Protein AF-A0A8H5L4R5-F1 (afdb_monomer)

InterPro domains:
  IPR002227 Tyrosinase copper-binding domain [PF00264] (447-808)
  IPR002227 Tyrosinase copper-binding domain [PS00497] (491-508)
  IPR002227 Tyrosinase copper-binding domain [PS00498] (790-801)
  IPR008922 Di-copper centre-containing domain superfamily [G3DSA:1.10.1280.10] (395-904)
  IPR008922 Di-copper centre-containing domain superfamily [SSF48056] (396-872)
  IPR041640 Tyrosinase, C-terminal [PF18132] (935-1067)
  IPR050316 Tyrosinase and Hemocyanin [PTHR11474] (367-877)

Solvent-accessible surface area (backbone atoms only — not comparable to full-atom values): 65436 Å² total; per-residue (Å²): 136,82,87,86,85,88,86,84,85,87,90,83,89,75,81,84,86,80,78,75,87,80,66,62,84,78,51,59,63,57,60,77,46,57,90,43,92,71,25,35,40,38,40,37,42,44,41,102,48,94,89,46,62,46,79,47,78,42,64,50,51,72,92,44,77,87,66,51,78,58,69,65,69,74,71,52,77,79,73,99,66,91,57,75,23,28,23,41,36,41,42,40,56,51,70,83,90,47,95,83,62,71,98,56,54,74,64,58,50,47,58,48,36,56,76,68,73,51,68,78,65,80,80,72,68,76,76,95,49,86,67,72,70,82,49,85,48,90,47,92,88,70,40,42,41,46,58,52,67,68,75,82,95,43,90,89,79,52,62,57,36,38,41,38,38,34,28,78,91,56,32,35,18,41,35,44,37,34,48,29,46,76,68,52,51,54,51,47,54,56,50,48,68,75,44,51,95,51,49,33,45,79,64,47,65,63,49,54,56,46,52,54,60,55,55,59,50,56,57,53,55,49,54,48,51,53,52,51,53,51,50,27,54,61,72,59,68,58,85,80,93,64,96,52,68,70,54,65,78,66,64,64,74,69,69,72,78,56,58,67,71,69,73,83,68,99,76,70,65,72,80,54,44,57,57,54,38,50,51,46,34,50,52,22,51,53,47,30,53,52,26,55,55,50,41,49,50,44,53,50,54,47,56,50,47,53,57,58,51,78,76,55,89,73,59,79,63,53,58,53,50,48,50,54,48,52,52,51,44,53,52,47,44,54,51,31,52,51,48,26,54,51,24,55,51,50,28,55,52,34,52,56,50,43,52,52,52,52,51,55,50,50,52,54,50,48,59,54,45,52,65,51,46,71,68,61,75,80,76,86,86,73,78,72,70,63,66,66,70,65,75,78,70,82,96,67,86,81,76,74,74,87,80,68,91,88,55,36,38,28,34,50,42,70,61,41,70,69,39,84,49,71,61,42,30,41,30,42,31,38,47,51,53,13,48,43,53,38,47,60,34,53,70,84,40,75,87,15,44,58,35,55,26,11,49,47,11,43,40,68,59,58,47,91,84,35,76,54,47,52,66,61,78,65,90,90,72,78,69,95,60,65,37,47,49,34,28,57,59,56,70,69,29,62,47,25,60,50,42,52,44,61,53,51,47,54,54,41,50,52,35,47,53,37,29,54,51,52,55,48,46,33,40,79,74,59,70,44,52,68,83,58,47,52,57,52,55,52,24,49,74,48,50,50,62,41,20,49,66,73,54,35,71,41,96,87,44,96,51,37,48,75,53,64,86,59,62,44,74,54,39,78,47,56,68,59,81,90,48,36,86,82,45,57,90,85,31,55,39,79,37,52,51,61,39,38,54,41,56,55,52,40,89,88,78,68,44,52,29,28,40,42,57,46,61,94,93,44,54,89,57,30,30,73,47,74,78,74,67,75,83,50,81,60,70,60,99,76,65,70,72,66,68,57,19,58,18,19,24,38,23,21,32,20,33,30,64,53,90,85,71,62,88,82,56,81,63,74,65,70,50,43,42,44,41,74,36,24,69,33,50,63,60,23,26,52,47,40,30,57,50,34,63,62,66,80,74,89,65,80,81,86,76,62,92,84,66,58,95,76,58,66,79,60,76,60,28,49,56,12,24,51,56,32,46,55,67,24,75,74,31,42,87,43,30,52,30,35,31,14,23,43,54,82,67,88,86,54,87,80,82,73,78,30,34,51,15,57,42,42,58,48,29,40,51,28,37,40,49,3,23,51,21,34,90,74,9,22,23,32,38,34,29,56,44,47,16,54,52,28,47,54,40,60,23,46,51,42,31,52,45,47,53,49,53,52,46,44,56,72,38,63,78,52,63,78,60,76,70,77,68,91,74,77,92,76,76,70,83,56,82,77,74,54,51,77,44,70,35,60,63,42,71,70,74,94,86,66,98,84,68,62,50,36,21,42,61,74,58,62,55,51,58,84,71,65,38,44,44,47,64,64,50,50,46,47,52,52,43,21,70,74,65,78,45,86,50,70,71,61,38,41,52,52,46,51,42,50,46,26,57,54,21,35,31,63,41,37,48,57,63,39,44,91,43,82,82,71,50,59,75,59,40,46,51,95,78,77,58,84,54,43,30,48,33,36,37,37,43,37,36,36,50,58,52,44,58,44,21,32,27,34,35,42,41,34,32,53,64,73,93,86,90,74,80,78,81,64,86,50,81,89,30,62,62,51,70,48,44,41,69,29,58,24,56,62,49,96,73,37,20,28,71,66,63,31,48,35,55,67,55,62,57,37,30,33,30,55,45,70,36,40,63,57,68,76,35,62,76,57,94,86,60,81,86,82,51,75,67,46,61,57,54,46,39,35,63,18,51,46,72,52,45,28,38,40,49,51,52,69,63,49,77,66,57,41,65,73,40,42,75,71,32,39,34,41,40,32,42,24,40,31,32,47,57,95,66,94,67,92,56,92,83,52,43,50,47,40,72,45,71,52,39,78,43,32,77,41,21,40,96,43,95,39,28,35,41,62,91,77,45,82,84,66,95,64,59,83,65,84,79,75,67,83,85,59,77,77,77,82,80,76,85,80,80,79,135

Sequence (1137 aa):
MTSMKPILSSAGGVKPWIQKFTNNPRDSFFDQFVDSNDARFVEITEGPHESEIKYSEVPLDSNNPKSAPYVSKVFELPQQDGSKGVLRLIILPFNTENDNAPPLSWKGFREHLDLLHLENTFVSTEQMQTPPTWFEVPLQAGLKGFVVKPERWDSNLANFSISVVHSPASRVTHVVAHMLHKTDIKHLLLRLQTLKALAWHPLLVPLILMEQRIAGTAEKLTLMRDSIYSVEKRTGTHKNYRNDKYHEELNHYAYGDRVWERRHEQDVDFDAAPGKITSITSECAMTEAKCEVNESLLDWLQGLNDSLGELNTDGGSWERATSSISMKISAFKTWSGNNRARSIYLAKRAEAQMQACLNLMAQRDSALNLKKTEAALRDSSDMRAIAWVTLAFLPATFVAIPYVKGLPVRKEISSLANSDDPKDRRQWTLFVLALERFKSMPVDDRLSYFQIAGIHGYPEVAWDGAPEPKHAPDKKTKQAGDQPFGGYCNHNSLNFPTWHRPYMLLFEQRIWENMKLIVSHWVDNCGLPASEADKWYKAARHWRMPYWDWARRQRYHEDLVCPPVLTQGAVRIFPPTTIKTRFPPSGLYPNPLLGFENPEKDPETGSALPFGSMPGGKSKWNIKDNPIVHDELPLNKDCDWAPWSKTSSTSRYGIFRSKDISEEETDPANYFTGLHGVRNCWQANVNLATAHENGPDGKPRWSTMEQHSKDYTWNPGSLSDAVNRMFAKGYNSNWGQFASTKWIAEDQGCPKTGYISLEYIHNNIHNLTGGSDYATGMGHMSDVPVAAFDPIFWLHHVQIDRLLAIWQCLNPKLWFDNEQSAGTAAASSVTDDKETDALEPFHRKDNDPEKETWTARACRDWTELNYQYDDLAEVAERTMRKHGRFIPEEFQTELRSHINTIYPGTGHVVGSMKNSHAIPYDLRTCQGQTGCWKDHIINVVYDRYALGGLSYTIQFFIGGPPSEGTTSVKKDNYVGHVYSFGGRQITSEGSCGNCKIQAEAQVLSCAQVPLTIHLLHHNISGHSIKSSDEIGEYLRLNLRWRIVKYGGEVISEEGFRQNFSKLQISVLRGIGRIKPENAQSAGSVCSLYSDYVPLPEITDGKPGGLQRDKAPENGEPLISQNESAVQPLPLKLTKST

Secondary structure (DSSP, 8-state):
----PPPPPP--PPPTTSS---S-HHHHHHGGGTT-TT-EEEEEE--SSTT--EEEEEE--TT-TTTSPPHHHHHPPPPS-----EEEEEEEE--TT-TT--SS-HHHHHHHHHHTT--GGGGTSS--PSSPPPEEEEETTTEEEEEE--SSS-TTT---EEEEEEETTTTEEEEEEEEE-HHHHHHHHHHHHHTGGGTTSTTHHHHHHHHHHHHHHHHHHHHHHHHHHHHHHHTT-PPPSS--THHHHTT----TTHHHHTTTSS---TTTHHHHHHHHHHHHHHHHHHHHHHHHHHHHHHHHHHHHHHT---HHHHHHHHHHHHHHHHHHHHHHHHHHHHHHHHHHHHHHHHHHHHHHHHHHHHHHHHHHHHHHTTS-SSTTSHHHHTTSS----SSPPP--TT--EEPBHHHHHT---HHHHHHHHHHHHHHHHHHTS-TTSTTSHHHHHHTTSSS----TTPPPP-PPPPTTS--TT-----S----SSTTHHHHHHHHHHHHHHHHHHHHHHHHHHHHHHH---HHHHHHHHHHHHH----B--TTSPPSSSSSS---GGGT-SEEE----GGGGGGS-TT-EEE-GGG--B-S-B-TTT-PBPPTT-PPTT-GGGPPPP-TTGGGSSSPPTT-----TTT-SB--BS-BEE-S---TT---GGGGEE-TTT-B-HHHHHHHHHHTT---TT---TTS-TTTTTS------HHHHHHHHHHHSTTSS-SHHHHH-SB---SSSSS--STT--HHHHHHHHHHHHH-EETTTEE-GGGSTTTGGGSHHHHHHHHHHHHHHHHHHHH-TT-SS-----S------SSPPPPTTSEEEEEES-SS-TT--EEETTTTS-SGGGT-EEHHHHHHHHHHHHHHSS--HHHHHHHHHHHHHHHS--HHHHHHH-SSGGGS-GGGB-TT--TTEEEEEEEEEEE-TTTTTT--EEEEEEE---SSS-TTS--GGGEEEEEEE-------SS---HHHHHHHHTT--EEEEEE-HHHHHH---TT----STTHHHHHHHHHEEEEEEETBSPBPPHHHHHHH-TT-EEEEEEEEEEEE----SSTT--EEEEEEEEE-HHHHTTSTTBPPGGGSPSS---S----GGG-PPPPP------

Radius of gyration: 35.24 Å; Cα contacts (8 Å, |Δi|>4): 1758; chains: 1; bounding box: 106×106×93 Å

pLDDT: mean 70.14, std 21.31, range [22.58, 98.62]

Structure (mmCIF, N/CA/C/O backbone):
data_AF-A0A8H5L4R5-F1
#
_entry.id   AF-A0A8H5L4R5-F1
#
loop_
_atom_site.group_PDB
_atom_site.id
_atom_site.type_symbol
_atom_site.label_atom_id
_atom_site.label_alt_id
_atom_site.label_comp_id
_atom_site.label_asym_id
_atom_site.label_entity_id
_atom_site.label_seq_id
_atom_site.pdbx_PDB_ins_code
_atom_site.Cartn_x
_atom_site.Cartn_y
_atom_site.Cartn_z
_atom_site.occupancy
_atom_site.B_iso_or_equiv
_atom_site.auth_seq_id
_atom_site.auth_comp_id
_atom_site.auth_asym_id
_atom_site.auth_atom_id
_atom_site.pdbx_PDB_model_num
ATOM 1 N N . MET A 1 1 ? -21.006 61.301 7.574 1.00 25.05 1 MET A N 1
ATOM 2 C CA . MET A 1 1 ? -20.365 62.042 8.680 1.00 25.05 1 MET A CA 1
ATOM 3 C C . MET A 1 1 ? -20.113 61.075 9.828 1.00 25.05 1 MET A C 1
ATOM 5 O O . MET A 1 1 ? -21.005 60.308 10.151 1.00 25.05 1 MET A O 1
ATOM 9 N N . THR A 1 2 ? -18.895 61.130 10.376 1.00 25.94 2 THR A N 1
ATOM 10 C CA . THR A 1 2 ? -18.503 60.793 11.763 1.00 25.94 2 THR A CA 1
ATOM 11 C C . THR A 1 2 ? -18.784 59.392 12.338 1.00 25.94 2 THR A C 1
ATOM 13 O O . THR A 1 2 ? -19.849 59.126 12.872 1.00 25.94 2 THR A O 1
ATOM 16 N N . SER A 1 3 ? -17.729 58.561 12.321 1.00 35.25 3 SER A N 1
ATOM 17 C CA . SER A 1 3 ? -16.961 58.106 13.504 1.00 35.25 3 SER A CA 1
ATOM 18 C C . SER A 1 3 ? -17.717 57.638 14.757 1.00 35.25 3 SER A C 1
ATOM 20 O O . SER A 1 3 ? -18.279 58.473 15.456 1.00 35.25 3 SER A O 1
ATOM 22 N N . MET A 1 4 ? -17.453 56.394 15.187 1.00 23.33 4 MET A N 1
ATOM 23 C CA . MET A 1 4 ? -16.913 56.119 16.534 1.00 23.33 4 MET A CA 1
ATOM 24 C C . MET A 1 4 ? -16.259 54.723 16.625 1.00 23.33 4 MET A C 1
ATOM 26 O O . MET A 1 4 ? -16.855 53.714 16.266 1.00 23.33 4 MET A O 1
ATOM 30 N N . LYS A 1 5 ? -15.005 54.697 17.101 1.00 34.03 5 LYS A N 1
ATOM 31 C CA . LYS A 1 5 ? -14.232 53.511 17.525 1.00 34.03 5 LYS A CA 1
ATOM 32 C C . LYS A 1 5 ? -14.732 52.984 18.882 1.00 34.03 5 LYS A C 1
ATOM 34 O O . LYS A 1 5 ? -15.152 53.806 19.695 1.00 34.03 5 LYS A O 1
ATOM 39 N N . PRO A 1 6 ? -14.469 51.710 19.229 1.00 23.59 6 PRO A N 1
ATOM 40 C CA . PRO A 1 6 ? -14.254 51.300 20.614 1.00 23.59 6 PRO A CA 1
ATOM 41 C C . PRO A 1 6 ? -12.755 51.135 20.929 1.00 23.59 6 PRO A C 1
ATOM 43 O O . PRO A 1 6 ? -11.989 50.579 20.143 1.00 23.59 6 PRO A O 1
ATOM 46 N N . ILE A 1 7 ? -12.354 51.638 22.098 1.00 29.88 7 ILE A N 1
ATOM 47 C CA . ILE A 1 7 ? -11.041 51.468 22.738 1.00 29.88 7 ILE A CA 1
ATOM 48 C C . ILE A 1 7 ? -11.126 50.245 23.661 1.00 29.88 7 ILE A C 1
ATOM 50 O O . ILE A 1 7 ? -12.074 50.145 24.437 1.00 29.88 7 ILE A O 1
ATOM 54 N N . LEU A 1 8 ? -10.129 49.357 23.623 1.00 25.25 8 LEU A N 1
ATOM 55 C CA . LEU A 1 8 ? -9.917 48.315 24.636 1.00 25.25 8 LEU A CA 1
ATOM 56 C C . LEU A 1 8 ? -8.770 48.727 25.564 1.00 25.25 8 LEU A C 1
ATOM 58 O O . LEU A 1 8 ? -7.691 49.107 25.106 1.00 25.25 8 LEU A O 1
ATOM 62 N N . SER A 1 9 ? -9.047 48.682 26.868 1.00 24.95 9 SER A N 1
ATOM 63 C CA . SER A 1 9 ? -8.120 48.998 27.950 1.00 24.95 9 SER A CA 1
ATOM 64 C C . SER A 1 9 ? -7.186 47.837 28.301 1.00 24.95 9 SER A C 1
ATOM 66 O O . SER A 1 9 ? -7.366 46.690 27.905 1.00 24.95 9 SER A O 1
ATOM 68 N N . SER A 1 10 ? -6.190 48.213 29.092 1.00 32.16 10 SER A N 1
ATOM 69 C CA . SER A 1 10 ? -4.931 47.578 29.456 1.00 32.16 10 SER A CA 1
ATOM 70 C C . SER A 1 10 ? -4.973 46.307 30.316 1.00 32.16 10 SER A C 1
ATOM 72 O O . SER A 1 10 ? -5.702 46.249 31.302 1.00 32.16 10 SER A O 1
ATOM 74 N N . ALA A 1 11 ? -3.979 45.452 30.029 1.00 29.22 11 ALA A N 1
ATOM 75 C CA . ALA A 1 11 ? -3.231 44.544 30.917 1.00 29.22 11 ALA A CA 1
ATOM 76 C C . ALA A 1 11 ? -3.577 43.037 30.878 1.00 29.22 11 ALA A C 1
ATOM 78 O O . ALA A 1 11 ? -4.541 42.575 31.476 1.00 29.22 11 ALA A O 1
ATOM 79 N N . GLY A 1 12 ? -2.675 42.273 30.240 1.00 23.97 12 GLY A N 1
ATOM 80 C CA . GLY A 1 12 ? -2.566 40.808 30.287 1.00 23.97 12 GLY A CA 1
ATOM 81 C C . GLY A 1 12 ? -1.838 40.259 29.051 1.00 23.97 12 GLY A C 1
ATOM 82 O O . GLY A 1 12 ? -2.478 39.872 28.084 1.00 23.97 12 GLY A O 1
ATOM 83 N N . GLY A 1 13 ? -0.503 40.336 29.035 1.00 28.08 13 GLY A N 1
ATOM 84 C CA . GLY A 1 13 ? 0.329 40.352 27.824 1.00 28.08 13 GLY A CA 1
ATOM 85 C C . GLY A 1 13 ? 0.440 39.061 27.000 1.00 28.08 13 GLY A C 1
ATOM 86 O O . GLY A 1 13 ? 0.735 37.986 27.517 1.00 28.08 13 GLY A O 1
ATOM 87 N N . VAL A 1 14 ? 0.333 39.233 25.678 1.00 23.25 14 VAL A N 1
ATOM 88 C CA . VAL A 1 14 ? 0.810 38.310 24.637 1.00 23.25 14 VAL A CA 1
ATOM 89 C C . VAL A 1 14 ? 2.141 38.846 24.094 1.00 23.25 14 VAL A C 1
ATOM 91 O O . VAL A 1 14 ? 2.288 40.047 23.869 1.00 23.25 14 VAL A O 1
ATOM 94 N N . LYS A 1 15 ? 3.128 37.958 23.916 1.00 25.81 15 LYS A N 1
ATOM 95 C CA . LYS A 1 15 ? 4.459 38.278 23.372 1.00 25.81 15 LYS A CA 1
ATOM 96 C C . LYS A 1 15 ? 4.368 38.832 21.924 1.00 25.81 15 LYS A C 1
ATOM 98 O O . LYS A 1 15 ? 3.545 38.355 21.148 1.00 25.81 15 LYS A O 1
ATOM 103 N N . PRO A 1 16 ? 5.230 39.791 21.533 1.00 26.05 16 PRO A N 1
ATOM 104 C CA . PRO A 1 16 ? 4.966 40.780 20.471 1.00 26.05 16 PRO A CA 1
ATOM 105 C C . PRO A 1 16 ? 5.082 40.352 18.989 1.00 26.05 16 PRO A C 1
ATOM 107 O O . PRO A 1 16 ? 5.028 41.223 18.127 1.00 26.05 16 PRO A O 1
ATOM 110 N N . TRP A 1 17 ? 5.202 39.070 18.625 1.00 26.31 17 TRP A N 1
ATOM 111 C CA . TRP A 1 17 ? 5.469 38.708 17.215 1.00 26.31 17 TRP A CA 1
ATOM 112 C C . TRP A 1 17 ? 4.225 38.498 16.325 1.00 26.31 17 TRP A C 1
ATOM 114 O O . TRP A 1 17 ? 4.364 38.356 15.116 1.00 26.31 17 TRP A O 1
ATOM 124 N N . ILE A 1 18 ? 3.004 38.528 16.877 1.00 25.94 18 ILE A N 1
ATOM 125 C CA . ILE A 1 18 ? 1.763 38.229 16.120 1.00 25.94 18 ILE A CA 1
ATOM 126 C C . ILE A 1 18 ? 0.949 39.492 15.745 1.00 25.94 18 ILE A C 1
ATOM 128 O O . ILE A 1 18 ? -0.028 39.410 15.009 1.00 25.94 18 ILE A O 1
ATOM 132 N N . GLN A 1 19 ? 1.360 40.696 16.158 1.00 26.06 19 GLN A N 1
ATOM 133 C CA . GLN A 1 19 ? 0.545 41.914 15.987 1.00 26.06 19 GLN A CA 1
ATOM 134 C C . GLN A 1 19 ? 0.938 42.855 14.831 1.00 26.06 19 GLN A C 1
ATOM 136 O O . GLN A 1 19 ? 0.491 43.998 14.820 1.00 26.06 19 GLN A O 1
ATOM 141 N N . LYS A 1 20 ? 1.731 42.411 13.844 1.00 27.95 20 LYS A N 1
ATOM 142 C CA . LYS A 1 20 ? 2.162 43.279 12.725 1.00 27.95 20 LYS A CA 1
ATOM 143 C C . LYS A 1 20 ? 1.498 43.045 11.361 1.00 27.95 20 LYS A C 1
ATOM 145 O O . LYS A 1 20 ? 1.745 43.831 10.461 1.00 27.95 20 LYS A O 1
ATOM 150 N N . PHE A 1 21 ? 0.596 42.077 11.191 1.00 29.77 21 PHE A N 1
ATOM 151 C CA . PHE A 1 21 ? -0.088 41.866 9.899 1.00 29.77 21 PHE A CA 1
ATOM 152 C C . PHE A 1 21 ? -1.426 42.613 9.787 1.00 29.77 21 PHE A C 1
ATOM 154 O O . PHE A 1 21 ? -2.454 42.040 9.431 1.00 29.77 21 PHE A O 1
ATOM 161 N N . THR A 1 22 ? -1.423 43.910 10.093 1.00 33.75 22 THR A N 1
ATOM 162 C CA . THR A 1 22 ? -2.535 44.811 9.762 1.00 33.75 22 THR A CA 1
ATOM 163 C C . THR A 1 22 ? -1.988 46.060 9.091 1.00 33.75 22 THR A C 1
ATOM 165 O O . THR A 1 22 ? -1.663 47.023 9.779 1.00 33.75 22 THR A O 1
ATOM 168 N N . ASN A 1 23 ? -1.841 46.002 7.766 1.00 30.52 23 ASN A N 1
ATOM 169 C CA . ASN A 1 23 ? -2.059 47.056 6.763 1.00 30.52 23 ASN A CA 1
ATOM 170 C C . ASN A 1 23 ? -1.662 46.486 5.383 1.00 30.52 23 ASN A C 1
ATOM 172 O O . ASN A 1 23 ? -0.886 45.543 5.339 1.00 30.52 23 ASN A O 1
ATOM 176 N N . ASN A 1 24 ? -2.301 46.985 4.314 1.00 37.97 24 ASN A N 1
ATOM 177 C CA . ASN A 1 24 ? -2.193 46.667 2.870 1.00 37.97 24 ASN A CA 1
ATOM 178 C C . ASN A 1 24 ? -1.242 45.520 2.402 1.00 37.97 24 ASN A C 1
ATOM 180 O O . ASN A 1 24 ? -0.091 45.483 2.826 1.00 37.97 24 ASN A O 1
ATOM 184 N N . PRO A 1 25 ? -1.614 44.696 1.386 1.00 37.81 25 PRO A N 1
ATOM 185 C CA . PRO A 1 25 ? -0.774 43.602 0.837 1.00 37.81 25 PRO A CA 1
ATOM 186 C C . PRO A 1 25 ? 0.680 43.997 0.500 1.00 37.81 25 PRO A C 1
ATOM 188 O O . PRO A 1 25 ? 1.585 43.169 0.492 1.00 37.81 25 PRO A O 1
ATOM 191 N N . ARG A 1 26 ? 0.893 45.296 0.258 1.00 40.84 26 ARG A N 1
ATOM 192 C CA . ARG A 1 26 ? 2.160 45.979 -0.019 1.00 40.84 26 ARG A CA 1
ATOM 193 C C . ARG A 1 26 ? 3.183 45.946 1.130 1.00 40.84 26 ARG A C 1
ATOM 195 O O . ARG A 1 26 ? 4.373 45.847 0.845 1.00 40.84 26 ARG A O 1
ATOM 202 N N . ASP A 1 27 ? 2.737 46.028 2.383 1.00 41.75 27 ASP A N 1
ATOM 203 C CA . ASP A 1 27 ? 3.613 46.158 3.562 1.00 41.75 27 ASP A CA 1
ATOM 204 C C . ASP A 1 27 ? 3.988 44.770 4.125 1.00 41.75 27 ASP A C 1
ATOM 206 O O . ASP A 1 27 ? 5.148 44.503 4.436 1.00 41.75 27 ASP A O 1
ATOM 210 N N . SER A 1 28 ? 3.047 43.819 4.059 1.00 47.25 28 SER A N 1
ATOM 211 C CA . SER A 1 28 ? 3.204 42.408 4.459 1.00 47.25 28 SER A CA 1
ATOM 212 C C . SER A 1 28 ? 4.352 41.656 3.760 1.00 47.25 28 SER A C 1
ATOM 214 O O . SER A 1 28 ? 4.871 40.674 4.299 1.00 47.25 28 SER A O 1
ATOM 216 N N . PHE A 1 29 ? 4.729 42.058 2.540 1.00 48.00 29 PHE A N 1
ATOM 217 C CA . PHE A 1 29 ? 5.819 41.420 1.791 1.00 48.00 29 PHE A CA 1
ATOM 218 C C . PHE A 1 29 ? 7.197 41.822 2.333 1.00 48.00 29 PHE A C 1
ATOM 220 O O . PHE A 1 29 ? 8.046 40.959 2.540 1.00 48.00 29 PHE A O 1
ATOM 227 N N . PHE A 1 30 ? 7.414 43.112 2.612 1.00 49.16 30 PHE A N 1
ATOM 228 C CA . PHE A 1 30 ? 8.683 43.608 3.161 1.00 49.16 30 PHE A CA 1
ATOM 229 C C . PHE A 1 30 ? 8.790 43.389 4.674 1.00 49.16 30 PHE A C 1
ATOM 231 O O . PHE A 1 30 ? 9.897 43.228 5.188 1.00 49.16 30 PHE A O 1
ATOM 238 N N . ASP A 1 31 ? 7.654 43.277 5.370 1.00 49.81 31 ASP A N 1
ATOM 239 C CA . ASP A 1 31 ? 7.589 42.981 6.804 1.00 49.81 31 ASP A CA 1
ATOM 240 C C . ASP A 1 31 ? 8.168 41.598 7.177 1.00 49.81 31 ASP A C 1
ATOM 242 O O . ASP A 1 31 ? 8.554 41.374 8.323 1.00 49.81 31 ASP A O 1
ATOM 246 N N . GLN A 1 32 ? 8.287 40.670 6.220 1.00 49.62 32 GLN A N 1
ATOM 247 C CA . GLN A 1 32 ? 8.913 39.351 6.425 1.00 49.62 32 GLN A CA 1
ATOM 248 C C . GLN A 1 32 ? 10.450 39.402 6.464 1.00 49.62 32 GLN A C 1
ATOM 250 O O . GLN A 1 32 ? 11.087 38.433 6.874 1.00 49.62 32 GLN A O 1
ATOM 255 N N . PHE A 1 33 ? 11.045 40.529 6.065 1.00 50.56 33 PHE A N 1
ATOM 256 C CA . PHE A 1 33 ? 12.495 40.740 6.026 1.00 50.56 33 PHE A CA 1
ATOM 257 C C . PHE A 1 33 ? 12.966 41.782 7.052 1.00 50.56 33 PHE A C 1
ATOM 259 O O . PHE A 1 33 ? 14.108 42.240 6.987 1.00 50.56 33 PHE A O 1
ATOM 266 N N . VAL A 1 34 ? 12.090 42.141 8.001 1.00 45.53 34 VAL A N 1
ATOM 267 C CA . VAL A 1 34 ? 12.384 43.029 9.135 1.00 45.53 34 VAL A CA 1
ATOM 268 C C . VAL A 1 34 ? 13.634 42.519 9.859 1.00 45.53 34 VAL A C 1
ATOM 270 O O . VAL A 1 34 ? 13.751 41.330 10.142 1.00 45.53 34 VAL A O 1
ATOM 273 N N . ASP A 1 35 ? 14.583 43.427 10.096 1.00 46.12 35 ASP A N 1
ATOM 274 C CA . ASP A 1 35 ? 15.906 43.194 10.702 1.00 46.12 35 ASP A CA 1
ATOM 275 C C . ASP A 1 35 ? 16.955 42.458 9.831 1.00 46.12 35 ASP A C 1
ATOM 277 O O . ASP A 1 35 ? 18.090 42.240 10.271 1.00 46.12 35 ASP A O 1
ATOM 281 N N . SER A 1 36 ? 16.663 42.145 8.560 1.00 56.81 36 SER A N 1
ATOM 282 C CA . SER A 1 36 ? 17.669 41.591 7.642 1.00 56.81 36 SER A CA 1
ATOM 283 C C . SER A 1 36 ? 18.572 42.680 7.047 1.00 56.81 36 SER A C 1
ATOM 285 O O . SER A 1 36 ? 18.289 43.263 6.001 1.00 56.81 36 SER A O 1
ATOM 287 N N . ASN A 1 37 ? 19.736 42.904 7.662 1.00 58.56 37 ASN A N 1
ATOM 288 C CA . ASN A 1 37 ? 20.760 43.840 7.167 1.00 58.56 37 ASN A CA 1
ATOM 289 C C . ASN A 1 37 ? 21.322 43.507 5.764 1.00 58.56 37 ASN A C 1
ATOM 291 O O . ASN A 1 37 ? 22.138 44.270 5.240 1.00 58.56 37 ASN A O 1
ATOM 295 N N . ASP A 1 38 ? 20.927 42.391 5.142 1.00 65.94 38 ASP A N 1
ATOM 296 C CA . ASP A 1 38 ? 21.509 41.856 3.904 1.00 65.94 38 ASP A CA 1
ATOM 297 C C . ASP A 1 38 ? 20.561 41.919 2.677 1.00 65.94 38 ASP A C 1
ATOM 299 O O . ASP A 1 38 ? 21.004 41.631 1.565 1.00 65.94 38 ASP A O 1
ATOM 303 N N . ALA A 1 39 ? 19.300 42.358 2.820 1.00 73.88 39 ALA A N 1
ATOM 304 C CA . ALA A 1 39 ? 18.383 42.571 1.687 1.00 73.88 39 ALA A CA 1
ATOM 305 C C . ALA A 1 39 ? 18.741 43.833 0.872 1.00 73.88 39 ALA A C 1
ATOM 307 O O . ALA A 1 39 ? 19.047 44.890 1.439 1.00 73.88 39 ALA A O 1
ATOM 308 N N . ARG A 1 40 ? 18.735 43.743 -0.467 1.00 77.69 40 ARG A N 1
ATOM 309 C CA . ARG A 1 40 ? 19.203 44.821 -1.366 1.00 77.69 40 ARG A CA 1
ATOM 310 C C . ARG A 1 40 ? 18.308 44.997 -2.588 1.00 77.69 40 ARG A C 1
ATOM 312 O O . ARG A 1 40 ? 17.816 44.022 -3.151 1.00 77.69 40 ARG A O 1
ATOM 319 N N . PHE A 1 41 ? 18.183 46.238 -3.041 1.00 81.56 41 PHE A N 1
ATOM 320 C CA . PHE A 1 41 ? 17.728 46.587 -4.381 1.00 81.56 41 PHE A CA 1
ATOM 321 C C . PHE A 1 41 ? 18.907 47.137 -5.184 1.00 81.56 41 PHE A C 1
ATOM 323 O O . PHE A 1 41 ? 19.625 48.015 -4.707 1.00 81.56 41 PHE A O 1
ATOM 330 N N . VAL A 1 42 ? 19.106 46.619 -6.392 1.00 84.31 42 VAL A N 1
ATOM 331 C CA . VAL A 1 42 ? 20.182 47.015 -7.303 1.00 84.31 42 VAL A CA 1
ATOM 332 C C . VAL A 1 42 ? 19.573 47.460 -8.623 1.00 84.31 42 VAL A C 1
ATOM 334 O O . VAL A 1 42 ? 18.791 46.728 -9.226 1.00 84.31 42 VAL A O 1
ATOM 337 N N . GLU A 1 43 ? 19.964 48.639 -9.095 1.00 85.75 43 GLU A N 1
ATOM 338 C CA . GLU A 1 43 ? 19.581 49.152 -10.409 1.00 85.75 43 GLU A CA 1
ATOM 339 C C . GLU A 1 43 ? 20.826 49.536 -11.210 1.00 85.75 43 GLU A C 1
ATOM 341 O O . GLU A 1 43 ? 21.694 50.272 -10.734 1.00 85.75 43 GLU A O 1
ATOM 346 N N . ILE A 1 44 ? 20.915 49.035 -12.441 1.00 86.31 44 ILE A N 1
ATOM 347 C CA . ILE A 1 44 ? 21.966 49.388 -13.396 1.00 86.31 44 ILE A CA 1
ATOM 348 C C . ILE A 1 44 ? 21.296 49.955 -14.639 1.00 86.31 44 ILE A C 1
ATOM 350 O O . ILE A 1 44 ? 20.447 49.299 -15.234 1.00 86.31 44 ILE A O 1
ATOM 354 N N . THR A 1 45 ? 21.667 51.176 -15.021 1.00 83.25 45 THR A N 1
ATOM 355 C CA . THR A 1 45 ? 21.120 51.867 -16.198 1.00 83.25 45 THR A CA 1
ATOM 356 C C . THR A 1 45 ? 22.247 52.250 -17.147 1.00 83.25 45 THR A C 1
ATOM 358 O O . THR A 1 45 ? 23.209 52.907 -16.738 1.00 83.25 45 THR A O 1
ATOM 361 N N . GLU A 1 46 ? 22.120 51.854 -18.410 1.00 76.62 46 GLU A N 1
ATOM 362 C CA . GLU A 1 46 ? 23.051 52.197 -19.483 1.00 76.62 46 GLU A CA 1
ATOM 363 C C . GLU A 1 46 ? 22.693 53.552 -20.120 1.00 76.62 46 GLU A C 1
ATOM 365 O O . GLU A 1 46 ? 21.561 53.777 -20.555 1.00 76.62 46 GLU A O 1
ATOM 370 N N . GLY A 1 47 ? 23.660 54.476 -20.143 1.00 64.81 47 GLY A N 1
ATOM 371 C CA . GLY A 1 47 ? 23.529 55.790 -20.775 1.00 64.81 47 GLY A CA 1
ATOM 372 C C . GLY A 1 47 ? 23.812 55.788 -22.290 1.00 64.81 47 GLY A C 1
ATOM 373 O O . GLY A 1 47 ? 24.151 54.759 -22.870 1.00 64.81 47 GLY A O 1
ATOM 374 N N . PRO A 1 48 ? 23.689 56.947 -22.965 1.00 57.22 48 PRO A N 1
ATOM 375 C CA . PRO A 1 48 ? 23.957 57.118 -24.396 1.00 57.22 48 PRO A CA 1
ATOM 376 C C . PRO A 1 48 ? 25.317 56.607 -24.904 1.00 57.22 48 PRO A C 1
ATOM 378 O O . PRO A 1 48 ? 25.394 56.212 -26.071 1.00 57.22 48 PRO A O 1
ATOM 381 N N . HIS A 1 49 ? 26.356 56.600 -24.065 1.00 58.44 49 HIS A N 1
ATOM 382 C CA . HIS A 1 49 ? 27.703 56.101 -24.366 1.00 58.44 49 HIS A CA 1
ATOM 383 C C . HIS A 1 49 ? 28.129 55.016 -23.351 1.00 58.44 49 HIS A C 1
ATOM 385 O O . HIS A 1 49 ? 27.764 55.112 -22.182 1.00 58.44 49 HIS A O 1
ATOM 391 N N . GLU A 1 50 ? 28.952 54.027 -23.749 1.00 54.53 50 GLU A N 1
ATOM 392 C CA . GLU A 1 50 ? 29.423 52.918 -22.871 1.00 54.53 50 GLU A CA 1
ATOM 393 C C . GLU A 1 50 ? 30.106 53.409 -21.568 1.00 54.53 50 GLU A C 1
ATOM 395 O O . GLU A 1 50 ? 30.136 52.702 -20.561 1.00 54.53 50 GLU A O 1
ATOM 400 N N . SER A 1 51 ? 30.622 54.645 -21.546 1.00 56.59 51 SER A N 1
ATOM 401 C CA . SER A 1 51 ? 31.217 55.289 -20.367 1.00 56.59 51 SER A CA 1
ATOM 402 C C . SER A 1 51 ? 30.204 55.815 -19.334 1.00 56.59 51 SER A C 1
ATOM 404 O O . SER A 1 51 ? 30.612 56.241 -18.255 1.00 56.59 51 SER A O 1
ATOM 406 N N . GLU A 1 52 ? 28.899 55.791 -19.626 1.00 69.00 52 GLU A N 1
ATOM 407 C CA . GLU A 1 52 ? 27.827 56.402 -18.819 1.00 69.00 52 GLU A CA 1
ATOM 408 C C . GLU A 1 52 ? 26.907 55.368 -18.135 1.00 69.00 52 GLU A C 1
ATOM 410 O O . GLU A 1 52 ? 25.701 55.577 -18.007 1.00 69.00 52 GLU A O 1
ATOM 415 N N . ILE A 1 53 ? 27.454 54.238 -17.671 1.00 79.81 53 ILE A N 1
ATOM 416 C CA . ILE A 1 53 ? 26.687 53.227 -16.919 1.00 79.81 53 ILE A CA 1
ATOM 417 C C . ILE A 1 53 ? 26.574 53.630 -15.443 1.00 79.81 53 ILE A C 1
ATOM 419 O O . ILE A 1 53 ? 27.580 53.679 -14.721 1.00 79.81 53 ILE A O 1
ATOM 423 N N . LYS A 1 54 ? 25.342 53.855 -14.972 1.00 81.56 54 LYS A N 1
ATOM 424 C CA . LYS A 1 54 ? 25.029 54.154 -13.565 1.00 81.56 54 LYS A CA 1
ATOM 425 C C . LYS A 1 54 ? 24.696 52.868 -12.808 1.00 81.56 54 LYS A C 1
ATOM 427 O O . LYS A 1 54 ? 23.863 52.097 -13.265 1.00 81.56 54 LYS A O 1
ATOM 432 N N . TYR A 1 55 ? 25.327 52.668 -11.650 1.00 85.62 55 TYR A N 1
ATOM 433 C CA . TYR A 1 55 ? 25.038 51.587 -10.699 1.00 85.62 55 TYR A CA 1
ATOM 434 C C . TYR A 1 55 ? 24.488 52.205 -9.412 1.00 85.62 55 TYR A C 1
ATOM 436 O O . TYR A 1 55 ? 25.122 53.093 -8.838 1.00 85.62 55 TYR A O 1
ATOM 444 N N . SER A 1 56 ? 23.326 51.741 -8.966 1.00 82.81 56 SER A N 1
ATOM 445 C CA . SER A 1 56 ? 22.704 52.112 -7.698 1.00 82.81 56 SER A CA 1
ATOM 446 C C . SER A 1 56 ? 22.440 50.855 -6.877 1.00 82.81 56 SER A C 1
ATOM 448 O O . SER A 1 56 ? 21.927 49.868 -7.398 1.00 82.81 56 SER A O 1
ATOM 450 N N . GLU A 1 57 ? 22.790 50.892 -5.596 1.00 82.94 57 GLU A N 1
ATOM 451 C CA . GLU A 1 57 ? 22.518 49.830 -4.631 1.00 82.94 57 GLU A CA 1
ATOM 452 C C . GLU A 1 57 ? 21.920 50.461 -3.379 1.00 82.94 57 GLU A C 1
ATOM 454 O O . GLU A 1 57 ? 22.512 51.365 -2.785 1.00 82.94 57 GLU A O 1
ATOM 459 N N . VAL A 1 58 ? 20.741 49.988 -2.988 1.00 78.12 58 VAL A N 1
ATOM 460 C CA . VAL A 1 58 ? 19.978 50.524 -1.864 1.00 78.12 58 VAL A CA 1
ATOM 461 C C . VAL A 1 58 ? 19.616 49.384 -0.905 1.00 78.12 58 VAL A C 1
ATOM 463 O O . VAL A 1 58 ? 19.052 48.375 -1.341 1.00 78.12 58 VAL A O 1
ATOM 466 N N . PRO A 1 59 ? 19.929 49.500 0.399 1.00 69.06 59 PRO A N 1
ATOM 467 C CA . PRO A 1 59 ? 19.449 48.564 1.411 1.00 69.06 59 PRO A CA 1
ATOM 468 C C . PRO A 1 59 ? 17.925 48.610 1.544 1.00 69.06 59 PRO A C 1
ATOM 470 O O . PRO A 1 59 ? 17.332 49.686 1.560 1.00 69.06 59 PRO A O 1
ATOM 473 N N . LEU A 1 60 ? 17.294 47.445 1.679 1.00 64.94 60 LEU A N 1
ATOM 474 C CA . LEU A 1 60 ? 15.860 47.329 1.948 1.00 64.94 60 LEU A CA 1
ATOM 475 C C . LEU A 1 60 ? 15.645 47.230 3.471 1.00 64.94 60 LEU A C 1
ATOM 477 O O . LEU A 1 60 ? 15.441 46.142 3.994 1.00 64.94 60 LEU A O 1
ATOM 481 N N . ASP A 1 61 ? 15.771 48.353 4.188 1.00 56.12 61 ASP A N 1
ATOM 482 C CA . ASP A 1 61 ? 15.573 48.435 5.649 1.00 56.12 61 ASP A CA 1
ATOM 483 C C . ASP A 1 61 ? 14.136 48.875 5.994 1.00 56.12 61 ASP A C 1
ATOM 485 O O . ASP A 1 61 ? 13.701 49.974 5.631 1.00 56.12 61 ASP A O 1
ATOM 489 N N . SER A 1 62 ? 13.401 48.041 6.738 1.00 49.91 62 SER A N 1
ATOM 490 C CA . SER A 1 62 ? 12.031 48.321 7.197 1.00 49.91 62 SER A CA 1
ATOM 491 C C . SER A 1 62 ? 11.929 49.501 8.175 1.00 49.91 62 SER A C 1
ATOM 493 O O . SER A 1 62 ? 10.844 50.052 8.359 1.00 49.91 62 SER A O 1
ATOM 495 N N . ASN A 1 63 ? 13.035 49.917 8.803 1.00 46.53 63 ASN A N 1
ATOM 496 C CA . ASN A 1 63 ? 13.060 51.035 9.753 1.00 46.53 63 ASN A CA 1
ATOM 497 C C . ASN A 1 63 ? 13.177 52.412 9.077 1.00 46.53 63 ASN A C 1
ATOM 499 O O . ASN A 1 63 ? 13.001 53.437 9.739 1.00 46.53 63 ASN A O 1
ATOM 503 N N . ASN A 1 64 ? 13.416 52.464 7.760 1.00 50.84 64 ASN A N 1
ATOM 504 C CA . ASN A 1 64 ? 13.430 53.708 6.991 1.00 50.84 64 ASN A CA 1
ATOM 505 C C . ASN A 1 64 ? 12.602 53.588 5.694 1.00 50.84 64 ASN A C 1
ATOM 507 O O . ASN A 1 64 ? 13.167 53.519 4.595 1.00 50.84 64 ASN A O 1
ATOM 511 N N . PRO A 1 65 ? 11.257 53.643 5.787 1.00 45.44 65 PRO A N 1
ATOM 512 C CA . PRO A 1 65 ? 10.341 53.480 4.649 1.00 45.44 65 PRO A CA 1
ATOM 513 C C . PRO A 1 65 ? 10.482 54.549 3.550 1.00 45.44 65 PRO A C 1
ATOM 515 O O . PRO A 1 65 ? 9.859 54.440 2.499 1.00 45.44 65 PRO A O 1
ATOM 518 N N . LYS A 1 66 ? 11.308 55.585 3.757 1.00 46.03 66 LYS A N 1
ATOM 519 C CA . LYS A 1 66 ? 11.637 56.600 2.742 1.00 46.03 66 LYS A CA 1
ATOM 520 C C . LYS A 1 66 ? 12.809 56.211 1.831 1.00 46.03 66 LYS A C 1
ATOM 522 O O . LYS A 1 66 ? 13.078 56.941 0.881 1.00 46.03 66 LYS A O 1
ATOM 527 N N . SER A 1 67 ? 13.521 55.122 2.128 1.00 47.47 67 SER A N 1
ATOM 528 C CA . SER A 1 67 ? 14.709 54.685 1.378 1.00 47.47 67 SER A CA 1
ATOM 529 C C . SER A 1 67 ? 14.423 53.614 0.319 1.00 47.47 67 SER A C 1
ATOM 531 O O . SER A 1 67 ? 15.159 53.529 -0.658 1.00 47.47 67 SER A O 1
ATOM 533 N N . ALA A 1 68 ? 13.336 52.847 0.451 1.00 50.34 68 ALA A N 1
ATOM 534 C CA . ALA A 1 68 ? 12.969 51.809 -0.508 1.00 50.34 68 ALA A CA 1
ATOM 535 C C . ALA A 1 68 ? 12.226 52.397 -1.731 1.00 50.34 68 ALA A C 1
ATOM 537 O O . ALA A 1 68 ? 11.331 53.233 -1.560 1.00 50.34 68 ALA A O 1
ATOM 538 N N . PRO A 1 69 ? 12.547 51.980 -2.973 1.00 54.50 69 PRO A N 1
ATOM 539 C CA . PRO A 1 69 ? 11.755 52.358 -4.139 1.00 54.50 69 PRO A CA 1
ATOM 540 C C . PRO A 1 69 ? 10.326 51.821 -3.999 1.00 54.50 69 PRO A C 1
ATOM 542 O O . PRO A 1 69 ? 10.109 50.711 -3.516 1.00 54.50 69 PRO A O 1
ATOM 545 N N . TYR A 1 70 ? 9.332 52.600 -4.440 1.00 52.88 70 TYR A N 1
ATOM 546 C CA . TYR A 1 70 ? 7.948 52.124 -4.484 1.00 52.88 70 TYR A CA 1
ATOM 547 C C . TYR A 1 70 ? 7.886 50.822 -5.293 1.00 52.88 70 TYR A C 1
ATOM 549 O O . TYR A 1 70 ? 8.275 50.803 -6.455 1.00 52.88 70 TYR A O 1
ATOM 557 N N . VAL A 1 71 ? 7.349 49.754 -4.702 1.00 49.31 71 VAL A N 1
ATOM 558 C CA . VAL A 1 71 ? 7.221 48.420 -5.325 1.00 49.31 71 VAL A CA 1
ATOM 559 C C . VAL A 1 71 ? 6.567 48.495 -6.706 1.00 49.31 71 VAL A C 1
ATOM 561 O O . VAL A 1 71 ? 6.992 47.816 -7.631 1.00 49.31 71 VAL A O 1
ATOM 564 N N . SER A 1 72 ? 5.593 49.397 -6.875 1.00 45.28 72 SER A N 1
ATOM 565 C CA . SER A 1 72 ? 4.951 49.636 -8.172 1.00 45.28 72 SER A CA 1
ATOM 566 C C . SER A 1 72 ? 5.932 50.177 -9.212 1.00 45.28 72 SER A C 1
ATOM 568 O O . SER A 1 72 ? 5.928 49.692 -10.327 1.00 45.28 72 SER A O 1
ATOM 570 N N . LYS A 1 73 ? 6.855 51.072 -8.839 1.00 49.84 73 LYS A N 1
ATOM 571 C CA . LYS A 1 73 ? 7.917 51.580 -9.724 1.00 49.84 73 LYS A CA 1
ATOM 572 C C . LYS A 1 73 ? 8.949 50.521 -10.108 1.00 49.84 73 LYS A C 1
ATOM 574 O O . LYS A 1 73 ? 9.543 50.613 -11.178 1.00 49.84 73 LYS A O 1
ATOM 579 N N . VAL A 1 74 ? 9.187 49.532 -9.243 1.00 52.72 74 VAL A N 1
ATOM 580 C CA . VAL A 1 74 ? 10.127 48.438 -9.533 1.00 52.72 74 VAL A CA 1
ATOM 581 C C . VAL A 1 74 ? 9.575 47.539 -10.643 1.00 52.72 74 VAL A C 1
ATOM 583 O O . VAL A 1 74 ? 10.332 47.166 -11.539 1.00 52.72 74 VAL A O 1
ATOM 586 N N . PHE A 1 75 ? 8.265 47.281 -10.629 1.00 51.66 75 PHE A N 1
ATOM 587 C CA . PHE A 1 75 ? 7.564 46.417 -11.588 1.00 51.66 75 PHE A CA 1
ATOM 588 C C . PHE A 1 75 ? 6.777 47.174 -12.675 1.00 51.66 75 PHE A C 1
ATOM 590 O O . PHE A 1 75 ? 6.154 46.548 -13.527 1.00 51.66 75 PHE A O 1
ATOM 597 N N . GLU A 1 76 ? 6.822 48.509 -12.687 1.00 53.06 76 GLU A N 1
ATOM 598 C CA . GLU A 1 76 ? 6.250 49.338 -13.751 1.00 53.06 76 GLU A CA 1
ATOM 599 C C . GLU A 1 76 ? 6.962 49.033 -15.077 1.00 53.06 76 GLU A C 1
ATOM 601 O O . GLU A 1 76 ? 8.187 49.181 -15.201 1.00 53.06 76 GLU A O 1
ATOM 606 N N . LEU A 1 77 ? 6.175 48.601 -16.067 1.00 49.34 77 LEU A N 1
ATOM 607 C CA . LEU A 1 77 ? 6.630 48.435 -17.443 1.00 49.34 77 LEU A CA 1
ATOM 608 C C . LEU A 1 77 ? 7.061 49.806 -17.992 1.00 49.34 77 LEU A C 1
ATOM 610 O O . LEU A 1 77 ? 6.325 50.782 -17.816 1.00 49.34 77 LEU A O 1
ATOM 614 N N . PRO A 1 78 ? 8.239 49.926 -18.632 1.00 48.19 78 PRO A N 1
ATOM 615 C CA . PRO A 1 78 ? 8.706 51.214 -19.127 1.00 48.19 78 PRO A CA 1
ATOM 616 C C . PRO A 1 78 ? 7.746 51.780 -20.178 1.00 48.19 78 PRO A C 1
ATOM 618 O O . PRO A 1 78 ? 7.296 51.057 -21.068 1.00 48.19 78 PRO A O 1
ATOM 621 N N . GLN A 1 79 ? 7.496 53.091 -20.135 1.00 51.88 79 GLN A N 1
ATOM 622 C CA . GLN A 1 79 ? 7.038 53.799 -21.331 1.00 51.88 79 GLN A CA 1
ATOM 623 C C . GLN A 1 79 ? 8.144 53.724 -22.394 1.00 51.88 79 GLN A C 1
ATOM 625 O O . GLN A 1 79 ? 9.325 53.698 -22.042 1.00 51.88 79 GLN A O 1
ATOM 630 N N . GLN A 1 80 ? 7.761 53.640 -23.675 1.00 50.25 80 GLN A N 1
ATOM 631 C CA . GLN A 1 80 ? 8.673 53.614 -24.828 1.00 50.25 80 GLN A CA 1
ATOM 632 C C . GLN A 1 80 ? 9.491 54.911 -24.899 1.00 50.25 80 GLN A C 1
ATOM 634 O O . GLN A 1 80 ? 9.188 55.809 -25.674 1.00 50.25 80 GLN A O 1
ATOM 639 N N . ASP A 1 81 ? 10.522 55.016 -24.074 1.00 50.03 81 ASP A N 1
ATOM 640 C CA . ASP A 1 81 ? 11.363 56.200 -23.990 1.00 50.03 81 ASP A CA 1
ATOM 641 C C . ASP A 1 81 ? 12.819 55.758 -24.130 1.00 50.03 81 ASP A C 1
ATOM 643 O O . ASP A 1 81 ? 13.558 55.649 -23.158 1.00 50.03 81 ASP A O 1
ATOM 647 N N . GLY A 1 82 ? 13.179 55.361 -25.358 1.00 53.94 82 GLY A N 1
ATOM 648 C CA . GLY A 1 82 ? 14.540 55.308 -25.922 1.00 53.94 82 GLY A CA 1
ATOM 649 C C . GLY A 1 82 ? 15.716 54.752 -25.095 1.00 53.94 82 GLY A C 1
ATOM 650 O O . GLY A 1 82 ? 16.861 55.035 -25.447 1.00 53.94 82 GLY A O 1
ATOM 651 N N . SER A 1 83 ? 15.495 54.023 -23.998 1.00 53.41 83 SER A N 1
ATOM 652 C CA . SER A 1 83 ? 16.560 53.649 -23.055 1.00 53.41 83 SER A CA 1
ATOM 653 C C . SER A 1 83 ? 17.394 52.452 -23.535 1.00 53.41 83 SER A C 1
ATOM 655 O O . SER A 1 83 ? 16.866 51.516 -24.131 1.00 53.41 83 SER A O 1
ATOM 657 N N . LYS A 1 84 ? 18.717 52.505 -23.298 1.00 67.25 84 LYS A N 1
ATOM 658 C CA . LYS A 1 84 ? 19.735 51.637 -23.929 1.00 67.25 84 LYS A CA 1
ATOM 659 C C . LYS A 1 84 ? 20.036 50.311 -23.208 1.00 67.25 84 LYS A C 1
ATOM 661 O O . LYS A 1 84 ? 20.698 49.463 -23.792 1.00 67.25 84 LYS A O 1
ATOM 666 N N . GLY A 1 85 ? 19.484 50.079 -22.018 1.00 75.94 85 GLY A N 1
ATOM 667 C CA . GLY A 1 85 ? 19.604 48.817 -21.280 1.00 75.94 85 GLY A CA 1
ATOM 668 C C . GLY A 1 85 ? 19.444 49.035 -19.776 1.00 75.94 85 GLY A C 1
ATOM 669 O O . GLY A 1 85 ? 20.091 49.918 -19.210 1.00 75.94 85 GLY A O 1
ATOM 670 N N . VAL A 1 86 ? 18.574 48.267 -19.112 1.00 82.44 86 VAL A N 1
ATOM 671 C CA . VAL A 1 86 ? 18.294 48.426 -17.669 1.00 82.44 86 VAL A CA 1
ATOM 672 C C . VAL A 1 86 ? 18.245 47.068 -16.970 1.00 82.44 86 VAL A C 1
ATOM 674 O O . VAL A 1 86 ? 17.550 46.167 -17.428 1.00 82.44 86 VAL A O 1
ATOM 677 N N . LEU A 1 87 ? 18.931 46.933 -15.831 1.00 86.19 87 LEU A N 1
ATOM 678 C CA . LEU A 1 87 ? 18.762 45.821 -14.887 1.00 86.19 87 LEU A CA 1
ATOM 679 C C . LEU A 1 87 ? 18.158 46.341 -13.585 1.00 86.19 87 LEU A C 1
ATOM 681 O O . LEU A 1 87 ? 18.735 47.226 -12.956 1.00 86.19 87 LEU A O 1
ATOM 685 N N . ARG A 1 88 ? 17.060 45.732 -13.140 1.00 83.88 88 ARG A N 1
ATOM 686 C CA . ARG A 1 88 ? 16.494 45.907 -11.797 1.00 83.88 88 ARG A CA 1
ATOM 687 C C . ARG A 1 88 ? 16.519 44.573 -11.068 1.00 83.88 88 ARG A C 1
ATOM 689 O O . ARG A 1 88 ? 15.836 43.638 -11.470 1.00 83.88 88 ARG A O 1
ATOM 696 N N . LEU A 1 89 ? 17.306 44.477 -10.005 1.00 84.25 89 LEU A N 1
ATOM 697 C CA . LEU A 1 89 ? 17.510 43.255 -9.234 1.00 84.25 89 LEU A CA 1
ATOM 698 C C . LEU A 1 89 ? 17.092 43.467 -7.776 1.00 84.25 89 LEU A C 1
ATOM 700 O O . LEU A 1 89 ? 17.607 44.351 -7.094 1.00 84.25 89 LEU A O 1
ATOM 704 N N . ILE A 1 90 ? 16.204 42.610 -7.278 1.00 78.12 90 ILE A N 1
ATOM 705 C CA . ILE A 1 90 ? 15.907 42.483 -5.848 1.00 78.12 90 ILE A CA 1
ATOM 706 C C . ILE A 1 90 ? 16.639 41.252 -5.310 1.00 78.12 90 ILE A C 1
ATOM 708 O O . ILE A 1 90 ? 16.495 40.154 -5.849 1.00 78.12 90 ILE A O 1
ATOM 712 N N . ILE A 1 91 ? 17.397 41.432 -4.229 1.00 79.19 91 ILE A N 1
ATOM 713 C CA . ILE A 1 91 ? 18.120 40.374 -3.519 1.00 79.19 91 ILE A CA 1
ATOM 714 C C . ILE A 1 91 ? 17.466 40.148 -2.158 1.00 79.19 91 ILE A C 1
ATOM 716 O O . ILE A 1 91 ? 17.457 41.044 -1.309 1.00 79.19 91 ILE A O 1
ATOM 720 N N . LEU A 1 92 ? 16.980 38.925 -1.945 1.00 73.50 92 LEU A N 1
ATOM 721 C CA . LEU A 1 92 ? 16.360 38.466 -0.705 1.00 73.50 92 LEU A CA 1
ATOM 722 C C . LEU A 1 92 ? 17.238 37.369 -0.061 1.00 73.50 92 LEU A C 1
ATOM 724 O O . LEU A 1 92 ? 17.392 36.288 -0.645 1.00 73.50 92 LEU A O 1
ATOM 728 N N . PRO A 1 93 ? 17.848 37.624 1.113 1.00 65.50 93 PRO A N 1
ATOM 729 C CA . PRO A 1 93 ? 18.760 36.680 1.761 1.00 65.50 93 PRO A CA 1
ATOM 730 C C . PRO A 1 93 ? 18.036 35.469 2.364 1.00 65.50 93 PRO A C 1
ATOM 732 O O . PRO A 1 93 ? 16.859 35.533 2.717 1.00 65.50 93 PRO A O 1
ATOM 735 N N . PHE A 1 94 ? 18.765 34.363 2.523 1.00 58.78 94 PHE A N 1
ATOM 736 C CA . PHE A 1 94 ? 18.315 33.210 3.308 1.00 58.78 94 PHE A CA 1
ATOM 737 C C . PHE A 1 94 ? 18.427 33.513 4.814 1.00 58.78 94 PHE A C 1
ATOM 739 O O . PHE A 1 94 ? 19.510 33.860 5.287 1.00 58.78 94 PHE A O 1
ATOM 746 N N . ASN A 1 95 ? 17.331 33.398 5.575 1.00 50.31 95 ASN A N 1
ATOM 747 C CA . ASN A 1 95 ? 17.352 33.619 7.025 1.00 50.31 95 ASN A CA 1
ATOM 748 C C . ASN A 1 95 ? 17.817 32.341 7.747 1.00 50.31 95 ASN A C 1
ATOM 750 O O . ASN A 1 95 ? 17.043 31.405 7.921 1.00 50.31 95 ASN A O 1
ATOM 754 N N . THR A 1 96 ? 19.088 32.297 8.148 1.00 41.94 96 THR A N 1
ATOM 755 C CA . THR A 1 96 ? 19.725 31.123 8.774 1.00 41.94 96 THR A CA 1
ATOM 756 C C . THR A 1 96 ? 19.318 30.874 10.230 1.00 41.94 96 THR A C 1
ATOM 758 O O . THR A 1 96 ? 19.752 29.884 10.801 1.00 41.94 96 THR A O 1
ATOM 761 N N . GLU A 1 97 ? 18.526 31.743 10.867 1.00 39.25 97 GLU A N 1
ATOM 762 C CA . GLU A 1 97 ? 18.114 31.546 12.270 1.00 39.25 97 GLU A CA 1
ATOM 763 C C . GLU A 1 97 ? 16.830 30.713 12.427 1.00 39.25 97 GLU A C 1
ATOM 765 O O . GLU A 1 97 ? 16.431 30.391 13.544 1.00 39.25 97 GLU A O 1
ATOM 770 N N . ASN A 1 98 ? 16.183 30.334 11.321 1.00 37.47 98 ASN A N 1
ATOM 771 C CA . ASN A 1 98 ? 14.905 29.625 11.330 1.00 37.47 98 ASN A CA 1
ATOM 772 C C . ASN A 1 98 ? 14.945 28.443 10.347 1.00 37.47 98 ASN A C 1
ATOM 774 O O . ASN A 1 98 ? 14.325 28.474 9.286 1.00 37.47 98 ASN A O 1
ATOM 778 N N . ASP A 1 99 ? 15.669 27.385 10.721 1.00 38.06 99 ASP A N 1
ATOM 779 C CA . ASP A 1 99 ? 15.947 26.173 9.922 1.00 38.06 99 ASP A CA 1
ATOM 780 C C . ASP A 1 99 ? 14.711 25.369 9.444 1.00 38.06 99 ASP A C 1
ATOM 782 O O . ASP A 1 99 ? 14.863 24.271 8.923 1.00 38.06 99 ASP A O 1
ATOM 786 N N . ASN A 1 100 ? 13.478 25.875 9.579 1.00 37.22 100 ASN A N 1
ATOM 787 C CA . ASN A 1 100 ? 12.256 25.166 9.175 1.00 37.22 100 ASN A CA 1
ATOM 788 C C . ASN A 1 100 ? 11.127 26.038 8.592 1.00 37.22 100 ASN A C 1
ATOM 790 O O . ASN A 1 100 ? 10.014 25.541 8.417 1.00 37.22 100 ASN A O 1
ATOM 794 N N . ALA A 1 101 ? 11.360 27.311 8.259 1.00 34.66 101 ALA A N 1
ATOM 795 C CA . ALA A 1 101 ? 10.349 28.115 7.566 1.00 34.66 101 ALA A CA 1
ATOM 796 C C . ALA A 1 101 ? 10.766 28.373 6.107 1.00 34.66 101 ALA A C 1
ATOM 798 O O . ALA A 1 101 ? 11.831 28.951 5.882 1.00 34.66 101 ALA A O 1
ATOM 799 N N . PRO A 1 102 ? 9.959 27.999 5.091 1.00 36.19 102 PRO A N 1
ATOM 800 C CA . PRO A 1 102 ? 10.181 28.510 3.747 1.00 36.19 102 PRO A CA 1
ATOM 801 C C . PRO A 1 102 ? 10.102 30.047 3.782 1.00 36.19 102 PRO A C 1
ATOM 803 O O . PRO A 1 102 ? 9.208 30.585 4.437 1.00 36.19 102 PRO A O 1
ATOM 806 N N . PRO A 1 103 ? 11.001 30.773 3.089 1.00 38.81 103 PRO A N 1
ATOM 807 C CA . PRO A 1 103 ? 11.106 32.233 3.196 1.00 38.81 103 PRO A CA 1
ATOM 808 C C . PRO A 1 103 ? 9.868 32.993 2.685 1.00 38.81 103 PRO A C 1
ATOM 810 O O . PRO A 1 103 ? 9.791 34.203 2.848 1.00 38.81 103 PRO A O 1
ATOM 813 N N . LEU A 1 104 ? 8.899 32.293 2.085 1.00 40.50 104 LEU A N 1
ATOM 814 C CA . LEU A 1 104 ? 7.583 32.797 1.702 1.00 40.50 104 LEU A CA 1
ATOM 815 C C . LEU A 1 104 ? 6.526 31.763 2.103 1.00 40.50 104 LEU A C 1
ATOM 817 O O . LEU A 1 104 ? 6.624 30.588 1.740 1.00 40.50 104 LEU A O 1
ATOM 821 N N . SER A 1 105 ? 5.473 32.199 2.799 1.00 41.50 105 SER A N 1
ATOM 822 C CA . SER A 1 105 ? 4.253 31.391 2.895 1.00 41.50 105 SER A CA 1
ATOM 823 C C . SER A 1 105 ? 3.657 31.196 1.493 1.00 41.50 105 SER A C 1
ATOM 825 O O . SER A 1 105 ? 3.778 32.067 0.633 1.00 41.50 105 SER A O 1
ATOM 827 N N . TRP A 1 106 ? 2.967 30.078 1.247 1.00 40.69 106 TRP A N 1
ATOM 828 C CA . TRP A 1 106 ? 2.292 29.826 -0.039 1.00 40.69 106 TRP A CA 1
ATOM 829 C C . TRP A 1 106 ? 1.317 30.952 -0.427 1.00 40.69 106 TRP A C 1
ATOM 831 O O . TRP A 1 106 ? 1.118 31.246 -1.603 1.00 40.69 106 TRP A O 1
ATOM 841 N N . LYS A 1 107 ? 0.761 31.630 0.582 1.00 41.88 107 LYS A N 1
ATOM 842 C CA . LYS A 1 107 ? -0.048 32.838 0.433 1.00 41.88 107 LYS A CA 1
ATOM 843 C C . LYS A 1 107 ? 0.778 34.026 -0.082 1.00 41.88 107 LYS A C 1
ATOM 845 O O . LYS A 1 107 ? 0.393 34.618 -1.079 1.00 41.88 107 LYS A O 1
ATOM 850 N N . GLY A 1 108 ? 1.934 34.309 0.522 1.00 42.94 108 GLY A N 1
ATOM 851 C CA . GLY A 1 108 ? 2.836 35.376 0.068 1.00 42.94 108 GLY A CA 1
ATOM 852 C C . GLY A 1 108 ? 3.434 35.124 -1.322 1.00 42.94 108 GLY A C 1
ATOM 853 O O . GLY A 1 108 ? 3.646 36.063 -2.079 1.00 42.94 108 GLY A O 1
ATOM 854 N N . PHE A 1 109 ? 3.658 33.858 -1.696 1.00 43.62 109 PHE A N 1
ATOM 855 C CA . PHE A 1 109 ? 4.091 33.489 -3.049 1.00 43.62 109 PHE A CA 1
ATOM 856 C C . PHE A 1 109 ? 2.977 33.677 -4.095 1.00 43.62 109 PHE A C 1
ATOM 858 O O . PHE A 1 109 ? 3.254 34.137 -5.197 1.00 43.62 109 PHE A O 1
ATOM 865 N N . ARG A 1 110 ? 1.713 33.393 -3.750 1.00 45.97 110 ARG A N 1
ATOM 866 C CA . ARG A 1 110 ? 0.551 33.677 -4.615 1.00 45.97 110 ARG A CA 1
ATOM 867 C C . ARG A 1 110 ? 0.307 35.172 -4.797 1.00 45.97 110 ARG A C 1
ATOM 869 O O . ARG A 1 110 ? 0.224 35.627 -5.927 1.00 45.97 110 ARG A O 1
ATOM 876 N N . GLU A 1 111 ? 0.311 35.936 -3.705 1.00 49.69 111 GLU A N 1
ATOM 877 C CA . GLU A 1 111 ? 0.188 37.403 -3.743 1.00 49.69 111 GLU A CA 1
ATOM 878 C C . GLU A 1 111 ? 1.299 38.048 -4.598 1.00 49.69 111 GLU A C 1
ATOM 880 O O . GLU A 1 111 ? 1.094 39.087 -5.222 1.00 49.69 111 GLU A O 1
ATOM 885 N N . HIS A 1 112 ? 2.472 37.408 -4.669 1.00 50.50 112 HIS A N 1
ATOM 886 C CA . HIS A 1 112 ? 3.590 37.812 -5.521 1.00 50.50 112 HIS A CA 1
ATOM 887 C C . HIS A 1 112 ? 3.374 37.504 -7.014 1.00 50.50 112 HIS A C 1
ATOM 889 O O . HIS A 1 112 ? 3.697 38.344 -7.851 1.00 50.50 112 HIS A O 1
ATOM 895 N N . LEU A 1 113 ? 2.820 36.337 -7.362 1.00 47.84 113 LEU A N 1
ATOM 896 C CA . LEU A 1 113 ? 2.444 36.010 -8.747 1.00 47.84 113 LEU A CA 1
ATOM 897 C C . LEU A 1 113 ? 1.340 36.948 -9.258 1.00 47.84 113 LEU A C 1
ATOM 899 O O . LEU A 1 113 ? 1.428 37.435 -10.385 1.00 47.84 113 LEU A O 1
ATOM 903 N N . ASP A 1 114 ? 0.380 37.281 -8.392 1.00 49.41 114 ASP A N 1
ATOM 904 C CA . ASP A 1 114 ? -0.685 38.245 -8.681 1.00 49.41 114 ASP A CA 1
ATOM 905 C C . ASP A 1 114 ? -0.126 39.661 -8.927 1.00 49.41 114 ASP A C 1
ATOM 907 O O . ASP A 1 114 ? -0.549 40.346 -9.858 1.00 49.41 114 ASP A O 1
ATOM 911 N N . LEU A 1 115 ? 0.875 40.091 -8.142 1.00 46.38 115 LEU A N 1
ATOM 912 C CA . LEU A 1 115 ? 1.600 41.362 -8.327 1.00 46.38 115 LEU A CA 1
ATOM 913 C C . LEU A 1 115 ? 2.365 41.441 -9.658 1.00 46.38 115 LEU A C 1
ATOM 915 O O . LEU A 1 115 ? 2.578 42.539 -10.171 1.00 46.38 115 LEU A O 1
ATOM 919 N N . LEU A 1 116 ? 2.791 40.297 -10.195 1.00 43.50 116 LEU A N 1
ATOM 920 C CA . LEU A 1 116 ? 3.490 40.177 -11.478 1.00 43.50 116 LEU A CA 1
ATOM 921 C C . LEU A 1 116 ? 2.538 39.902 -12.656 1.00 43.50 116 LEU A C 1
ATOM 923 O O . LEU A 1 116 ? 3.011 39.731 -13.779 1.00 43.50 116 LEU A O 1
ATOM 927 N N . HIS A 1 117 ? 1.220 39.870 -12.414 1.00 45.53 117 HIS A N 1
ATOM 928 C CA . HIS A 1 117 ? 0.183 39.519 -13.392 1.00 45.53 117 HIS A CA 1
ATOM 929 C C . HIS A 1 117 ? 0.393 38.143 -14.061 1.00 45.53 117 HIS A C 1
ATOM 931 O O . HIS A 1 117 ? 0.145 37.982 -15.255 1.00 45.53 117 HIS A O 1
ATOM 937 N N . LEU A 1 118 ? 0.856 37.145 -13.301 1.00 41.78 118 LEU A N 1
ATOM 938 C CA . LEU A 1 118 ? 1.058 35.766 -13.768 1.00 41.78 118 LEU A CA 1
ATOM 939 C C . LEU A 1 118 ? -0.169 34.892 -13.417 1.00 41.78 118 LEU A C 1
ATOM 941 O O . LEU A 1 118 ? -0.641 34.929 -12.286 1.00 41.78 118 LEU A O 1
ATOM 945 N N . GLU A 1 119 ? -0.699 34.103 -14.364 1.00 39.62 119 GLU A N 1
ATOM 946 C CA . GLU A 1 119 ? -1.924 33.289 -14.185 1.00 39.62 119 GLU A CA 1
ATOM 947 C C . GLU A 1 119 ? -1.771 32.055 -13.254 1.00 39.62 119 GLU A C 1
ATOM 949 O O . GLU A 1 119 ? -0.701 31.480 -13.084 1.00 39.62 119 GLU A O 1
ATOM 954 N N . ASN A 1 120 ? -2.877 31.559 -12.681 1.00 34.09 120 ASN A N 1
ATOM 955 C CA . ASN A 1 120 ? -2.888 30.374 -11.797 1.00 34.09 120 ASN A CA 1
ATOM 956 C C . ASN A 1 120 ? -2.552 29.039 -12.499 1.00 34.09 120 ASN A C 1
ATOM 958 O O . ASN A 1 120 ? -2.265 28.041 -11.832 1.00 34.09 120 ASN A O 1
ATOM 962 N N . THR A 1 121 ? -2.575 29.004 -13.831 1.00 32.47 121 THR A N 1
ATOM 963 C CA . THR A 1 121 ? -2.256 27.833 -14.665 1.00 32.47 121 THR A CA 1
ATOM 964 C C . THR A 1 121 ? -0.808 27.358 -14.485 1.00 32.47 121 THR A C 1
ATOM 966 O O . THR A 1 121 ? -0.559 26.153 -14.551 1.00 32.47 121 THR A O 1
ATOM 969 N N . PHE A 1 122 ? 0.108 28.249 -14.079 1.00 37.38 122 PHE A N 1
ATOM 970 C CA . PHE A 1 122 ? 1.512 27.951 -13.741 1.00 37.38 122 PHE A CA 1
ATOM 971 C C . PHE A 1 122 ? 1.707 27.119 -12.454 1.00 37.38 122 PHE A C 1
ATOM 973 O O . PHE A 1 122 ? 2.828 26.735 -12.124 1.00 37.38 122 PHE A O 1
ATOM 980 N N . VAL A 1 123 ? 0.629 26.832 -11.711 1.00 36.78 123 VAL A N 1
ATOM 981 C CA . VAL A 1 123 ? 0.618 25.895 -10.569 1.00 36.78 123 VAL A CA 1
ATOM 982 C C . VAL A 1 123 ? 0.277 24.464 -11.017 1.00 36.78 123 VAL A C 1
ATOM 984 O O . VAL A 1 123 ? 0.517 23.519 -10.267 1.00 36.78 123 VAL A O 1
ATOM 987 N N . SER A 1 124 ? -0.293 24.291 -12.216 1.00 29.22 124 SER A N 1
ATOM 988 C CA . SER A 1 124 ? -1.032 23.073 -12.590 1.00 29.22 124 SER A CA 1
ATOM 989 C C . SER A 1 124 ? -0.445 22.251 -13.738 1.00 29.22 124 SER A C 1
ATOM 991 O O . SER A 1 124 ? -0.849 21.104 -13.911 1.00 29.22 124 SER A O 1
ATOM 993 N N . THR A 1 125 ? 0.522 22.773 -14.490 1.00 26.97 125 THR A N 1
ATOM 994 C CA . THR A 1 125 ? 1.150 22.027 -15.584 1.00 26.97 125 THR A CA 1
ATOM 995 C C . THR A 1 125 ? 2.576 21.641 -15.220 1.00 26.97 125 THR A C 1
ATOM 997 O O . THR A 1 125 ? 3.444 22.494 -15.069 1.00 26.97 125 THR A O 1
ATOM 1000 N N . GLU A 1 126 ? 2.772 20.328 -15.131 1.00 29.39 126 GLU A N 1
ATOM 1001 C CA . GLU A 1 126 ? 4.045 19.619 -15.044 1.00 29.39 126 GLU A CA 1
ATOM 1002 C C . GLU A 1 126 ? 4.772 19.640 -13.693 1.00 29.39 126 GLU A C 1
ATOM 1004 O O . GLU A 1 126 ? 4.843 20.610 -12.941 1.00 29.39 126 GLU A O 1
ATOM 1009 N N . GLN A 1 127 ? 5.309 18.460 -13.388 1.00 34.09 127 GLN A N 1
ATOM 1010 C CA . GLN A 1 127 ? 6.385 18.216 -12.443 1.00 34.09 127 GLN A CA 1
ATOM 1011 C C . GLN A 1 127 ? 7.350 19.419 -12.393 1.00 34.09 127 GLN A C 1
ATOM 1013 O O . GLN A 1 127 ? 7.713 19.967 -13.428 1.00 34.09 127 GLN A O 1
ATOM 1018 N N . MET A 1 128 ? 7.824 19.801 -11.203 1.00 32.03 128 MET A N 1
ATOM 1019 C CA . MET A 1 128 ? 9.060 20.583 -11.094 1.00 32.03 128 MET A CA 1
ATOM 1020 C C . MET A 1 128 ? 10.185 19.723 -11.687 1.00 32.03 128 MET A C 1
ATOM 1022 O O . MET A 1 128 ? 10.770 18.905 -10.979 1.00 32.03 128 MET A O 1
ATOM 1026 N N . GLN A 1 129 ? 10.380 19.822 -13.001 1.00 33.22 129 GLN A N 1
ATOM 1027 C CA . GLN A 1 129 ? 11.338 19.035 -13.757 1.00 33.22 129 GLN A CA 1
ATOM 1028 C C . GLN A 1 129 ? 12.687 19.738 -13.801 1.00 33.22 129 GLN A C 1
ATOM 1030 O O . GLN A 1 129 ? 12.807 20.960 -13.893 1.00 33.22 129 GLN A O 1
ATOM 1035 N N . THR A 1 130 ? 13.705 18.899 -13.774 1.00 29.59 130 THR A N 1
ATOM 1036 C CA . THR A 1 130 ? 15.061 19.161 -14.233 1.00 29.59 130 THR A CA 1
ATOM 1037 C C . THR A 1 130 ? 15.171 18.479 -15.604 1.00 29.59 130 THR A C 1
ATOM 1039 O O . THR A 1 130 ? 14.935 17.270 -15.676 1.00 29.59 130 THR A O 1
ATOM 1042 N N . PRO A 1 131 ? 15.520 19.199 -16.691 1.00 38.75 131 PRO A N 1
ATOM 1043 C CA . PRO A 1 131 ? 15.931 20.607 -16.747 1.00 38.75 131 PRO A CA 1
ATOM 1044 C C . PRO A 1 131 ? 14.744 21.599 -16.697 1.00 38.75 131 PRO A C 1
ATOM 1046 O O . PRO A 1 131 ? 13.613 21.191 -16.947 1.00 38.75 131 PRO A O 1
ATOM 1049 N N . PRO A 1 132 ? 14.983 22.893 -16.378 1.00 43.50 132 PRO A N 1
ATOM 1050 C CA . PRO A 1 132 ? 13.919 23.893 -16.277 1.00 43.50 132 PRO A CA 1
ATOM 1051 C C . PRO A 1 132 ? 13.142 24.015 -17.593 1.00 43.50 132 PRO A C 1
ATOM 1053 O O . PRO A 1 132 ? 13.737 24.087 -18.667 1.00 43.50 132 PRO A O 1
ATOM 1056 N N . THR A 1 133 ? 11.817 24.087 -17.533 1.00 34.91 133 THR A N 1
ATOM 1057 C CA . THR A 1 133 ? 10.989 24.415 -18.695 1.00 34.91 133 THR A CA 1
ATOM 1058 C C . THR A 1 133 ? 10.986 25.924 -18.932 1.00 34.91 133 THR A C 1
ATOM 1060 O O . THR A 1 133 ? 10.868 26.734 -18.010 1.00 34.91 133 THR A O 1
ATOM 1063 N N . TRP A 1 134 ? 11.156 26.314 -20.195 1.00 34.75 134 TRP A N 1
ATOM 1064 C CA . TRP A 1 134 ? 10.830 27.665 -20.637 1.00 34.75 134 TRP A CA 1
ATOM 1065 C C . TRP A 1 134 ? 9.312 27.869 -20.520 1.00 34.75 134 TRP A C 1
ATOM 1067 O O . TRP A 1 134 ? 8.554 26.914 -20.692 1.00 34.75 134 TRP A O 1
ATOM 1077 N N . PHE A 1 135 ? 8.858 29.095 -20.274 1.00 38.00 135 PHE A N 1
ATOM 1078 C CA . PHE A 1 135 ? 7.462 29.446 -20.517 1.00 38.00 135 PHE A CA 1
ATOM 1079 C C . PHE A 1 135 ? 7.386 30.836 -21.143 1.00 38.00 135 PHE A C 1
ATOM 1081 O O . PHE A 1 135 ? 7.922 31.810 -20.613 1.00 38.00 135 PHE A O 1
ATOM 1088 N N . GLU A 1 136 ? 6.733 30.933 -22.300 1.00 33.00 136 GLU A N 1
ATOM 1089 C CA . GLU A 1 136 ? 6.352 32.227 -22.852 1.00 33.00 136 GLU A CA 1
ATOM 1090 C C . GLU A 1 136 ? 5.200 32.763 -22.009 1.00 33.00 136 GLU A C 1
ATOM 1092 O O . GLU A 1 136 ? 4.144 32.140 -21.926 1.00 33.00 136 GLU A O 1
ATOM 1097 N N . VAL A 1 137 ? 5.402 33.902 -21.351 1.00 36.66 137 VAL A N 1
ATOM 1098 C CA . VAL A 1 137 ? 4.285 34.627 -20.749 1.00 36.66 137 VAL A CA 1
ATOM 1099 C C . VAL A 1 137 ? 3.712 35.504 -21.859 1.00 36.66 137 VAL A C 1
ATOM 1101 O O . VAL A 1 137 ? 4.424 36.397 -22.322 1.00 36.66 137 VAL A O 1
ATOM 1104 N N . PRO A 1 138 ? 2.460 35.312 -22.304 1.00 33.19 138 PRO A N 1
ATOM 1105 C CA . PRO A 1 138 ? 1.814 36.253 -23.202 1.00 33.19 138 PRO A CA 1
ATOM 1106 C C . PRO A 1 138 ? 1.397 37.480 -22.382 1.00 33.19 138 PRO A C 1
ATOM 1108 O O . PRO A 1 138 ? 0.218 37.749 -22.179 1.00 33.19 138 PRO A O 1
ATOM 1111 N N . LEU A 1 139 ? 2.369 38.234 -21.864 1.00 41.62 139 LEU A N 1
ATOM 1112 C CA . LEU A 1 139 ? 2.084 39.577 -21.383 1.00 41.62 139 LEU A CA 1
ATOM 1113 C C . LEU A 1 139 ? 1.790 40.428 -22.617 1.00 41.62 139 LEU A C 1
ATOM 1115 O O . LEU A 1 139 ? 2.516 40.372 -23.618 1.00 41.62 139 LEU A O 1
ATOM 1119 N N . GLN A 1 140 ? 0.724 41.224 -22.550 1.00 38.16 140 GLN A N 1
ATOM 1120 C CA . GLN A 1 140 ? 0.455 42.243 -23.558 1.00 38.16 140 GLN A CA 1
ATOM 1121 C C . GLN A 1 140 ? 1.756 43.034 -23.819 1.00 38.16 140 GLN A C 1
ATOM 1123 O O . GLN A 1 140 ? 2.366 43.531 -22.876 1.00 38.16 140 GLN A O 1
ATOM 1128 N N . ALA A 1 141 ? 2.171 43.124 -25.091 1.00 43.78 141 ALA A N 1
ATOM 1129 C CA . ALA A 1 141 ? 3.355 43.845 -25.595 1.00 43.78 141 ALA A CA 1
ATOM 1130 C C . ALA A 1 141 ? 4.729 43.122 -25.685 1.00 43.78 141 ALA A C 1
ATOM 1132 O O . ALA A 1 141 ? 5.749 43.800 -25.788 1.00 43.78 141 ALA A O 1
ATOM 1133 N N . GLY A 1 142 ? 4.799 41.784 -25.761 1.00 49.59 142 GLY A N 1
ATOM 1134 C CA . GLY A 1 142 ? 6.010 41.087 -26.259 1.00 49.59 142 GLY A CA 1
ATOM 1135 C C . GLY A 1 142 ? 7.150 40.880 -25.245 1.00 49.59 142 GLY A C 1
ATOM 1136 O O . GLY A 1 142 ? 8.317 40.778 -25.627 1.00 49.59 142 GLY A O 1
ATOM 1137 N N . LEU A 1 143 ? 6.818 40.818 -23.955 1.00 52.22 143 LEU A N 1
ATOM 1138 C CA . LEU A 1 143 ? 7.740 40.514 -22.849 1.00 52.22 143 LEU A CA 1
ATOM 1139 C C . LEU A 1 143 ? 7.958 38.995 -22.711 1.00 52.22 143 LEU A C 1
ATOM 1141 O O . LEU A 1 143 ? 7.033 38.226 -22.948 1.00 52.22 143 LEU A O 1
ATOM 1145 N N . LYS A 1 144 ? 9.154 38.554 -22.289 1.00 58.62 144 LYS A N 1
ATOM 1146 C CA . LYS A 1 144 ? 9.498 37.131 -22.074 1.00 58.62 144 LYS A CA 1
ATOM 1147 C C . LYS A 1 144 ? 10.089 36.913 -20.677 1.00 58.62 144 LYS A C 1
ATOM 1149 O O . LYS A 1 144 ? 10.827 37.760 -20.187 1.00 58.62 144 LYS A O 1
ATOM 1154 N N . GLY A 1 145 ? 9.806 35.790 -20.019 1.00 60.56 145 GLY A N 1
ATOM 1155 C CA . GLY A 1 145 ? 10.314 35.500 -18.670 1.00 60.56 145 GLY A CA 1
ATOM 1156 C C . GLY A 1 145 ? 10.724 34.041 -18.488 1.00 60.56 145 GLY A C 1
ATOM 1157 O O . GLY A 1 145 ? 10.333 33.183 -19.269 1.00 60.56 145 GLY A O 1
ATOM 1158 N N . PHE A 1 146 ? 11.540 33.761 -17.475 1.00 58.66 146 PHE A N 1
ATOM 1159 C CA . PHE A 1 146 ? 11.885 32.403 -17.057 1.00 58.66 146 PHE A CA 1
ATOM 1160 C C . PHE A 1 146 ? 12.201 32.354 -15.562 1.00 58.66 146 PHE A C 1
ATOM 1162 O O . PHE A 1 146 ? 12.596 33.342 -14.939 1.00 58.66 146 PHE A O 1
ATOM 1169 N N . VAL A 1 147 ? 12.066 31.169 -14.977 1.00 55.78 147 VAL A N 1
ATOM 1170 C CA . VAL A 1 147 ? 12.400 30.910 -13.574 1.00 55.78 147 VAL A CA 1
ATOM 1171 C C . VAL A 1 147 ? 13.471 29.832 -13.525 1.00 55.78 147 VAL A C 1
ATOM 1173 O O . VAL A 1 147 ? 13.330 28.784 -14.149 1.00 55.78 147 VAL A O 1
ATOM 1176 N N . VAL A 1 148 ? 14.538 30.071 -12.761 1.00 58.47 148 VAL A N 1
ATOM 1177 C CA . VAL A 1 148 ? 15.571 29.063 -12.498 1.00 58.47 148 VAL A CA 1
ATOM 1178 C C . VAL A 1 148 ? 15.425 28.584 -11.064 1.00 58.47 148 VAL A C 1
ATOM 1180 O O . VAL A 1 148 ? 15.762 29.297 -10.115 1.00 58.47 148 VAL A O 1
ATOM 1183 N N . LYS A 1 149 ? 14.934 27.350 -10.933 1.00 55.44 149 LYS A N 1
ATOM 1184 C CA . LYS A 1 149 ? 14.823 26.611 -9.675 1.00 55.44 149 LYS A CA 1
ATOM 1185 C C . LYS A 1 149 ? 15.581 25.287 -9.799 1.00 55.44 149 LYS A C 1
ATOM 1187 O O . LYS A 1 149 ? 15.061 24.364 -10.419 1.00 55.44 149 LYS A O 1
ATOM 1192 N N . PRO A 1 150 ? 16.799 25.165 -9.251 1.00 50.59 150 PRO A N 1
ATOM 1193 C CA . PRO A 1 150 ? 17.379 23.844 -9.011 1.00 50.59 150 PRO A CA 1
ATOM 1194 C C . PRO A 1 150 ? 16.549 23.113 -7.924 1.00 50.59 150 PRO A C 1
ATOM 1196 O O . PRO A 1 150 ? 15.983 23.779 -7.065 1.00 50.59 150 PRO A O 1
ATOM 1199 N N . GLU A 1 151 ? 16.425 21.781 -8.004 1.00 44.00 151 GLU A N 1
ATOM 1200 C CA . GLU A 1 151 ? 15.535 20.879 -7.224 1.00 44.00 151 GLU A CA 1
ATOM 1201 C C . GLU A 1 151 ? 15.310 21.156 -5.705 1.00 44.00 151 GLU A C 1
ATOM 1203 O O . GLU A 1 151 ? 16.057 21.872 -5.043 1.00 44.00 151 GLU A O 1
ATOM 1208 N N . ARG A 1 152 ? 14.256 20.519 -5.149 1.00 37.03 152 ARG A N 1
ATOM 1209 C CA . ARG A 1 152 ? 13.755 20.580 -3.751 1.00 37.03 152 ARG A CA 1
ATOM 1210 C C . ARG A 1 152 ? 14.838 20.524 -2.649 1.00 37.03 152 ARG A C 1
ATOM 1212 O O . ARG A 1 152 ? 15.757 19.722 -2.724 1.00 37.03 152 ARG A O 1
ATOM 1219 N N . TRP A 1 153 ? 14.589 21.297 -1.579 1.00 36.38 153 TRP A N 1
ATOM 1220 C CA . TRP A 1 153 ? 15.115 21.249 -0.194 1.00 36.38 153 TRP A CA 1
ATOM 1221 C C . TRP A 1 153 ? 15.964 20.021 0.212 1.00 36.38 153 TRP A C 1
ATOM 1223 O O . TRP A 1 153 ? 15.554 19.178 1.004 1.00 36.38 153 TRP A O 1
ATOM 1233 N N . ASP A 1 154 ? 17.211 20.000 -0.233 1.00 40.62 154 ASP A N 1
ATOM 1234 C CA . ASP A 1 154 ? 18.336 19.642 0.625 1.00 40.62 154 ASP A CA 1
ATOM 1235 C C . ASP A 1 154 ? 19.211 20.895 0.649 1.00 40.62 154 ASP A C 1
ATOM 1237 O O . ASP A 1 154 ? 19.707 21.326 -0.398 1.00 40.62 154 ASP A O 1
ATOM 1241 N N . SER A 1 155 ? 19.373 21.515 1.820 1.00 40.44 155 SER A N 1
ATOM 1242 C CA . SER A 1 155 ? 20.241 22.689 2.013 1.00 40.44 155 SER A CA 1
ATOM 1243 C C . SER A 1 155 ? 21.682 22.437 1.543 1.00 40.44 155 SER A C 1
ATOM 1245 O O . SER A 1 155 ? 22.462 23.372 1.380 1.00 40.44 155 SER A O 1
ATOM 1247 N N . ASN A 1 156 ? 22.035 21.178 1.260 1.00 42.62 156 ASN A N 1
ATOM 1248 C CA . ASN A 1 156 ? 23.318 20.779 0.710 1.00 42.62 156 ASN A CA 1
ATOM 1249 C C . ASN A 1 156 ? 23.395 20.740 -0.831 1.00 42.62 156 ASN A C 1
ATOM 1251 O O . ASN A 1 156 ? 24.513 20.611 -1.349 1.00 42.62 156 ASN A O 1
ATOM 1255 N N . LEU A 1 157 ? 22.283 20.817 -1.580 1.00 46.22 157 LEU A N 1
ATOM 1256 C CA . LEU A 1 157 ? 22.247 20.629 -3.047 1.00 46.22 157 LEU A CA 1
ATOM 1257 C C . LEU A 1 157 ? 21.984 21.916 -3.861 1.00 46.22 157 LEU A C 1
ATOM 1259 O O . LEU A 1 157 ? 22.499 22.016 -4.985 1.00 46.22 157 LEU A O 1
ATOM 1263 N N . ALA A 1 158 ? 21.290 22.921 -3.311 1.00 50.44 158 ALA A N 1
ATOM 1264 C CA . ALA A 1 158 ? 20.973 24.185 -3.992 1.00 50.44 158 ALA A CA 1
ATOM 1265 C C . ALA A 1 158 ? 21.052 25.418 -3.065 1.00 50.44 158 ALA A C 1
ATOM 1267 O O . ALA A 1 158 ? 20.474 25.412 -1.985 1.00 50.44 158 ALA A O 1
ATOM 1268 N N . ASN A 1 159 ? 21.704 26.496 -3.532 1.00 56.53 159 ASN A N 1
ATOM 1269 C CA . ASN A 1 159 ? 21.951 27.727 -2.754 1.00 56.53 159 ASN A CA 1
ATOM 1270 C C . ASN A 1 159 ? 21.280 28.990 -3.341 1.00 56.53 159 ASN A C 1
ATOM 1272 O O . ASN A 1 159 ? 21.568 30.094 -2.890 1.00 56.53 159 ASN A O 1
ATOM 1276 N N . PHE A 1 160 ? 20.461 28.882 -4.398 1.00 67.44 160 PHE A N 1
ATOM 1277 C CA . PHE A 1 160 ? 19.768 30.043 -4.971 1.00 67.44 160 PHE A CA 1
ATOM 1278 C C . PHE A 1 160 ? 18.543 29.657 -5.800 1.00 67.44 160 PHE A C 1
ATOM 1280 O O . PHE A 1 160 ? 18.476 28.570 -6.371 1.00 67.44 160 PHE A O 1
ATOM 1287 N N . SER A 1 161 ? 17.604 30.592 -5.918 1.00 68.19 161 SER A N 1
ATOM 1288 C CA . SER A 1 161 ? 16.524 30.553 -6.901 1.00 68.19 161 SER A CA 1
ATOM 1289 C C . SER A 1 161 ? 16.262 31.959 -7.422 1.00 68.19 161 SER A C 1
ATOM 1291 O O . SER A 1 161 ? 16.327 32.935 -6.670 1.00 68.19 161 SER A O 1
ATOM 1293 N N . ILE A 1 162 ? 16.010 32.064 -8.724 1.00 71.25 162 ILE A N 1
ATOM 1294 C CA . ILE A 1 162 ? 15.832 33.349 -9.400 1.00 71.25 162 ILE A CA 1
ATOM 1295 C C . ILE A 1 162 ? 14.614 33.323 -10.318 1.00 71.25 162 ILE A C 1
ATOM 1297 O O . ILE A 1 162 ? 14.328 32.324 -10.976 1.00 71.25 162 ILE A O 1
ATOM 1301 N N . SER A 1 163 ? 13.922 34.454 -10.385 1.00 66.81 163 SER A N 1
ATOM 1302 C CA . SER A 1 163 ? 12.882 34.728 -11.379 1.00 66.81 163 SER A CA 1
ATOM 1303 C C . SER A 1 163 ? 13.347 35.893 -12.240 1.00 66.81 163 SER A C 1
ATOM 1305 O O . SER A 1 163 ? 13.767 36.914 -11.694 1.00 66.81 163 SER A O 1
ATOM 1307 N N . VAL A 1 164 ? 13.322 35.726 -13.560 1.00 71.56 164 VAL A N 1
ATOM 1308 C CA . VAL A 1 164 ? 13.826 36.703 -14.529 1.00 71.56 164 VAL A CA 1
ATOM 1309 C C . VAL A 1 164 ? 12.715 37.061 -15.507 1.00 71.56 164 VAL A C 1
ATOM 1311 O O . VAL A 1 164 ? 12.084 36.183 -16.089 1.00 71.56 164 VAL A O 1
ATOM 1314 N N . VAL A 1 165 ? 12.500 38.355 -15.718 1.00 70.69 165 VAL A N 1
ATOM 1315 C CA . VAL A 1 165 ? 11.610 38.891 -16.753 1.00 70.69 165 VAL A CA 1
ATOM 1316 C C . VAL A 1 165 ? 12.419 39.848 -17.611 1.00 70.69 165 VAL A C 1
ATOM 1318 O O . VAL A 1 165 ? 13.175 40.663 -17.091 1.00 70.69 165 VAL A O 1
ATOM 1321 N N . HIS A 1 166 ? 12.290 39.734 -18.925 1.00 73.56 166 HIS A N 1
ATOM 1322 C CA . HIS A 1 166 ? 13.059 40.500 -19.888 1.00 73.56 166 HIS A CA 1
ATOM 1323 C C . HIS A 1 166 ? 12.184 41.009 -21.031 1.00 73.56 166 HIS A C 1
ATOM 1325 O O . HIS A 1 166 ? 11.359 40.291 -21.594 1.00 73.56 166 HIS A O 1
ATOM 1331 N N . SER A 1 167 ? 12.419 42.258 -21.410 1.00 72.69 167 SER A N 1
ATOM 1332 C CA . SER A 1 167 ? 11.864 42.874 -22.606 1.00 72.69 167 SER A CA 1
ATOM 1333 C C . SER A 1 167 ? 12.952 42.992 -23.672 1.00 72.69 167 SER A C 1
ATOM 1335 O O . SER A 1 167 ? 13.823 43.857 -23.528 1.00 72.69 167 SER A O 1
ATOM 1337 N N . PRO A 1 168 ? 12.902 42.195 -24.755 1.00 68.38 168 PRO A N 1
ATOM 1338 C CA . PRO A 1 168 ? 13.838 42.346 -25.867 1.00 68.38 168 PRO A CA 1
ATOM 1339 C C . PRO A 1 168 ? 13.733 43.729 -26.523 1.00 68.38 168 PRO A C 1
ATOM 1341 O O . PRO A 1 168 ? 14.749 44.350 -26.820 1.00 68.38 168 PRO A O 1
ATOM 1344 N N . ALA A 1 169 ? 12.507 44.249 -26.665 1.00 65.12 169 ALA A N 1
ATOM 1345 C CA . ALA A 1 169 ? 12.232 45.525 -27.327 1.00 65.12 169 ALA A CA 1
ATOM 1346 C C . ALA A 1 169 ? 12.752 46.749 -26.553 1.00 65.12 169 ALA A C 1
ATOM 1348 O O . ALA A 1 169 ? 13.117 47.747 -27.164 1.00 65.12 169 ALA A O 1
ATOM 1349 N N . SER A 1 170 ? 12.787 46.691 -25.216 1.00 66.31 170 SER A N 1
ATOM 1350 C CA . SER A 1 170 ? 13.252 47.805 -24.373 1.00 66.31 170 SER A CA 1
ATOM 1351 C C . SER A 1 170 ? 14.566 47.525 -23.635 1.00 66.31 170 SER A C 1
ATOM 1353 O O . SER A 1 170 ? 14.993 48.355 -22.838 1.00 66.31 170 SER A O 1
ATOM 1355 N N . ARG A 1 171 ? 15.196 46.360 -23.857 1.00 74.69 171 ARG A N 1
ATOM 1356 C CA . ARG A 1 171 ? 16.417 45.883 -23.171 1.00 74.69 171 ARG A CA 1
ATOM 1357 C C . ARG A 1 171 ? 16.359 46.013 -21.642 1.00 74.69 171 ARG A C 1
ATOM 1359 O O . ARG A 1 171 ? 17.362 46.289 -20.983 1.00 74.69 171 ARG A O 1
ATOM 1366 N N . VAL A 1 172 ? 15.172 45.823 -21.069 1.00 75.75 172 VAL A N 1
ATOM 1367 C CA . VAL A 1 172 ? 14.959 45.891 -19.618 1.00 75.75 172 VAL A CA 1
ATOM 1368 C C . VAL A 1 172 ? 14.868 44.482 -19.059 1.00 75.75 172 VAL A C 1
ATOM 1370 O O . VAL A 1 172 ? 14.116 43.662 -19.581 1.00 75.75 172 VAL A O 1
ATOM 1373 N N . THR A 1 173 ? 15.618 44.223 -17.994 1.00 80.62 173 THR A N 1
ATOM 1374 C CA . THR A 1 173 ? 15.628 42.958 -17.266 1.00 80.62 173 THR A CA 1
ATOM 1375 C C . THR A 1 173 ? 15.306 43.202 -15.802 1.00 80.62 173 THR A C 1
ATOM 1377 O O . THR A 1 173 ? 15.971 43.982 -15.118 1.00 80.62 173 THR A O 1
ATOM 1380 N N . HIS A 1 174 ? 14.319 42.474 -15.300 1.00 75.94 174 HIS A N 1
ATOM 1381 C CA . HIS A 1 174 ? 13.963 42.411 -13.894 1.00 75.94 174 HIS A CA 1
ATOM 1382 C C . HIS A 1 174 ? 14.344 41.049 -13.342 1.00 75.94 174 HIS A C 1
ATOM 1384 O O . HIS A 1 174 ? 14.026 40.020 -13.936 1.00 75.94 174 HIS A O 1
ATOM 1390 N N . VAL A 1 175 ? 15.017 41.038 -12.197 1.00 79.19 175 VAL A N 1
ATOM 1391 C CA . VAL A 1 175 ? 15.428 39.810 -11.522 1.00 79.19 175 VAL A CA 1
ATOM 1392 C C . VAL A 1 175 ? 15.021 39.866 -10.059 1.00 79.19 175 VAL A C 1
ATOM 1394 O O . VAL A 1 175 ? 15.273 40.847 -9.361 1.00 79.19 175 VAL A O 1
ATOM 1397 N N . VAL A 1 176 ? 14.438 38.780 -9.572 1.00 73.69 176 VAL A N 1
ATOM 1398 C CA . VAL A 1 176 ? 14.241 38.550 -8.141 1.00 73.69 176 VAL A CA 1
ATOM 1399 C C . VAL A 1 176 ? 15.061 37.333 -7.758 1.00 73.69 176 VAL A C 1
ATOM 1401 O O . VAL A 1 176 ? 14.797 36.235 -8.245 1.00 73.69 176 VAL A O 1
ATOM 1404 N N . ALA A 1 177 ? 16.061 37.529 -6.902 1.00 75.94 177 ALA A N 1
ATOM 1405 C CA . ALA A 1 177 ? 16.908 36.464 -6.388 1.00 75.94 177 ALA A CA 1
ATOM 1406 C C . ALA A 1 177 ? 16.582 36.182 -4.922 1.00 75.94 177 ALA A C 1
ATOM 1408 O O . ALA A 1 177 ? 16.595 37.091 -4.093 1.00 75.94 177 ALA A O 1
ATOM 1409 N N . HIS A 1 178 ? 16.307 34.918 -4.605 1.00 71.50 178 HIS A N 1
ATOM 1410 C CA . HIS A 1 178 ? 15.968 34.467 -3.260 1.00 71.50 178 HIS A CA 1
ATOM 1411 C C . HIS A 1 178 ? 16.811 33.260 -2.825 1.00 71.50 178 HIS A C 1
ATOM 1413 O O . HIS A 1 178 ? 17.362 32.533 -3.654 1.00 71.50 178 HIS A O 1
ATOM 1419 N N . MET A 1 179 ? 16.884 33.046 -1.505 1.00 61.75 179 MET A N 1
ATOM 1420 C CA . MET A 1 179 ? 17.681 31.997 -0.841 1.00 61.75 179 MET A CA 1
ATOM 1421 C C . MET A 1 179 ? 19.203 32.155 -0.973 1.00 61.75 179 MET A C 1
ATOM 1423 O O . MET A 1 179 ? 19.924 31.177 -0.839 1.00 61.75 179 MET A O 1
ATOM 1427 N N . LEU A 1 180 ? 19.705 33.372 -1.198 1.00 69.44 180 LEU A N 1
ATOM 1428 C CA . LEU A 1 180 ? 21.147 33.607 -1.310 1.00 69.44 180 LEU A CA 1
ATOM 1429 C C . LEU A 1 180 ? 21.820 33.673 0.068 1.00 69.44 180 LEU A C 1
ATOM 1431 O O . LEU A 1 180 ? 21.366 34.412 0.949 1.00 69.44 180 LEU A O 1
ATOM 1435 N N . HIS A 1 181 ? 22.937 32.959 0.245 1.00 70.88 181 HIS A N 1
ATOM 1436 C CA . HIS A 1 181 ? 23.786 33.135 1.426 1.00 70.88 181 HIS A CA 1
ATOM 1437 C C . HIS A 1 181 ? 24.510 34.484 1.386 1.00 70.88 181 HIS A C 1
ATOM 1439 O O . HIS A 1 181 ? 24.767 35.059 0.328 1.00 70.88 181 HIS A O 1
ATOM 1445 N N . LYS A 1 182 ? 24.942 34.971 2.553 1.00 72.81 182 LYS A N 1
ATOM 1446 C CA . LYS A 1 182 ? 25.683 36.237 2.683 1.00 72.81 182 LYS A CA 1
ATOM 1447 C C . LYS A 1 182 ? 26.950 36.296 1.816 1.00 72.81 182 LYS A C 1
ATOM 1449 O O . LYS A 1 182 ? 27.307 37.361 1.314 1.00 72.81 182 LYS A O 1
ATOM 1454 N N . THR A 1 183 ? 27.641 35.170 1.640 1.00 73.25 183 THR A N 1
ATOM 1455 C CA . THR A 1 183 ? 28.794 35.044 0.730 1.00 73.25 183 THR A CA 1
ATOM 1456 C C . THR A 1 183 ? 28.395 35.237 -0.726 1.00 73.25 183 THR A C 1
ATOM 1458 O O . THR A 1 183 ? 29.111 35.901 -1.474 1.00 73.25 183 THR A O 1
ATOM 1461 N N . ASP A 1 184 ? 27.227 34.721 -1.096 1.00 77.06 184 ASP A N 1
ATOM 1462 C CA . ASP A 1 184 ? 26.723 34.697 -2.465 1.00 77.06 184 ASP A CA 1
ATOM 1463 C C . ASP A 1 184 ? 26.243 36.084 -2.881 1.00 77.06 184 ASP A C 1
ATOM 1465 O O . ASP A 1 184 ? 26.554 36.559 -3.970 1.00 77.06 184 ASP A O 1
ATOM 1469 N N . ILE A 1 185 ? 25.595 36.796 -1.957 1.00 82.50 185 ILE A N 1
ATOM 1470 C CA . ILE A 1 185 ? 25.197 38.197 -2.132 1.00 82.50 185 ILE A CA 1
ATOM 1471 C C . ILE A 1 185 ? 26.426 39.079 -2.368 1.00 82.50 185 ILE A C 1
ATOM 1473 O O . ILE A 1 185 ? 26.462 39.849 -3.326 1.00 82.50 185 ILE A O 1
ATOM 1477 N N . LYS A 1 186 ? 27.469 38.944 -1.537 1.00 83.19 186 LYS A N 1
ATOM 1478 C CA . LYS A 1 186 ? 28.714 39.716 -1.697 1.00 83.19 186 LYS A CA 1
ATOM 1479 C C . LYS A 1 186 ? 29.383 39.450 -3.045 1.00 83.19 186 LYS A C 1
ATOM 1481 O O . LYS A 1 186 ? 29.836 40.391 -3.695 1.00 83.19 186 LYS A O 1
ATOM 1486 N N . HIS A 1 187 ? 29.451 38.183 -3.458 1.00 84.31 187 HIS A N 1
ATOM 1487 C CA . HIS A 1 187 ? 30.035 37.809 -4.742 1.00 84.31 187 HIS A CA 1
ATOM 1488 C C . HIS A 1 187 ? 29.215 38.362 -5.913 1.00 84.31 187 HIS A C 1
ATOM 1490 O O . HIS A 1 187 ? 29.781 38.974 -6.820 1.00 84.31 187 HIS A O 1
ATOM 1496 N N . LEU A 1 188 ? 27.888 38.221 -5.860 1.00 87.94 188 LEU A N 1
ATOM 1497 C CA . LEU A 1 188 ? 26.969 38.724 -6.877 1.00 87.94 188 LEU A CA 1
ATOM 1498 C C . LEU A 1 188 ? 27.122 40.236 -7.083 1.00 87.94 188 LEU A C 1
ATOM 1500 O O . LEU A 1 188 ? 27.328 40.674 -8.214 1.00 87.94 188 LEU A O 1
ATOM 1504 N N . LEU A 1 189 ? 27.103 41.023 -6.004 1.00 88.94 189 LEU A N 1
ATOM 1505 C CA . LEU A 1 189 ? 27.248 42.483 -6.065 1.00 88.94 189 LEU A CA 1
ATOM 1506 C C . LEU A 1 189 ? 28.596 42.906 -6.671 1.00 88.94 189 LEU A C 1
ATOM 1508 O O . LEU A 1 189 ? 28.640 43.742 -7.575 1.00 88.94 189 LEU A O 1
ATOM 1512 N N . LEU A 1 190 ? 29.697 42.275 -6.248 1.00 89.38 190 LEU A N 1
ATOM 1513 C CA . LEU A 1 190 ? 31.037 42.559 -6.777 1.00 89.38 190 LEU A CA 1
ATOM 1514 C C . LEU A 1 190 ? 31.141 42.261 -8.284 1.00 89.38 190 LEU A C 1
ATOM 1516 O O . LEU A 1 190 ? 31.718 43.035 -9.057 1.00 89.38 190 LEU A O 1
ATOM 1520 N N . ARG A 1 191 ? 30.580 41.128 -8.719 1.00 89.38 191 ARG A N 1
ATOM 1521 C CA . ARG A 1 191 ? 30.600 40.720 -10.129 1.00 89.38 191 ARG A CA 1
ATOM 1522 C C . ARG A 1 191 ? 29.692 41.599 -10.981 1.00 89.38 191 ARG A C 1
ATOM 1524 O O . ARG A 1 191 ? 30.107 41.961 -12.078 1.00 89.38 191 ARG A O 1
ATOM 1531 N N . LEU A 1 192 ? 28.536 42.028 -10.473 1.00 89.25 192 LEU A N 1
ATOM 1532 C CA . LEU A 1 192 ? 27.658 42.984 -11.158 1.00 89.25 192 LEU A CA 1
ATOM 1533 C C . LEU A 1 192 ? 28.325 44.346 -11.371 1.00 89.25 192 LEU A C 1
ATOM 1535 O O . LEU A 1 192 ? 28.215 44.903 -12.458 1.00 89.25 192 LEU A O 1
ATOM 1539 N N . GLN A 1 193 ? 29.083 44.854 -10.394 1.00 85.44 193 GLN A N 1
ATOM 1540 C CA . GLN A 1 193 ? 29.859 46.090 -10.575 1.00 85.44 193 GLN A CA 1
ATOM 1541 C C . GLN A 1 193 ? 30.924 45.953 -11.672 1.00 85.44 193 GLN A C 1
ATOM 1543 O O . GLN A 1 193 ? 31.129 46.877 -12.461 1.00 85.44 193 GLN A O 1
ATOM 1548 N N . THR A 1 194 ? 31.577 44.790 -11.745 1.00 87.06 194 THR A N 1
ATOM 1549 C CA . THR A 1 194 ? 32.613 44.490 -12.749 1.00 87.06 194 THR A CA 1
ATOM 1550 C C . THR A 1 194 ? 32.018 44.300 -14.148 1.00 87.06 194 THR A C 1
ATOM 1552 O O . THR A 1 194 ? 32.604 44.729 -15.137 1.00 87.06 194 THR A O 1
ATOM 1555 N N . LEU A 1 195 ? 30.848 43.663 -14.236 1.00 85.69 195 LEU A N 1
ATOM 1556 C CA . LEU A 1 195 ? 30.189 43.254 -15.482 1.00 85.69 195 LEU A CA 1
ATOM 1557 C C . LEU A 1 195 ? 29.018 44.170 -15.866 1.00 85.69 195 LEU A C 1
ATOM 1559 O O . LEU A 1 195 ? 28.166 43.787 -16.664 1.00 85.69 195 LEU A O 1
ATOM 1563 N N . LYS A 1 196 ? 28.981 45.392 -15.323 1.00 83.75 196 LYS A N 1
ATOM 1564 C CA . LYS A 1 196 ? 27.861 46.335 -15.468 1.00 83.75 196 LYS A CA 1
ATOM 1565 C C . LYS A 1 196 ? 27.483 46.668 -16.918 1.00 83.75 196 LYS A C 1
ATOM 1567 O O . LYS A 1 196 ? 26.330 46.990 -17.170 1.00 83.75 196 LYS A O 1
ATOM 1572 N N . ALA A 1 197 ? 28.418 46.536 -17.863 1.00 80.25 197 ALA A N 1
ATOM 1573 C CA . ALA A 1 197 ? 28.179 46.732 -19.299 1.00 80.25 197 ALA A CA 1
ATOM 1574 C C . ALA A 1 197 ? 27.297 45.649 -19.946 1.00 80.25 197 ALA A C 1
ATOM 1576 O O . ALA A 1 197 ? 26.743 45.870 -21.014 1.00 80.25 197 ALA A O 1
ATOM 1577 N N . LEU A 1 198 ? 27.152 44.487 -19.302 1.00 81.62 198 LEU A N 1
ATOM 1578 C CA . LEU A 1 198 ? 26.302 43.380 -19.753 1.00 81.62 198 LEU A CA 1
ATOM 1579 C C . LEU A 1 198 ? 25.130 43.128 -18.793 1.00 81.62 198 LEU A C 1
ATOM 1581 O O . LEU A 1 198 ? 24.427 42.129 -18.930 1.00 81.62 198 LEU A O 1
ATOM 1585 N N . ALA A 1 199 ? 24.928 44.005 -17.802 1.00 79.50 199 ALA A N 1
ATOM 1586 C CA . ALA A 1 199 ? 23.957 43.809 -16.726 1.00 79.50 199 ALA A CA 1
ATOM 1587 C C . ALA A 1 199 ? 22.521 43.649 -17.222 1.00 79.50 199 ALA A C 1
ATOM 1589 O O . ALA A 1 199 ? 21.748 42.905 -16.626 1.00 79.50 199 ALA A O 1
ATOM 1590 N N . TRP A 1 200 ? 22.183 44.311 -18.328 1.00 79.94 200 TRP A N 1
ATOM 1591 C CA . TRP A 1 200 ? 20.871 44.215 -18.954 1.00 79.94 200 TRP A CA 1
ATOM 1592 C C . TRP A 1 200 ? 20.598 42.839 -19.579 1.00 79.94 200 TRP A C 1
ATOM 1594 O O . TRP A 1 200 ? 19.441 42.540 -19.859 1.00 79.94 200 TRP A O 1
ATOM 1604 N N . HIS A 1 201 ? 21.603 41.980 -19.793 1.00 85.94 201 HIS A N 1
ATOM 1605 C CA . HIS A 1 201 ? 21.380 40.668 -20.395 1.00 85.94 201 HIS A CA 1
ATOM 1606 C C . HIS A 1 201 ? 20.739 39.694 -19.386 1.00 85.94 201 HIS A C 1
ATOM 1608 O O . HIS A 1 201 ? 21.300 39.474 -18.306 1.00 85.94 201 HIS A O 1
ATOM 1614 N N . PRO A 1 202 ? 19.619 39.027 -19.727 1.00 83.38 202 PRO A N 1
ATOM 1615 C CA . PRO A 1 202 ? 18.842 38.237 -18.767 1.00 83.38 202 PRO A CA 1
ATOM 1616 C C . PRO A 1 202 ? 19.590 37.038 -18.166 1.00 83.38 202 PRO A C 1
ATOM 1618 O O . PRO A 1 202 ? 19.303 36.619 -17.047 1.00 83.38 202 PRO A O 1
ATOM 1621 N N . LEU A 1 203 ? 20.590 36.504 -18.873 1.00 87.00 203 LEU A N 1
ATOM 1622 C CA . LEU A 1 203 ? 21.394 35.373 -18.396 1.00 87.00 203 LEU A CA 1
ATOM 1623 C C . LEU A 1 203 ? 22.565 35.751 -17.467 1.00 87.00 203 LEU A C 1
ATOM 1625 O O . LEU A 1 203 ? 23.190 34.857 -16.898 1.00 87.00 203 LEU A O 1
ATOM 1629 N N . LEU A 1 204 ? 22.878 37.039 -17.268 1.00 87.69 204 LEU A N 1
ATOM 1630 C CA . LEU A 1 204 ? 24.072 37.433 -16.507 1.00 87.69 204 LEU A CA 1
ATOM 1631 C C . LEU A 1 204 ? 23.995 37.022 -15.027 1.00 87.69 204 LEU A C 1
ATOM 1633 O O . LEU A 1 204 ? 24.934 36.422 -14.504 1.00 87.69 204 LEU A O 1
ATOM 1637 N N . VAL A 1 205 ? 22.884 37.331 -14.354 1.00 88.12 205 VAL A N 1
ATOM 1638 C CA . VAL A 1 205 ? 22.684 37.004 -12.931 1.00 88.12 205 VAL A CA 1
ATOM 1639 C C . VAL A 1 205 ? 22.743 35.487 -12.676 1.00 88.12 205 VAL A C 1
ATOM 1641 O O . VAL A 1 205 ? 23.531 35.085 -11.815 1.00 88.12 205 VAL A O 1
ATOM 1644 N N . PRO A 1 206 ? 22.021 34.623 -13.426 1.00 85.06 206 PRO A N 1
ATOM 1645 C CA . PRO A 1 206 ? 22.178 33.173 -13.293 1.00 85.06 206 PRO A CA 1
ATOM 1646 C C . PRO A 1 206 ? 23.628 32.695 -13.462 1.00 85.06 206 PRO A C 1
ATOM 1648 O O . PRO A 1 206 ? 24.079 31.825 -12.718 1.00 85.06 206 PRO A O 1
ATOM 1651 N N . LEU A 1 207 ? 24.389 33.268 -14.402 1.00 87.00 207 LEU A N 1
ATOM 1652 C CA . LEU A 1 207 ? 25.772 32.851 -14.659 1.00 87.00 207 LEU A CA 1
ATOM 1653 C C . LEU A 1 207 ? 26.744 33.261 -13.553 1.00 87.00 207 LEU A C 1
ATOM 1655 O O . LEU A 1 207 ? 27.644 32.488 -13.226 1.00 87.00 207 LEU A O 1
ATOM 1659 N N . ILE A 1 208 ? 26.561 34.435 -12.945 1.00 89.00 208 ILE A N 1
ATOM 1660 C CA . ILE A 1 208 ? 27.355 34.848 -11.778 1.00 89.00 208 ILE A CA 1
ATOM 1661 C C . ILE A 1 208 ? 27.119 33.882 -10.606 1.00 89.00 208 ILE A C 1
ATOM 1663 O O . ILE A 1 208 ? 28.068 33.479 -9.937 1.00 89.00 208 ILE A O 1
ATOM 1667 N N . LEU A 1 209 ? 25.874 33.454 -10.386 1.00 84.94 209 LEU A N 1
ATOM 1668 C CA . LEU A 1 209 ? 25.547 32.488 -9.332 1.00 84.94 209 LEU A CA 1
ATOM 1669 C C . LEU A 1 209 ? 26.114 31.086 -9.632 1.00 84.94 209 LEU A C 1
ATOM 1671 O O . LEU A 1 209 ? 26.607 30.400 -8.733 1.00 84.94 209 LEU A O 1
ATOM 1675 N N . MET A 1 210 ? 26.134 30.679 -10.906 1.00 83.88 210 MET A N 1
ATOM 1676 C CA . MET A 1 210 ? 26.781 29.435 -11.344 1.00 83.88 210 MET A CA 1
ATOM 1677 C C . MET A 1 210 ? 28.305 29.453 -11.169 1.00 83.88 210 MET A C 1
ATOM 1679 O O . MET A 1 210 ? 28.882 28.422 -10.817 1.00 83.88 210 MET A O 1
ATOM 1683 N N . GLU A 1 211 ? 28.957 30.609 -11.348 1.00 86.00 211 GLU A N 1
ATOM 1684 C CA . GLU A 1 211 ? 30.403 30.787 -11.135 1.00 86.00 211 GLU A CA 1
ATOM 1685 C C . GLU A 1 211 ? 30.824 30.301 -9.746 1.00 86.00 211 GLU A C 1
ATOM 1687 O O . GLU A 1 211 ? 31.751 29.501 -9.596 1.00 86.00 211 GLU A O 1
ATOM 1692 N N . GLN A 1 212 ? 30.087 30.738 -8.729 1.00 77.81 212 GLN A N 1
ATOM 1693 C CA . GLN A 1 212 ? 30.383 30.429 -7.340 1.00 77.81 212 GLN A CA 1
ATOM 1694 C C . GLN A 1 212 ? 30.095 28.964 -6.989 1.00 77.81 212 GLN A C 1
ATOM 1696 O O . GLN A 1 212 ? 30.883 28.328 -6.281 1.00 77.81 212 GLN A O 1
ATOM 1701 N N . ARG A 1 213 ? 29.004 28.401 -7.527 1.00 79.19 213 ARG A N 1
ATOM 1702 C CA . ARG A 1 213 ? 28.630 26.991 -7.327 1.00 79.19 213 ARG A CA 1
ATOM 1703 C C . ARG A 1 213 ? 29.698 26.042 -7.874 1.00 79.19 213 ARG A C 1
ATOM 1705 O O . ARG A 1 213 ? 30.074 25.068 -7.218 1.00 79.19 213 ARG A O 1
ATOM 1712 N N . ILE A 1 214 ? 30.225 26.341 -9.059 1.00 83.69 214 ILE A N 1
ATOM 1713 C CA . ILE A 1 214 ? 31.257 25.522 -9.707 1.00 83.69 214 ILE A CA 1
ATOM 1714 C C . ILE A 1 214 ? 32.606 25.687 -8.993 1.00 83.69 214 ILE A C 1
ATOM 1716 O O . ILE A 1 214 ? 33.295 24.690 -8.762 1.00 83.69 214 ILE A O 1
ATOM 1720 N N . ALA A 1 215 ? 32.954 26.905 -8.565 1.00 82.31 215 ALA A N 1
ATOM 1721 C CA . ALA A 1 215 ? 34.200 27.173 -7.847 1.00 82.31 215 ALA A CA 1
ATOM 1722 C C . ALA A 1 215 ? 34.287 26.436 -6.496 1.00 82.31 215 ALA A C 1
ATOM 1724 O O . ALA A 1 215 ? 35.296 25.782 -6.222 1.00 82.31 215 ALA A O 1
ATOM 1725 N N . GLY A 1 216 ? 33.220 26.452 -5.685 1.00 77.50 216 GLY A N 1
ATOM 1726 C CA . GLY A 1 216 ? 33.201 25.799 -4.363 1.00 77.50 216 GLY A CA 1
ATOM 1727 C C . GLY A 1 216 ? 33.344 24.270 -4.405 1.00 77.50 216 GLY A C 1
ATOM 1728 O O . GLY A 1 216 ? 33.746 23.639 -3.428 1.00 77.50 216 GLY A O 1
ATOM 1729 N N . THR A 1 217 ? 33.071 23.652 -5.555 1.00 82.69 217 THR A N 1
ATOM 1730 C CA . THR A 1 217 ? 33.206 22.201 -5.758 1.00 82.69 217 THR A CA 1
ATOM 1731 C C . THR A 1 217 ? 34.676 21.756 -5.721 1.00 82.69 217 THR A C 1
ATOM 1733 O O . THR A 1 217 ? 35.009 20.703 -5.173 1.00 82.69 217 THR A O 1
ATOM 1736 N N . ALA A 1 218 ? 35.586 22.574 -6.256 1.00 81.62 218 ALA A N 1
ATOM 1737 C CA . ALA A 1 218 ? 37.011 22.248 -6.332 1.00 81.62 218 ALA A CA 1
ATOM 1738 C C . ALA A 1 218 ? 37.699 22.217 -4.953 1.00 81.62 218 ALA A C 1
ATOM 1740 O O . ALA A 1 218 ? 38.616 21.417 -4.733 1.00 81.62 218 ALA A O 1
ATOM 1741 N N . GLU A 1 219 ? 37.251 23.061 -4.022 1.00 81.50 219 GLU A N 1
ATOM 1742 C CA . GLU A 1 219 ? 37.748 23.110 -2.644 1.00 81.50 219 GLU A CA 1
ATOM 1743 C C . GLU A 1 219 ? 37.375 21.834 -1.879 1.00 81.50 219 GLU A C 1
ATOM 1745 O O . GLU A 1 219 ? 38.249 21.162 -1.328 1.00 81.50 219 GLU A O 1
ATOM 1750 N N . LYS A 1 220 ? 36.106 21.410 -1.965 1.00 83.19 220 LYS A N 1
ATOM 1751 C CA . LYS A 1 220 ? 35.623 20.161 -1.349 1.00 83.19 220 LYS A CA 1
ATOM 1752 C C . LYS A 1 220 ? 36.390 18.936 -1.844 1.00 83.19 220 LYS A C 1
ATOM 1754 O O . LYS A 1 220 ? 36.810 18.100 -1.049 1.00 83.19 220 LYS A O 1
ATOM 1759 N N . LEU A 1 221 ? 36.658 18.856 -3.149 1.00 87.50 221 LEU A N 1
ATOM 1760 C CA . LEU A 1 221 ? 37.461 17.772 -3.732 1.00 87.50 221 LEU A CA 1
ATOM 1761 C C . LEU A 1 221 ? 38.900 17.739 -3.202 1.00 87.50 221 LEU A C 1
ATOM 1763 O O . LEU A 1 221 ? 39.515 16.675 -3.148 1.00 87.50 221 LEU A O 1
ATOM 1767 N N . THR A 1 222 ? 39.445 18.884 -2.797 1.00 86.62 222 THR A N 1
ATOM 1768 C CA . THR A 1 222 ? 40.777 18.961 -2.186 1.00 86.62 222 THR A CA 1
ATOM 1769 C C . THR A 1 222 ? 40.754 18.410 -0.756 1.00 86.62 222 THR A C 1
ATOM 1771 O O . THR A 1 222 ? 41.615 17.604 -0.410 1.00 86.62 222 THR A O 1
ATOM 1774 N N . LEU A 1 223 ? 39.718 18.727 0.028 1.00 85.38 223 LEU A N 1
ATOM 1775 C CA . LEU A 1 223 ? 39.523 18.185 1.382 1.00 85.38 223 LEU A CA 1
ATOM 1776 C C . LEU A 1 223 ? 39.300 16.665 1.387 1.00 85.38 223 LEU A C 1
ATOM 1778 O O . LEU A 1 223 ? 39.900 15.946 2.191 1.00 85.38 223 LEU A O 1
ATOM 1782 N N . MET A 1 224 ? 38.487 16.157 0.455 1.00 87.06 224 MET A N 1
ATOM 1783 C CA . MET A 1 224 ? 38.266 14.716 0.284 1.00 87.06 224 MET A CA 1
ATOM 1784 C C . MET A 1 224 ? 39.572 13.990 -0.045 1.00 87.06 224 MET A C 1
ATOM 1786 O O . MET A 1 224 ? 39.901 12.974 0.568 1.00 87.06 224 MET A O 1
ATOM 1790 N N . ARG A 1 225 ? 40.363 14.544 -0.971 1.00 90.12 225 ARG A N 1
ATOM 1791 C CA . ARG A 1 225 ? 41.686 14.020 -1.325 1.00 90.12 225 ARG A CA 1
ATOM 1792 C C . ARG A 1 225 ? 42.602 13.940 -0.100 1.00 90.12 225 ARG A C 1
ATOM 1794 O O . ARG A 1 225 ? 43.216 12.899 0.129 1.00 90.12 225 ARG A O 1
ATOM 1801 N N . ASP A 1 226 ? 42.694 15.011 0.682 1.00 84.44 226 ASP A N 1
ATOM 1802 C CA . ASP A 1 226 ? 43.579 15.076 1.852 1.00 84.44 226 ASP A CA 1
ATOM 1803 C C . ASP A 1 226 ? 43.129 14.113 2.965 1.00 84.44 226 ASP A C 1
ATOM 1805 O O . ASP A 1 226 ? 43.959 13.496 3.639 1.00 84.44 226 ASP A O 1
ATOM 1809 N N . SER A 1 227 ? 41.820 13.884 3.084 1.00 81.62 227 SER A N 1
ATOM 1810 C CA . SER A 1 227 ? 41.243 12.893 3.999 1.00 81.62 227 SER A CA 1
ATOM 1811 C C . SER A 1 227 ? 41.590 11.456 3.594 1.00 81.62 227 SER A C 1
ATOM 1813 O O . SER A 1 227 ? 42.006 10.671 4.449 1.00 81.62 227 SER A O 1
ATOM 1815 N N . ILE A 1 228 ? 41.519 11.120 2.297 1.00 82.69 228 ILE A N 1
ATOM 1816 C CA . ILE A 1 228 ? 41.977 9.817 1.774 1.00 82.69 228 ILE A CA 1
ATOM 1817 C C . ILE A 1 228 ? 43.467 9.631 2.068 1.00 82.69 228 ILE A C 1
ATOM 1819 O O . ILE A 1 228 ? 43.863 8.591 2.590 1.00 82.69 228 ILE A O 1
ATOM 1823 N N . TYR A 1 229 ? 44.290 10.652 1.810 1.00 79.69 229 TYR A N 1
ATOM 1824 C CA . TYR A 1 229 ? 45.725 10.610 2.105 1.00 79.69 229 TYR A CA 1
ATOM 1825 C C . TYR A 1 229 ? 46.026 10.362 3.587 1.00 79.69 229 TYR A C 1
ATOM 1827 O O . TYR A 1 229 ? 46.957 9.625 3.912 1.00 79.69 229 TYR A O 1
ATOM 1835 N N . SER A 1 230 ? 45.253 10.964 4.491 1.00 75.88 230 SER A N 1
ATOM 1836 C CA . SER A 1 230 ? 45.395 10.748 5.933 1.00 75.88 230 SER A CA 1
ATOM 1837 C C . SER A 1 230 ? 45.102 9.296 6.320 1.00 75.88 230 SER A C 1
ATOM 1839 O O . SER A 1 230 ? 45.868 8.695 7.075 1.00 75.88 230 SER A O 1
ATOM 1841 N N . VAL A 1 231 ? 44.041 8.704 5.759 1.00 74.75 231 VAL A N 1
ATOM 1842 C CA . VAL A 1 231 ? 43.700 7.292 5.989 1.00 74.75 231 VAL A CA 1
ATOM 1843 C C . VAL A 1 231 ? 44.790 6.375 5.439 1.00 74.75 231 VAL A C 1
ATOM 1845 O O . VAL A 1 231 ? 45.283 5.535 6.182 1.00 74.75 231 VAL A O 1
ATOM 1848 N N . GLU A 1 232 ? 45.238 6.591 4.199 1.00 75.88 232 GLU A N 1
ATOM 1849 C CA . GLU A 1 232 ? 46.316 5.811 3.571 1.00 75.88 232 GLU A CA 1
ATOM 1850 C C . GLU A 1 232 ? 47.612 5.815 4.398 1.00 75.88 232 GLU A C 1
ATOM 1852 O O . GLU A 1 232 ? 48.284 4.787 4.510 1.00 75.88 232 GLU A O 1
ATOM 1857 N N . LYS A 1 233 ? 47.975 6.965 4.988 1.00 70.00 233 LYS A N 1
ATOM 1858 C CA . LYS A 1 233 ? 49.151 7.084 5.864 1.00 70.00 233 LYS A CA 1
ATOM 1859 C C . LYS A 1 233 ? 48.977 6.303 7.164 1.00 70.00 233 LYS A C 1
ATOM 1861 O O . LYS A 1 233 ? 49.899 5.603 7.566 1.00 70.00 233 LYS A O 1
ATOM 1866 N N . ARG A 1 234 ? 47.806 6.391 7.807 1.00 66.69 234 ARG A N 1
ATOM 1867 C CA . ARG A 1 234 ? 47.525 5.685 9.072 1.00 66.69 234 ARG A CA 1
ATOM 1868 C C . ARG A 1 234 ? 47.445 4.172 8.893 1.00 66.69 234 ARG A C 1
ATOM 1870 O O . ARG A 1 234 ? 47.887 3.438 9.765 1.00 66.69 234 ARG A O 1
ATOM 1877 N N . THR A 1 235 ? 46.919 3.701 7.765 1.00 65.69 235 THR A N 1
ATOM 1878 C CA . THR A 1 235 ? 46.818 2.265 7.462 1.00 65.69 235 THR A CA 1
ATOM 1879 C C . THR A 1 235 ? 48.089 1.689 6.834 1.00 65.69 235 THR A C 1
ATOM 1881 O O . THR A 1 235 ? 48.126 0.498 6.543 1.00 65.69 235 THR A O 1
ATOM 1884 N N . GLY A 1 236 ? 49.115 2.512 6.582 1.00 63.47 236 GLY A N 1
ATOM 1885 C CA . GLY A 1 236 ? 50.376 2.082 5.971 1.00 63.47 236 GLY A CA 1
ATOM 1886 C C . GLY A 1 236 ? 50.271 1.683 4.492 1.00 63.47 236 GLY A C 1
ATOM 1887 O O . GLY A 1 236 ? 51.136 0.973 3.992 1.00 63.47 236 GLY A O 1
ATOM 1888 N N . THR A 1 237 ? 49.225 2.118 3.781 1.00 67.06 237 THR A N 1
ATOM 1889 C CA . THR A 1 237 ? 48.941 1.748 2.376 1.00 67.06 237 THR A CA 1
ATOM 1890 C C . THR A 1 237 ? 49.277 2.859 1.372 1.00 67.06 237 THR A C 1
ATOM 1892 O O . THR A 1 237 ? 49.036 2.719 0.171 1.00 67.06 237 THR A O 1
ATOM 1895 N N . HIS A 1 238 ? 49.829 3.979 1.841 1.00 64.19 238 HIS A N 1
ATOM 1896 C CA . HIS A 1 238 ? 50.194 5.121 1.006 1.00 64.19 238 HIS A CA 1
ATOM 1897 C C . HIS A 1 238 ? 51.326 4.790 0.009 1.00 64.19 238 HIS A C 1
ATOM 1899 O O . HIS A 1 238 ? 52.371 4.265 0.389 1.00 64.19 238 HIS A O 1
ATOM 1905 N N . LYS A 1 239 ? 51.143 5.128 -1.280 1.00 54.81 239 LYS A N 1
ATOM 1906 C CA . LYS A 1 239 ? 52.154 4.917 -2.337 1.00 54.81 239 LYS A CA 1
ATOM 1907 C C . LYS A 1 239 ? 53.310 5.914 -2.236 1.00 54.81 239 LYS A C 1
ATOM 1909 O O . LYS A 1 239 ? 53.080 7.120 -2.227 1.00 54.81 239 LYS A O 1
ATOM 1914 N N . ASN A 1 240 ? 54.543 5.410 -2.306 1.00 45.81 240 ASN A N 1
ATOM 1915 C CA . ASN A 1 240 ? 55.755 6.221 -2.369 1.00 45.81 240 ASN A CA 1
ATOM 1916 C C . ASN A 1 240 ? 56.224 6.398 -3.832 1.00 45.81 240 ASN A C 1
ATOM 1918 O O . ASN A 1 240 ? 56.487 5.409 -4.510 1.00 45.81 240 ASN A O 1
ATOM 1922 N N . TYR A 1 241 ? 56.327 7.637 -4.330 1.00 43.03 241 TYR A N 1
ATOM 1923 C CA . TYR A 1 241 ? 56.950 7.940 -5.638 1.00 43.03 241 TYR A CA 1
ATOM 1924 C C . TYR A 1 241 ? 58.400 8.428 -5.512 1.00 43.03 241 TYR A C 1
ATOM 1926 O O . TYR A 1 241 ? 59.065 8.623 -6.529 1.00 43.03 241 TYR A O 1
ATOM 1934 N N . ARG A 1 242 ? 58.919 8.618 -4.292 1.00 43.53 242 ARG A N 1
ATOM 1935 C CA . ARG A 1 242 ? 60.318 8.986 -4.071 1.00 43.53 242 ARG A CA 1
ATOM 1936 C C . ARG A 1 242 ? 60.963 8.038 -3.082 1.00 43.53 242 ARG A C 1
ATOM 1938 O O . ARG A 1 242 ? 60.517 7.879 -1.953 1.00 43.53 242 ARG A O 1
ATOM 1945 N N . ASN A 1 243 ? 62.022 7.400 -3.553 1.00 45.06 243 ASN A N 1
ATOM 1946 C CA . ASN A 1 243 ? 62.850 6.456 -2.821 1.00 45.06 243 ASN A CA 1
ATOM 1947 C C . ASN A 1 243 ? 63.731 7.208 -1.797 1.00 45.06 243 ASN A C 1
ATOM 1949 O O . ASN A 1 243 ? 64.956 7.145 -1.851 1.00 45.06 243 ASN A O 1
ATOM 1953 N N . ASP A 1 244 ? 63.109 8.002 -0.922 1.00 49.66 244 ASP A N 1
ATOM 1954 C CA . ASP A 1 244 ? 63.805 8.848 0.040 1.00 49.66 244 ASP A CA 1
ATOM 1955 C C . ASP A 1 244 ? 64.017 8.076 1.346 1.00 49.66 244 ASP A C 1
ATOM 1957 O O . ASP A 1 244 ? 63.089 7.833 2.121 1.00 49.66 244 ASP A O 1
ATOM 1961 N N . LYS A 1 245 ? 65.287 7.735 1.586 1.00 53.03 245 LYS A N 1
ATOM 1962 C CA . LYS A 1 245 ? 65.854 7.094 2.790 1.00 53.03 245 LYS A CA 1
ATOM 1963 C C . LYS A 1 245 ? 65.368 7.719 4.112 1.00 53.03 245 LYS A C 1
ATOM 1965 O O . LYS A 1 245 ? 65.249 7.042 5.126 1.00 53.03 245 LYS A O 1
ATOM 1970 N N . TYR A 1 246 ? 64.999 9.000 4.063 1.00 48.12 246 TYR A N 1
ATOM 1971 C CA . TYR A 1 246 ? 64.440 9.780 5.168 1.00 48.12 246 TYR A CA 1
ATOM 1972 C C . TYR A 1 246 ? 63.126 9.203 5.735 1.00 48.12 246 TYR A C 1
ATOM 1974 O O . TYR A 1 246 ? 62.852 9.332 6.925 1.00 48.12 246 TYR A O 1
ATOM 1982 N N . HIS A 1 247 ? 62.308 8.532 4.913 1.00 48.59 247 HIS A N 1
ATOM 1983 C CA . HIS A 1 247 ? 61.034 7.956 5.362 1.00 48.59 247 HIS A CA 1
ATOM 1984 C C . HIS A 1 247 ? 61.155 6.545 5.964 1.00 48.59 247 HIS A C 1
ATOM 1986 O O . HIS A 1 247 ? 60.253 6.127 6.692 1.00 48.59 247 HIS A O 1
ATOM 1992 N N . GLU A 1 248 ? 62.253 5.827 5.701 1.00 50.56 248 GLU A N 1
ATOM 1993 C CA . GLU A 1 248 ? 62.583 4.578 6.406 1.00 50.56 248 GLU A CA 1
ATOM 1994 C C . GLU A 1 248 ? 63.092 4.865 7.824 1.00 50.56 248 GLU A C 1
ATOM 1996 O O . GLU A 1 248 ? 62.682 4.195 8.769 1.00 50.56 248 GLU A O 1
ATOM 2001 N N . GLU A 1 249 ? 63.908 5.911 7.990 1.00 49.72 249 GLU A N 1
ATOM 2002 C CA . GLU A 1 249 ? 64.467 6.322 9.288 1.00 49.72 249 GLU A CA 1
ATOM 2003 C C . GLU A 1 249 ? 63.401 6.879 10.256 1.00 49.72 249 GLU A C 1
ATOM 2005 O O . GLU A 1 249 ? 63.557 6.780 11.471 1.00 49.72 249 GLU A O 1
ATOM 2010 N N . LEU A 1 250 ? 62.275 7.385 9.734 1.00 47.72 250 LEU A N 1
ATOM 2011 C CA . LEU A 1 250 ? 61.117 7.860 10.511 1.00 47.72 250 LEU A CA 1
ATOM 2012 C C . LEU A 1 250 ? 60.095 6.756 10.875 1.00 47.72 250 LEU A C 1
ATOM 2014 O O . LEU A 1 250 ? 59.031 7.056 11.412 1.00 47.72 250 LEU A O 1
ATOM 2018 N N . ASN A 1 251 ? 60.397 5.475 10.622 1.00 48.00 251 ASN A N 1
ATOM 2019 C CA . ASN A 1 251 ? 59.589 4.313 11.039 1.00 48.00 251 ASN A CA 1
ATOM 2020 C C . ASN A 1 251 ? 58.155 4.204 10.463 1.00 48.00 251 ASN A C 1
ATOM 2022 O O . ASN A 1 251 ? 57.335 3.456 11.001 1.00 48.00 251 ASN A O 1
ATOM 2026 N N . HIS A 1 252 ? 57.840 4.851 9.338 1.00 42.53 252 HIS A N 1
ATOM 2027 C CA . HIS A 1 252 ? 56.470 4.926 8.800 1.00 42.53 252 HIS A CA 1
ATOM 2028 C C . HIS A 1 252 ? 55.937 3.676 8.053 1.00 42.53 252 HIS A C 1
ATOM 2030 O O . HIS A 1 252 ? 54.813 3.726 7.554 1.00 42.53 252 HIS A O 1
ATOM 2036 N N . TYR A 1 253 ? 56.673 2.553 7.977 1.00 54.50 253 TYR A N 1
ATOM 2037 C CA . TYR A 1 253 ? 56.254 1.367 7.198 1.00 54.50 253 TYR A CA 1
ATOM 2038 C C . TYR A 1 253 ? 56.579 0.016 7.870 1.00 54.50 253 TYR A C 1
ATOM 2040 O O . TYR A 1 253 ? 57.580 -0.116 8.582 1.00 54.50 253 TYR A O 1
ATOM 2048 N N . ALA A 1 254 ? 55.759 -1.011 7.598 1.00 46.50 254 ALA A N 1
ATOM 2049 C CA . ALA A 1 254 ? 55.996 -2.418 7.949 1.00 46.50 254 ALA A CA 1
ATOM 2050 C C . ALA A 1 254 ? 55.592 -3.350 6.783 1.00 46.50 254 ALA A C 1
ATOM 2052 O O . ALA A 1 254 ? 54.575 -3.114 6.138 1.00 46.50 254 ALA A O 1
ATOM 2053 N N . TYR A 1 255 ? 56.372 -4.410 6.529 1.00 44.53 255 TYR A N 1
ATOM 2054 C CA . TYR A 1 255 ? 56.117 -5.430 5.495 1.00 44.53 255 TYR A CA 1
ATOM 2055 C C . TYR A 1 255 ? 56.123 -6.847 6.102 1.00 44.53 255 TYR A C 1
ATOM 2057 O O . TYR A 1 255 ? 56.899 -7.119 7.021 1.00 44.53 255 TYR A O 1
ATOM 2065 N N . GLY A 1 256 ? 55.299 -7.756 5.560 1.00 47.81 256 GLY A N 1
ATOM 2066 C CA . GLY A 1 256 ? 55.233 -9.171 5.966 1.00 47.81 256 GLY A CA 1
ATOM 2067 C C . GLY A 1 256 ? 54.651 -9.394 7.369 1.00 47.81 256 GLY A C 1
ATOM 2068 O O . GLY A 1 256 ? 53.849 -8.593 7.846 1.00 47.81 256 GLY A O 1
ATOM 2069 N N . ASP A 1 257 ? 55.084 -10.454 8.060 1.00 39.62 257 ASP A N 1
ATOM 2070 C CA . ASP A 1 257 ? 54.605 -10.805 9.413 1.00 39.62 257 ASP A CA 1
ATOM 2071 C C . ASP A 1 257 ? 54.858 -9.699 10.459 1.00 39.62 257 ASP A C 1
ATOM 2073 O O . ASP A 1 257 ? 54.137 -9.581 11.450 1.00 39.62 257 ASP A O 1
ATOM 2077 N N . ARG A 1 258 ? 55.808 -8.794 10.182 1.00 44.00 258 ARG A N 1
ATOM 2078 C CA . ARG A 1 258 ? 56.130 -7.624 11.017 1.00 44.00 258 ARG A CA 1
ATOM 2079 C C . ARG A 1 258 ? 55.043 -6.542 11.029 1.00 44.00 258 ARG A C 1
ATOM 2081 O O . ARG A 1 258 ? 55.084 -5.666 11.892 1.00 44.00 258 ARG A O 1
ATOM 2088 N N . VAL A 1 259 ? 54.068 -6.589 10.113 1.00 48.38 259 VAL A N 1
ATOM 2089 C CA . VAL A 1 259 ? 52.844 -5.757 10.172 1.00 48.38 259 VAL A CA 1
ATOM 2090 C C . VAL A 1 259 ? 52.029 -6.092 11.427 1.00 48.38 259 VAL A C 1
ATOM 2092 O O . VAL A 1 259 ? 51.341 -5.238 11.983 1.00 48.38 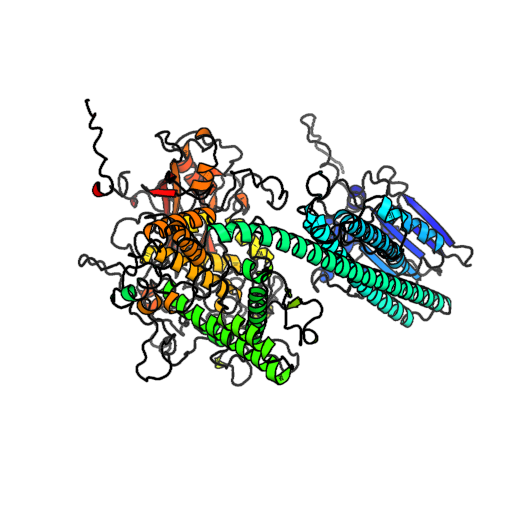259 VAL A O 1
ATOM 2095 N N . TRP A 1 260 ? 52.136 -7.330 11.912 1.00 47.78 260 TRP A N 1
ATOM 2096 C CA . TRP A 1 260 ? 51.351 -7.838 13.031 1.00 47.78 260 TRP A CA 1
ATOM 2097 C C . TRP A 1 260 ? 52.075 -7.791 14.382 1.00 47.78 260 TRP A C 1
ATOM 2099 O O . TRP A 1 260 ? 51.412 -7.853 15.416 1.00 47.78 260 TRP A O 1
ATOM 2109 N N . GLU A 1 261 ? 53.398 -7.626 14.390 1.00 45.12 261 GLU A N 1
ATOM 2110 C CA . GLU A 1 261 ? 54.208 -7.556 15.616 1.00 45.12 261 GLU A CA 1
ATOM 2111 C C . GLU A 1 261 ? 54.175 -6.169 16.287 1.00 45.12 261 GLU A C 1
ATOM 2113 O O . GLU A 1 261 ? 54.263 -6.083 17.510 1.00 45.12 261 GLU A O 1
ATOM 2118 N N . ARG A 1 262 ? 53.944 -5.074 15.543 1.00 49.25 262 ARG A N 1
ATOM 2119 C CA . ARG A 1 262 ? 53.872 -3.701 16.103 1.00 49.25 262 ARG A CA 1
ATOM 2120 C C . ARG A 1 262 ? 52.498 -3.310 16.679 1.00 49.25 262 ARG A C 1
ATOM 2122 O O . ARG A 1 262 ? 52.132 -2.141 16.681 1.00 49.25 262 ARG A O 1
ATOM 2129 N N . ARG A 1 263 ? 51.705 -4.272 17.156 1.00 48.16 263 ARG A N 1
ATOM 2130 C CA . ARG A 1 263 ? 50.300 -4.063 17.576 1.00 48.16 263 ARG A CA 1
ATOM 2131 C C . ARG A 1 263 ? 50.095 -3.518 19.003 1.00 48.16 263 ARG A C 1
ATOM 2133 O O . ARG A 1 263 ? 48.967 -3.551 19.485 1.00 48.16 263 ARG A O 1
ATOM 2140 N N . HIS A 1 264 ? 51.136 -3.044 19.688 1.00 44.62 264 HIS A N 1
ATOM 2141 C CA . HIS A 1 264 ? 51.039 -2.692 21.115 1.00 44.62 264 HIS A CA 1
ATOM 2142 C C . HIS A 1 264 ? 50.995 -1.194 21.457 1.00 44.62 264 HIS A C 1
ATOM 2144 O O . HIS A 1 264 ? 50.946 -0.876 22.639 1.00 44.62 264 HIS A O 1
ATOM 2150 N N . GLU A 1 265 ? 50.898 -0.271 20.493 1.00 39.59 265 GLU A N 1
ATOM 2151 C CA . GLU A 1 265 ? 50.745 1.162 20.808 1.00 39.59 265 GLU A CA 1
ATOM 2152 C C . GLU A 1 265 ? 49.620 1.831 19.989 1.00 39.59 265 GLU A C 1
ATOM 2154 O O . GLU A 1 265 ? 49.757 2.130 18.809 1.00 39.59 265 GLU A O 1
ATOM 2159 N N . GLN A 1 266 ? 48.468 1.963 20.655 1.00 46.28 266 GLN A N 1
ATOM 2160 C CA . GLN A 1 266 ? 47.377 2.960 20.601 1.00 46.28 266 GLN A CA 1
ATOM 2161 C C . GLN A 1 266 ? 46.953 3.768 19.342 1.00 46.28 266 GLN A C 1
ATOM 2163 O O . GLN A 1 266 ? 45.925 4.424 19.461 1.00 46.28 266 GLN A O 1
ATOM 2168 N N . ASP A 1 267 ? 47.567 3.720 18.152 1.00 47.00 267 ASP A N 1
ATOM 2169 C CA . ASP A 1 267 ? 47.320 4.786 17.142 1.00 47.00 267 ASP A CA 1
ATOM 2170 C C . ASP A 1 267 ? 46.744 4.403 15.756 1.00 47.00 267 ASP A C 1
ATOM 2172 O O . ASP A 1 267 ? 46.631 5.269 14.882 1.00 47.00 267 ASP A O 1
ATOM 2176 N N . VAL A 1 268 ? 46.293 3.160 15.515 1.00 52.44 268 VAL A N 1
ATOM 2177 C CA . VAL A 1 268 ? 45.658 2.799 14.220 1.00 52.44 268 VAL A CA 1
ATOM 2178 C C . VAL A 1 268 ? 44.250 2.223 14.386 1.00 52.44 268 VAL A C 1
ATOM 2180 O O . VAL A 1 268 ? 44.057 1.035 14.636 1.00 52.44 268 VAL A O 1
ATOM 2183 N N . ASP A 1 269 ? 43.255 3.087 14.189 1.00 57.50 269 ASP A N 1
ATOM 2184 C CA . ASP A 1 269 ? 41.825 2.777 14.280 1.00 57.50 269 ASP A CA 1
ATOM 2185 C C . ASP A 1 269 ? 41.284 2.180 12.962 1.00 57.50 269 ASP A C 1
ATOM 2187 O O . ASP A 1 269 ? 40.709 2.872 12.112 1.00 57.50 269 ASP A O 1
ATOM 2191 N N . PHE A 1 270 ? 41.522 0.878 12.761 1.00 59.78 270 PHE A N 1
ATOM 2192 C CA . PHE A 1 270 ? 40.972 0.114 11.630 1.00 59.78 270 PHE A CA 1
ATOM 2193 C C . PHE A 1 270 ? 39.448 -0.046 11.698 1.00 59.78 270 PHE A C 1
ATOM 2195 O O . PHE A 1 270 ? 38.840 -0.317 10.665 1.00 59.78 270 PHE A O 1
ATOM 2202 N N . ASP A 1 271 ? 38.832 0.154 12.864 1.00 57.72 271 ASP A N 1
ATOM 2203 C CA . ASP A 1 271 ? 37.383 0.039 13.031 1.00 57.72 271 ASP A CA 1
ATOM 2204 C C . ASP A 1 271 ? 36.673 1.325 12.550 1.00 57.72 271 ASP A C 1
ATOM 2206 O O . ASP A 1 271 ? 35.602 1.253 11.946 1.00 57.72 271 ASP A O 1
ATOM 2210 N N . ALA A 1 272 ? 37.305 2.501 12.685 1.00 63.16 272 ALA A N 1
ATOM 2211 C CA . ALA A 1 272 ? 36.790 3.767 12.141 1.00 63.16 272 ALA A CA 1
ATOM 2212 C C . ALA A 1 272 ? 37.198 4.064 10.683 1.00 63.16 272 ALA A C 1
ATOM 2214 O O . ALA A 1 272 ? 36.589 4.924 10.034 1.00 63.16 272 ALA A O 1
ATOM 2215 N N . ALA A 1 273 ? 38.227 3.398 10.144 1.00 68.06 273 ALA A N 1
ATOM 2216 C CA . ALA A 1 273 ? 38.715 3.652 8.784 1.00 68.06 273 ALA A CA 1
ATOM 2217 C C . ALA A 1 273 ? 37.666 3.346 7.688 1.00 68.06 273 ALA A C 1
ATOM 2219 O O . ALA A 1 273 ? 37.477 4.207 6.823 1.00 68.06 273 ALA A O 1
ATOM 2220 N N . PRO A 1 274 ? 36.911 2.225 7.730 1.00 71.94 274 PRO A N 1
ATOM 2221 C CA . PRO A 1 274 ? 35.790 1.989 6.819 1.00 71.94 274 PRO A CA 1
ATOM 2222 C C . PRO A 1 274 ? 34.709 3.073 6.913 1.00 71.94 274 PRO A C 1
ATOM 2224 O O . PRO A 1 274 ? 34.218 3.542 5.890 1.00 71.94 274 PRO A O 1
ATOM 2227 N N . GLY A 1 275 ? 34.380 3.555 8.115 1.00 68.50 275 GLY A N 1
ATOM 2228 C CA . GLY A 1 275 ? 33.415 4.649 8.287 1.00 68.50 275 GLY A CA 1
ATOM 2229 C C . GLY A 1 275 ? 33.856 5.934 7.575 1.00 68.50 275 GLY A C 1
ATOM 2230 O O . GLY A 1 275 ? 33.102 6.506 6.789 1.00 68.50 275 GLY A O 1
ATOM 2231 N N . LYS A 1 276 ? 35.120 6.341 7.760 1.00 76.69 276 LYS A N 1
ATOM 2232 C CA . LYS A 1 276 ? 35.696 7.533 7.107 1.00 76.69 276 LYS A CA 1
ATOM 2233 C C . LYS A 1 276 ? 35.778 7.392 5.585 1.00 76.69 276 LYS A C 1
ATOM 2235 O O . LYS A 1 276 ? 35.420 8.323 4.871 1.00 76.69 276 LYS A O 1
ATOM 2240 N N . ILE A 1 277 ? 36.209 6.235 5.077 1.00 77.94 277 ILE A N 1
ATOM 2241 C CA . ILE A 1 277 ? 36.293 5.977 3.629 1.00 77.94 277 ILE A CA 1
ATOM 2242 C C . ILE A 1 277 ? 34.891 5.952 2.995 1.00 77.94 277 ILE A C 1
ATOM 2244 O O . ILE A 1 277 ? 34.701 6.496 1.906 1.00 77.94 277 ILE A O 1
ATOM 2248 N N . THR A 1 278 ? 33.896 5.382 3.683 1.00 75.69 278 THR A N 1
ATOM 2249 C CA . THR A 1 278 ? 32.491 5.369 3.231 1.00 75.69 278 THR A CA 1
ATOM 2250 C C . THR A 1 278 ? 31.919 6.784 3.162 1.00 75.69 278 THR A C 1
ATOM 2252 O O . THR A 1 278 ? 31.281 7.138 2.170 1.00 75.69 278 THR A O 1
ATOM 2255 N N . SER A 1 279 ? 32.208 7.620 4.165 1.00 77.75 279 SER A N 1
ATOM 2256 C CA . SER A 1 279 ? 31.824 9.037 4.168 1.00 77.75 279 SER A CA 1
ATOM 2257 C C . SER A 1 279 ? 32.415 9.782 2.970 1.00 77.75 279 SER A C 1
ATOM 2259 O O . SER A 1 279 ? 31.686 10.446 2.242 1.00 77.75 279 SER A O 1
ATOM 2261 N N . ILE A 1 280 ? 33.714 9.610 2.696 1.00 81.56 280 ILE A N 1
ATOM 2262 C CA . ILE A 1 280 ? 34.380 10.261 1.554 1.00 81.56 280 ILE A CA 1
ATOM 2263 C C . ILE A 1 280 ? 33.810 9.770 0.215 1.00 81.56 280 ILE A C 1
ATOM 2265 O O . ILE A 1 280 ? 33.621 10.563 -0.704 1.00 81.56 280 ILE A O 1
ATOM 2269 N N . THR A 1 281 ? 33.513 8.473 0.098 1.00 78.06 281 THR A N 1
ATOM 2270 C CA . THR A 1 281 ? 32.903 7.896 -1.114 1.00 78.06 281 THR A CA 1
ATOM 2271 C C . THR A 1 281 ? 31.510 8.483 -1.353 1.00 78.06 281 THR A C 1
ATOM 2273 O O . THR A 1 281 ? 31.177 8.845 -2.480 1.00 78.06 281 THR A O 1
ATOM 2276 N N . SER A 1 282 ? 30.735 8.667 -0.280 1.00 75.56 282 SER A N 1
ATOM 2277 C CA . SER A 1 282 ? 29.416 9.310 -0.323 1.00 75.56 282 SER A CA 1
ATOM 2278 C C . SER A 1 282 ? 29.514 10.787 -0.728 1.00 75.56 282 SER A C 1
ATOM 2280 O O . SER A 1 282 ? 28.760 11.239 -1.588 1.00 75.56 282 SER A O 1
ATOM 2282 N N . GLU A 1 283 ? 30.485 11.534 -0.192 1.00 79.19 283 GLU A N 1
ATOM 2283 C CA . GLU A 1 283 ? 30.739 12.928 -0.589 1.00 79.19 283 GLU A CA 1
ATOM 2284 C C . GLU A 1 283 ? 31.203 13.058 -2.049 1.00 79.19 283 GLU A C 1
ATOM 2286 O O . GLU A 1 283 ? 30.793 13.994 -2.745 1.00 79.19 283 GLU A O 1
ATOM 2291 N N . CYS A 1 284 ? 32.017 12.118 -2.544 1.00 84.12 284 CYS A N 1
ATOM 2292 C CA . CYS A 1 284 ? 32.430 12.078 -3.949 1.00 84.12 284 CYS A CA 1
ATOM 2293 C C . CYS A 1 284 ? 31.226 11.837 -4.870 1.00 84.12 284 CYS A C 1
ATOM 2295 O O . CYS A 1 284 ? 31.071 12.568 -5.846 1.00 84.12 284 CYS A O 1
ATOM 2297 N N . ALA A 1 285 ? 30.349 10.884 -4.532 1.00 74.06 285 ALA A N 1
ATOM 2298 C CA . ALA A 1 285 ? 29.130 10.599 -5.292 1.00 74.06 285 ALA A CA 1
ATOM 2299 C C . ALA A 1 285 ? 28.155 11.790 -5.290 1.00 74.06 285 ALA A C 1
ATOM 2301 O O . ALA A 1 285 ? 27.596 12.152 -6.325 1.00 74.06 285 ALA A O 1
ATOM 2302 N N . MET A 1 286 ? 28.003 12.467 -4.148 1.00 76.50 286 MET A N 1
ATOM 2303 C CA . MET A 1 286 ? 27.212 13.698 -4.065 1.00 76.50 286 MET A CA 1
ATOM 2304 C C . MET A 1 286 ? 27.807 14.813 -4.937 1.00 76.50 286 MET A C 1
ATOM 2306 O O . MET A 1 286 ? 27.081 15.592 -5.553 1.00 76.50 286 MET A O 1
ATOM 2310 N N . THR A 1 287 ? 29.136 14.910 -4.986 1.00 81.44 287 THR A N 1
ATOM 2311 C CA . THR A 1 287 ? 29.846 15.906 -5.797 1.00 81.44 287 THR A CA 1
ATOM 2312 C C . THR A 1 287 ? 29.703 15.626 -7.293 1.00 81.44 287 THR A C 1
ATOM 2314 O O . THR A 1 287 ? 29.491 16.561 -8.063 1.00 81.44 287 THR A O 1
ATOM 2317 N N . GLU A 1 288 ? 29.746 14.356 -7.696 1.00 82.31 288 GLU A N 1
ATOM 2318 C CA . GLU A 1 288 ? 29.474 13.918 -9.068 1.00 82.31 288 GLU A CA 1
ATOM 2319 C C . GLU A 1 288 ? 28.062 14.323 -9.511 1.00 82.31 288 GLU A C 1
ATOM 2321 O O . GLU A 1 288 ? 27.915 15.012 -10.521 1.00 82.31 288 GLU A O 1
ATOM 2326 N N . ALA A 1 289 ? 27.044 14.007 -8.703 1.00 73.19 289 ALA A N 1
ATOM 2327 C CA . ALA A 1 289 ? 25.657 14.379 -8.982 1.00 73.19 289 ALA A CA 1
ATOM 2328 C C . ALA A 1 289 ? 25.470 15.906 -9.096 1.00 73.19 289 ALA A C 1
ATOM 2330 O O . ALA A 1 289 ? 24.788 16.394 -9.997 1.00 73.19 289 ALA A O 1
ATOM 2331 N N . LYS A 1 290 ? 26.130 16.695 -8.232 1.00 75.06 290 LYS A N 1
ATOM 2332 C CA . LYS A 1 290 ? 26.110 18.169 -8.320 1.00 75.06 290 LYS A CA 1
ATOM 2333 C C . LYS A 1 290 ? 26.682 18.682 -9.641 1.00 75.06 290 LYS A C 1
ATOM 2335 O O . LYS A 1 290 ? 26.147 19.641 -10.196 1.00 75.06 290 LYS A O 1
ATOM 2340 N N . CYS A 1 291 ? 27.758 18.075 -10.138 1.00 81.88 291 CYS A N 1
ATOM 2341 C CA . CYS A 1 291 ? 28.346 18.436 -11.427 1.00 81.88 291 CYS A CA 1
ATOM 2342 C C . CYS A 1 291 ? 27.412 18.116 -12.603 1.00 81.88 291 CYS A C 1
ATOM 2344 O O . CYS A 1 291 ? 27.266 18.956 -13.484 1.00 81.88 291 CYS A O 1
ATOM 2346 N N . GLU A 1 292 ? 26.727 16.971 -12.592 1.00 77.81 292 GLU A N 1
ATOM 2347 C CA . GLU A 1 292 ? 25.773 16.588 -13.650 1.00 77.81 292 GLU A CA 1
ATOM 2348 C C . GLU A 1 292 ? 24.570 17.538 -13.728 1.00 77.81 292 GLU A C 1
ATOM 2350 O O . GLU A 1 292 ? 24.160 17.961 -14.813 1.00 77.81 292 GLU A O 1
ATOM 2355 N N . VAL A 1 293 ? 24.039 17.945 -12.572 1.00 71.75 293 VAL A N 1
ATOM 2356 C CA . VAL A 1 293 ? 22.960 18.942 -12.498 1.00 71.75 293 VAL A CA 1
ATOM 2357 C C . VAL A 1 293 ? 23.443 20.309 -12.991 1.00 71.75 293 VAL A C 1
ATOM 2359 O O . VAL A 1 293 ? 22.719 21.000 -13.708 1.00 71.75 293 VAL A O 1
ATOM 2362 N N . ASN A 1 294 ? 24.671 20.712 -12.640 1.00 80.56 294 ASN A N 1
ATOM 2363 C CA . ASN A 1 294 ? 25.264 21.956 -13.139 1.00 80.56 294 ASN A CA 1
ATOM 2364 C C . ASN A 1 294 ? 25.446 21.936 -14.658 1.00 80.56 294 ASN A C 1
ATOM 2366 O O . ASN A 1 294 ? 25.138 22.929 -15.309 1.00 80.56 294 ASN A O 1
ATOM 2370 N N . GLU A 1 295 ? 25.933 20.828 -15.212 1.00 82.50 295 GLU A N 1
ATOM 2371 C CA . GLU A 1 295 ? 26.107 20.636 -16.656 1.00 82.50 295 GLU A CA 1
ATOM 2372 C C . GLU A 1 295 ? 24.767 20.741 -17.387 1.00 82.50 295 GLU A C 1
ATOM 2374 O O . GLU A 1 295 ? 24.651 21.540 -18.313 1.00 82.50 295 GLU A O 1
ATOM 2379 N N . SER A 1 296 ? 23.731 20.068 -16.881 1.00 76.19 296 SER A N 1
ATOM 2380 C CA . SER A 1 296 ? 22.376 20.117 -17.448 1.00 76.19 296 SER A CA 1
ATOM 2381 C C . SER A 1 296 ? 21.777 21.530 -17.414 1.00 76.19 296 SER A C 1
ATOM 2383 O O . SER A 1 296 ? 21.166 21.984 -18.381 1.00 76.19 296 SER A O 1
ATOM 2385 N N . LEU A 1 297 ? 21.981 22.270 -16.317 1.00 74.44 297 LEU A N 1
ATOM 2386 C CA . LEU A 1 297 ? 21.543 23.664 -16.219 1.00 74.44 297 LEU A CA 1
ATOM 2387 C C . LEU A 1 297 ? 22.324 24.579 -17.177 1.00 74.44 297 LEU A C 1
ATOM 2389 O O . LEU A 1 297 ? 21.747 25.491 -17.760 1.00 74.44 297 LEU A O 1
ATOM 2393 N N . LEU A 1 298 ? 23.624 24.344 -17.370 1.00 83.94 298 LEU A N 1
ATOM 2394 C CA . LEU A 1 298 ? 24.441 25.083 -18.337 1.00 83.94 298 LEU A CA 1
ATOM 2395 C C . LEU A 1 298 ? 24.061 24.758 -19.789 1.00 83.94 298 LEU A C 1
ATOM 2397 O O . LEU A 1 298 ? 24.160 25.637 -20.643 1.00 83.94 298 LEU A O 1
ATOM 2401 N N . ASP A 1 299 ? 23.646 23.525 -20.090 1.00 80.19 299 ASP A N 1
ATOM 2402 C CA . ASP A 1 299 ? 23.078 23.146 -21.392 1.00 80.19 299 ASP A CA 1
ATOM 2403 C C . ASP A 1 299 ? 21.791 23.917 -21.668 1.00 80.19 299 ASP A C 1
ATOM 2405 O O . ASP A 1 299 ? 21.641 24.514 -22.732 1.00 80.19 299 ASP A O 1
ATOM 2409 N N . TRP A 1 300 ? 20.918 24.004 -20.668 1.00 78.50 300 TRP A N 1
ATOM 2410 C CA . TRP A 1 300 ? 19.695 24.787 -20.768 1.00 78.50 300 TRP A CA 1
ATOM 2411 C C . TRP A 1 300 ? 19.956 26.293 -20.930 1.00 78.50 300 TRP A C 1
ATOM 2413 O O . TRP A 1 300 ? 19.386 26.928 -21.816 1.00 78.50 300 TRP A O 1
ATOM 2423 N N . LEU A 1 301 ? 20.870 26.870 -20.136 1.00 80.75 301 LEU A N 1
ATOM 2424 C CA . LEU A 1 301 ? 21.264 28.280 -20.268 1.00 80.75 301 LEU A CA 1
ATOM 2425 C C . LEU A 1 301 ? 21.869 28.579 -21.648 1.00 80.75 301 LEU A C 1
ATOM 2427 O O . LEU A 1 301 ? 21.681 29.682 -22.156 1.00 80.75 301 LEU A O 1
ATOM 2431 N N . GLN A 1 302 ? 22.570 27.616 -22.259 1.00 85.25 302 GLN A N 1
ATOM 2432 C CA . GLN A 1 302 ? 23.071 27.751 -23.628 1.00 85.25 302 GLN A CA 1
ATOM 2433 C C . GLN A 1 302 ? 21.917 27.804 -24.633 1.00 85.25 302 GLN A C 1
ATOM 2435 O O . GLN A 1 302 ? 21.861 28.740 -25.422 1.00 85.25 302 GLN A O 1
ATOM 2440 N N . GLY A 1 303 ? 20.967 26.865 -24.556 1.00 78.19 303 GLY A N 1
ATOM 2441 C CA . GLY A 1 303 ? 19.799 26.856 -25.444 1.00 78.19 303 GLY A CA 1
ATOM 2442 C C . GLY A 1 303 ? 18.957 28.132 -25.334 1.00 78.19 303 GLY A C 1
ATOM 2443 O O . GLY A 1 303 ? 18.479 28.654 -26.342 1.00 78.19 303 GLY A O 1
ATOM 2444 N N . LEU A 1 304 ? 18.838 28.696 -24.126 1.00 76.12 304 LEU A N 1
ATOM 2445 C CA . LEU A 1 304 ? 18.215 30.006 -23.931 1.00 76.12 304 LEU A CA 1
ATOM 2446 C C . LEU A 1 304 ? 19.009 31.145 -24.573 1.00 76.12 304 LEU A C 1
ATOM 2448 O O . LEU A 1 304 ? 18.411 32.039 -25.166 1.00 76.12 304 LEU A O 1
ATOM 2452 N N . ASN A 1 305 ? 20.336 31.140 -24.441 1.00 85.38 305 ASN A N 1
ATOM 2453 C CA . ASN A 1 305 ? 21.188 32.165 -25.038 1.00 85.38 305 ASN A CA 1
ATOM 2454 C C . ASN A 1 305 ? 21.055 32.176 -26.567 1.00 85.38 305 ASN A C 1
ATOM 2456 O O . ASN A 1 305 ? 20.952 33.245 -27.164 1.00 85.38 305 ASN A O 1
ATOM 2460 N N . ASP A 1 306 ? 20.998 30.988 -27.171 1.00 82.00 306 ASP A N 1
ATOM 2461 C CA . ASP A 1 306 ? 20.841 30.810 -28.614 1.00 82.00 306 ASP A CA 1
ATOM 2462 C C . ASP A 1 306 ? 19.452 31.299 -29.072 1.00 82.00 306 ASP A C 1
ATOM 2464 O O . ASP A 1 306 ? 19.351 32.122 -29.981 1.00 82.00 306 ASP A O 1
ATOM 2468 N N . SER A 1 307 ? 18.389 30.913 -28.353 1.00 75.81 307 SER A N 1
ATOM 2469 C CA . SER A 1 307 ? 17.004 31.324 -28.651 1.00 75.81 307 SER A CA 1
ATOM 2470 C C . SER A 1 307 ? 16.789 32.838 -28.537 1.00 75.81 307 SER A C 1
ATOM 2472 O O . SER A 1 307 ? 16.085 33.443 -29.344 1.00 75.81 307 SER A O 1
ATOM 2474 N N . LEU A 1 308 ? 17.394 33.482 -27.532 1.00 74.12 308 LEU A N 1
ATOM 2475 C CA . LEU A 1 308 ? 17.336 34.939 -27.380 1.00 74.12 308 LEU A CA 1
ATOM 2476 C C . LEU A 1 308 ? 18.175 35.663 -28.452 1.00 74.12 308 LEU A C 1
ATOM 2478 O O . LEU A 1 308 ? 17.875 36.808 -28.785 1.00 74.12 308 LEU A O 1
ATOM 2482 N N . GLY A 1 309 ? 19.203 35.002 -28.994 1.00 69.44 309 GLY A N 1
ATOM 2483 C CA . GLY A 1 309 ? 19.991 35.432 -30.152 1.00 69.44 309 GLY A CA 1
ATOM 2484 C C . GLY A 1 309 ? 19.161 35.614 -31.420 1.00 69.44 309 GLY A C 1
ATOM 2485 O O . GLY A 1 309 ? 19.251 36.655 -32.062 1.00 69.44 309 GLY A O 1
ATOM 2486 N N . GLU A 1 310 ? 18.327 34.629 -31.753 1.00 67.88 310 GLU A N 1
ATOM 2487 C CA . GLU A 1 310 ? 17.542 34.601 -33.000 1.00 67.88 310 GLU A CA 1
ATOM 2488 C C . GLU A 1 310 ? 16.422 35.653 -33.053 1.00 67.88 310 GLU A C 1
ATOM 2490 O O . GLU A 1 310 ? 16.008 36.084 -34.128 1.00 67.88 310 GLU A O 1
ATOM 2495 N N . LEU A 1 311 ? 15.932 36.082 -31.889 1.00 61.94 311 LEU A N 1
ATOM 2496 C CA . LEU A 1 311 ? 14.771 36.966 -31.755 1.00 61.94 311 LEU A CA 1
ATOM 2497 C C . LEU A 1 311 ? 15.112 38.463 -31.783 1.00 61.94 311 LEU A C 1
ATOM 2499 O O . LEU A 1 311 ? 14.195 39.286 -31.773 1.00 61.94 311 LEU A O 1
ATOM 2503 N N . ASN A 1 312 ? 16.395 38.832 -31.775 1.00 63.09 312 ASN A N 1
ATOM 2504 C CA . ASN A 1 312 ? 16.821 40.221 -31.625 1.00 63.09 312 ASN A CA 1
ATOM 2505 C C . ASN A 1 312 ? 17.564 40.719 -32.876 1.00 63.09 312 ASN A C 1
ATOM 2507 O O . ASN A 1 312 ? 18.632 40.224 -33.217 1.00 63.09 312 ASN A O 1
ATOM 2511 N N . THR A 1 313 ? 17.011 41.723 -33.564 1.00 55.03 313 THR A N 1
ATOM 2512 C CA . THR A 1 313 ? 17.548 42.263 -34.834 1.00 55.03 313 THR A CA 1
ATOM 2513 C C . THR A 1 313 ? 18.526 43.431 -34.642 1.00 55.03 313 THR A C 1
ATOM 2515 O O . THR A 1 313 ? 18.897 44.112 -35.598 1.00 55.03 313 THR A O 1
ATOM 2518 N N . ASP A 1 314 ? 18.916 43.708 -33.399 1.00 54.47 314 ASP A N 1
ATOM 2519 C CA . ASP A 1 314 ? 19.462 44.995 -32.971 1.00 54.47 314 ASP A CA 1
ATOM 2520 C C . ASP A 1 314 ? 21.010 45.002 -32.908 1.00 54.47 314 ASP A C 1
ATOM 2522 O O . ASP A 1 314 ? 21.616 45.176 -31.849 1.00 54.47 314 ASP A O 1
ATOM 2526 N N . GLY A 1 315 ? 21.663 44.815 -34.065 1.00 55.41 315 GLY A N 1
ATOM 2527 C CA . GLY A 1 315 ? 23.091 45.101 -34.316 1.00 55.41 315 GLY A CA 1
ATOM 2528 C C . GLY A 1 315 ? 24.157 44.384 -33.450 1.00 55.41 315 GLY A C 1
ATOM 2529 O O . GLY A 1 315 ? 23.882 43.592 -32.552 1.00 55.41 315 GLY A O 1
ATOM 2530 N N . GLY A 1 316 ? 25.439 44.712 -33.689 1.00 63.34 316 GLY A N 1
ATOM 2531 C CA . GLY A 1 316 ? 26.622 44.019 -33.129 1.00 63.34 316 GLY A CA 1
ATOM 2532 C C . GLY A 1 316 ? 26.870 44.127 -31.607 1.00 63.34 316 GLY A C 1
ATOM 2533 O O . GLY A 1 316 ? 27.922 43.715 -31.119 1.00 63.34 316 GLY A O 1
ATOM 2534 N N . SER A 1 317 ? 25.956 44.706 -30.822 1.00 68.56 317 SER A N 1
ATOM 2535 C CA . SER A 1 317 ? 26.020 44.721 -29.344 1.00 68.56 317 SER A CA 1
ATOM 2536 C C . SER A 1 317 ? 25.494 43.409 -28.756 1.00 68.56 317 SER A C 1
ATOM 2538 O O . SER A 1 317 ? 26.155 42.820 -27.898 1.00 68.56 317 SER A O 1
ATOM 2540 N N . TRP A 1 318 ? 24.360 42.922 -29.270 1.00 76.38 318 TRP A N 1
ATOM 2541 C CA . TRP A 1 318 ? 23.754 41.664 -28.842 1.00 76.38 318 TRP A CA 1
ATOM 2542 C C . TRP A 1 318 ? 24.636 40.471 -29.225 1.00 76.38 318 TRP A C 1
ATOM 2544 O O . TRP A 1 318 ? 24.991 39.676 -28.363 1.00 76.38 318 TRP A O 1
ATOM 2554 N N . GLU A 1 319 ? 25.138 40.430 -30.463 1.00 76.38 319 GLU A N 1
ATOM 2555 C CA . GLU A 1 319 ? 26.060 39.381 -30.933 1.00 76.38 319 GLU A CA 1
ATOM 2556 C C . GLU A 1 319 ? 27.327 39.259 -30.065 1.00 76.38 319 GLU A C 1
ATOM 2558 O O . GLU A 1 319 ? 27.762 38.151 -29.733 1.00 76.38 319 GLU A O 1
ATOM 2563 N N . ARG A 1 320 ? 27.908 40.393 -29.637 1.00 77.75 320 ARG A N 1
ATOM 2564 C CA . ARG A 1 320 ? 29.064 40.418 -28.722 1.00 77.75 320 ARG A CA 1
ATOM 2565 C C . ARG A 1 320 ? 28.704 39.896 -27.325 1.00 77.75 320 ARG A C 1
ATOM 2567 O O . ARG A 1 320 ? 29.508 39.173 -26.728 1.00 77.75 320 ARG A O 1
ATOM 2574 N N . ALA A 1 321 ? 27.518 40.228 -26.812 1.00 80.19 321 ALA A N 1
ATOM 2575 C CA . ALA A 1 321 ? 27.021 39.747 -25.521 1.00 80.19 321 ALA A CA 1
ATOM 2576 C C . ALA A 1 321 ? 26.723 38.237 -25.548 1.00 80.19 321 ALA A C 1
ATOM 2578 O O . ALA A 1 321 ? 27.262 37.502 -24.719 1.00 80.19 321 ALA A O 1
ATOM 2579 N N . THR A 1 322 ? 25.970 37.760 -26.545 1.00 82.06 322 THR A N 1
ATOM 2580 C CA . THR A 1 322 ? 25.656 36.339 -26.768 1.00 82.06 322 THR A CA 1
ATOM 2581 C C . THR A 1 322 ? 26.933 35.514 -26.904 1.00 82.06 322 THR A C 1
ATOM 2583 O O . THR A 1 322 ? 27.068 34.490 -26.236 1.00 82.06 322 THR A O 1
ATOM 2586 N N . SER A 1 323 ? 27.918 35.992 -27.676 1.00 84.12 323 SER A N 1
ATOM 2587 C CA . SER A 1 323 ? 29.222 35.326 -27.823 1.00 84.12 323 SER A CA 1
ATOM 2588 C C . SER A 1 323 ? 29.981 35.234 -26.495 1.00 84.12 323 SER A C 1
ATOM 2590 O O . SER A 1 323 ? 30.498 34.173 -26.140 1.00 84.12 323 SER A O 1
ATOM 2592 N N . SER A 1 324 ? 30.012 36.325 -25.723 1.00 85.88 324 SER A N 1
ATOM 2593 C CA . SER A 1 324 ? 30.682 36.369 -24.415 1.00 85.88 324 SER A CA 1
ATOM 2594 C C . SER A 1 324 ? 30.030 35.421 -23.401 1.00 85.88 324 SER A C 1
ATOM 2596 O O . SER A 1 324 ? 30.723 34.768 -22.616 1.00 85.88 324 SER A O 1
ATOM 2598 N N . ILE A 1 325 ? 28.701 35.307 -23.438 1.00 88.81 325 ILE A N 1
ATOM 2599 C CA . ILE A 1 325 ? 27.925 34.399 -22.589 1.00 88.81 325 ILE A CA 1
ATOM 2600 C C . ILE A 1 325 ? 28.164 32.939 -22.973 1.00 88.81 325 ILE A C 1
ATOM 2602 O O . ILE A 1 325 ? 28.495 32.143 -22.093 1.00 88.81 325 ILE A O 1
ATOM 2606 N N . SER A 1 326 ? 28.105 32.600 -24.264 1.00 89.62 326 SER A N 1
ATOM 2607 C CA . SER A 1 326 ? 28.407 31.248 -24.757 1.00 89.62 326 SER A CA 1
ATOM 2608 C C . SER A 1 326 ? 29.818 30.804 -24.363 1.00 89.62 326 SER A C 1
ATOM 2610 O O . SER A 1 326 ? 30.017 29.689 -23.876 1.00 89.62 326 SER A O 1
ATOM 2612 N N . MET A 1 327 ? 30.814 31.693 -24.474 1.00 89.88 327 MET A N 1
ATOM 2613 C CA . MET A 1 327 ? 32.181 31.403 -24.023 1.00 89.88 327 MET A CA 1
ATOM 2614 C C . MET A 1 327 ? 32.244 31.098 -22.521 1.00 89.88 327 MET A C 1
ATOM 2616 O O . MET A 1 327 ? 32.924 30.155 -22.105 1.00 89.88 327 MET A O 1
ATOM 2620 N N . LYS A 1 328 ? 31.528 31.869 -21.692 1.00 90.00 328 LYS A N 1
ATOM 2621 C CA . LYS A 1 328 ? 31.499 31.667 -20.237 1.00 90.00 328 LYS A CA 1
ATOM 2622 C C . LYS A 1 328 ? 30.797 30.361 -19.857 1.00 90.00 328 LYS A C 1
ATOM 2624 O O . LYS A 1 328 ? 31.321 29.629 -19.017 1.00 90.00 328 LYS A O 1
ATOM 2629 N N . ILE A 1 329 ? 29.678 30.035 -20.506 1.00 90.75 329 ILE A N 1
ATOM 2630 C CA . ILE A 1 329 ? 28.961 28.763 -20.331 1.00 90.75 329 ILE A CA 1
ATOM 2631 C C . ILE A 1 329 ? 29.868 27.584 -20.698 1.00 90.75 329 ILE A C 1
ATOM 2633 O O . ILE A 1 329 ? 30.005 26.646 -19.912 1.00 90.75 329 ILE A O 1
ATOM 2637 N N . SER A 1 330 ? 30.562 27.653 -21.836 1.00 91.81 330 SER A N 1
ATOM 2638 C CA . SER A 1 330 ? 31.506 26.613 -22.266 1.00 91.81 330 SER A CA 1
ATOM 2639 C C . SER A 1 330 ? 32.658 26.418 -21.271 1.00 91.81 330 SER A C 1
ATOM 2641 O O . SER A 1 330 ? 33.028 25.284 -20.946 1.00 91.81 330 SER A O 1
ATOM 2643 N N . ALA A 1 331 ? 33.213 27.510 -20.734 1.00 90.56 331 ALA A N 1
ATOM 2644 C CA . ALA A 1 331 ? 34.251 27.448 -19.705 1.00 90.56 331 ALA A CA 1
ATOM 2645 C C . ALA A 1 331 ? 33.738 26.781 -18.415 1.00 90.56 331 ALA A C 1
ATOM 2647 O O . ALA A 1 331 ? 34.432 25.952 -17.823 1.00 90.56 331 ALA A O 1
ATOM 2648 N N . PHE A 1 332 ? 32.507 27.089 -18.002 1.00 92.25 332 PHE A N 1
ATOM 2649 C CA . PHE A 1 332 ? 31.860 26.475 -16.844 1.00 92.25 332 PHE A CA 1
ATOM 2650 C C . PHE A 1 332 ? 31.545 24.995 -17.036 1.00 92.25 332 PHE A C 1
ATOM 2652 O O . PHE A 1 332 ? 31.815 24.218 -16.122 1.00 92.25 332 PHE A O 1
ATOM 2659 N N . LYS A 1 333 ? 31.073 24.577 -18.215 1.00 88.62 333 LYS A N 1
ATOM 2660 C CA . LYS A 1 333 ? 30.879 23.151 -18.532 1.00 88.62 333 LYS A CA 1
ATOM 2661 C C . LYS A 1 333 ? 32.195 22.389 -18.446 1.00 88.62 333 LYS A C 1
ATOM 2663 O O . LYS A 1 333 ? 32.266 21.350 -17.800 1.00 88.62 333 LYS A O 1
ATOM 2668 N N . THR A 1 334 ? 33.260 22.956 -19.014 1.00 90.50 334 THR A N 1
ATOM 2669 C CA . THR A 1 334 ? 34.606 22.365 -18.951 1.00 90.50 334 THR A CA 1
ATOM 2670 C C . THR A 1 334 ? 35.092 22.232 -17.504 1.00 90.50 334 THR A C 1
ATOM 2672 O O . THR A 1 334 ? 35.616 21.190 -17.109 1.00 90.50 334 THR A O 1
ATOM 2675 N N . TRP A 1 335 ? 34.899 23.264 -16.678 1.00 90.75 335 TRP A N 1
ATOM 2676 C CA . TRP A 1 335 ? 35.288 23.222 -15.267 1.00 90.75 335 TRP A CA 1
ATOM 2677 C C . TRP A 1 335 ? 34.445 22.219 -14.463 1.00 90.75 335 TRP A C 1
ATOM 2679 O O . TRP A 1 335 ? 35.005 21.429 -13.701 1.00 90.75 335 TRP A O 1
ATOM 2689 N N . SER A 1 336 ? 33.125 22.185 -14.667 1.00 88.94 336 SER A N 1
ATOM 2690 C CA . SER A 1 336 ? 32.240 21.201 -14.032 1.00 88.94 336 SER A CA 1
ATOM 2691 C C . SER A 1 336 ? 32.633 19.772 -14.406 1.00 88.94 336 SER A C 1
ATOM 2693 O O . SER A 1 336 ? 32.858 18.961 -13.508 1.00 88.94 336 SER A O 1
ATOM 2695 N N . GLY A 1 337 ? 32.873 19.501 -15.693 1.00 89.75 337 GLY A N 1
ATOM 2696 C CA . GLY A 1 337 ? 33.315 18.189 -16.169 1.00 89.75 337 GLY A CA 1
ATOM 2697 C C . GLY A 1 337 ? 34.663 17.766 -15.577 1.00 89.75 337 GLY A C 1
ATOM 2698 O O . GLY A 1 337 ? 34.839 16.614 -15.176 1.00 89.75 337 GLY A O 1
ATOM 2699 N N . ASN A 1 338 ? 35.602 18.704 -15.416 1.00 90.88 338 ASN A N 1
ATOM 2700 C CA . ASN A 1 338 ? 36.874 18.446 -14.733 1.00 90.88 338 ASN A CA 1
ATOM 2701 C C . ASN A 1 338 ? 36.680 18.105 -13.245 1.00 90.88 338 ASN A C 1
ATOM 2703 O O . ASN A 1 338 ? 37.336 17.199 -12.726 1.00 90.88 338 ASN A O 1
ATOM 2707 N N . ASN A 1 339 ? 35.786 18.809 -12.546 1.00 91.50 339 ASN A N 1
ATOM 2708 C CA . ASN A 1 339 ? 35.454 18.508 -11.151 1.00 91.50 339 ASN A CA 1
ATOM 2709 C C . ASN A 1 339 ? 34.766 17.140 -11.027 1.00 91.50 339 ASN A C 1
ATOM 2711 O O . ASN A 1 339 ? 35.141 16.350 -10.157 1.00 91.50 339 ASN A O 1
ATOM 2715 N N . ARG A 1 340 ? 33.848 16.814 -11.944 1.00 90.69 340 ARG A N 1
ATOM 2716 C CA . ARG A 1 340 ? 33.192 15.505 -12.036 1.00 90.69 340 ARG A CA 1
ATOM 2717 C C . ARG A 1 340 ? 34.215 14.387 -12.211 1.00 90.69 340 ARG A C 1
ATOM 2719 O O . ARG A 1 340 ? 34.265 13.467 -11.397 1.00 90.69 340 ARG A O 1
ATOM 2726 N N . ALA A 1 341 ? 35.119 14.510 -13.181 1.00 90.06 341 ALA A N 1
ATOM 2727 C CA . ALA A 1 341 ? 36.186 13.534 -13.408 1.00 90.06 341 ALA A CA 1
ATOM 2728 C C . ALA A 1 341 ? 37.091 13.347 -12.174 1.00 90.06 341 ALA A C 1
ATOM 2730 O O . ALA A 1 341 ? 37.450 12.218 -11.826 1.00 90.06 341 ALA A O 1
ATOM 2731 N N . ARG A 1 342 ? 37.427 14.438 -11.469 1.00 91.31 342 ARG A N 1
ATOM 2732 C CA . ARG A 1 342 ? 38.190 14.389 -10.209 1.00 91.31 342 ARG A CA 1
ATOM 2733 C C . ARG A 1 342 ? 37.426 13.672 -9.093 1.00 91.31 342 ARG A C 1
ATOM 2735 O O . ARG A 1 342 ? 38.049 12.902 -8.367 1.00 91.31 342 ARG A O 1
ATOM 2742 N N . SER A 1 343 ? 36.117 13.890 -8.965 1.00 92.06 343 SER A N 1
ATOM 2743 C CA . SER A 1 343 ? 35.275 13.211 -7.967 1.00 92.06 343 SER A CA 1
ATOM 2744 C C . SER A 1 343 ? 35.224 11.696 -8.192 1.00 92.06 343 SER A C 1
ATOM 2746 O O . SER A 1 343 ? 35.505 10.934 -7.270 1.00 92.06 343 SER A O 1
ATOM 2748 N N . ILE A 1 344 ? 35.033 11.260 -9.443 1.00 87.06 344 ILE A N 1
ATOM 2749 C CA . ILE A 1 344 ? 35.040 9.844 -9.842 1.00 87.06 344 ILE A CA 1
ATOM 2750 C C . ILE A 1 344 ? 36.404 9.205 -9.553 1.00 87.06 344 ILE A C 1
ATOM 2752 O O . ILE A 1 344 ? 36.488 8.076 -9.068 1.00 87.06 344 ILE A O 1
ATOM 2756 N N . TYR A 1 345 ? 37.496 9.918 -9.844 1.00 90.56 345 TYR A N 1
ATOM 2757 C CA . TYR A 1 345 ? 38.845 9.448 -9.530 1.00 90.56 345 TYR A CA 1
ATOM 2758 C C . TYR A 1 345 ? 39.051 9.247 -8.019 1.00 90.56 345 TYR A C 1
ATOM 2760 O O . TYR A 1 345 ? 39.585 8.213 -7.611 1.00 90.56 345 TYR A O 1
ATOM 2768 N N . LEU A 1 346 ? 38.619 10.202 -7.188 1.00 90.19 346 LEU A N 1
ATOM 2769 C CA . LEU A 1 346 ? 38.734 10.099 -5.730 1.00 90.19 346 LEU A CA 1
ATOM 2770 C C . LEU A 1 346 ? 37.843 8.989 -5.157 1.00 90.19 346 LEU A C 1
ATOM 2772 O O . LEU A 1 346 ? 38.317 8.251 -4.297 1.00 90.19 346 LEU A O 1
ATOM 2776 N N . ALA A 1 347 ? 36.627 8.801 -5.680 1.00 83.31 347 ALA A N 1
ATOM 2777 C CA . ALA A 1 347 ? 35.742 7.696 -5.305 1.00 83.31 347 ALA A CA 1
ATOM 2778 C C . ALA A 1 347 ? 36.395 6.335 -5.583 1.00 83.31 347 ALA A C 1
ATOM 2780 O O . ALA A 1 347 ? 36.536 5.518 -4.678 1.00 83.31 347 ALA A O 1
ATOM 2781 N N . LYS A 1 348 ? 36.916 6.125 -6.800 1.00 82.75 348 LYS A N 1
ATOM 2782 C CA . LYS A 1 348 ? 37.639 4.890 -7.160 1.00 82.75 348 LYS A CA 1
ATOM 2783 C C . LYS A 1 348 ? 38.853 4.643 -6.267 1.00 82.75 348 LYS A C 1
ATOM 2785 O O . LYS A 1 348 ? 39.164 3.501 -5.930 1.00 82.75 348 LYS A O 1
ATOM 2790 N N . ARG A 1 349 ? 39.561 5.708 -5.884 1.00 86.38 349 ARG A N 1
ATOM 2791 C CA . ARG A 1 349 ? 40.698 5.623 -4.963 1.00 86.38 349 ARG A CA 1
ATOM 2792 C C . ARG A 1 349 ? 40.258 5.247 -3.543 1.00 86.38 349 ARG A C 1
ATOM 2794 O O . ARG A 1 349 ? 40.903 4.402 -2.928 1.00 86.38 349 ARG A O 1
ATOM 2801 N N . ALA A 1 350 ? 39.164 5.826 -3.049 1.00 84.19 350 ALA A N 1
ATOM 2802 C CA . ALA A 1 350 ? 38.561 5.487 -1.762 1.00 84.19 350 ALA A CA 1
ATOM 2803 C C . ALA A 1 350 ? 38.062 4.031 -1.737 1.00 84.19 350 ALA A C 1
ATOM 2805 O O . ALA A 1 350 ? 38.363 3.302 -0.797 1.00 84.19 350 ALA A O 1
ATOM 2806 N N . GLU A 1 351 ? 37.400 3.563 -2.796 1.00 77.50 351 GLU A N 1
ATOM 2807 C CA . GLU A 1 351 ? 36.964 2.167 -2.946 1.00 77.50 351 GLU A CA 1
ATOM 2808 C C . GLU A 1 351 ? 38.140 1.185 -2.934 1.00 77.50 351 GLU A C 1
ATOM 2810 O O . GLU A 1 351 ? 38.104 0.180 -2.224 1.00 77.50 351 GLU A O 1
ATOM 2815 N N . ALA A 1 352 ? 39.215 1.481 -3.673 1.00 78.94 352 ALA A N 1
ATOM 2816 C CA . ALA A 1 352 ? 40.424 0.657 -3.656 1.00 78.94 352 ALA A CA 1
ATOM 2817 C C . ALA A 1 352 ? 41.030 0.572 -2.244 1.00 78.94 352 ALA A C 1
ATOM 2819 O O . ALA A 1 352 ? 41.448 -0.502 -1.806 1.00 78.94 352 ALA A O 1
ATOM 2820 N N . GLN A 1 353 ? 41.021 1.686 -1.509 1.00 80.62 353 GLN A N 1
ATOM 2821 C CA . GLN A 1 353 ? 41.484 1.742 -0.128 1.00 80.62 353 GLN A CA 1
ATOM 2822 C C . GLN A 1 353 ? 40.545 0.993 0.837 1.00 80.62 353 GLN A C 1
ATOM 2824 O O . GLN A 1 353 ? 41.026 0.314 1.741 1.00 80.62 353 GLN A O 1
ATOM 2829 N N . MET A 1 354 ? 39.224 1.036 0.621 1.00 79.19 354 MET A N 1
ATOM 2830 C CA . MET A 1 354 ? 38.245 0.237 1.369 1.00 79.19 354 MET A CA 1
ATOM 2831 C C . MET A 1 354 ? 38.529 -1.257 1.216 1.00 79.19 354 MET A C 1
ATOM 2833 O O . MET A 1 354 ? 38.592 -1.982 2.204 1.00 79.19 354 MET A O 1
ATOM 2837 N N . GLN A 1 355 ? 38.739 -1.714 -0.021 1.00 71.50 355 GLN A N 1
ATOM 2838 C CA . GLN A 1 355 ? 39.052 -3.114 -0.307 1.00 71.50 355 GLN A CA 1
ATOM 2839 C C . GLN A 1 355 ? 40.371 -3.542 0.348 1.00 71.50 355 GLN A C 1
ATOM 2841 O O . GLN A 1 355 ? 40.454 -4.639 0.897 1.00 71.50 355 GLN A O 1
ATOM 2846 N N . ALA A 1 356 ? 41.387 -2.673 0.357 1.00 71.12 356 ALA A N 1
ATOM 2847 C CA . ALA A 1 356 ? 42.631 -2.930 1.080 1.00 71.12 356 ALA A CA 1
ATOM 2848 C C . ALA A 1 356 ? 42.393 -3.088 2.595 1.00 71.12 356 ALA A C 1
ATOM 2850 O O . ALA A 1 356 ? 42.855 -4.067 3.180 1.00 71.12 356 ALA A O 1
ATOM 2851 N N . CYS A 1 357 ? 41.618 -2.191 3.217 1.00 68.00 357 CYS A N 1
ATOM 2852 C CA . CYS A 1 357 ? 41.250 -2.286 4.633 1.00 68.00 357 CYS A CA 1
ATOM 2853 C C . CYS A 1 357 ? 40.460 -3.568 4.949 1.00 68.00 357 CYS A C 1
ATOM 2855 O O . CYS A 1 357 ? 40.813 -4.284 5.884 1.00 68.00 357 CYS A O 1
ATOM 2857 N N . LEU A 1 358 ? 39.441 -3.902 4.149 1.00 65.38 358 LEU A N 1
ATOM 2858 C CA . LEU A 1 358 ? 38.617 -5.104 4.334 1.00 65.38 358 LEU A CA 1
ATOM 2859 C C . LEU A 1 358 ? 39.429 -6.394 4.186 1.00 65.38 358 LEU A C 1
ATOM 2861 O O . LEU A 1 358 ? 39.247 -7.322 4.969 1.00 65.38 358 LEU A O 1
ATOM 2865 N N . ASN A 1 359 ? 40.361 -6.450 3.233 1.00 65.62 359 ASN A N 1
ATOM 2866 C CA . ASN A 1 359 ? 41.253 -7.598 3.072 1.00 65.62 359 ASN A CA 1
ATOM 2867 C C . ASN A 1 359 ? 42.185 -7.770 4.279 1.00 65.62 359 ASN A C 1
ATOM 2869 O O . ASN A 1 359 ? 42.369 -8.891 4.753 1.00 65.62 359 ASN A O 1
ATOM 2873 N N . LEU A 1 360 ? 42.733 -6.675 4.814 1.00 65.56 360 LEU A N 1
ATOM 2874 C CA . LEU A 1 360 ? 43.554 -6.708 6.029 1.00 65.56 360 LEU A CA 1
ATOM 2875 C C . LEU A 1 360 ? 42.736 -7.161 7.254 1.00 65.56 360 LEU A C 1
ATOM 2877 O O . LEU A 1 360 ? 43.220 -7.964 8.055 1.00 65.56 360 LEU A O 1
ATOM 2881 N N . MET A 1 361 ? 41.477 -6.724 7.374 1.00 62.28 361 MET A N 1
ATOM 2882 C CA . MET A 1 361 ? 40.547 -7.191 8.414 1.00 62.28 361 MET A CA 1
ATOM 2883 C C . MET A 1 361 ? 40.205 -8.680 8.252 1.00 62.28 361 MET A C 1
ATOM 2885 O O . MET A 1 361 ? 40.290 -9.439 9.214 1.00 62.28 361 MET A O 1
ATOM 2889 N N . ALA A 1 362 ? 39.907 -9.135 7.033 1.00 58.38 362 ALA A N 1
ATOM 2890 C CA . ALA A 1 362 ? 39.592 -10.534 6.745 1.00 58.38 362 ALA A CA 1
ATOM 2891 C C . ALA A 1 362 ? 40.777 -11.476 7.020 1.00 58.38 362 ALA A C 1
ATOM 2893 O O . ALA A 1 362 ? 40.580 -12.593 7.504 1.00 58.38 362 ALA A O 1
ATOM 2894 N N . GLN A 1 363 ? 42.013 -11.034 6.762 1.00 61.28 363 GLN A N 1
ATOM 2895 C CA . GLN A 1 363 ? 43.226 -11.776 7.122 1.00 61.28 363 GLN A CA 1
ATOM 2896 C C . GLN A 1 363 ? 43.390 -11.892 8.645 1.00 61.28 363 GLN A C 1
ATOM 2898 O O . GLN A 1 363 ? 43.692 -12.978 9.147 1.00 61.28 363 GLN A O 1
ATOM 2903 N N . ARG A 1 364 ? 43.125 -10.811 9.396 1.00 62.50 364 ARG A N 1
ATOM 2904 C CA . ARG A 1 364 ? 43.106 -10.822 10.871 1.00 62.50 364 ARG A CA 1
ATOM 2905 C C . ARG A 1 364 ? 42.066 -11.806 11.412 1.00 62.50 364 ARG A C 1
ATOM 2907 O O . ARG A 1 364 ? 42.383 -12.604 12.294 1.00 62.50 364 ARG A O 1
ATOM 2914 N N . ASP A 1 365 ? 40.852 -11.765 10.877 1.00 56.81 365 ASP A N 1
ATOM 2915 C CA . ASP A 1 365 ? 39.731 -12.580 11.350 1.00 56.81 365 ASP A CA 1
ATOM 2916 C C . ASP A 1 365 ? 39.892 -14.053 10.951 1.00 56.81 365 ASP A C 1
ATOM 2918 O O . ASP A 1 365 ? 39.575 -14.946 11.735 1.00 56.81 365 ASP A O 1
ATOM 2922 N N . SER A 1 366 ? 40.479 -14.328 9.783 1.00 52.09 366 SER A N 1
ATOM 2923 C CA . SER A 1 366 ? 40.843 -15.688 9.364 1.00 52.09 366 SER A CA 1
ATOM 2924 C C . SER A 1 366 ? 41.917 -16.292 10.267 1.00 52.09 366 SER A C 1
ATOM 2926 O O . SER A 1 366 ? 41.794 -17.449 10.662 1.00 52.09 366 SER A O 1
ATOM 2928 N N . ALA A 1 367 ? 42.923 -15.511 10.677 1.00 52.94 367 ALA A N 1
ATOM 2929 C CA . ALA A 1 367 ? 43.934 -15.959 11.637 1.00 52.94 367 ALA A CA 1
ATOM 2930 C C . ALA A 1 367 ? 43.339 -16.244 13.034 1.00 52.94 367 ALA A C 1
ATOM 2932 O O . ALA A 1 367 ? 43.757 -17.185 13.711 1.00 52.94 367 ALA A O 1
ATOM 2933 N N . LEU A 1 368 ? 42.332 -15.470 13.460 1.00 53.56 368 LEU A N 1
ATOM 2934 C CA . LEU A 1 368 ? 41.577 -15.709 14.700 1.00 53.56 368 LEU A CA 1
ATOM 2935 C C . LEU A 1 368 ? 40.661 -16.939 14.600 1.00 53.56 368 LEU A C 1
ATOM 2937 O O . LEU A 1 368 ? 40.559 -17.713 15.553 1.00 53.56 368 LEU A O 1
ATOM 2941 N N . ASN A 1 369 ? 40.014 -17.137 13.452 1.00 47.31 369 ASN A N 1
ATOM 2942 C CA . ASN A 1 369 ? 39.122 -18.266 13.207 1.00 47.31 369 ASN A CA 1
ATOM 2943 C C . ASN A 1 369 ? 39.882 -19.583 13.045 1.00 47.31 369 ASN A C 1
ATOM 2945 O O . ASN A 1 369 ? 39.392 -20.597 13.534 1.00 47.31 369 ASN A O 1
ATOM 2949 N N . LEU A 1 370 ? 41.087 -19.594 12.461 1.00 48.41 370 LEU A N 1
ATOM 2950 C CA . LEU A 1 370 ? 41.920 -20.802 12.400 1.00 48.41 370 LEU A CA 1
ATOM 2951 C C . LEU A 1 370 ? 42.247 -21.322 13.811 1.00 48.41 370 LEU A C 1
ATOM 2953 O O . LEU A 1 370 ? 42.038 -22.499 14.092 1.00 48.41 370 LEU A O 1
ATOM 2957 N N . LYS A 1 371 ? 42.615 -20.418 14.734 1.00 50.19 371 LYS A N 1
ATOM 2958 C CA . LYS A 1 371 ? 42.859 -20.751 16.151 1.00 50.19 371 LYS A CA 1
ATOM 2959 C C . LYS A 1 371 ? 41.619 -21.287 16.877 1.00 50.19 371 LYS A C 1
ATOM 2961 O O . LYS A 1 371 ? 41.748 -22.105 17.781 1.00 50.19 371 LYS A O 1
ATOM 2966 N N . LYS A 1 372 ? 40.415 -20.841 16.500 1.00 43.50 372 LYS A N 1
ATOM 2967 C CA . LYS A 1 372 ? 39.144 -21.365 17.043 1.00 43.50 372 LYS A CA 1
ATOM 2968 C C . LYS A 1 372 ? 38.730 -22.694 16.401 1.00 43.50 372 LYS A C 1
ATOM 2970 O O . LYS A 1 372 ? 38.121 -23.528 17.063 1.00 43.50 372 LYS A O 1
ATOM 2975 N N . THR A 1 373 ? 39.071 -22.902 15.131 1.00 41.66 373 THR A N 1
ATOM 2976 C CA . THR A 1 373 ? 38.709 -24.099 14.355 1.00 41.66 373 THR A CA 1
ATOM 2977 C C . THR A 1 373 ? 39.552 -25.308 14.768 1.00 41.66 373 THR A C 1
ATOM 2979 O O . THR A 1 373 ? 39.019 -26.411 14.872 1.00 41.66 373 THR A O 1
ATOM 2982 N N . GLU A 1 374 ? 40.824 -25.107 15.126 1.00 40.84 374 GLU A N 1
ATOM 2983 C CA . GLU A 1 374 ? 41.669 -26.157 15.723 1.00 40.84 374 GLU A CA 1
ATOM 2984 C C . GLU A 1 374 ? 41.123 -26.681 17.065 1.00 40.84 374 GLU A C 1
ATOM 2986 O O . GLU A 1 374 ? 41.346 -27.841 17.405 1.00 40.84 374 GLU A O 1
ATOM 2991 N N . ALA A 1 375 ? 40.344 -25.876 17.797 1.00 40.44 375 ALA A N 1
ATOM 2992 C CA . ALA A 1 375 ? 39.680 -26.300 19.030 1.00 40.44 375 ALA A CA 1
ATOM 2993 C C . ALA A 1 375 ? 38.357 -27.060 18.788 1.00 40.44 375 ALA A C 1
ATOM 2995 O O . ALA A 1 375 ? 37.969 -27.882 19.615 1.00 40.44 375 ALA A O 1
ATOM 2996 N N . ALA A 1 376 ? 37.676 -26.817 17.662 1.00 39.31 376 ALA A N 1
ATOM 2997 C CA . ALA A 1 376 ? 36.366 -27.400 17.344 1.00 39.31 376 ALA A CA 1
ATOM 2998 C C . ALA A 1 376 ? 36.440 -28.725 16.555 1.00 39.31 376 ALA A C 1
ATOM 3000 O O . ALA A 1 376 ? 35.487 -29.499 16.552 1.00 39.31 376 ALA A O 1
ATOM 3001 N N . LEU A 1 377 ? 37.572 -29.024 15.908 1.00 41.28 377 LEU A N 1
ATOM 3002 C CA . LEU A 1 377 ? 37.761 -30.206 15.049 1.00 41.28 377 LEU A CA 1
ATOM 3003 C C . LEU A 1 377 ? 37.942 -31.546 15.796 1.00 41.28 377 LEU A C 1
ATOM 3005 O O . LEU A 1 377 ? 38.274 -32.550 15.170 1.00 41.28 377 LEU A O 1
ATOM 3009 N N . ARG A 1 378 ? 37.718 -31.597 17.115 1.00 42.84 378 ARG A N 1
ATOM 3010 C CA . ARG A 1 378 ? 37.904 -32.815 17.922 1.00 42.84 378 ARG A CA 1
ATOM 3011 C C . ARG A 1 378 ? 36.657 -33.677 18.154 1.00 42.84 378 ARG A C 1
ATOM 3013 O O . ARG A 1 378 ? 36.835 -34.726 18.758 1.00 42.84 378 ARG A O 1
ATOM 3020 N N . ASP A 1 379 ? 35.450 -33.317 17.694 1.00 47.03 379 ASP A N 1
ATOM 3021 C CA . ASP A 1 379 ? 34.256 -34.036 18.191 1.00 47.03 379 ASP A CA 1
ATOM 3022 C C . ASP A 1 379 ? 33.013 -34.088 17.267 1.00 47.03 379 ASP A C 1
ATOM 3024 O O . ASP A 1 379 ? 31.987 -33.481 17.560 1.00 47.03 379 ASP A O 1
ATOM 3028 N N . SER A 1 380 ? 33.059 -34.791 16.121 1.00 48.97 380 SER A N 1
ATOM 3029 C CA . SER A 1 380 ? 31.837 -35.011 15.309 1.00 48.97 380 SER A CA 1
ATOM 3030 C C . SER A 1 380 ? 31.991 -36.089 14.213 1.00 48.97 380 SER A C 1
ATOM 3032 O O . SER A 1 380 ? 32.229 -35.763 13.047 1.00 48.97 380 SER A O 1
ATOM 3034 N N . SER A 1 381 ? 31.783 -37.372 14.539 1.00 44.44 381 SER A N 1
ATOM 3035 C CA . SER A 1 381 ? 31.619 -38.457 13.542 1.00 44.44 381 SER A CA 1
ATOM 3036 C C . SER A 1 381 ? 30.208 -39.061 13.461 1.00 44.44 381 SER A C 1
ATOM 3038 O O . SER A 1 381 ? 29.895 -39.710 12.465 1.00 44.44 381 SER A O 1
ATOM 3040 N N . ASP A 1 382 ? 29.310 -38.797 14.417 1.00 44.19 382 ASP A N 1
ATOM 3041 C CA . ASP A 1 382 ? 28.129 -39.669 14.603 1.00 44.19 382 ASP A CA 1
ATOM 3042 C C . ASP A 1 382 ? 26.799 -39.113 14.053 1.00 44.19 382 ASP A C 1
ATOM 3044 O O . ASP A 1 382 ? 25.759 -39.768 14.086 1.00 44.19 382 ASP A O 1
ATOM 3048 N N . MET A 1 383 ? 26.809 -37.925 13.446 1.00 43.53 383 MET A N 1
ATOM 3049 C CA . MET A 1 383 ? 25.584 -37.225 13.018 1.00 43.53 383 MET A CA 1
ATOM 3050 C C . MET A 1 383 ? 25.018 -37.647 11.648 1.00 43.53 383 MET A C 1
ATOM 3052 O O . MET A 1 383 ? 23.977 -37.141 11.228 1.00 43.53 383 MET A O 1
ATOM 3056 N N . ARG A 1 384 ? 25.661 -38.571 10.920 1.00 39.88 384 ARG A N 1
ATOM 3057 C CA . ARG A 1 384 ? 25.223 -38.970 9.563 1.00 39.88 384 ARG A CA 1
ATOM 3058 C C . ARG A 1 384 ? 24.330 -40.213 9.507 1.00 39.88 384 ARG A C 1
ATOM 3060 O O . ARG A 1 384 ? 23.639 -40.393 8.508 1.00 39.88 384 ARG A O 1
ATOM 3067 N N . ALA A 1 385 ? 24.286 -41.022 10.565 1.00 35.50 385 ALA A N 1
ATOM 3068 C CA . ALA A 1 385 ? 23.520 -42.273 10.582 1.00 35.50 385 ALA A CA 1
ATOM 3069 C C . ALA A 1 385 ? 22.062 -42.106 11.063 1.00 35.50 385 ALA A C 1
ATOM 3071 O O . ALA A 1 385 ? 21.188 -42.862 10.651 1.00 35.50 385 ALA A O 1
ATOM 3072 N N . ILE A 1 386 ? 21.764 -41.085 11.874 1.00 42.53 386 ILE A N 1
ATOM 3073 C CA . ILE A 1 386 ? 20.429 -40.891 12.478 1.00 42.53 386 ILE A CA 1
ATOM 3074 C C . ILE A 1 386 ? 19.473 -40.114 11.545 1.00 42.53 386 ILE A C 1
ATOM 3076 O O . ILE A 1 386 ? 18.254 -40.287 11.594 1.00 42.53 386 ILE A O 1
ATOM 3080 N N . ALA A 1 387 ? 20.013 -39.326 10.609 1.00 35.69 387 ALA A N 1
ATOM 3081 C CA . ALA A 1 387 ? 19.220 -38.541 9.659 1.00 35.69 387 ALA A CA 1
ATOM 3082 C C . ALA A 1 387 ? 18.477 -39.396 8.609 1.00 35.69 387 ALA A C 1
ATOM 3084 O O . ALA A 1 387 ? 17.434 -38.978 8.115 1.00 35.69 387 ALA A O 1
ATOM 3085 N N . TRP A 1 388 ? 18.971 -40.598 8.295 1.00 35.22 388 TRP A N 1
ATOM 3086 C CA . TRP A 1 388 ? 18.375 -41.467 7.270 1.00 35.22 388 TRP A CA 1
ATOM 3087 C C . TRP A 1 388 ? 17.242 -42.362 7.786 1.00 35.22 388 TRP A C 1
ATOM 3089 O O . TRP A 1 388 ? 16.361 -42.729 7.016 1.00 35.22 388 TRP A O 1
ATOM 3099 N N . VAL A 1 389 ? 17.215 -42.676 9.083 1.00 36.66 389 VAL A N 1
ATOM 3100 C CA . VAL A 1 389 ? 16.223 -43.604 9.665 1.00 36.66 389 VAL A CA 1
ATOM 3101 C C . VAL A 1 389 ? 14.941 -42.886 10.117 1.00 36.66 389 VAL A C 1
ATOM 3103 O O . VAL A 1 389 ? 13.897 -43.511 10.265 1.00 36.66 389 VAL A O 1
ATOM 3106 N N . THR A 1 390 ? 14.968 -41.556 10.236 1.00 36.56 390 THR A N 1
ATOM 3107 C CA . THR A 1 390 ? 13.805 -40.758 10.680 1.00 36.56 390 THR A CA 1
ATOM 3108 C C . THR A 1 390 ? 12.877 -40.342 9.521 1.00 36.56 390 THR A C 1
ATOM 3110 O O . THR A 1 390 ? 11.767 -39.880 9.752 1.00 36.56 390 THR A O 1
ATOM 3113 N N . LEU A 1 391 ? 13.300 -40.532 8.263 1.00 36.84 391 LEU A N 1
ATOM 3114 C CA . LEU A 1 391 ? 12.580 -40.080 7.060 1.00 36.84 391 LEU A CA 1
ATOM 3115 C C . LEU A 1 391 ? 11.655 -41.141 6.429 1.00 36.84 391 LEU A C 1
ATOM 3117 O O . LEU A 1 391 ? 10.964 -40.838 5.462 1.00 36.84 391 LEU A O 1
ATOM 3121 N N . ALA A 1 392 ? 11.627 -42.370 6.957 1.00 31.83 392 ALA A N 1
ATOM 3122 C CA . ALA A 1 392 ? 10.915 -43.498 6.341 1.00 31.83 392 ALA A CA 1
ATOM 3123 C C . ALA A 1 392 ? 9.602 -43.909 7.036 1.00 31.83 392 ALA A C 1
ATOM 3125 O O . ALA A 1 392 ? 8.907 -44.791 6.541 1.00 31.83 392 ALA A O 1
ATOM 3126 N N . PHE A 1 393 ? 9.222 -43.278 8.148 1.00 33.91 393 PHE A N 1
ATOM 3127 C CA . PHE A 1 393 ? 7.957 -43.563 8.827 1.00 33.91 393 PHE A CA 1
ATOM 3128 C C . PHE A 1 393 ? 7.390 -42.277 9.411 1.00 33.91 393 PHE A C 1
ATOM 3130 O O . PHE A 1 393 ? 7.912 -41.827 10.421 1.00 33.91 393 PHE A O 1
ATOM 3137 N N . LEU A 1 394 ? 6.368 -41.700 8.762 1.00 28.20 394 LEU A N 1
ATOM 3138 C CA . LEU A 1 394 ? 5.225 -40.986 9.362 1.00 28.20 394 LEU A CA 1
ATOM 3139 C C . LEU A 1 394 ? 4.357 -40.347 8.248 1.00 28.20 394 LEU A C 1
ATOM 3141 O O . LEU A 1 394 ? 4.680 -39.265 7.764 1.00 28.20 394 LEU A O 1
ATOM 3145 N N . PRO A 1 395 ? 3.221 -40.950 7.857 1.00 35.19 395 PRO A N 1
ATOM 3146 C CA . PRO A 1 395 ? 2.083 -40.197 7.357 1.00 35.19 395 PRO A CA 1
ATOM 3147 C C . PRO A 1 395 ? 1.269 -39.714 8.565 1.00 35.19 395 PRO A C 1
ATOM 3149 O O . PRO A 1 395 ? 0.529 -40.478 9.180 1.00 35.19 395 PRO A O 1
ATOM 3152 N N . ALA A 1 396 ? 1.439 -38.443 8.922 1.00 28.94 396 ALA A N 1
ATOM 3153 C CA . ALA A 1 396 ? 0.576 -37.726 9.858 1.00 28.94 396 ALA A CA 1
ATOM 3154 C C . ALA A 1 396 ? 0.391 -36.287 9.355 1.00 28.94 396 ALA A C 1
ATOM 3156 O O . ALA A 1 396 ? 0.828 -35.317 9.966 1.00 28.94 396 ALA A O 1
ATOM 3157 N N . THR A 1 397 ? -0.219 -36.152 8.178 1.00 38.00 397 THR A N 1
ATOM 3158 C CA . THR A 1 397 ? -0.911 -34.915 7.806 1.00 38.00 397 THR A CA 1
ATOM 3159 C C . THR A 1 397 ? -2.052 -34.692 8.794 1.00 38.00 397 THR A C 1
ATOM 3161 O O . THR A 1 397 ? -2.713 -35.656 9.169 1.00 38.00 397 THR A O 1
ATOM 3164 N N . PHE A 1 398 ? -2.293 -33.427 9.138 1.00 41.56 398 PHE A N 1
ATOM 3165 C CA . PHE A 1 398 ? -3.197 -32.894 10.166 1.00 41.56 398 PHE A CA 1
ATOM 3166 C C . PHE A 1 398 ? -2.520 -32.641 11.530 1.00 41.56 398 PHE A C 1
ATOM 3168 O O . PHE A 1 398 ? -2.157 -33.556 12.259 1.00 41.56 398 PHE A O 1
ATOM 3175 N N . VAL A 1 399 ? -2.445 -31.346 11.887 1.00 46.47 399 VAL A N 1
ATOM 3176 C CA . VAL A 1 399 ? -2.106 -30.734 13.199 1.00 46.47 399 VAL A CA 1
ATOM 3177 C C . VAL A 1 399 ? -0.661 -30.204 13.398 1.00 46.47 399 VAL A C 1
ATOM 3179 O O . VAL A 1 399 ? -0.425 -29.475 14.360 1.00 46.47 399 VAL A O 1
ATOM 3182 N N . ALA A 1 400 ? 0.298 -30.424 12.490 1.00 59.75 400 ALA A N 1
ATOM 3183 C CA . ALA A 1 400 ? 1.642 -29.824 12.610 1.00 59.75 400 ALA A CA 1
ATOM 3184 C C . ALA A 1 400 ? 1.718 -28.377 12.063 1.00 59.75 400 ALA A C 1
ATOM 3186 O O . ALA A 1 400 ? 1.059 -28.056 11.076 1.00 59.75 400 ALA A O 1
ATOM 3187 N N . ILE A 1 401 ? 2.527 -27.508 12.689 1.00 72.56 401 ILE A N 1
ATOM 3188 C CA . ILE A 1 401 ? 2.829 -26.156 12.176 1.00 72.56 401 ILE A CA 1
ATOM 3189 C C . ILE A 1 401 ? 3.682 -26.297 10.902 1.00 72.56 401 ILE A C 1
ATOM 3191 O O . ILE A 1 401 ? 4.777 -26.861 11.003 1.00 72.56 401 ILE A O 1
ATOM 3195 N N . PRO A 1 402 ? 3.235 -25.793 9.734 1.00 75.12 402 PRO A N 1
ATOM 3196 C CA . PRO A 1 402 ? 3.980 -25.937 8.487 1.00 75.12 402 PRO A CA 1
ATOM 3197 C C . PRO A 1 402 ? 5.332 -25.216 8.515 1.00 75.12 402 PRO A C 1
ATOM 3199 O O . PRO A 1 402 ? 5.406 -24.001 8.712 1.00 75.12 402 PRO A O 1
ATOM 3202 N N . TYR A 1 403 ? 6.419 -25.956 8.289 1.00 78.25 403 TYR A N 1
ATOM 3203 C CA . TYR A 1 403 ? 7.753 -25.389 8.100 1.00 78.25 403 TYR A CA 1
ATOM 3204 C C . TYR A 1 403 ? 8.627 -26.315 7.253 1.00 78.25 403 TYR A C 1
ATOM 3206 O O . TYR A 1 403 ? 8.855 -27.473 7.600 1.00 78.25 403 TYR A O 1
ATOM 3214 N N . VAL A 1 404 ? 9.193 -25.764 6.179 1.00 79.06 404 VAL A N 1
ATOM 3215 C CA . VAL A 1 404 ? 10.155 -26.449 5.312 1.00 79.06 404 VAL A CA 1
ATOM 3216 C C . VAL A 1 404 ? 11.415 -25.595 5.205 1.00 79.06 404 VAL A C 1
ATOM 3218 O O . VAL A 1 404 ? 11.377 -24.425 4.816 1.00 79.06 404 VAL A O 1
ATOM 3221 N N . LYS A 1 405 ? 12.559 -26.182 5.567 1.00 77.69 405 LYS A N 1
ATOM 3222 C CA . LYS A 1 405 ? 13.849 -25.486 5.589 1.00 77.69 405 LYS A CA 1
ATOM 3223 C C . LYS A 1 405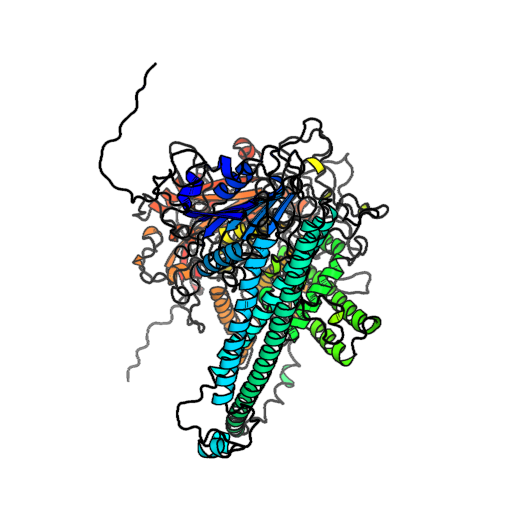 ? 14.304 -25.121 4.173 1.00 77.69 405 LYS A C 1
ATOM 3225 O O . LYS A 1 405 ? 14.398 -25.987 3.309 1.00 77.69 405 LYS A O 1
ATOM 3230 N N . GLY A 1 406 ? 14.694 -23.862 3.977 1.00 80.31 406 GLY A N 1
ATOM 3231 C CA . GLY A 1 406 ? 15.295 -23.390 2.726 1.00 80.31 406 GLY A CA 1
ATOM 3232 C C . GLY A 1 406 ? 14.303 -23.083 1.601 1.00 80.31 406 GLY A C 1
ATOM 3233 O O . GLY A 1 406 ? 14.746 -22.881 0.469 1.00 80.31 406 GLY A O 1
ATOM 3234 N N . LEU A 1 407 ? 12.996 -23.024 1.889 1.00 87.12 407 LEU A N 1
ATOM 3235 C CA . LEU A 1 407 ? 12.021 -22.505 0.931 1.00 87.12 407 LEU A CA 1
ATOM 3236 C C . LEU A 1 407 ? 12.286 -21.023 0.616 1.00 87.12 407 LEU A C 1
ATOM 3238 O O . LEU A 1 407 ? 12.656 -20.258 1.511 1.00 87.12 407 LEU A O 1
ATOM 3242 N N . PRO A 1 408 ? 12.074 -20.588 -0.639 1.00 93.38 408 PRO A N 1
ATOM 3243 C CA . PRO A 1 408 ? 12.085 -19.174 -0.988 1.00 93.38 408 PRO A CA 1
ATOM 3244 C C . PRO A 1 408 ? 11.048 -18.376 -0.193 1.00 93.38 408 PRO A C 1
ATOM 3246 O O . PRO A 1 408 ? 9.909 -18.815 -0.025 1.00 93.38 408 PRO A O 1
ATOM 3249 N N . VAL A 1 409 ? 11.444 -17.187 0.265 1.00 94.81 409 VAL A N 1
ATOM 3250 C CA . VAL A 1 409 ? 10.606 -16.335 1.113 1.00 94.81 409 VAL A CA 1
ATOM 3251 C C . VAL A 1 409 ? 10.028 -15.150 0.344 1.00 94.81 409 VAL A C 1
ATOM 3253 O O . VAL A 1 409 ? 10.738 -14.485 -0.412 1.00 94.81 409 VAL A O 1
ATOM 3256 N N . ARG A 1 410 ? 8.749 -14.856 0.577 1.00 97.75 410 ARG A N 1
ATOM 3257 C CA . ARG A 1 410 ? 8.122 -13.567 0.287 1.00 97.75 410 ARG A CA 1
ATOM 3258 C C . ARG A 1 410 ? 8.682 -12.555 1.277 1.00 97.75 410 ARG A C 1
ATOM 3260 O O . ARG A 1 410 ? 8.550 -12.740 2.485 1.00 97.75 410 ARG A O 1
ATOM 3267 N N . LYS A 1 411 ? 9.359 -11.533 0.757 1.00 94.44 411 LYS A N 1
ATOM 3268 C CA . LYS A 1 411 ? 10.034 -10.501 1.553 1.00 94.44 411 LYS A CA 1
ATOM 3269 C C . LYS A 1 411 ? 9.168 -9.261 1.691 1.00 94.44 411 LYS A C 1
ATOM 3271 O O . LYS A 1 411 ? 8.398 -8.945 0.784 1.00 94.44 411 LYS A O 1
ATOM 3276 N N . GLU A 1 412 ? 9.353 -8.516 2.771 1.00 92.12 412 GLU A N 1
ATOM 3277 C CA . GLU A 1 412 ? 8.795 -7.167 2.852 1.00 92.12 412 GLU A CA 1
ATOM 3278 C C . GLU A 1 412 ? 9.379 -6.300 1.714 1.00 92.12 412 GLU A C 1
ATOM 3280 O O . GLU A 1 412 ? 10.583 -6.343 1.425 1.00 92.12 412 GLU A O 1
ATOM 3285 N N . ILE A 1 413 ? 8.523 -5.550 1.012 1.00 92.56 413 ILE A N 1
ATOM 3286 C CA . ILE A 1 413 ? 8.903 -4.879 -0.238 1.00 92.56 413 ILE A CA 1
ATOM 3287 C C . ILE A 1 413 ? 10.011 -3.840 -0.057 1.00 92.56 413 ILE A C 1
ATOM 3289 O O . ILE A 1 413 ? 10.912 -3.754 -0.893 1.00 92.56 413 ILE A O 1
ATOM 3293 N N . SER A 1 414 ? 9.984 -3.073 1.029 1.00 85.12 414 SER A N 1
ATOM 3294 C CA . SER A 1 414 ? 11.007 -2.067 1.326 1.00 85.12 414 SER A CA 1
ATOM 3295 C C . SER A 1 414 ? 12.358 -2.727 1.583 1.00 85.12 414 SER A C 1
ATOM 3297 O O . SER A 1 414 ? 13.392 -2.208 1.167 1.00 85.12 414 SER A O 1
ATOM 3299 N N . SER A 1 415 ? 12.350 -3.896 2.219 1.00 88.12 415 SER A N 1
ATOM 3300 C CA . SER A 1 415 ? 13.540 -4.705 2.474 1.00 88.12 415 SER A CA 1
ATOM 3301 C C . SER A 1 415 ? 14.126 -5.267 1.177 1.00 88.12 415 SER A C 1
ATOM 3303 O O . SER A 1 415 ? 15.340 -5.227 0.991 1.00 88.12 415 SER A O 1
ATOM 3305 N N . LEU A 1 416 ? 13.286 -5.731 0.244 1.00 90.81 416 LEU A N 1
ATOM 3306 C CA . LEU A 1 416 ? 13.735 -6.211 -1.067 1.00 90.81 416 LEU A CA 1
ATOM 3307 C C . LEU A 1 416 ? 14.273 -5.072 -1.950 1.00 90.81 416 LEU A C 1
ATOM 3309 O O . LEU A 1 416 ? 15.348 -5.204 -2.535 1.00 90.81 416 LEU A O 1
ATOM 3313 N N . ALA A 1 417 ? 13.542 -3.959 -2.040 1.00 88.50 417 ALA A N 1
ATOM 3314 C CA . ALA A 1 417 ? 13.871 -2.837 -2.920 1.00 88.50 417 ALA A CA 1
ATOM 3315 C C . ALA A 1 417 ? 15.143 -2.087 -2.500 1.00 88.50 417 ALA A C 1
ATOM 3317 O O . ALA A 1 417 ? 15.882 -1.603 -3.357 1.00 88.50 417 ALA A O 1
ATOM 3318 N N . ASN A 1 418 ? 15.414 -2.018 -1.193 1.00 83.94 418 ASN A N 1
ATOM 3319 C CA . ASN A 1 418 ? 16.582 -1.336 -0.633 1.00 83.94 418 ASN A CA 1
ATOM 3320 C C . ASN A 1 418 ? 17.742 -2.291 -0.295 1.00 83.94 418 ASN A C 1
ATOM 3322 O O . ASN A 1 418 ? 18.679 -1.888 0.390 1.00 83.94 418 ASN A O 1
ATOM 3326 N N . SER A 1 419 ? 17.687 -3.557 -0.725 1.00 85.44 419 SER A N 1
ATOM 3327 C CA . SER A 1 419 ? 18.712 -4.546 -0.375 1.00 85.44 419 SER A CA 1
ATOM 3328 C C . SER A 1 419 ? 20.050 -4.275 -1.072 1.00 85.44 419 SER A C 1
ATOM 3330 O O . SER A 1 419 ? 20.126 -4.019 -2.280 1.00 85.44 419 SER A O 1
ATOM 3332 N N . ASP A 1 420 ? 21.137 -4.421 -0.315 1.00 87.88 420 ASP A N 1
ATOM 3333 C CA . ASP A 1 420 ? 22.502 -4.412 -0.840 1.00 87.88 420 ASP A CA 1
ATOM 3334 C C . ASP A 1 420 ? 22.991 -5.805 -1.267 1.00 87.88 420 ASP A C 1
ATOM 3336 O O . ASP A 1 420 ? 24.024 -5.907 -1.935 1.00 87.88 420 ASP A O 1
ATOM 3340 N N . ASP A 1 421 ? 22.249 -6.880 -0.954 1.00 92.50 421 ASP A N 1
ATOM 3341 C CA . ASP A 1 421 ? 22.592 -8.235 -1.402 1.00 92.50 421 ASP A CA 1
ATOM 3342 C C . ASP A 1 421 ? 22.468 -8.318 -2.937 1.00 92.50 421 ASP A C 1
ATOM 3344 O O . ASP A 1 421 ? 21.379 -8.133 -3.494 1.00 92.50 421 ASP A O 1
ATOM 3348 N N . PRO A 1 422 ? 23.546 -8.665 -3.669 1.00 92.69 422 PRO A N 1
ATOM 3349 C CA . PRO A 1 422 ? 23.491 -8.850 -5.115 1.00 92.69 422 PRO A CA 1
ATOM 3350 C C . PRO A 1 422 ? 22.431 -9.855 -5.592 1.00 92.69 422 PRO A C 1
ATOM 3352 O O . PRO A 1 422 ? 21.995 -9.786 -6.742 1.00 92.69 422 PRO A O 1
ATOM 3355 N N . LYS A 1 423 ? 22.042 -10.841 -4.772 1.00 92.44 423 LYS A N 1
ATOM 3356 C CA . LYS A 1 423 ? 20.947 -11.771 -5.095 1.00 92.44 423 LYS A CA 1
ATOM 3357 C C . LYS A 1 423 ? 19.598 -11.064 -5.065 1.00 92.44 423 LYS A C 1
ATOM 3359 O O . LYS A 1 423 ? 18.840 -11.215 -6.020 1.00 92.44 423 LYS A O 1
ATOM 3364 N N . ASP A 1 424 ? 19.346 -10.269 -4.036 1.00 94.12 424 ASP A N 1
ATOM 3365 C CA . ASP A 1 424 ? 18.107 -9.510 -3.881 1.00 94.12 424 ASP A CA 1
ATOM 3366 C C . ASP A 1 424 ? 17.999 -8.402 -4.922 1.00 94.12 424 ASP A C 1
ATOM 3368 O O . ASP A 1 424 ? 16.953 -8.250 -5.536 1.00 94.12 424 ASP A O 1
ATOM 3372 N N . ARG A 1 425 ? 19.098 -7.712 -5.242 1.00 96.00 425 ARG A N 1
ATOM 3373 C CA . ARG A 1 425 ? 19.127 -6.721 -6.331 1.00 96.00 425 ARG A CA 1
ATOM 3374 C C . ARG A 1 425 ? 18.765 -7.322 -7.688 1.00 96.00 425 ARG A C 1
ATOM 3376 O O . ARG A 1 425 ? 18.073 -6.679 -8.480 1.00 96.00 425 ARG A O 1
ATOM 3383 N N . ARG A 1 426 ? 19.194 -8.562 -7.961 1.00 97.25 426 ARG A N 1
ATOM 3384 C CA . ARG A 1 426 ? 18.776 -9.303 -9.165 1.00 97.25 426 ARG A CA 1
ATOM 3385 C C . ARG A 1 426 ? 17.288 -9.637 -9.123 1.00 97.25 426 ARG A C 1
ATOM 3387 O O . ARG A 1 426 ? 16.601 -9.418 -10.112 1.00 97.25 426 ARG A O 1
ATOM 3394 N N . GLN A 1 427 ? 16.800 -10.140 -7.991 1.00 97.94 427 GLN A N 1
ATOM 3395 C CA . GLN A 1 427 ? 15.381 -10.436 -7.785 1.00 97.94 427 GLN A CA 1
ATOM 3396 C C . GLN A 1 427 ? 14.500 -9.189 -7.960 1.00 97.94 427 GLN A C 1
ATOM 3398 O O . GLN A 1 427 ? 13.540 -9.223 -8.722 1.00 97.94 427 GLN A O 1
ATOM 3403 N N . TRP A 1 428 ? 14.876 -8.074 -7.336 1.00 97.75 428 TRP A N 1
ATOM 3404 C CA . TRP A 1 428 ? 14.227 -6.771 -7.459 1.00 97.75 428 TRP A CA 1
ATOM 3405 C C . TRP A 1 428 ? 14.207 -6.268 -8.905 1.00 97.75 428 TRP A C 1
ATOM 3407 O O . TRP A 1 428 ? 13.158 -5.904 -9.427 1.00 97.75 428 TRP A O 1
ATOM 3417 N N . THR A 1 429 ? 15.353 -6.315 -9.589 1.00 97.75 429 THR A N 1
ATOM 3418 C CA . THR A 1 429 ? 15.456 -5.894 -10.996 1.00 97.75 429 THR A CA 1
ATOM 3419 C C . THR A 1 429 ? 14.553 -6.732 -11.897 1.00 97.75 429 THR A C 1
ATOM 3421 O O . THR A 1 429 ? 13.842 -6.183 -12.733 1.00 97.75 429 THR A O 1
ATOM 3424 N N . LEU A 1 430 ? 14.546 -8.057 -11.717 1.00 98.44 430 LEU A N 1
ATOM 3425 C CA . LEU A 1 430 ? 13.654 -8.939 -12.467 1.00 98.44 430 LEU A CA 1
ATOM 3426 C C . LEU A 1 430 ? 12.185 -8.663 -12.152 1.00 98.44 430 LEU A C 1
ATOM 3428 O O . LEU A 1 430 ? 11.382 -8.675 -13.074 1.00 98.44 430 LEU A O 1
ATOM 3432 N N . PHE A 1 431 ? 11.834 -8.388 -10.894 1.00 98.62 431 PHE A N 1
ATOM 3433 C CA . PHE A 1 431 ? 10.468 -8.058 -10.487 1.00 98.62 431 PHE A CA 1
ATOM 3434 C C . PHE A 1 431 ? 9.953 -6.789 -11.157 1.00 98.62 431 PHE A C 1
ATOM 3436 O O . PHE A 1 431 ? 8.898 -6.831 -11.784 1.00 98.62 431 PHE A O 1
ATOM 3443 N N . VAL A 1 432 ? 10.720 -5.697 -11.098 1.00 98.12 432 VAL A N 1
ATOM 3444 C CA . VAL A 1 432 ? 10.358 -4.422 -11.734 1.00 98.12 432 VAL A CA 1
ATOM 3445 C C . VAL A 1 432 ? 10.123 -4.614 -13.235 1.00 98.12 432 VAL A C 1
ATOM 3447 O O . VAL A 1 432 ? 9.078 -4.236 -13.757 1.00 98.12 432 VAL A O 1
ATOM 3450 N N . LEU A 1 433 ? 11.059 -5.263 -13.928 1.00 97.94 433 LEU A N 1
ATOM 3451 C CA . LEU A 1 433 ? 10.958 -5.455 -15.376 1.00 97.94 433 LEU A CA 1
ATOM 3452 C C . LEU A 1 433 ? 9.851 -6.448 -15.763 1.00 97.94 433 LEU A C 1
ATOM 3454 O O . LEU A 1 433 ? 9.166 -6.245 -16.764 1.00 97.94 433 LEU A O 1
ATOM 3458 N N . ALA A 1 434 ? 9.658 -7.515 -14.984 1.00 98.50 434 ALA A N 1
ATOM 3459 C CA . ALA A 1 434 ? 8.620 -8.512 -15.236 1.00 98.50 434 ALA A CA 1
ATOM 3460 C C . ALA A 1 434 ? 7.221 -7.951 -15.001 1.00 98.50 434 ALA A C 1
ATOM 3462 O O . ALA A 1 434 ? 6.329 -8.250 -15.789 1.00 98.50 434 ALA A O 1
ATOM 3463 N N . LEU A 1 435 ? 7.031 -7.122 -13.971 1.00 98.38 435 LEU A N 1
ATOM 3464 C CA . LEU A 1 435 ? 5.755 -6.462 -13.719 1.00 98.38 435 LEU A CA 1
ATOM 3465 C C . LEU A 1 435 ? 5.420 -5.455 -14.826 1.00 98.38 435 LEU A C 1
ATOM 3467 O O . LEU A 1 435 ? 4.292 -5.447 -15.309 1.00 98.38 435 LEU A O 1
ATOM 3471 N N . GLU A 1 436 ? 6.391 -4.657 -15.275 1.00 97.06 436 GLU A N 1
ATOM 3472 C CA . GLU A 1 436 ? 6.186 -3.735 -16.401 1.00 97.06 436 GLU A CA 1
ATOM 3473 C C . GLU A 1 436 ? 5.808 -4.494 -17.678 1.00 97.06 436 GLU A C 1
ATOM 3475 O O . GLU A 1 436 ? 4.812 -4.185 -18.335 1.00 97.06 436 GLU A O 1
ATOM 3480 N N . ARG A 1 437 ? 6.536 -5.578 -17.977 1.00 96.75 437 ARG A N 1
ATOM 3481 C CA . ARG A 1 437 ? 6.200 -6.462 -19.093 1.00 96.75 437 ARG A CA 1
ATOM 3482 C C . ARG A 1 437 ? 4.787 -7.032 -18.961 1.00 96.75 437 ARG A C 1
ATOM 3484 O O . ARG A 1 437 ? 4.055 -7.059 -19.947 1.00 96.75 437 ARG A O 1
ATOM 3491 N N . PHE A 1 438 ? 4.420 -7.514 -17.780 1.00 98.31 438 PHE A N 1
ATOM 3492 C CA . PHE A 1 438 ? 3.131 -8.151 -17.529 1.00 98.31 438 PHE A CA 1
ATOM 3493 C C . PHE A 1 438 ? 1.963 -7.180 -17.753 1.00 98.31 438 PHE A C 1
ATOM 3495 O O . PHE A 1 438 ? 0.971 -7.547 -18.379 1.00 98.31 438 PHE A O 1
ATOM 3502 N N . LYS A 1 439 ? 2.122 -5.921 -17.329 1.00 97.31 439 LYS A N 1
ATOM 3503 C CA . LYS A 1 439 ? 1.149 -4.841 -17.548 1.00 97.31 439 LYS A CA 1
ATOM 3504 C C . LYS A 1 439 ? 1.013 -4.436 -19.017 1.00 97.31 439 LYS A C 1
ATOM 3506 O O . LYS A 1 439 ? -0.064 -4.039 -19.432 1.00 97.31 439 LYS A O 1
ATOM 3511 N N . SER A 1 440 ? 2.075 -4.567 -19.811 1.00 95.81 440 SER A N 1
ATOM 3512 C CA . SER A 1 440 ? 2.039 -4.257 -21.250 1.00 95.81 440 SER A CA 1
ATOM 3513 C C . SER A 1 440 ? 1.352 -5.321 -22.118 1.00 95.81 440 SER A C 1
ATOM 3515 O O . SER A 1 440 ? 1.240 -5.142 -23.329 1.00 95.81 440 SER A O 1
ATOM 3517 N N . MET A 1 441 ? 0.949 -6.461 -21.542 1.00 96.12 441 MET A N 1
ATOM 3518 C CA . MET A 1 441 ? 0.324 -7.544 -22.306 1.00 96.12 441 MET A CA 1
ATOM 3519 C C . MET A 1 441 ? -1.074 -7.140 -22.813 1.00 96.12 441 MET A C 1
ATOM 3521 O O . MET A 1 441 ? -1.795 -6.475 -22.072 1.00 96.12 441 MET A O 1
ATOM 3525 N N . PRO A 1 442 ? -1.484 -7.566 -24.026 1.00 93.38 442 PRO A N 1
ATOM 3526 C CA . PRO A 1 442 ? -2.799 -7.243 -24.587 1.00 93.38 442 PRO A CA 1
ATOM 3527 C C . PRO A 1 442 ? -3.958 -7.684 -23.689 1.00 93.38 442 PRO A C 1
ATOM 3529 O O . PRO A 1 442 ? -3.884 -8.744 -23.064 1.00 93.38 442 PRO A O 1
ATOM 3532 N N . VAL A 1 443 ? -5.051 -6.914 -23.665 1.00 93.19 443 VAL A N 1
ATOM 3533 C CA . VAL A 1 443 ? -6.188 -7.192 -22.760 1.00 93.19 443 VAL A CA 1
ATOM 3534 C C . VAL A 1 443 ? -6.932 -8.485 -23.084 1.00 93.19 443 VAL A C 1
ATOM 3536 O O . VAL A 1 443 ? -7.669 -8.985 -22.246 1.00 93.19 443 VAL A O 1
ATOM 3539 N N . ASP A 1 444 ? -6.772 -9.028 -24.287 1.00 91.69 444 ASP A N 1
ATOM 3540 C CA . ASP A 1 444 ? -7.388 -10.271 -24.751 1.00 91.69 444 ASP A CA 1
ATOM 3541 C C . ASP A 1 444 ? -6.504 -11.512 -24.551 1.00 91.69 444 ASP A C 1
ATOM 3543 O O . ASP A 1 444 ? -6.970 -12.633 -24.766 1.00 91.69 444 ASP A O 1
ATOM 3547 N N . ASP A 1 445 ? -5.264 -11.342 -24.081 1.00 93.69 445 ASP A N 1
ATOM 3548 C CA . ASP A 1 445 ? -4.451 -12.456 -23.597 1.00 93.69 445 ASP A CA 1
ATOM 3549 C C . ASP A 1 445 ? -4.941 -12.868 -22.203 1.00 93.69 445 ASP A C 1
ATOM 3551 O O . ASP A 1 445 ? -4.821 -12.110 -21.240 1.00 93.69 445 ASP A O 1
ATOM 3555 N N . ARG A 1 446 ? -5.463 -14.097 -22.090 1.00 91.62 446 ARG A N 1
ATOM 3556 C CA . ARG A 1 446 ? -5.987 -14.705 -20.851 1.00 91.62 446 ARG A CA 1
ATOM 3557 C C . ARG A 1 446 ? -5.039 -14.585 -19.652 1.00 91.62 446 ARG A C 1
ATOM 3559 O O . ARG A 1 446 ? -5.494 -14.534 -18.513 1.00 91.62 446 ARG A O 1
ATOM 3566 N N . LEU A 1 447 ? -3.729 -14.591 -19.900 1.00 94.44 447 LEU A N 1
ATOM 3567 C CA . LEU A 1 447 ? -2.682 -14.527 -18.882 1.00 94.44 447 LEU A CA 1
ATOM 3568 C C . LEU A 1 447 ? -2.010 -13.145 -18.815 1.00 94.44 447 LEU A C 1
ATOM 3570 O O . LEU A 1 447 ? -0.874 -13.050 -18.331 1.00 94.44 447 LEU A O 1
ATOM 3574 N N . SER A 1 448 ? -2.676 -12.104 -19.327 1.00 96.62 448 SER A N 1
ATOM 3575 C CA . SER A 1 448 ? -2.311 -10.693 -19.158 1.00 96.62 448 SER A CA 1
ATOM 3576 C C . SER A 1 448 ? -2.652 -10.182 -17.762 1.00 96.62 448 SER A C 1
ATOM 3578 O O . SER A 1 448 ? -3.470 -10.761 -17.044 1.00 96.62 448 SER A O 1
ATOM 3580 N N . TYR A 1 449 ? -2.025 -9.065 -17.383 1.00 98.25 449 TYR A N 1
ATOM 3581 C CA . TYR A 1 449 ? -2.327 -8.387 -16.125 1.00 98.25 449 TYR A CA 1
ATOM 3582 C C . TYR A 1 449 ? -3.809 -8.008 -16.051 1.00 98.25 449 TYR A C 1
ATOM 3584 O O . TYR A 1 449 ? -4.445 -8.240 -15.029 1.00 98.25 449 TYR A O 1
ATOM 3592 N N . PHE A 1 450 ? -4.360 -7.489 -17.154 1.00 96.88 450 PHE A N 1
ATOM 3593 C CA . PHE A 1 450 ? -5.760 -7.087 -17.252 1.00 96.88 450 PHE A CA 1
ATOM 3594 C C . PHE A 1 450 ? -6.715 -8.255 -16.974 1.00 96.88 450 PHE A C 1
ATOM 3596 O O . PHE A 1 450 ? -7.594 -8.137 -16.127 1.00 96.88 450 PHE A O 1
ATOM 3603 N N . GLN A 1 451 ? -6.518 -9.398 -17.640 1.00 94.56 451 GLN A N 1
ATOM 3604 C CA . GLN A 1 451 ? -7.390 -10.568 -17.473 1.00 94.56 451 GLN A CA 1
ATOM 3605 C C . GLN A 1 451 ? -7.297 -11.164 -16.071 1.00 94.56 451 GLN A C 1
ATOM 3607 O O . GLN A 1 451 ? -8.311 -11.535 -15.490 1.00 94.56 451 GLN A O 1
ATOM 3612 N N . ILE A 1 452 ? -6.088 -11.234 -15.509 1.00 96.25 452 ILE A N 1
ATOM 3613 C CA . ILE A 1 452 ? -5.887 -11.778 -14.165 1.00 96.25 452 ILE A CA 1
ATOM 3614 C C . ILE A 1 452 ? -6.457 -10.839 -13.103 1.00 96.25 452 ILE A C 1
ATOM 3616 O O . ILE A 1 452 ? -7.134 -11.326 -12.209 1.00 96.25 452 ILE A O 1
ATOM 3620 N N . ALA A 1 453 ? -6.273 -9.520 -13.225 1.00 95.81 453 ALA A N 1
ATOM 3621 C CA . ALA A 1 453 ? -6.952 -8.545 -12.369 1.00 95.81 453 ALA A CA 1
ATOM 3622 C C . ALA A 1 453 ? -8.484 -8.662 -12.475 1.00 95.81 453 ALA A C 1
ATOM 3624 O O . ALA A 1 453 ? -9.182 -8.579 -11.463 1.00 95.81 453 ALA A O 1
ATOM 3625 N N . GLY A 1 454 ? -8.998 -8.931 -13.679 1.00 90.31 454 GLY A N 1
ATOM 3626 C CA . GLY A 1 454 ? -10.427 -9.077 -13.937 1.00 90.31 454 GLY A CA 1
ATOM 3627 C C . GLY A 1 454 ? -11.095 -10.279 -13.272 1.00 90.31 454 GLY A C 1
ATOM 3628 O O . GLY A 1 454 ? -12.298 -10.228 -13.035 1.00 90.31 454 GLY A O 1
ATOM 3629 N N . ILE A 1 455 ? -10.337 -11.303 -12.852 1.00 89.81 455 ILE A N 1
ATOM 3630 C CA . ILE A 1 455 ? -10.868 -12.428 -12.053 1.00 89.81 455 ILE A CA 1
ATOM 3631 C C . ILE A 1 455 ? -11.565 -11.914 -10.783 1.00 89.81 455 ILE A C 1
ATOM 3633 O O . ILE A 1 455 ? -12.574 -12.471 -10.346 1.00 89.81 455 ILE A O 1
ATOM 3637 N N . HIS A 1 456 ? -11.045 -10.837 -10.190 1.00 87.81 456 HIS A N 1
ATOM 3638 C CA . HIS A 1 456 ? -11.588 -10.265 -8.963 1.00 87.81 456 HIS A CA 1
ATOM 3639 C C . HIS A 1 456 ? -12.984 -9.651 -9.148 1.00 87.81 456 HIS A C 1
ATOM 3641 O O . HIS A 1 456 ? -13.807 -9.723 -8.238 1.00 87.81 456 HIS A O 1
ATOM 3647 N N . GLY A 1 457 ? -13.265 -9.051 -10.305 1.00 80.12 457 GLY A N 1
ATOM 3648 C CA . GLY A 1 457 ? -14.407 -8.158 -10.484 1.00 80.12 457 GLY A CA 1
ATOM 3649 C C . GLY A 1 457 ? -14.760 -7.939 -11.948 1.00 80.12 457 GLY A C 1
ATOM 3650 O O . GLY A 1 457 ? -15.416 -8.775 -12.560 1.00 80.12 457 GLY A O 1
ATOM 3651 N N . TYR A 1 458 ? -14.366 -6.787 -12.490 1.00 80.62 458 TYR A N 1
ATOM 3652 C CA . TYR A 1 458 ? -14.590 -6.430 -13.887 1.00 80.62 458 TYR A CA 1
ATOM 3653 C C . TYR A 1 458 ? -13.379 -6.737 -14.770 1.00 80.62 458 TYR A C 1
ATOM 3655 O O . TYR A 1 458 ? -12.256 -6.525 -14.327 1.00 80.62 458 TYR A O 1
ATOM 3663 N N . PRO A 1 459 ? -13.585 -7.109 -16.047 1.00 76.94 459 PRO A N 1
ATOM 3664 C CA . PRO A 1 459 ? -14.878 -7.409 -16.668 1.00 76.94 459 PRO A CA 1
ATOM 3665 C C . PRO A 1 459 ? -15.429 -8.779 -16.225 1.00 76.94 459 PRO A C 1
ATOM 3667 O O . PRO A 1 459 ? -14.672 -9.713 -15.989 1.00 76.94 459 PRO A O 1
ATOM 3670 N N . GLU A 1 460 ? -16.756 -8.898 -16.136 1.00 73.06 460 GLU A N 1
ATOM 3671 C CA . GLU A 1 460 ? -17.454 -10.105 -15.659 1.00 73.06 460 GLU A CA 1
ATOM 3672 C C . GLU A 1 460 ? -17.461 -11.202 -16.736 1.00 73.06 460 GLU A C 1
ATOM 3674 O O . GLU A 1 460 ? -18.368 -11.284 -17.564 1.00 73.06 460 GLU A O 1
ATOM 3679 N N . VAL A 1 461 ? -16.411 -12.017 -16.773 1.00 75.44 461 VAL A N 1
ATOM 3680 C CA . VAL A 1 461 ? -16.145 -12.976 -17.856 1.00 75.44 461 VAL A CA 1
ATOM 3681 C C . VAL A 1 461 ? -15.682 -14.327 -17.316 1.00 75.44 461 VAL A C 1
ATOM 3683 O O . VAL A 1 461 ? -15.043 -14.407 -16.267 1.00 75.44 461 VAL A O 1
ATOM 3686 N N . ALA A 1 462 ? -15.974 -15.412 -18.040 1.00 78.00 462 ALA A N 1
ATOM 3687 C CA . ALA A 1 462 ? -15.422 -16.726 -17.709 1.00 78.00 462 ALA A CA 1
ATOM 3688 C C . ALA A 1 462 ? -13.888 -16.722 -17.758 1.00 78.00 462 ALA A C 1
ATOM 3690 O O . ALA A 1 462 ? -13.282 -16.124 -18.653 1.00 78.00 462 ALA A O 1
ATOM 3691 N N . TRP A 1 463 ? -13.264 -17.460 -16.839 1.00 82.75 463 TRP A N 1
ATOM 3692 C CA . TRP A 1 463 ? -11.815 -17.621 -16.796 1.00 82.75 463 TRP A CA 1
ATOM 3693 C C . TRP A 1 463 ? -11.448 -19.102 -16.664 1.00 82.75 463 TRP A C 1
ATOM 3695 O O . TRP A 1 463 ? -12.022 -19.827 -15.863 1.00 82.75 463 TRP A O 1
ATOM 3705 N N . ASP A 1 464 ? -10.515 -19.559 -17.503 1.00 83.69 464 ASP A N 1
ATOM 3706 C CA . ASP A 1 464 ? -9.961 -20.928 -17.511 1.00 83.69 464 ASP A CA 1
ATOM 3707 C C . ASP A 1 464 ? -10.985 -22.083 -17.511 1.00 83.69 464 ASP A C 1
ATOM 3709 O O . ASP A 1 464 ? -10.750 -23.142 -16.945 1.00 83.69 464 ASP A O 1
ATOM 3713 N N . GLY A 1 465 ? -12.122 -21.902 -18.189 1.00 71.62 465 GLY A N 1
ATOM 3714 C CA . GLY A 1 465 ? -13.153 -22.942 -18.299 1.00 71.62 465 GLY A CA 1
ATOM 3715 C C . GLY A 1 465 ? -14.044 -23.080 -17.064 1.00 71.62 465 GLY A C 1
ATOM 3716 O O . GLY A 1 465 ? -14.982 -23.876 -17.102 1.00 71.62 465 GLY A O 1
ATOM 3717 N N . ALA A 1 466 ? -13.809 -22.275 -16.020 1.00 71.38 466 ALA A N 1
ATOM 3718 C CA . ALA A 1 466 ? -14.793 -22.075 -14.970 1.00 71.38 466 ALA A CA 1
ATOM 3719 C C . ALA A 1 466 ? -16.067 -21.455 -15.582 1.00 71.38 466 ALA A C 1
ATOM 3721 O O . ALA A 1 466 ? -15.969 -20.657 -16.527 1.00 71.38 466 ALA A O 1
ATOM 3722 N N . PRO A 1 467 ? -17.263 -21.826 -15.092 1.00 61.31 467 PRO A N 1
ATOM 3723 C CA . PRO A 1 467 ? -18.513 -21.245 -15.567 1.00 61.31 467 PRO A CA 1
ATOM 3724 C C . PRO A 1 467 ? -18.471 -19.719 -15.487 1.00 61.31 467 PRO A C 1
ATOM 3726 O O . PRO A 1 467 ? -17.950 -19.181 -14.512 1.00 61.31 467 PRO A O 1
ATOM 3729 N N . GLU A 1 468 ? -19.061 -19.026 -16.469 1.00 53.56 468 GLU A N 1
ATOM 3730 C CA . GLU A 1 468 ? -19.273 -17.579 -16.351 1.00 53.56 468 GLU A CA 1
ATOM 3731 C C . GLU A 1 468 ? -19.930 -17.266 -14.994 1.00 53.56 468 GLU A C 1
ATOM 3733 O O . GLU A 1 468 ? -20.832 -18.006 -14.566 1.00 53.56 468 GLU A O 1
ATOM 3738 N N . PRO A 1 469 ? -19.501 -16.196 -14.300 1.00 52.62 469 PRO A N 1
ATOM 3739 C CA . PRO A 1 469 ? -20.187 -15.729 -13.100 1.00 52.62 469 PRO A CA 1
ATOM 3740 C C . PRO A 1 469 ? -21.698 -15.621 -13.393 1.00 52.62 469 PRO A C 1
ATOM 3742 O O . PRO A 1 469 ? -22.094 -14.978 -14.360 1.00 52.62 469 PRO A O 1
ATOM 3745 N N . LYS A 1 470 ? -22.551 -16.331 -12.636 1.00 43.75 470 LYS A N 1
ATOM 3746 C CA . LYS A 1 470 ? -23.957 -16.619 -13.009 1.00 43.75 470 LYS A CA 1
ATOM 3747 C C . LYS A 1 470 ? -24.783 -15.371 -13.406 1.00 43.75 470 LYS A C 1
ATOM 3749 O O . LYS A 1 470 ? -25.372 -14.697 -12.562 1.00 43.75 470 LYS A O 1
ATOM 3754 N N . HIS A 1 471 ? -24.956 -15.119 -14.703 1.00 40.22 471 HIS A N 1
ATOM 3755 C CA . HIS A 1 471 ? -25.848 -14.067 -15.210 1.00 40.22 471 HIS A CA 1
ATOM 3756 C C . HIS A 1 471 ? -27.326 -14.288 -14.803 1.00 40.22 471 HIS A C 1
ATOM 3758 O O . HIS A 1 471 ? -27.802 -15.423 -14.723 1.00 40.22 471 HIS A O 1
ATOM 3764 N N . ALA A 1 472 ? -28.066 -13.203 -14.535 1.00 33.91 472 ALA A N 1
ATO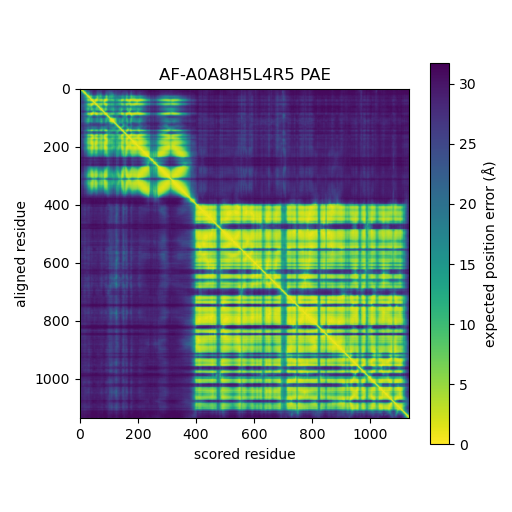M 3765 C CA . ALA A 1 472 ? -29.499 -13.261 -14.224 1.00 33.91 472 ALA A CA 1
ATOM 3766 C C . ALA A 1 472 ? -30.352 -13.579 -15.478 1.00 33.91 472 ALA A C 1
ATOM 3768 O O . ALA A 1 472 ? -29.976 -13.179 -16.581 1.00 33.91 472 ALA A O 1
ATOM 3769 N N . PRO A 1 473 ? -31.506 -14.264 -15.332 1.00 31.27 473 PRO A N 1
ATOM 3770 C CA . PRO A 1 473 ? -32.480 -14.443 -16.411 1.00 31.27 473 PRO A CA 1
ATOM 3771 C C . PRO A 1 473 ? -33.263 -13.150 -16.740 1.00 31.27 473 PRO A C 1
ATOM 3773 O O . PRO A 1 473 ? -33.331 -12.225 -15.936 1.00 31.27 473 PRO A O 1
ATOM 3776 N N . ASP A 1 474 ? -33.861 -13.131 -17.937 1.00 35.34 474 ASP A N 1
ATOM 3777 C CA . ASP A 1 474 ? -34.518 -12.020 -18.658 1.00 35.34 474 ASP A CA 1
ATOM 3778 C C . ASP A 1 474 ? -35.501 -11.129 -17.841 1.00 35.34 474 ASP A C 1
ATOM 3780 O O . ASP A 1 474 ? -36.148 -11.564 -16.885 1.00 35.34 474 ASP A O 1
ATOM 3784 N N . LYS A 1 475 ? -35.696 -9.873 -18.288 1.00 36.59 475 LYS A N 1
ATOM 3785 C CA . LYS A 1 475 ? -36.439 -8.758 -17.638 1.00 36.59 475 LYS A CA 1
ATOM 3786 C C . LYS A 1 475 ? -37.872 -9.073 -17.175 1.00 36.59 475 LYS A C 1
ATOM 3788 O O . LYS A 1 475 ? -38.453 -8.296 -16.419 1.00 36.59 475 LYS A O 1
ATOM 3793 N N . LYS A 1 476 ? -38.469 -10.182 -17.618 1.00 37.53 476 LYS A N 1
ATOM 3794 C CA . LYS A 1 476 ? -39.856 -10.578 -17.313 1.00 37.53 476 LYS A CA 1
ATOM 3795 C C . LYS A 1 476 ? -40.019 -11.377 -16.011 1.00 37.53 476 LYS A C 1
ATOM 3797 O O . LYS A 1 476 ? -41.156 -11.620 -15.619 1.00 37.53 476 LYS A O 1
ATOM 3802 N N . THR A 1 477 ? -38.932 -11.761 -15.335 1.00 43.09 477 THR A N 1
ATOM 3803 C CA . THR A 1 477 ? -38.971 -12.613 -14.122 1.00 43.09 477 THR A CA 1
ATOM 3804 C C . THR A 1 477 ? -38.397 -11.963 -12.852 1.00 43.09 477 THR A C 1
ATOM 3806 O O . THR A 1 477 ? -38.080 -12.663 -11.896 1.00 43.09 477 THR A O 1
ATOM 3809 N N . LYS A 1 478 ? -38.271 -10.630 -12.825 1.00 33.56 478 LYS A N 1
ATOM 3810 C CA . LYS A 1 478 ? -37.682 -9.840 -11.724 1.00 33.56 478 LYS A CA 1
ATOM 3811 C C . LYS A 1 478 ? -38.402 -10.037 -10.372 1.00 33.56 478 LYS A C 1
ATOM 3813 O O . LYS A 1 478 ? -39.631 -9.982 -10.323 1.00 33.56 478 LYS A O 1
ATOM 3818 N N . GLN A 1 479 ? -37.647 -10.172 -9.274 1.00 33.41 479 GLN A N 1
ATOM 3819 C CA . GLN A 1 479 ? -38.133 -10.062 -7.883 1.00 33.41 479 GLN A CA 1
ATOM 3820 C C . GLN A 1 479 ? -37.259 -9.076 -7.078 1.00 33.41 479 GLN A C 1
ATOM 3822 O O . GLN A 1 479 ? -36.171 -8.705 -7.506 1.00 33.41 479 GLN A O 1
ATOM 3827 N N . ALA A 1 480 ? -37.749 -8.586 -5.935 1.00 28.69 480 ALA A N 1
ATOM 3828 C CA . ALA A 1 480 ? -37.001 -7.667 -5.072 1.00 28.69 480 ALA A CA 1
ATOM 3829 C C . ALA A 1 480 ? -35.873 -8.412 -4.324 1.00 28.69 480 ALA A C 1
ATOM 3831 O O . ALA A 1 480 ? -36.171 -9.361 -3.606 1.00 28.69 480 ALA A O 1
ATOM 3832 N N . GLY A 1 481 ? -34.609 -7.983 -4.476 1.00 35.34 481 GLY A N 1
ATOM 3833 C CA . GLY A 1 481 ? -33.437 -8.619 -3.836 1.00 35.34 481 GLY A CA 1
ATOM 3834 C C . GLY A 1 481 ? -32.235 -8.924 -4.749 1.00 35.34 481 GLY A C 1
ATOM 3835 O O . GLY A 1 481 ? -31.229 -9.441 -4.266 1.00 35.34 481 GLY A O 1
ATOM 3836 N N . ASP A 1 482 ? -32.306 -8.597 -6.045 1.00 35.78 482 ASP A N 1
ATOM 3837 C CA . ASP A 1 482 ? -31.218 -8.827 -7.015 1.00 35.78 482 ASP A CA 1
ATOM 3838 C C . ASP A 1 482 ? -29.884 -8.126 -6.625 1.00 35.78 482 ASP A C 1
ATOM 3840 O O . ASP A 1 482 ? -29.893 -7.064 -6.006 1.00 35.78 482 ASP A O 1
ATOM 3844 N N . GLN A 1 483 ? -28.728 -8.725 -6.961 1.00 43.59 483 GLN A N 1
ATOM 3845 C CA . GLN A 1 483 ? -27.385 -8.372 -6.443 1.00 43.59 483 GLN A CA 1
ATOM 3846 C C . GLN A 1 483 ? -26.437 -7.617 -7.395 1.00 43.59 483 GLN A C 1
ATOM 3848 O O . GLN A 1 483 ? -26.684 -7.617 -8.594 1.00 43.59 483 GLN A O 1
ATOM 3853 N N . PRO A 1 484 ? -25.313 -7.047 -6.884 1.00 39.56 484 PRO A N 1
ATOM 3854 C CA . PRO A 1 484 ? -24.545 -6.001 -7.566 1.00 39.56 484 PRO A CA 1
ATOM 3855 C C . PRO A 1 484 ? -23.173 -6.376 -8.196 1.00 39.56 484 PRO A C 1
ATOM 3857 O O . PRO A 1 484 ? -22.575 -5.504 -8.819 1.00 39.56 484 PRO A O 1
ATOM 3860 N N . PHE A 1 485 ? -22.630 -7.599 -8.059 1.00 48.66 485 PHE A N 1
ATOM 3861 C CA . PHE A 1 485 ? -21.252 -7.935 -8.509 1.00 48.66 485 PHE A CA 1
ATOM 3862 C C . PHE A 1 485 ? -21.164 -9.260 -9.270 1.00 48.66 485 PHE A C 1
ATOM 3864 O O . PHE A 1 485 ? -21.634 -10.271 -8.750 1.00 48.66 485 PHE A O 1
ATOM 3871 N N . GLY A 1 486 ? -20.501 -9.291 -10.429 1.00 48.88 486 GLY A N 1
ATOM 3872 C CA . GLY A 1 486 ? -20.250 -10.496 -11.234 1.00 48.88 486 GLY A CA 1
ATOM 3873 C C . GLY A 1 486 ? -18.775 -10.901 -11.384 1.00 48.88 486 GLY A C 1
ATOM 3874 O O . GLY A 1 486 ? -18.399 -11.387 -12.444 1.00 48.88 486 GLY A O 1
ATOM 3875 N N . GLY A 1 487 ? -17.945 -10.734 -10.344 1.00 60.72 487 GLY A N 1
ATOM 3876 C CA . GLY A 1 487 ? -16.585 -11.310 -10.265 1.00 60.72 487 GLY A CA 1
ATOM 3877 C C . GLY A 1 487 ? -16.515 -12.617 -9.452 1.00 60.72 487 GLY A C 1
ATOM 3878 O O . GLY A 1 487 ? -17.493 -12.992 -8.803 1.00 60.72 487 GLY A O 1
ATOM 3879 N N . TYR A 1 488 ? -15.359 -13.299 -9.442 1.00 72.44 488 TYR A N 1
ATOM 3880 C CA . TYR A 1 488 ? -15.156 -14.563 -8.700 1.00 72.44 488 TYR A CA 1
ATOM 3881 C C . TYR A 1 488 ? -14.786 -14.381 -7.219 1.00 72.44 488 TYR A C 1
ATOM 3883 O O . TYR A 1 488 ? -14.750 -15.365 -6.484 1.00 72.44 488 TYR A O 1
ATOM 3891 N N . CYS A 1 489 ? -14.464 -13.163 -6.770 1.00 70.31 489 CYS A N 1
ATOM 3892 C CA . CYS A 1 489 ? -13.889 -12.957 -5.440 1.00 70.31 489 CYS A CA 1
ATOM 3893 C C . CYS A 1 489 ? -14.845 -13.314 -4.288 1.00 70.31 489 CYS A C 1
ATOM 3895 O O . CYS A 1 489 ? -16.023 -12.946 -4.273 1.00 70.31 489 CYS A O 1
ATOM 3897 N N . ASN A 1 490 ? -14.301 -13.964 -3.257 1.00 72.19 490 ASN A N 1
ATOM 3898 C CA . ASN A 1 490 ? -15.039 -14.273 -2.035 1.00 72.19 490 ASN A CA 1
ATOM 3899 C C . ASN A 1 490 ? -14.886 -13.134 -1.021 1.00 72.19 490 ASN A C 1
ATOM 3901 O O . ASN A 1 490 ? -13.802 -12.950 -0.478 1.00 72.19 490 ASN A O 1
ATOM 3905 N N . HIS A 1 491 ? -15.979 -12.423 -0.736 1.00 73.81 491 HIS A N 1
ATOM 3906 C CA . HIS A 1 491 ? -16.099 -11.428 0.338 1.00 73.81 491 HIS A CA 1
ATOM 3907 C C . HIS A 1 491 ? -17.313 -11.754 1.216 1.00 73.81 491 HIS A C 1
ATOM 3909 O O . HIS A 1 491 ? -18.297 -12.314 0.730 1.00 73.81 491 HIS A O 1
ATOM 3915 N N . ASN A 1 492 ? -17.253 -11.396 2.497 1.00 76.50 492 ASN A N 1
ATOM 3916 C CA . ASN A 1 492 ? -18.211 -11.759 3.538 1.00 76.50 492 ASN A CA 1
ATOM 3917 C C . ASN A 1 492 ? -18.441 -13.287 3.575 1.00 76.50 492 ASN A C 1
ATOM 3919 O O . ASN A 1 492 ? -19.568 -13.774 3.648 1.00 76.50 492 ASN A O 1
ATOM 3923 N N . SER A 1 493 ? -17.353 -14.050 3.433 1.00 80.31 493 SER A N 1
ATOM 3924 C CA . SER A 1 493 ? -17.321 -15.504 3.242 1.00 80.31 493 SER A CA 1
ATOM 3925 C C . SER A 1 493 ? -16.206 -16.129 4.078 1.00 80.31 493 SER A C 1
ATOM 3927 O O . SER A 1 493 ? -15.118 -15.564 4.194 1.00 80.31 493 SER A O 1
ATOM 3929 N N . LEU A 1 494 ? -16.431 -17.339 4.600 1.00 83.81 494 LEU A N 1
ATOM 3930 C CA . LEU A 1 494 ? -15.405 -18.085 5.344 1.00 83.81 494 LEU A CA 1
ATOM 3931 C C . LEU A 1 494 ? -14.210 -18.464 4.462 1.00 83.81 494 LEU A C 1
ATOM 3933 O O . LEU A 1 494 ? -13.113 -18.684 4.974 1.00 83.81 494 LEU A O 1
ATOM 3937 N N . ASN A 1 495 ? -14.416 -18.506 3.145 1.00 85.25 495 ASN A N 1
ATOM 3938 C CA . ASN A 1 495 ? -13.375 -18.732 2.154 1.00 85.25 495 ASN A CA 1
ATOM 3939 C C . ASN A 1 495 ? -12.636 -17.444 1.735 1.00 85.25 495 ASN A C 1
ATOM 3941 O O . ASN A 1 495 ? -11.768 -17.532 0.870 1.00 85.25 495 ASN A O 1
ATOM 3945 N N . PHE A 1 496 ? -12.920 -16.263 2.311 1.00 88.44 496 PHE A N 1
ATOM 3946 C CA . PHE A 1 496 ? -12.222 -15.009 1.966 1.00 88.44 496 PHE A CA 1
ATOM 3947 C C . PHE A 1 496 ? -10.686 -15.155 2.013 1.00 88.44 496 PHE A C 1
ATOM 3949 O O . PHE A 1 496 ? -10.042 -14.922 0.985 1.00 88.44 496 PHE A O 1
ATOM 3956 N N . PRO A 1 497 ? -10.057 -15.604 3.122 1.00 93.25 497 PRO A N 1
ATOM 3957 C CA . PRO A 1 497 ? -8.598 -15.681 3.179 1.00 93.25 497 PRO A CA 1
ATOM 3958 C C . PRO A 1 497 ? -8.032 -16.737 2.218 1.00 93.25 497 PRO A C 1
ATOM 3960 O O . PRO A 1 497 ? -6.951 -16.574 1.656 1.00 93.25 497 PRO A O 1
ATOM 3963 N N . THR A 1 498 ? -8.765 -17.835 2.027 1.00 93.38 498 THR A N 1
ATOM 3964 C CA . THR A 1 498 ? -8.307 -19.002 1.271 1.00 93.38 498 THR A CA 1
ATOM 3965 C C . THR A 1 498 ? -8.513 -18.869 -0.223 1.00 93.38 498 THR A C 1
ATOM 3967 O O . THR A 1 498 ? -7.717 -19.435 -0.954 1.00 93.38 498 THR A O 1
ATOM 3970 N N . TRP A 1 499 ? -9.500 -18.101 -0.685 1.00 91.94 499 TRP A N 1
ATOM 3971 C CA . TRP A 1 499 ? -9.692 -17.773 -2.100 1.00 91.94 499 TRP A CA 1
ATOM 3972 C C . TRP A 1 499 ? -8.581 -16.855 -2.625 1.00 91.94 499 TRP A C 1
ATOM 3974 O O . TRP A 1 499 ? -8.038 -17.071 -3.707 1.00 91.94 499 TRP A O 1
ATOM 3984 N N . HIS A 1 500 ? -8.167 -15.870 -1.822 1.00 95.56 500 HIS A N 1
ATOM 3985 C CA . HIS A 1 500 ? -7.113 -14.931 -2.212 1.00 95.56 500 HIS A CA 1
ATOM 3986 C C . HIS A 1 500 ? -5.714 -15.574 -2.268 1.00 95.56 500 HIS A C 1
ATOM 3988 O O . HIS A 1 500 ? -4.845 -15.085 -2.987 1.00 95.56 500 HIS A O 1
ATOM 3994 N N . ARG A 1 501 ? -5.472 -16.692 -1.571 1.00 96.06 501 ARG A N 1
ATOM 3995 C CA . ARG A 1 501 ? -4.182 -17.408 -1.588 1.00 96.06 501 ARG A CA 1
ATOM 3996 C C . ARG A 1 501 ? -3.794 -17.972 -2.974 1.00 96.06 501 ARG A C 1
ATOM 3998 O O . ARG A 1 501 ? -2.731 -17.592 -3.472 1.00 96.06 501 ARG A O 1
ATOM 4005 N N . PRO A 1 502 ? -4.597 -18.830 -3.638 1.00 94.69 502 PRO A N 1
ATOM 4006 C CA . PRO A 1 502 ? -4.326 -19.269 -5.006 1.00 94.69 502 PRO A CA 1
ATOM 4007 C C . PRO A 1 502 ? -4.383 -18.114 -6.014 1.00 94.69 502 PRO A C 1
ATOM 4009 O O . PRO A 1 502 ? -3.646 -18.143 -6.998 1.00 94.69 502 PRO A O 1
ATOM 4012 N N . TYR A 1 503 ? -5.147 -17.051 -5.737 1.00 96.56 503 TYR A N 1
ATOM 4013 C CA . TYR A 1 503 ? -5.127 -15.845 -6.566 1.00 96.56 503 TYR A CA 1
ATOM 4014 C C . TYR A 1 503 ? -3.751 -15.155 -6.565 1.00 96.56 503 TYR A C 1
ATOM 4016 O O . TYR A 1 503 ? -3.210 -14.827 -7.625 1.00 96.56 503 TYR A O 1
ATOM 4024 N N . MET A 1 504 ? -3.129 -15.005 -5.388 1.00 97.75 504 MET A N 1
ATOM 4025 C CA . MET A 1 504 ? -1.762 -14.478 -5.278 1.00 97.75 504 MET A CA 1
ATOM 4026 C C . MET A 1 504 ? -0.732 -15.400 -5.937 1.00 97.75 504 MET A C 1
ATOM 4028 O O . MET A 1 504 ? 0.236 -14.911 -6.518 1.00 97.75 504 MET A O 1
ATOM 4032 N N . LEU A 1 505 ? -0.934 -16.720 -5.884 1.00 95.25 505 LEU A N 1
ATOM 4033 C CA . LEU A 1 505 ? -0.059 -17.686 -6.556 1.00 95.25 505 LEU A CA 1
ATOM 4034 C C . LEU A 1 505 ? -0.111 -17.574 -8.075 1.00 95.25 505 LEU A C 1
ATOM 4036 O O . LEU A 1 505 ? 0.943 -17.573 -8.706 1.00 95.25 505 LEU A O 1
ATOM 4040 N N . LEU A 1 506 ? -1.304 -17.436 -8.658 1.00 96.25 506 LEU A N 1
ATOM 4041 C CA . LEU A 1 506 ? -1.461 -17.218 -10.096 1.00 96.25 506 LEU A CA 1
ATOM 4042 C C . LEU A 1 506 ? -0.680 -15.975 -10.544 1.00 96.25 506 LEU A C 1
ATOM 4044 O O . LEU A 1 506 ? 0.089 -16.023 -11.507 1.00 96.25 506 LEU A O 1
ATOM 4048 N N . PHE A 1 507 ? -0.827 -14.870 -9.814 1.00 98.25 507 PHE A N 1
ATOM 4049 C CA . PHE A 1 507 ? -0.126 -13.626 -10.122 1.00 98.25 507 PHE A CA 1
ATOM 4050 C C . PHE A 1 507 ? 1.397 -13.751 -9.955 1.00 98.25 507 PHE A C 1
ATOM 4052 O O . PHE A 1 507 ? 2.161 -13.354 -10.839 1.00 98.25 507 PHE A O 1
ATOM 4059 N N . GLU A 1 508 ? 1.854 -14.363 -8.859 1.00 98.44 508 GLU A N 1
ATOM 4060 C CA . GLU A 1 508 ? 3.270 -14.643 -8.593 1.00 98.44 508 GLU A CA 1
ATOM 4061 C C . GLU A 1 508 ? 3.890 -15.525 -9.688 1.00 98.44 508 GLU A C 1
ATOM 4063 O O . GLU A 1 508 ? 4.958 -15.200 -10.218 1.00 98.44 508 GLU A O 1
ATOM 4068 N N . GLN A 1 509 ? 3.202 -16.597 -10.091 1.00 95.88 509 GLN A N 1
ATOM 4069 C CA . GLN A 1 509 ? 3.632 -17.483 -11.170 1.00 95.88 509 GLN A CA 1
ATOM 4070 C C . GLN A 1 509 ? 3.802 -16.712 -12.481 1.00 95.88 509 GLN A C 1
ATOM 4072 O O . GLN A 1 509 ? 4.815 -16.873 -13.168 1.00 95.88 509 GLN A O 1
ATOM 4077 N N . ARG A 1 510 ? 2.856 -15.831 -12.818 1.00 97.31 510 ARG A N 1
ATOM 4078 C CA . ARG A 1 510 ? 2.917 -15.042 -14.054 1.00 97.31 510 ARG A CA 1
ATOM 4079 C C . ARG A 1 510 ? 4.048 -14.035 -14.071 1.00 97.31 510 ARG A C 1
ATOM 4081 O O . ARG A 1 510 ? 4.697 -13.873 -15.108 1.00 97.31 510 ARG A O 1
ATOM 4088 N N . ILE A 1 511 ? 4.355 -13.404 -12.944 1.00 98.31 511 ILE A N 1
ATOM 4089 C CA . ILE A 1 511 ? 5.553 -12.568 -12.847 1.00 98.31 511 ILE A CA 1
ATOM 4090 C C . ILE A 1 511 ? 6.807 -13.422 -13.031 1.00 98.31 511 ILE A C 1
ATOM 4092 O O . ILE A 1 511 ? 7.661 -13.074 -13.847 1.00 98.31 511 ILE A O 1
ATOM 4096 N N . TRP A 1 512 ? 6.909 -14.557 -12.340 1.00 97.25 512 TRP A N 1
ATOM 4097 C CA . TRP A 1 512 ? 8.055 -15.460 -12.456 1.00 97.25 512 TRP A CA 1
ATOM 4098 C C . TRP A 1 512 ? 8.281 -15.955 -13.896 1.00 97.25 512 TRP A C 1
ATOM 4100 O O . TRP A 1 512 ? 9.413 -15.991 -14.386 1.00 97.25 512 TRP A O 1
ATOM 4110 N N . GLU A 1 513 ? 7.213 -16.288 -14.619 1.00 97.62 513 GLU A N 1
ATOM 4111 C CA . GLU A 1 513 ? 7.277 -16.661 -16.035 1.00 97.62 513 GLU A CA 1
ATOM 4112 C C . GLU A 1 513 ? 7.779 -15.507 -16.907 1.00 97.62 513 GLU A C 1
ATOM 4114 O O . GLU A 1 513 ? 8.667 -15.712 -17.739 1.00 97.62 513 GLU A O 1
ATOM 4119 N N . ASN A 1 514 ? 7.309 -14.281 -16.660 1.00 98.06 514 ASN A N 1
ATOM 4120 C CA . ASN A 1 514 ? 7.814 -13.086 -17.336 1.00 98.06 514 ASN A CA 1
ATOM 4121 C C . ASN A 1 514 ? 9.293 -12.803 -17.018 1.00 98.06 514 ASN A C 1
ATOM 4123 O O . ASN A 1 514 ? 10.034 -12.412 -17.921 1.00 98.06 514 ASN A O 1
ATOM 4127 N N . MET A 1 515 ? 9.771 -13.077 -15.796 1.00 98.50 515 MET A N 1
ATOM 4128 C CA . MET A 1 515 ? 11.203 -12.986 -15.469 1.00 98.50 515 MET A CA 1
ATOM 4129 C C . MET A 1 515 ? 12.041 -13.910 -16.355 1.00 98.50 515 MET A C 1
ATOM 4131 O O . MET A 1 515 ? 13.072 -13.490 -16.881 1.00 98.50 515 MET A O 1
ATOM 4135 N N . LYS A 1 516 ? 11.604 -15.162 -16.555 1.00 97.69 516 LYS A N 1
ATOM 4136 C CA . LYS A 1 516 ? 12.311 -16.113 -17.433 1.00 97.69 516 LYS A CA 1
ATOM 4137 C C . LYS A 1 516 ? 12.373 -15.609 -18.873 1.00 97.69 516 LYS A C 1
ATOM 4139 O O . LYS A 1 516 ? 13.424 -15.727 -19.502 1.00 97.69 516 LYS A O 1
ATOM 4144 N N . LEU A 1 517 ? 11.280 -15.032 -19.376 1.00 97.19 517 LEU A N 1
ATOM 4145 C CA . LEU A 1 517 ? 11.230 -14.456 -20.723 1.00 97.19 517 LEU A CA 1
ATOM 4146 C C . LEU A 1 517 ? 12.180 -13.262 -20.870 1.00 97.19 517 LEU A C 1
ATOM 4148 O O . LEU A 1 517 ? 12.853 -13.154 -21.889 1.00 97.19 517 LEU A O 1
ATOM 4152 N N . ILE A 1 518 ? 12.296 -12.410 -19.848 1.00 97.25 518 ILE A N 1
ATOM 4153 C CA . ILE A 1 518 ? 13.253 -11.292 -19.838 1.00 97.25 518 ILE A CA 1
ATOM 4154 C C . ILE A 1 518 ? 14.691 -11.805 -19.920 1.00 97.25 518 ILE A C 1
ATOM 4156 O O . ILE A 1 518 ? 15.462 -11.332 -20.753 1.00 97.25 518 ILE A O 1
ATOM 4160 N N . VAL A 1 519 ? 15.049 -12.799 -19.101 1.00 97.38 519 VAL A N 1
ATOM 4161 C CA . VAL A 1 519 ? 16.402 -13.379 -19.129 1.00 97.38 519 VAL A CA 1
ATOM 4162 C C . VAL A 1 519 ? 16.674 -14.074 -20.467 1.00 97.38 519 VAL A C 1
ATOM 4164 O O . VAL A 1 519 ? 17.765 -13.915 -21.009 1.00 97.38 519 VAL A O 1
ATOM 4167 N N . SER A 1 520 ? 15.689 -14.778 -21.036 1.00 96.88 520 SER A N 1
ATOM 4168 C CA . SER A 1 520 ? 15.808 -15.406 -22.365 1.00 96.88 520 SER A CA 1
ATOM 4169 C C . SER A 1 520 ? 16.044 -14.354 -23.447 1.00 96.88 520 SER A C 1
ATOM 4171 O O . SER A 1 520 ? 17.005 -14.442 -24.202 1.00 96.88 520 SER A O 1
ATOM 4173 N N . HIS A 1 521 ? 15.253 -13.277 -23.444 1.00 95.38 521 HIS A N 1
ATOM 4174 C CA . HIS A 1 521 ? 15.433 -12.163 -24.369 1.00 95.38 521 HIS A CA 1
ATOM 4175 C C . HIS A 1 521 ? 16.825 -11.528 -24.246 1.00 95.38 521 HIS A C 1
ATOM 4177 O O . HIS A 1 521 ? 17.448 -11.220 -25.262 1.00 95.38 521 HIS A O 1
ATOM 4183 N N . TRP A 1 522 ? 17.348 -11.369 -23.025 1.00 96.75 522 TRP A N 1
ATOM 4184 C CA . TRP A 1 522 ? 18.703 -10.860 -22.819 1.00 96.75 522 TRP A CA 1
ATOM 4185 C C . TRP A 1 522 ? 19.783 -11.757 -23.427 1.00 96.75 522 TRP A C 1
ATOM 4187 O O . TRP A 1 522 ? 20.757 -11.236 -23.973 1.00 96.75 522 TRP A O 1
ATOM 4197 N N . VAL A 1 523 ? 19.619 -13.078 -23.349 1.00 96.38 523 VAL A N 1
ATOM 4198 C CA . VAL A 1 523 ? 20.534 -14.044 -23.973 1.00 96.38 523 VAL A CA 1
ATOM 4199 C C . VAL A 1 523 ? 20.430 -13.957 -25.493 1.00 96.38 523 VAL A C 1
ATOM 4201 O O . VAL A 1 523 ? 21.432 -13.697 -26.156 1.00 96.38 523 VAL A O 1
ATOM 4204 N N . ASP A 1 524 ? 19.218 -14.081 -26.027 1.00 95.62 524 ASP A N 1
ATOM 4205 C CA . ASP A 1 524 ? 18.993 -14.271 -27.461 1.00 95.62 524 ASP A CA 1
ATOM 4206 C C . ASP A 1 524 ? 19.181 -12.981 -28.275 1.00 95.62 524 ASP A C 1
ATOM 4208 O O . ASP A 1 524 ? 19.617 -13.028 -29.422 1.00 95.62 524 ASP A O 1
ATOM 4212 N N . ASN A 1 525 ? 18.875 -11.814 -27.691 1.00 95.06 525 ASN A N 1
ATOM 4213 C CA . ASN A 1 525 ? 18.794 -10.538 -28.421 1.00 95.06 525 ASN A CA 1
ATOM 4214 C C . ASN A 1 525 ? 19.740 -9.452 -27.891 1.00 95.06 525 ASN A C 1
ATOM 4216 O O . ASN A 1 525 ? 20.060 -8.498 -28.609 1.00 95.06 525 ASN A O 1
ATOM 4220 N N . CYS A 1 526 ? 20.190 -9.560 -26.638 1.00 92.75 526 CYS A N 1
ATOM 4221 C CA . CYS A 1 526 ? 21.048 -8.545 -26.021 1.00 92.75 526 CYS A CA 1
ATOM 4222 C C . CYS A 1 526 ? 22.504 -8.988 -25.843 1.00 92.75 526 CYS A C 1
ATOM 4224 O O . CYS A 1 526 ? 23.327 -8.146 -25.485 1.00 92.75 526 CYS A O 1
ATOM 4226 N N . GLY A 1 527 ? 22.830 -10.256 -26.117 1.00 93.00 527 GLY A N 1
ATOM 4227 C CA . GLY A 1 527 ? 24.188 -10.791 -26.007 1.00 93.00 527 GLY A CA 1
ATOM 4228 C C . GLY A 1 527 ? 24.628 -11.088 -24.570 1.00 93.00 527 GLY A C 1
ATOM 4229 O O . GLY A 1 527 ? 25.815 -10.980 -24.266 1.00 93.00 527 GLY A O 1
ATOM 4230 N N . LEU A 1 528 ? 23.698 -11.433 -23.669 1.00 95.38 528 LEU A N 1
ATOM 4231 C CA . LEU A 1 528 ? 24.028 -11.828 -22.296 1.00 95.38 528 LEU A CA 1
ATOM 4232 C C . LEU A 1 528 ? 24.695 -13.222 -22.274 1.00 95.38 528 LEU A C 1
ATOM 4234 O O . LEU A 1 528 ? 24.071 -14.196 -22.698 1.00 95.38 528 LEU A O 1
ATOM 4238 N N . PRO A 1 529 ? 25.922 -13.372 -21.738 1.00 95.38 529 PRO A N 1
ATOM 4239 C CA . PRO A 1 529 ? 26.602 -14.663 -21.691 1.00 95.38 529 PRO A CA 1
ATOM 4240 C C . PRO A 1 529 ? 25.855 -15.683 -20.825 1.00 95.38 529 PRO A C 1
ATOM 4242 O O . PRO A 1 529 ? 25.367 -15.350 -19.743 1.00 95.38 529 PRO A O 1
ATOM 4245 N N . ALA A 1 530 ? 25.855 -16.956 -21.236 1.00 90.62 530 ALA A N 1
ATOM 4246 C CA . ALA A 1 530 ? 25.168 -18.037 -20.517 1.00 90.62 530 ALA A CA 1
ATOM 4247 C C . ALA A 1 530 ? 25.594 -18.163 -19.036 1.00 90.62 530 ALA A C 1
ATOM 4249 O O . ALA A 1 530 ? 24.768 -18.428 -18.164 1.00 90.62 530 ALA A O 1
ATOM 4250 N N . SER A 1 531 ? 26.872 -17.909 -18.733 1.00 90.19 531 SER A N 1
ATOM 4251 C CA . SER A 1 531 ? 27.415 -17.931 -17.366 1.00 90.19 531 SER A CA 1
ATOM 4252 C C . SER A 1 531 ? 26.883 -16.802 -16.472 1.00 90.19 531 SER A C 1
ATOM 4254 O O . SER A 1 531 ? 26.800 -16.957 -15.251 1.00 90.19 531 SER A O 1
ATOM 4256 N N . GLU A 1 532 ? 26.515 -15.659 -17.056 1.00 93.44 532 GLU A N 1
ATOM 4257 C CA . GLU A 1 532 ? 25.837 -14.576 -16.348 1.00 93.44 532 GLU A CA 1
ATOM 4258 C C . GLU A 1 532 ? 24.336 -14.864 -16.247 1.00 93.44 532 GLU A C 1
ATOM 4260 O O . GLU A 1 532 ? 23.766 -14.724 -15.164 1.00 93.44 532 GLU A O 1
ATOM 4265 N N . ALA A 1 533 ? 23.716 -15.348 -17.329 1.00 93.88 533 ALA A N 1
ATOM 4266 C CA . ALA A 1 533 ? 22.300 -15.703 -17.381 1.00 93.88 533 ALA A CA 1
ATOM 4267 C C . ALA A 1 533 ? 21.895 -16.741 -16.318 1.00 93.88 533 ALA A C 1
ATOM 4269 O O . ALA A 1 533 ? 20.844 -16.583 -15.696 1.00 93.88 533 ALA A O 1
ATOM 4270 N N . ASP A 1 534 ? 22.732 -17.745 -16.015 1.00 95.56 534 ASP A N 1
ATOM 4271 C CA . ASP A 1 534 ? 22.433 -18.730 -14.957 1.00 95.56 534 ASP A CA 1
ATOM 4272 C C . ASP A 1 534 ? 22.214 -18.073 -13.581 1.00 95.56 534 ASP A C 1
ATOM 4274 O O . ASP A 1 534 ? 21.301 -18.448 -12.840 1.00 95.56 534 ASP A O 1
ATOM 4278 N N . LYS A 1 535 ? 22.962 -17.007 -13.258 1.00 95.56 535 LYS A N 1
ATOM 4279 C CA . LYS A 1 535 ? 22.776 -16.252 -12.004 1.00 95.56 535 LYS A CA 1
ATOM 4280 C C . LYS A 1 535 ? 21.410 -15.570 -11.954 1.00 95.56 535 LYS A C 1
ATOM 4282 O O . LYS A 1 535 ? 20.803 -15.504 -10.884 1.00 95.56 535 LYS A O 1
ATOM 4287 N N . TRP A 1 536 ? 20.928 -15.079 -13.092 1.00 96.69 536 TRP A N 1
ATOM 4288 C CA . TRP A 1 536 ? 19.618 -14.444 -13.224 1.00 96.69 536 TRP A CA 1
ATOM 4289 C C . TRP A 1 536 ? 18.482 -15.467 -13.188 1.00 96.69 536 TRP A C 1
ATOM 4291 O O . TRP A 1 536 ? 17.534 -15.283 -12.430 1.00 96.69 536 TRP A O 1
ATOM 4301 N N . TYR A 1 537 ? 18.618 -16.607 -13.870 1.00 97.06 537 TYR A N 1
ATOM 4302 C CA . TYR A 1 537 ? 17.670 -17.719 -13.738 1.00 97.06 537 TYR A CA 1
ATOM 4303 C C . TYR A 1 537 ? 17.616 -18.276 -12.315 1.00 97.06 537 TYR A C 1
ATOM 4305 O O . TYR A 1 537 ? 16.553 -18.679 -11.841 1.00 97.06 537 TYR A O 1
ATOM 4313 N N . LYS A 1 538 ? 18.750 -18.320 -11.608 1.00 95.94 538 LYS A N 1
ATOM 4314 C CA . LYS A 1 538 ? 18.790 -18.711 -10.197 1.00 95.94 538 LYS A CA 1
ATOM 4315 C C . LYS A 1 538 ? 18.092 -17.681 -9.312 1.00 95.94 538 LYS A C 1
ATOM 4317 O O . LYS A 1 538 ? 17.373 -18.089 -8.404 1.00 95.94 538 LYS A O 1
ATOM 4322 N N . ALA A 1 539 ? 18.269 -16.385 -9.575 1.00 96.06 539 ALA A N 1
ATOM 4323 C CA . ALA A 1 539 ? 17.544 -15.329 -8.870 1.00 96.06 539 ALA A CA 1
ATOM 4324 C C . ALA A 1 539 ? 16.029 -15.451 -9.093 1.00 96.06 539 ALA A C 1
ATOM 4326 O O . ALA A 1 539 ? 15.299 -15.502 -8.111 1.00 96.06 539 ALA A O 1
ATOM 4327 N N . ALA A 1 540 ? 15.577 -15.623 -10.342 1.00 95.94 540 ALA A N 1
ATOM 4328 C CA . ALA A 1 540 ? 14.166 -15.846 -10.669 1.00 95.94 540 ALA A CA 1
ATOM 4329 C C . ALA A 1 540 ? 13.585 -17.057 -9.917 1.00 95.94 540 ALA A C 1
ATOM 4331 O O . ALA A 1 540 ? 12.539 -16.951 -9.294 1.00 95.94 540 ALA A O 1
ATOM 4332 N N . ARG A 1 541 ? 14.284 -18.203 -9.893 1.00 93.88 541 ARG A N 1
ATOM 4333 C CA . ARG A 1 541 ? 13.849 -19.418 -9.164 1.00 93.88 541 ARG A CA 1
ATOM 4334 C C . ARG A 1 541 ? 13.591 -19.190 -7.664 1.00 93.88 541 ARG A C 1
ATOM 4336 O O . ARG A 1 541 ? 12.704 -19.832 -7.104 1.00 93.88 541 ARG A O 1
ATOM 4343 N N . HIS A 1 542 ? 14.354 -18.299 -7.029 1.00 93.06 542 HIS A N 1
ATOM 4344 C CA . HIS A 1 542 ? 14.235 -17.987 -5.598 1.00 93.06 542 HIS A CA 1
ATOM 4345 C C . HIS A 1 542 ? 13.406 -16.729 -5.312 1.00 93.06 542 HIS A C 1
ATOM 4347 O O . HIS A 1 542 ? 13.224 -16.393 -4.147 1.00 93.06 542 HIS A O 1
ATOM 4353 N N . TRP A 1 543 ? 12.940 -16.016 -6.337 1.00 97.81 543 TRP A N 1
ATOM 4354 C CA . TRP A 1 543 ? 12.082 -14.856 -6.142 1.00 97.81 543 TRP A CA 1
ATOM 4355 C C . TRP A 1 543 ? 10.677 -15.296 -5.733 1.00 97.81 543 TRP A C 1
ATOM 4357 O O . TRP A 1 543 ? 10.154 -16.282 -6.256 1.00 97.81 543 TRP A O 1
ATOM 4367 N N . ARG A 1 544 ? 10.066 -14.548 -4.817 1.00 97.81 544 ARG A N 1
ATOM 4368 C CA . ARG A 1 544 ? 8.649 -14.637 -4.458 1.00 97.81 544 ARG A CA 1
ATOM 4369 C C . ARG A 1 544 ? 8.071 -13.228 -4.348 1.00 97.81 544 ARG A C 1
ATOM 4371 O O . ARG A 1 544 ? 8.815 -12.279 -4.090 1.00 97.81 544 ARG A O 1
ATOM 4378 N N . MET A 1 545 ? 6.765 -13.102 -4.553 1.00 97.31 545 MET A N 1
ATOM 4379 C CA . MET A 1 545 ? 6.037 -11.838 -4.543 1.00 97.31 545 MET A CA 1
ATOM 4380 C C . MET A 1 545 ? 6.215 -11.138 -3.188 1.00 97.31 545 MET A C 1
ATOM 4382 O O . MET A 1 545 ? 5.949 -11.749 -2.150 1.00 97.31 545 MET A O 1
ATOM 4386 N N . PRO A 1 546 ? 6.691 -9.882 -3.156 1.00 97.62 546 PRO A N 1
ATOM 4387 C CA . PRO A 1 546 ? 6.866 -9.181 -1.895 1.00 97.62 546 PRO A CA 1
ATOM 4388 C C . PRO A 1 546 ? 5.520 -8.794 -1.268 1.00 97.62 546 PRO A C 1
ATOM 4390 O O . PRO A 1 546 ? 4.507 -8.694 -1.960 1.00 97.62 546 PRO A O 1
ATOM 4393 N N . TYR A 1 547 ? 5.520 -8.537 0.040 1.00 96.81 547 TYR A N 1
ATOM 4394 C CA . TYR A 1 547 ? 4.356 -8.027 0.774 1.00 96.81 547 TYR A CA 1
ATOM 4395 C C . TYR A 1 547 ? 4.555 -6.577 1.222 1.00 96.81 547 TYR A C 1
ATOM 4397 O O . TYR A 1 547 ? 5.685 -6.130 1.438 1.00 96.81 547 TYR A O 1
ATOM 4405 N N . TRP A 1 548 ? 3.450 -5.845 1.379 1.00 93.81 548 TRP A N 1
ATOM 4406 C CA . TRP A 1 548 ? 3.437 -4.502 1.962 1.00 93.81 548 TRP A CA 1
ATOM 4407 C C . TRP A 1 548 ? 2.862 -4.541 3.381 1.00 93.81 548 TRP A C 1
ATOM 4409 O O . TRP A 1 548 ? 1.658 -4.694 3.579 1.00 93.81 548 TRP A O 1
ATOM 4419 N N . ASP A 1 549 ? 3.735 -4.390 4.377 1.00 91.00 549 ASP A N 1
ATOM 4420 C CA . ASP A 1 549 ? 3.356 -4.427 5.792 1.00 91.00 549 ASP A CA 1
ATOM 4421 C C . ASP A 1 549 ? 2.839 -3.069 6.289 1.00 91.00 549 ASP A C 1
ATOM 4423 O O . ASP A 1 549 ? 3.544 -2.308 6.953 1.00 91.00 549 ASP A O 1
ATOM 4427 N N . TRP A 1 550 ? 1.590 -2.753 5.955 1.00 88.38 550 TRP A N 1
ATOM 4428 C CA . TRP A 1 550 ? 0.927 -1.497 6.326 1.00 88.38 550 TRP A CA 1
ATOM 4429 C C . TRP A 1 550 ? 0.661 -1.337 7.833 1.00 88.38 550 TRP A C 1
ATOM 4431 O O . TRP A 1 550 ? 0.289 -0.249 8.258 1.00 88.38 550 TRP A O 1
ATOM 4441 N N . ALA A 1 551 ? 0.847 -2.383 8.648 1.00 84.44 551 ALA A N 1
ATOM 4442 C CA . ALA A 1 551 ? 0.659 -2.336 10.104 1.00 84.44 551 ALA A CA 1
ATOM 4443 C C . ALA A 1 551 ? 1.967 -2.138 10.882 1.00 84.44 551 ALA A C 1
ATOM 4445 O O . ALA A 1 551 ? 1.932 -1.888 12.088 1.00 84.44 551 ALA A O 1
ATOM 4446 N N . ARG A 1 552 ? 3.121 -2.247 10.211 1.00 76.75 552 ARG A N 1
ATOM 4447 C CA . ARG A 1 552 ? 4.448 -2.115 10.820 1.00 76.75 552 ARG A CA 1
ATOM 4448 C C . ARG A 1 552 ? 5.040 -0.733 10.569 1.00 76.75 552 ARG A C 1
ATOM 4450 O O . ARG A 1 552 ? 5.027 -0.236 9.443 1.00 76.75 552 ARG A O 1
ATOM 4457 N N . ARG A 1 553 ? 5.638 -0.139 11.610 1.00 66.38 553 ARG A N 1
ATOM 4458 C CA . ARG A 1 553 ? 6.401 1.113 11.482 1.00 66.38 553 ARG A CA 1
ATOM 4459 C C . ARG A 1 553 ? 7.505 0.939 10.441 1.00 66.38 553 ARG A C 1
ATOM 4461 O O . ARG A 1 553 ? 8.365 0.063 10.572 1.00 66.38 553 ARG A O 1
ATOM 4468 N N . GLN A 1 554 ? 7.479 1.779 9.417 1.00 57.56 554 GLN A N 1
ATOM 4469 C CA . GLN A 1 554 ? 8.454 1.723 8.339 1.00 57.56 554 GLN A CA 1
ATOM 4470 C C . GLN A 1 554 ? 9.776 2.339 8.823 1.00 57.56 554 GLN A C 1
ATOM 4472 O O . GLN A 1 554 ? 9.793 3.316 9.560 1.00 57.56 554 GLN A O 1
ATOM 4477 N N . ARG A 1 555 ? 10.926 1.761 8.454 1.00 46.03 555 ARG A N 1
ATOM 4478 C CA . ARG A 1 555 ? 12.243 2.233 8.945 1.00 46.03 555 ARG A CA 1
ATOM 4479 C C . ARG A 1 555 ? 12.667 3.601 8.390 1.00 46.03 555 ARG A C 1
ATOM 4481 O O . ARG A 1 555 ? 13.601 4.194 8.913 1.00 46.03 555 ARG A O 1
ATOM 4488 N N . TYR A 1 556 ? 12.013 4.061 7.325 1.00 44.47 556 TYR A N 1
ATOM 4489 C CA . TYR A 1 556 ? 12.431 5.217 6.521 1.00 44.47 556 TYR A CA 1
ATOM 4490 C C . TYR A 1 556 ? 11.584 6.471 6.762 1.00 44.47 556 TYR A C 1
ATOM 4492 O O . TYR A 1 556 ? 12.016 7.575 6.458 1.00 44.47 556 TYR A O 1
ATOM 4500 N N . HIS A 1 557 ? 10.388 6.293 7.316 1.00 40.06 557 HIS A N 1
ATOM 4501 C CA . HIS A 1 557 ? 9.517 7.345 7.811 1.00 40.06 557 HIS A CA 1
ATOM 4502 C C . HIS A 1 557 ? 8.969 6.825 9.121 1.00 40.06 557 HIS A C 1
ATOM 4504 O O . HIS A 1 557 ? 8.418 5.733 9.160 1.00 40.06 557 HIS A O 1
ATOM 4510 N N . GLU A 1 558 ? 9.129 7.583 10.191 1.00 44.41 558 GLU A N 1
ATOM 4511 C CA . GLU A 1 558 ? 8.740 7.192 11.542 1.00 44.41 558 GLU A CA 1
ATOM 4512 C C . GLU A 1 558 ? 7.228 6.911 11.737 1.00 44.41 558 GLU A C 1
ATOM 4514 O O . GLU A 1 558 ? 6.829 6.575 12.855 1.00 44.41 558 GLU A O 1
ATOM 4519 N N . ASP A 1 559 ? 6.441 6.949 10.654 1.00 45.53 559 ASP A N 1
ATOM 4520 C CA . ASP A 1 559 ? 4.992 6.792 10.546 1.00 45.53 559 ASP A CA 1
ATOM 4521 C C . ASP A 1 559 ? 4.589 5.588 9.660 1.00 45.53 559 ASP A C 1
ATOM 4523 O O . ASP A 1 559 ? 5.370 5.038 8.879 1.00 45.53 559 ASP A O 1
ATOM 4527 N N . LEU A 1 560 ? 3.329 5.167 9.779 1.00 52.03 560 LEU A N 1
ATOM 4528 C CA . LEU A 1 560 ? 2.719 4.083 9.004 1.00 52.03 560 LEU A CA 1
ATOM 4529 C C . LEU A 1 560 ? 2.140 4.637 7.697 1.00 52.03 560 LEU A C 1
ATOM 4531 O O . LEU A 1 560 ? 1.016 5.126 7.636 1.00 52.03 560 LEU A O 1
ATOM 4535 N N . VAL A 1 561 ? 2.971 4.599 6.659 1.00 63.94 561 VAL A N 1
ATOM 4536 C CA . VAL A 1 561 ? 2.718 5.160 5.327 1.00 63.94 561 VAL A CA 1
ATOM 4537 C C . VAL A 1 561 ? 3.099 4.152 4.242 1.00 63.94 561 VAL A C 1
ATOM 4539 O O . VAL A 1 561 ? 3.844 3.201 4.498 1.00 63.94 561 VAL A O 1
ATOM 4542 N N . CYS A 1 562 ? 2.638 4.358 3.006 1.00 70.19 562 CYS A N 1
ATOM 4543 C CA . CYS A 1 562 ? 3.201 3.653 1.858 1.00 70.19 562 CYS A CA 1
ATOM 4544 C C . CYS A 1 562 ? 4.714 3.936 1.802 1.00 70.19 562 CYS A C 1
ATOM 4546 O O . CYS A 1 562 ? 5.102 5.113 1.775 1.00 70.19 562 CYS A O 1
ATOM 4548 N N . PRO A 1 563 ? 5.576 2.902 1.770 1.00 72.38 563 PRO A N 1
ATOM 4549 C CA . PRO A 1 563 ? 7.015 3.103 1.684 1.00 72.38 563 PRO A CA 1
ATOM 4550 C C . PRO A 1 563 ? 7.393 3.843 0.391 1.00 72.38 563 PRO A C 1
ATOM 4552 O O . PRO A 1 563 ? 6.650 3.763 -0.591 1.00 72.38 563 PRO A O 1
ATOM 4555 N N . PRO A 1 564 ? 8.559 4.523 0.336 1.00 74.00 564 PRO A N 1
ATOM 4556 C CA . PRO A 1 564 ? 8.972 5.317 -0.827 1.00 74.00 564 PRO A CA 1
ATOM 4557 C C . PRO A 1 564 ? 8.883 4.563 -2.156 1.00 74.00 564 PRO A C 1
ATOM 4559 O O . PRO A 1 564 ? 8.446 5.114 -3.159 1.00 74.00 564 PRO A O 1
ATOM 4562 N N . VAL A 1 565 ? 9.196 3.265 -2.152 1.00 80.50 565 VAL A N 1
ATOM 4563 C CA . VAL A 1 565 ? 9.091 2.386 -3.327 1.00 80.50 565 VAL A CA 1
ATOM 4564 C C . VAL A 1 565 ? 7.671 2.291 -3.914 1.00 80.50 565 VAL A C 1
ATOM 4566 O O . VAL A 1 565 ? 7.524 1.987 -5.092 1.00 80.50 565 VAL A O 1
ATOM 4569 N N . LEU A 1 566 ? 6.627 2.589 -3.138 1.00 82.62 566 LEU A N 1
ATOM 4570 C CA . LEU A 1 566 ? 5.222 2.606 -3.571 1.00 82.62 566 LEU A CA 1
ATOM 4571 C C . LEU A 1 566 ? 4.696 4.006 -3.905 1.00 82.62 566 LEU A C 1
ATOM 4573 O O . LEU A 1 566 ? 3.529 4.142 -4.277 1.00 82.62 566 LEU A O 1
ATOM 4577 N N . THR A 1 567 ? 5.529 5.041 -3.775 1.00 75.44 567 THR A N 1
ATOM 4578 C CA . THR A 1 567 ? 5.131 6.444 -3.975 1.00 75.44 567 THR A CA 1
ATOM 4579 C C . THR A 1 567 ? 6.023 7.200 -4.961 1.00 75.44 567 THR A C 1
ATOM 4581 O O . THR A 1 567 ? 5.563 8.150 -5.591 1.00 75.44 567 THR A O 1
ATOM 4584 N N . GLN A 1 568 ? 7.268 6.765 -5.162 1.00 72.62 568 GLN A N 1
ATOM 4585 C CA . GLN A 1 568 ? 8.224 7.400 -6.069 1.00 72.62 568 GLN A CA 1
ATOM 4586 C C . GLN A 1 568 ? 7.986 7.040 -7.543 1.00 72.62 568 GLN A C 1
ATOM 4588 O O . GLN A 1 568 ? 7.748 5.878 -7.880 1.00 72.62 568 GLN A O 1
ATOM 4593 N N . GLY A 1 569 ? 8.115 8.036 -8.429 1.00 72.19 569 GLY A N 1
ATOM 4594 C CA . GLY A 1 569 ? 7.919 7.906 -9.882 1.00 72.19 569 GLY A CA 1
ATOM 4595 C C . GLY A 1 569 ? 8.864 6.919 -10.572 1.00 72.19 569 GLY A C 1
ATOM 4596 O O . GLY A 1 569 ? 8.479 6.266 -11.542 1.00 72.19 569 GLY A O 1
ATOM 4597 N N . ALA A 1 570 ? 10.083 6.776 -10.051 1.00 80.56 570 ALA A N 1
ATOM 4598 C CA . ALA A 1 570 ? 11.099 5.879 -10.580 1.00 80.56 570 ALA A CA 1
ATOM 4599 C C . ALA A 1 570 ? 11.780 5.096 -9.456 1.00 80.56 570 ALA A C 1
ATOM 4601 O O . ALA A 1 570 ? 12.005 5.612 -8.364 1.00 80.56 570 ALA A O 1
ATOM 4602 N N . VAL A 1 571 ? 12.133 3.848 -9.739 1.00 81.50 571 VAL A N 1
ATOM 4603 C CA . VAL A 1 571 ? 12.843 2.938 -8.836 1.00 81.50 571 VAL A CA 1
ATOM 4604 C C . VAL A 1 571 ? 14.223 2.622 -9.390 1.00 81.50 571 VAL A C 1
ATOM 4606 O O . VAL A 1 571 ? 14.422 2.556 -10.601 1.00 81.50 571 VAL A O 1
ATOM 4609 N N . ARG A 1 572 ? 15.196 2.395 -8.507 1.00 88.06 572 ARG A N 1
ATOM 4610 C CA . ARG A 1 572 ? 16.529 1.961 -8.928 1.00 88.06 572 ARG A CA 1
ATOM 4611 C C . ARG A 1 572 ? 16.516 0.478 -9.297 1.00 88.06 572 ARG A C 1
ATOM 4613 O O . ARG A 1 572 ? 16.027 -0.339 -8.522 1.00 88.06 572 ARG A O 1
ATOM 4620 N N . ILE A 1 573 ? 17.097 0.133 -10.441 1.00 90.75 573 ILE A N 1
ATOM 4621 C CA . ILE A 1 573 ? 17.341 -1.244 -10.888 1.00 90.75 573 ILE A CA 1
ATOM 4622 C C . ILE A 1 573 ? 18.840 -1.494 -11.095 1.00 90.75 573 ILE A C 1
ATOM 4624 O O . ILE A 1 573 ? 19.639 -0.565 -11.215 1.00 90.75 573 ILE A O 1
ATOM 4628 N N . PHE A 1 574 ? 19.223 -2.768 -11.151 1.00 93.94 574 PHE A N 1
ATOM 4629 C CA . PHE A 1 574 ? 20.613 -3.222 -11.216 1.00 93.94 574 PHE A CA 1
ATOM 4630 C C . PHE A 1 574 ? 20.798 -4.239 -12.358 1.00 93.94 574 PHE A C 1
ATOM 4632 O O . PHE A 1 574 ? 20.973 -5.428 -12.088 1.00 93.94 574 PHE A O 1
ATOM 4639 N N . PRO A 1 575 ? 20.719 -3.808 -13.633 1.00 91.50 575 PRO A N 1
ATOM 4640 C CA . PRO A 1 575 ? 20.773 -4.702 -14.791 1.00 91.50 575 PRO A CA 1
ATOM 4641 C C . PRO A 1 575 ? 22.133 -5.417 -14.932 1.00 91.50 575 PRO A C 1
ATOM 4643 O O . PRO A 1 575 ? 23.122 -4.990 -14.329 1.00 91.50 575 PRO A O 1
ATOM 4646 N N . PRO A 1 576 ? 22.217 -6.495 -15.741 1.00 93.00 576 PRO A N 1
ATOM 4647 C CA . PRO A 1 576 ? 23.466 -7.227 -15.937 1.00 93.00 576 PRO A CA 1
ATOM 4648 C C . PRO A 1 576 ? 24.563 -6.330 -16.519 1.00 93.00 576 PRO A C 1
ATOM 4650 O O . PRO A 1 576 ? 24.311 -5.547 -17.437 1.00 93.00 576 PRO A O 1
ATOM 4653 N N . THR A 1 577 ? 25.797 -6.470 -16.030 1.00 88.19 577 THR A N 1
ATOM 4654 C CA . THR A 1 577 ? 26.911 -5.576 -16.395 1.00 88.19 577 THR A CA 1
ATOM 4655 C C . THR A 1 577 ? 27.175 -5.585 -17.898 1.00 88.19 577 THR A C 1
ATOM 4657 O O . THR A 1 577 ? 27.471 -4.536 -18.468 1.00 88.19 577 THR A O 1
ATOM 4660 N N . THR A 1 578 ? 27.025 -6.748 -18.539 1.00 91.12 578 THR A N 1
ATOM 4661 C CA . THR A 1 578 ? 27.269 -6.934 -19.977 1.00 91.12 578 THR A CA 1
ATOM 4662 C C . THR A 1 578 ? 26.286 -6.157 -20.853 1.00 91.12 578 THR A C 1
ATOM 4664 O O . THR A 1 578 ? 26.647 -5.719 -21.940 1.00 91.12 578 THR A O 1
ATOM 4667 N N . ILE A 1 579 ? 25.061 -5.930 -20.370 1.00 90.94 579 ILE A N 1
ATOM 4668 C CA . ILE A 1 579 ? 23.999 -5.253 -21.129 1.00 90.94 579 ILE A CA 1
ATOM 4669 C C . ILE A 1 579 ? 23.537 -3.947 -20.475 1.00 90.94 579 ILE A C 1
ATOM 4671 O O . ILE A 1 579 ? 22.532 -3.376 -20.889 1.00 90.94 579 ILE A O 1
ATOM 4675 N N . LYS A 1 580 ? 24.263 -3.447 -19.467 1.00 90.06 580 LYS A N 1
ATOM 4676 C CA . LYS A 1 580 ? 23.881 -2.254 -18.693 1.00 90.06 580 LYS A CA 1
ATOM 4677 C C . LYS A 1 580 ? 23.670 -1.008 -19.557 1.00 90.06 580 LYS A C 1
ATOM 4679 O O . LYS A 1 580 ? 22.879 -0.152 -19.196 1.00 90.06 580 LYS A O 1
ATOM 4684 N N . THR A 1 581 ? 24.351 -0.922 -20.701 1.00 89.06 581 THR A N 1
ATOM 4685 C CA . THR A 1 581 ? 24.237 0.185 -21.666 1.00 89.06 581 THR A CA 1
ATOM 4686 C C . THR A 1 581 ? 22.890 0.228 -22.386 1.00 89.06 581 THR A C 1
ATOM 4688 O O . THR A 1 581 ? 22.565 1.244 -22.987 1.00 89.06 581 THR A O 1
ATOM 4691 N N . ARG A 1 582 ? 22.096 -0.850 -22.320 1.00 87.31 582 ARG A N 1
ATOM 4692 C CA . ARG A 1 582 ? 20.720 -0.903 -22.839 1.00 87.31 582 ARG A CA 1
ATOM 4693 C C . ARG A 1 582 ? 19.680 -0.358 -21.854 1.00 87.31 582 ARG A C 1
ATOM 4695 O O . ARG A 1 582 ? 18.500 -0.328 -22.181 1.00 87.31 582 ARG A O 1
ATOM 4702 N N . PHE A 1 583 ? 20.105 0.041 -20.659 1.00 86.94 583 PHE A N 1
ATOM 4703 C CA . PHE A 1 583 ? 19.257 0.608 -19.614 1.00 86.94 583 PHE A CA 1
ATOM 4704 C C . PHE A 1 583 ? 19.671 2.058 -19.326 1.00 86.94 583 PHE A C 1
ATOM 4706 O O . PHE A 1 583 ? 20.793 2.446 -19.666 1.00 86.94 583 PHE A O 1
ATOM 4713 N N . PRO A 1 584 ? 18.802 2.865 -18.687 1.00 81.31 584 PRO A N 1
ATOM 4714 C CA . PRO A 1 584 ? 19.138 4.232 -18.310 1.00 81.31 584 PRO A CA 1
ATOM 4715 C C . PRO A 1 584 ? 20.453 4.296 -17.510 1.00 81.31 584 PRO A C 1
ATOM 4717 O O . PRO A 1 584 ? 20.582 3.572 -16.516 1.00 81.31 584 PRO A O 1
ATOM 4720 N N . PRO A 1 585 ? 21.418 5.164 -17.880 1.00 71.31 585 PRO A N 1
ATOM 4721 C CA . PRO A 1 585 ? 22.708 5.261 -17.189 1.00 71.31 585 PRO A CA 1
ATOM 4722 C C . PRO A 1 585 ? 22.590 5.582 -15.693 1.00 71.31 585 PRO A C 1
ATOM 4724 O O . PRO A 1 585 ? 23.421 5.143 -14.903 1.00 71.31 585 PRO A O 1
ATOM 4727 N N . SER A 1 586 ? 21.529 6.294 -15.297 1.00 77.31 586 SER A N 1
ATOM 4728 C CA . SER A 1 586 ? 21.213 6.614 -13.900 1.00 77.31 586 SER A CA 1
ATOM 4729 C C . SER A 1 586 ? 20.842 5.386 -13.059 1.00 77.31 586 SER A C 1
ATOM 4731 O O . SER A 1 586 ? 20.852 5.451 -11.826 1.00 77.31 586 SER A O 1
ATOM 4733 N N . GLY A 1 587 ? 20.476 4.271 -13.703 1.00 77.38 587 GLY A N 1
ATOM 4734 C CA . GLY A 1 587 ? 19.883 3.094 -13.071 1.00 77.38 587 GLY A CA 1
ATOM 4735 C C . GLY A 1 587 ? 18.454 3.315 -12.567 1.00 77.38 587 GLY A C 1
ATOM 4736 O O . GLY A 1 587 ? 17.916 2.423 -11.916 1.00 77.38 587 GLY A O 1
ATOM 4737 N N . LEU A 1 588 ? 17.843 4.475 -12.830 1.00 82.12 588 LEU A N 1
ATOM 4738 C CA . LEU A 1 588 ? 16.450 4.761 -12.489 1.00 82.12 588 LEU A CA 1
ATOM 4739 C C . LEU A 1 588 ? 15.533 4.282 -13.616 1.00 82.12 588 LEU A C 1
ATOM 4741 O O . LEU A 1 588 ? 15.753 4.597 -14.783 1.00 82.12 588 LEU A O 1
ATOM 4745 N N . TYR A 1 589 ? 14.506 3.524 -13.251 1.00 84.00 589 TYR A N 1
ATOM 4746 C CA . TYR A 1 589 ? 13.518 2.949 -14.156 1.00 84.00 589 TYR A CA 1
ATOM 4747 C C . TYR A 1 589 ? 12.111 3.387 -13.727 1.00 84.00 589 TYR A C 1
ATOM 4749 O O . TYR A 1 589 ? 11.873 3.468 -12.517 1.00 84.00 589 TYR A O 1
ATOM 4757 N N . PRO A 1 590 ? 11.180 3.677 -14.659 1.00 84.38 590 PRO A N 1
ATOM 4758 C CA . PRO A 1 590 ? 9.797 4.003 -14.313 1.00 84.38 590 PRO A CA 1
ATOM 4759 C C . PRO A 1 590 ? 9.205 2.968 -13.359 1.00 84.38 590 PRO A C 1
ATOM 4761 O O . PRO A 1 590 ? 9.405 1.770 -13.538 1.00 84.38 590 PRO A O 1
ATOM 4764 N N . ASN A 1 591 ? 8.521 3.420 -12.310 1.00 87.75 591 ASN A N 1
ATOM 4765 C CA . ASN A 1 591 ? 8.041 2.525 -11.268 1.00 87.75 591 ASN A CA 1
ATOM 4766 C C . ASN A 1 591 ? 6.715 1.848 -11.671 1.00 87.75 591 ASN A C 1
ATOM 4768 O O . ASN A 1 591 ? 5.670 2.513 -11.670 1.00 87.75 591 ASN A O 1
ATOM 4772 N N . PRO A 1 592 ? 6.705 0.528 -11.945 1.00 92.81 592 PRO A N 1
ATOM 4773 C CA . PRO A 1 592 ? 5.503 -0.168 -12.389 1.00 92.81 592 PRO A CA 1
ATOM 4774 C C . PRO A 1 592 ? 4.465 -0.355 -11.272 1.00 92.81 592 PRO A C 1
ATOM 4776 O O . PRO A 1 592 ? 3.325 -0.694 -11.584 1.00 92.81 592 PRO A O 1
ATOM 4779 N N . LEU A 1 593 ? 4.827 -0.124 -10.001 1.00 92.62 593 LEU A N 1
ATOM 4780 C CA . LEU A 1 593 ? 3.973 -0.322 -8.817 1.00 92.62 593 LEU A CA 1
ATOM 4781 C C . LEU A 1 593 ? 3.004 0.836 -8.542 1.00 92.62 593 LEU A C 1
ATOM 4783 O O . LEU A 1 593 ? 2.170 0.765 -7.639 1.00 92.62 593 LEU A O 1
ATOM 4787 N N . LEU A 1 594 ? 3.140 1.935 -9.278 1.00 86.88 594 LEU A N 1
ATOM 4788 C CA . LEU A 1 594 ? 2.377 3.150 -9.025 1.00 86.88 594 LEU A CA 1
ATOM 4789 C C . LEU A 1 594 ? 0.978 3.166 -9.651 1.00 86.88 594 LEU A C 1
ATOM 4791 O O . LEU A 1 594 ? 0.147 3.972 -9.247 1.00 86.88 594 LEU A O 1
ATOM 4795 N N . GLY A 1 595 ? 0.739 2.339 -10.662 1.00 91.50 595 GLY A N 1
ATOM 4796 C CA . GLY A 1 595 ? -0.545 2.280 -11.347 1.00 91.50 595 GLY A CA 1
ATOM 4797 C C . GLY A 1 595 ? -0.479 1.439 -12.612 1.00 91.50 595 GLY A C 1
ATOM 4798 O O . GLY A 1 595 ? 0.607 1.171 -13.134 1.00 91.50 595 GLY A O 1
ATOM 4799 N N . PHE A 1 596 ? -1.641 1.038 -13.099 1.00 96.56 596 PHE A N 1
ATOM 4800 C CA . PHE A 1 596 ? -1.842 0.282 -14.322 1.00 96.56 596 PHE A CA 1
ATOM 4801 C C . PHE A 1 596 ? -2.599 1.139 -15.333 1.00 96.56 596 PHE A C 1
ATOM 4803 O O . PHE A 1 596 ? -3.663 1.669 -15.033 1.00 96.56 596 PHE A O 1
ATOM 4810 N N . GLU A 1 597 ? -2.011 1.287 -16.511 1.00 95.88 597 GLU A N 1
ATOM 4811 C CA . GLU A 1 597 ? -2.574 2.010 -17.646 1.00 95.88 597 GLU A CA 1
ATOM 4812 C C . GLU A 1 597 ? -3.073 0.982 -18.661 1.00 95.88 597 GLU A C 1
ATOM 4814 O O . GLU A 1 597 ? -2.441 -0.066 -18.822 1.00 95.88 597 GLU A O 1
ATOM 4819 N N . ASN A 1 598 ? -4.200 1.259 -19.318 1.00 95.56 598 ASN A N 1
ATOM 4820 C CA . ASN A 1 598 ? -4.751 0.367 -20.329 1.00 95.56 598 ASN A CA 1
ATOM 4821 C C . ASN A 1 598 ? -3.709 0.124 -21.443 1.00 95.56 598 ASN A C 1
ATOM 4823 O O . ASN A 1 598 ? -3.246 1.086 -22.060 1.00 95.56 598 ASN A O 1
ATOM 4827 N N . PRO A 1 599 ? -3.315 -1.135 -21.715 1.00 94.81 599 PRO A N 1
ATOM 4828 C CA . PRO A 1 599 ? -2.324 -1.422 -22.747 1.00 94.81 599 PRO A CA 1
ATOM 4829 C C . PRO A 1 599 ? -2.861 -1.191 -24.168 1.00 94.81 599 PRO A C 1
ATOM 4831 O O . PRO A 1 599 ? -2.063 -1.056 -25.096 1.00 94.81 599 PRO A O 1
ATOM 4834 N N . GLU A 1 600 ? -4.184 -1.119 -24.357 1.00 94.19 600 GLU A N 1
ATOM 4835 C CA . GLU A 1 600 ? -4.776 -0.716 -25.633 1.00 94.19 600 GLU A CA 1
ATOM 4836 C C . GLU A 1 600 ? -4.651 0.801 -25.816 1.00 94.19 600 GLU A C 1
ATOM 4838 O O . GLU A 1 600 ? -5.094 1.589 -24.978 1.00 94.19 600 GLU A O 1
ATOM 4843 N N . LYS A 1 601 ? -4.046 1.208 -26.933 1.00 92.50 601 LYS A N 1
ATOM 4844 C CA . LYS A 1 601 ? -3.713 2.603 -27.225 1.00 92.50 601 LYS A CA 1
ATOM 4845 C C . LYS A 1 601 ? -4.454 3.109 -28.446 1.00 92.50 601 LYS A C 1
ATOM 4847 O O . LYS A 1 601 ? -4.708 2.357 -29.386 1.00 92.50 601 LYS A O 1
ATOM 4852 N N . ASP A 1 602 ? -4.750 4.398 -28.433 1.00 88.62 602 ASP A N 1
ATOM 4853 C CA . ASP A 1 602 ? -5.250 5.111 -29.592 1.00 88.62 602 ASP A CA 1
ATOM 4854 C C . ASP A 1 602 ? -4.172 5.117 -30.700 1.00 88.62 602 ASP A C 1
ATOM 4856 O O . ASP A 1 602 ? -3.027 5.505 -30.431 1.00 88.62 602 ASP A O 1
ATOM 4860 N N . PRO A 1 603 ? -4.485 4.661 -31.929 1.00 86.81 603 PRO A N 1
ATOM 4861 C CA . PRO A 1 603 ? -3.496 4.552 -33.002 1.00 86.81 603 PRO A CA 1
ATOM 4862 C C . PRO A 1 603 ? -2.902 5.887 -33.466 1.00 86.81 603 PRO A C 1
ATOM 4864 O O . PRO A 1 603 ? -1.794 5.889 -34.001 1.00 86.81 603 PRO A O 1
ATOM 4867 N N . GLU A 1 604 ? -3.623 6.999 -33.299 1.00 88.19 604 GLU A N 1
ATOM 4868 C CA . GLU A 1 604 ? -3.202 8.319 -33.780 1.00 88.19 604 GLU A CA 1
ATOM 4869 C C . GLU A 1 604 ? -2.350 9.050 -32.739 1.00 88.19 604 GLU A C 1
ATOM 4871 O O . GLU A 1 604 ? -1.323 9.642 -33.070 1.00 88.19 604 GLU A O 1
ATOM 4876 N N . THR A 1 605 ? -2.750 8.985 -31.469 1.00 87.44 605 THR A N 1
ATOM 4877 C CA . THR A 1 605 ? -2.120 9.737 -30.373 1.00 87.44 605 THR A CA 1
ATOM 4878 C C . THR A 1 605 ? -1.147 8.909 -29.533 1.00 87.44 605 THR A C 1
ATOM 4880 O O . THR A 1 605 ? -0.331 9.473 -28.806 1.00 87.44 605 THR A O 1
ATOM 4883 N N . GLY A 1 606 ? -1.226 7.574 -29.583 1.00 87.62 606 GLY A N 1
ATOM 4884 C CA . GLY A 1 606 ? -0.427 6.665 -28.752 1.00 87.62 606 GLY A CA 1
ATOM 4885 C C . GLY A 1 606 ? -0.794 6.666 -27.260 1.00 87.62 606 GLY A C 1
ATOM 4886 O O . GLY A 1 606 ? -0.105 6.018 -26.459 1.00 87.62 606 GLY A O 1
ATOM 4887 N N . SER A 1 607 ? -1.862 7.375 -26.886 1.00 88.94 607 SER A N 1
ATOM 4888 C CA . SER A 1 607 ? -2.383 7.458 -25.518 1.00 88.94 607 SER A CA 1
ATOM 4889 C C . SER A 1 607 ? -3.226 6.231 -25.183 1.00 88.94 607 SER A C 1
ATOM 4891 O O . SER A 1 607 ? -3.879 5.672 -26.063 1.00 88.94 607 SER A O 1
ATOM 4893 N N . ALA A 1 608 ? -3.236 5.802 -23.922 1.00 93.12 608 ALA A N 1
ATOM 4894 C CA . ALA A 1 608 ? -4.099 4.707 -23.491 1.00 93.12 608 ALA A CA 1
ATOM 4895 C C . ALA A 1 608 ? -5.584 5.040 -23.647 1.00 93.12 608 ALA A C 1
ATOM 4897 O O . ALA A 1 608 ? -6.039 6.129 -23.283 1.00 93.12 608 ALA A O 1
ATOM 4898 N N . LEU A 1 609 ? -6.338 4.069 -24.156 1.00 94.06 609 LEU A N 1
ATOM 4899 C CA . LEU A 1 609 ? -7.781 4.173 -24.319 1.00 94.06 609 LEU A CA 1
ATOM 4900 C C . LEU A 1 609 ? -8.491 4.034 -22.964 1.00 94.06 609 LEU A C 1
ATOM 4902 O O . LEU A 1 609 ? -8.023 3.289 -22.094 1.00 94.06 609 LEU A O 1
ATOM 4906 N N . PRO A 1 610 ? -9.650 4.685 -22.773 1.00 93.75 610 PRO A N 1
ATOM 4907 C CA . PRO A 1 610 ? -10.509 4.416 -21.627 1.00 93.75 610 PRO A CA 1
ATOM 4908 C C . PRO A 1 610 ? -10.884 2.931 -21.534 1.00 93.75 610 PRO A C 1
ATOM 4910 O O . PRO A 1 610 ? -11.133 2.284 -22.556 1.00 93.75 610 PRO A O 1
ATOM 4913 N N . PHE A 1 611 ? -10.975 2.381 -20.323 1.00 92.31 611 PHE A N 1
ATOM 4914 C CA . PHE A 1 611 ? -11.280 0.962 -20.111 1.00 92.31 611 PHE A CA 1
ATOM 4915 C C . PHE A 1 611 ? -12.662 0.540 -20.633 1.00 92.31 611 PHE A C 1
ATOM 4917 O O . PHE A 1 611 ? -12.888 -0.642 -20.882 1.00 92.31 611 PHE A O 1
ATOM 4924 N N . GLY A 1 612 ? -13.584 1.482 -20.829 1.00 90.12 612 GLY A N 1
ATOM 4925 C CA . GLY A 1 612 ? -14.894 1.267 -21.445 1.00 90.12 612 GLY A CA 1
ATOM 4926 C C . GLY A 1 612 ? -14.929 1.432 -22.965 1.00 90.12 612 GLY A C 1
ATOM 4927 O O . GLY A 1 612 ? -15.993 1.281 -23.560 1.00 90.12 612 GLY A O 1
ATOM 4928 N N . SER A 1 613 ? -13.804 1.772 -23.598 1.00 89.81 613 SER A N 1
ATOM 4929 C CA . SER A 1 613 ? -13.704 2.107 -25.028 1.00 89.81 613 SER A CA 1
ATOM 4930 C C . SER A 1 613 ? -12.628 1.277 -25.740 1.00 89.81 613 SER A C 1
ATOM 4932 O O . SER A 1 613 ? -11.841 1.805 -26.524 1.00 89.81 613 SER A O 1
ATOM 4934 N N . MET A 1 614 ? -12.571 -0.030 -25.465 1.00 89.62 614 MET A N 1
ATOM 4935 C CA . MET A 1 614 ? -11.620 -0.940 -26.113 1.00 89.62 614 MET A CA 1
ATOM 4936 C C . MET A 1 614 ? -11.824 -0.981 -27.642 1.00 89.62 614 MET A C 1
ATOM 4938 O O . MET A 1 614 ? -12.961 -0.874 -28.117 1.00 89.62 614 MET A O 1
ATOM 4942 N N . PRO A 1 615 ? -10.752 -1.185 -28.434 1.00 88.81 615 PRO A N 1
ATOM 4943 C CA . PRO A 1 615 ? -10.818 -1.162 -29.895 1.00 88.81 615 PRO A CA 1
ATOM 4944 C C . PRO A 1 615 ? -11.654 -2.318 -30.479 1.00 88.81 615 PRO A C 1
ATOM 4946 O O . PRO A 1 615 ? -11.934 -3.326 -29.820 1.00 88.81 615 PRO A O 1
ATOM 4949 N N . GLY A 1 616 ? -12.054 -2.178 -31.750 1.00 77.38 616 GLY A N 1
ATOM 4950 C CA . GLY A 1 616 ? -12.926 -3.127 -32.454 1.00 77.38 616 GLY A CA 1
ATOM 4951 C C . GLY A 1 616 ? -12.439 -4.581 -32.365 1.00 77.38 616 GLY A C 1
ATOM 4952 O O . GLY A 1 616 ? -11.308 -4.886 -32.729 1.00 77.38 616 GLY A O 1
ATOM 4953 N N . GLY A 1 617 ? -13.299 -5.476 -31.865 1.00 82.00 617 GLY A N 1
ATOM 4954 C CA . GLY A 1 617 ? -12.984 -6.889 -31.590 1.00 82.00 617 GLY A CA 1
ATOM 4955 C C . GLY A 1 617 ? -12.678 -7.206 -30.117 1.00 82.00 617 GLY A C 1
ATOM 4956 O O . GLY A 1 617 ? -12.778 -8.365 -29.716 1.00 82.00 617 GLY A O 1
ATOM 4957 N N . LYS A 1 618 ? -12.387 -6.191 -29.290 1.00 89.56 618 LYS A N 1
ATOM 4958 C CA . LYS A 1 618 ? -12.090 -6.328 -27.849 1.00 89.56 618 LYS A CA 1
ATOM 4959 C C . LYS A 1 618 ? -13.156 -5.720 -26.928 1.00 89.56 618 LYS A C 1
ATOM 4961 O O . LYS A 1 618 ? -13.007 -5.779 -25.714 1.00 89.56 618 LYS A O 1
ATOM 4966 N N . SER A 1 619 ? -14.262 -5.211 -27.474 1.00 85.50 619 SER A N 1
ATOM 4967 C CA . SER A 1 619 ? -15.350 -4.564 -26.716 1.00 85.50 619 SER A CA 1
ATOM 4968 C C . SER A 1 619 ? -16.002 -5.446 -25.644 1.00 85.50 619 SER A C 1
ATOM 4970 O O . SER A 1 619 ? -16.562 -4.925 -24.683 1.00 85.50 619 SER A O 1
ATOM 4972 N N . LYS A 1 620 ? -15.899 -6.778 -25.759 1.00 82.50 620 LYS A N 1
ATOM 4973 C CA . LYS A 1 620 ? -16.333 -7.717 -24.708 1.00 82.50 620 LYS A CA 1
ATOM 4974 C C . LYS A 1 620 ? -15.580 -7.542 -23.381 1.00 82.50 620 LYS A C 1
ATOM 4976 O O . LYS A 1 620 ? -16.064 -7.993 -22.353 1.00 82.50 620 LYS A O 1
ATOM 4981 N N . TRP A 1 621 ? -14.413 -6.898 -23.409 1.00 86.94 621 TRP A N 1
ATOM 4982 C CA . TRP A 1 621 ? -13.582 -6.614 -22.240 1.00 86.94 621 TRP A CA 1
ATOM 4983 C C . TRP A 1 621 ? -13.783 -5.201 -21.685 1.00 86.94 621 TRP A C 1
ATOM 4985 O O . TRP A 1 621 ? -13.055 -4.804 -20.779 1.00 86.94 621 TRP A O 1
ATOM 4995 N N . ASN A 1 622 ? -14.736 -4.432 -22.222 1.00 86.44 622 ASN A N 1
ATOM 4996 C CA . ASN A 1 622 ? -15.021 -3.094 -21.721 1.00 86.44 622 ASN A CA 1
ATOM 4997 C C . ASN A 1 622 ? -15.427 -3.145 -20.245 1.00 86.44 622 ASN A C 1
ATOM 4999 O O . ASN A 1 622 ? -16.363 -3.859 -19.873 1.00 86.44 622 ASN A O 1
ATOM 5003 N N . ILE A 1 623 ? -14.773 -2.323 -19.427 1.00 85.75 623 ILE A N 1
ATOM 5004 C CA . ILE A 1 623 ? -15.249 -2.025 -18.078 1.00 85.75 623 ILE A CA 1
ATOM 5005 C C . ILE A 1 623 ? -16.459 -1.106 -18.218 1.00 85.75 623 ILE A C 1
ATOM 5007 O O . ILE A 1 623 ? -16.398 -0.080 -18.896 1.00 85.75 623 ILE A O 1
ATOM 5011 N N . LYS A 1 624 ? -17.575 -1.493 -17.603 1.00 73.50 624 LYS A N 1
ATOM 5012 C CA . LYS A 1 624 ? -18.807 -0.705 -17.608 1.00 73.50 624 LYS A CA 1
ATOM 5013 C C . LYS A 1 624 ? -18.898 0.125 -16.334 1.00 73.50 624 LYS A C 1
ATOM 5015 O O . LYS A 1 624 ? -18.554 -0.352 -15.253 1.00 73.50 624 LYS A O 1
ATOM 5020 N N . ASP A 1 625 ? -19.416 1.337 -16.478 1.00 70.44 625 ASP A N 1
ATOM 5021 C CA . ASP A 1 625 ? -19.889 2.125 -15.345 1.00 70.44 625 ASP A CA 1
ATOM 5022 C C . ASP A 1 625 ? -21.210 1.550 -14.825 1.00 70.44 625 ASP A C 1
ATOM 5024 O O . ASP A 1 625 ? -21.875 0.762 -15.502 1.00 70.44 625 ASP A O 1
ATOM 5028 N N . ASN A 1 626 ? -21.590 1.911 -13.600 1.00 57.06 626 ASN A N 1
ATOM 5029 C CA . ASN A 1 626 ? -22.808 1.406 -12.975 1.00 57.06 626 ASN A CA 1
ATOM 5030 C C . ASN A 1 626 ? -24.062 1.787 -13.813 1.00 57.06 626 ASN A C 1
ATOM 5032 O O . ASN A 1 626 ? -24.405 2.967 -13.883 1.00 57.06 626 ASN A O 1
ATOM 5036 N N . PRO A 1 627 ? -24.789 0.827 -14.422 1.00 41.38 627 PRO A N 1
ATOM 5037 C CA . PRO A 1 627 ? -25.751 1.096 -15.489 1.00 41.38 627 PRO A CA 1
ATOM 5038 C C . PRO A 1 627 ? -27.090 1.703 -15.055 1.00 41.38 627 PRO A C 1
ATOM 5040 O O . PRO A 1 627 ? -27.920 1.957 -15.918 1.00 41.38 627 PRO A O 1
ATOM 5043 N N . ILE A 1 628 ? -27.334 1.965 -13.765 1.00 39.31 628 ILE A N 1
ATOM 5044 C CA . ILE A 1 628 ? -28.608 2.579 -13.325 1.00 39.31 628 ILE A CA 1
ATOM 5045 C C . ILE A 1 628 ? -28.672 4.069 -13.670 1.00 39.31 628 ILE A C 1
ATOM 5047 O O . ILE A 1 628 ? -29.750 4.613 -13.865 1.00 39.31 628 ILE A O 1
ATOM 5051 N N . VAL A 1 629 ? -27.526 4.750 -13.715 1.00 43.62 629 VAL A N 1
ATOM 5052 C CA . VAL A 1 629 ? -27.494 6.222 -13.730 1.00 43.62 629 VAL A CA 1
ATOM 5053 C C . VAL A 1 629 ? -27.504 6.793 -15.157 1.00 43.62 629 VAL A C 1
ATOM 5055 O O . VAL A 1 629 ? -27.520 8.003 -15.340 1.00 43.62 629 VAL A O 1
ATOM 5058 N N . HIS A 1 630 ? -27.510 5.941 -16.187 1.00 41.34 630 HIS A N 1
ATOM 5059 C CA . HIS A 1 630 ? -27.368 6.376 -17.582 1.00 41.34 630 HIS A CA 1
ATOM 5060 C C . HIS A 1 630 ? -28.678 6.760 -18.290 1.00 41.34 630 HIS A C 1
ATOM 5062 O O . HIS A 1 630 ? -28.603 7.289 -19.397 1.00 41.34 630 HIS A O 1
ATOM 5068 N N . ASP A 1 631 ? -29.846 6.553 -17.673 1.00 39.44 631 ASP A N 1
ATOM 5069 C CA . ASP A 1 631 ? -31.136 6.823 -18.330 1.00 39.44 631 ASP A CA 1
ATOM 5070 C C . ASP A 1 631 ? -31.706 8.235 -18.054 1.00 39.44 631 ASP A C 1
ATOM 5072 O O . ASP A 1 631 ? -32.662 8.640 -18.715 1.00 39.44 631 ASP A O 1
ATOM 5076 N N . GLU A 1 632 ? -31.115 9.022 -17.145 1.00 42.97 632 GLU A N 1
ATOM 5077 C CA . GLU A 1 632 ? -31.551 10.397 -16.843 1.00 42.97 632 GLU A CA 1
ATOM 5078 C C . GLU A 1 632 ? -30.403 11.398 -17.061 1.00 42.97 632 GLU A C 1
ATOM 5080 O O . GLU A 1 632 ? -29.560 11.618 -16.191 1.00 42.97 632 GLU A O 1
ATOM 5085 N N . LEU A 1 633 ? -30.362 12.002 -18.254 1.00 45.00 633 LEU A N 1
ATOM 5086 C CA . LEU A 1 633 ? -29.563 13.199 -18.529 1.00 45.00 633 LEU A CA 1
ATOM 5087 C C . LEU A 1 633 ? -30.442 14.458 -18.393 1.00 45.00 633 LEU A C 1
ATOM 5089 O O . LEU A 1 633 ? -31.564 14.455 -18.909 1.00 45.00 633 LEU A O 1
ATOM 5093 N N . PRO A 1 634 ? -29.947 15.543 -17.760 1.00 48.78 634 PRO A N 1
ATOM 5094 C CA . PRO A 1 634 ? -28.598 15.709 -17.208 1.00 48.78 634 PRO A CA 1
ATOM 5095 C C . PRO A 1 634 ? -28.380 14.891 -15.925 1.00 48.78 634 PRO A C 1
ATOM 5097 O O . PRO A 1 634 ? -29.287 14.762 -15.104 1.00 48.78 634 PRO A O 1
ATOM 5100 N N . LEU A 1 635 ? -27.162 14.358 -15.753 1.00 49.22 635 LEU A N 1
ATOM 5101 C CA . LEU A 1 635 ? -26.778 13.590 -14.563 1.00 49.22 635 LEU A CA 1
ATOM 5102 C C . LEU A 1 635 ? -27.090 14.412 -13.305 1.00 49.22 635 LEU A C 1
ATOM 5104 O O . LEU A 1 635 ? -26.586 15.528 -13.151 1.00 49.22 635 LEU A O 1
ATOM 5108 N N . ASN A 1 636 ? -27.910 13.867 -12.402 1.00 50.06 636 ASN A N 1
ATOM 5109 C CA . ASN A 1 636 ? -28.238 14.546 -11.153 1.00 50.06 636 ASN A CA 1
ATOM 5110 C C . ASN A 1 636 ? -26.944 14.884 -10.376 1.00 50.06 636 ASN A C 1
ATOM 5112 O O . ASN A 1 636 ? -25.998 14.089 -10.311 1.00 50.06 636 ASN A O 1
ATOM 5116 N N . LYS A 1 637 ? -26.908 16.061 -9.738 1.00 45.69 637 LYS A N 1
ATOM 5117 C CA . LYS A 1 637 ? -25.805 16.506 -8.866 1.00 45.69 637 LYS A CA 1
ATOM 5118 C C . LYS A 1 637 ? -25.541 1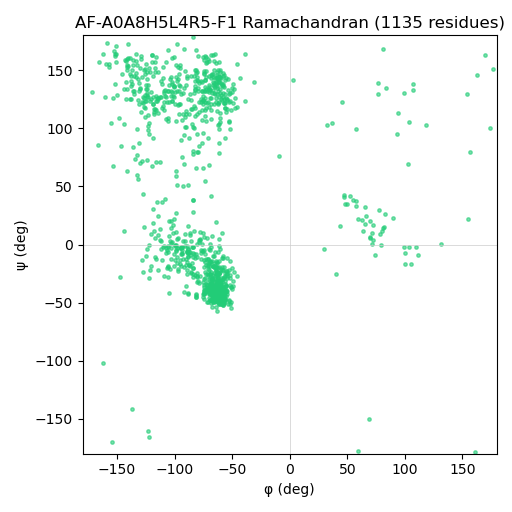5.540 -7.700 1.00 45.69 637 LYS A C 1
ATOM 5120 O O . LYS A 1 637 ? -24.478 15.621 -7.096 1.00 45.69 637 LYS A O 1
ATOM 5125 N N . ASP A 1 638 ? -26.407 14.558 -7.471 1.00 50.75 638 ASP A N 1
ATOM 5126 C CA . ASP A 1 638 ? -26.287 13.529 -6.431 1.00 50.75 638 ASP A CA 1
ATOM 5127 C C . ASP A 1 638 ? -25.760 12.162 -6.943 1.00 50.75 638 ASP A C 1
ATOM 5129 O O . ASP A 1 638 ? -26.004 11.135 -6.321 1.00 50.75 638 ASP A O 1
ATOM 5133 N N . CYS A 1 639 ? -25.058 12.091 -8.091 1.00 51.50 639 CYS A N 1
ATOM 5134 C CA . CYS A 1 639 ? -24.478 10.819 -8.574 1.00 51.50 639 CYS A CA 1
ATOM 5135 C C . CYS A 1 639 ? -23.538 10.107 -7.572 1.00 51.50 639 CYS A C 1
ATOM 5137 O O . CYS A 1 639 ? -22.403 10.540 -7.371 1.00 51.50 639 CYS A O 1
ATOM 5139 N N . ASP A 1 640 ? -23.972 8.932 -7.105 1.00 58.62 640 ASP A N 1
ATOM 5140 C CA . ASP A 1 640 ? -23.246 7.993 -6.229 1.00 58.62 640 ASP A CA 1
ATOM 5141 C C . ASP A 1 640 ? -22.359 6.965 -7.003 1.00 58.62 640 ASP A C 1
ATOM 5143 O O . ASP A 1 640 ? -21.964 5.934 -6.452 1.00 58.62 640 ASP A O 1
ATOM 5147 N N . TRP A 1 641 ? -22.059 7.180 -8.297 1.00 67.56 641 TRP A N 1
ATOM 5148 C CA . TRP A 1 641 ? -21.276 6.244 -9.138 1.00 67.56 641 TRP A CA 1
ATOM 5149 C C . TRP A 1 641 ? -19.867 6.760 -9.445 1.00 67.56 641 TRP A C 1
ATOM 5151 O O . TRP A 1 641 ? -19.637 7.967 -9.407 1.00 67.56 641 TRP A O 1
ATOM 5161 N N . ALA A 1 642 ? -18.940 5.849 -9.769 1.00 77.44 642 ALA A N 1
ATOM 5162 C CA . ALA A 1 642 ? -17.559 6.157 -10.145 1.00 77.44 642 ALA A CA 1
ATOM 5163 C C . ALA A 1 642 ? -17.260 5.842 -11.627 1.00 77.44 642 ALA A C 1
ATOM 5165 O O . ALA A 1 642 ? -17.723 4.813 -12.122 1.00 77.44 642 ALA A O 1
ATOM 5166 N N . PRO A 1 643 ? -16.485 6.694 -12.333 1.00 83.94 643 PRO A N 1
ATOM 5167 C CA . PRO A 1 643 ? -16.375 6.677 -13.794 1.00 83.94 643 PRO A CA 1
ATOM 5168 C C . PRO A 1 643 ? -15.299 5.744 -14.360 1.00 83.94 643 PRO A C 1
ATOM 5170 O O . PRO A 1 643 ? -14.466 6.155 -15.168 1.00 83.94 643 PRO A O 1
ATOM 5173 N N . TRP A 1 644 ? -15.295 4.480 -13.943 1.00 87.50 644 TRP A N 1
ATOM 5174 C CA . TRP A 1 644 ? -14.275 3.493 -14.319 1.00 87.50 644 TRP A CA 1
ATOM 5175 C C . TRP A 1 644 ? -14.193 3.188 -15.819 1.00 87.50 644 TRP A C 1
ATOM 5177 O O . TRP A 1 644 ? -13.111 2.922 -16.329 1.00 87.50 644 TRP A O 1
ATOM 5187 N N . SER A 1 645 ? -15.296 3.258 -16.561 1.00 87.44 645 SER A N 1
ATOM 5188 C CA . SER A 1 645 ? -15.301 3.088 -18.020 1.00 87.44 645 SER A CA 1
ATOM 5189 C C . SER A 1 645 ? -14.561 4.227 -18.728 1.00 87.44 645 SER A C 1
ATOM 5191 O O . SER A 1 645 ? -14.035 4.054 -19.830 1.00 87.44 645 SER A O 1
ATOM 5193 N N . LYS A 1 646 ? -14.504 5.398 -18.086 1.00 89.38 646 LYS A N 1
ATOM 5194 C CA . LYS A 1 646 ? -13.875 6.608 -18.615 1.00 89.38 646 LYS A CA 1
ATOM 5195 C C . LYS A 1 646 ? -12.417 6.744 -18.191 1.00 89.38 646 LYS A C 1
ATOM 5197 O O . LYS A 1 646 ? -11.708 7.567 -18.765 1.00 89.38 646 LYS A O 1
ATOM 5202 N N . THR A 1 647 ? -11.947 5.957 -17.223 1.00 92.38 647 THR A N 1
ATOM 5203 C CA . THR A 1 647 ? -10.539 5.991 -16.829 1.00 92.38 647 THR A CA 1
ATOM 5204 C C . THR A 1 647 ? -9.678 5.257 -17.851 1.00 92.38 647 THR A C 1
ATOM 5206 O O . THR A 1 647 ? -10.059 4.205 -18.356 1.00 92.38 647 THR A O 1
ATOM 5209 N N . SER A 1 648 ? -8.502 5.798 -18.168 1.00 94.25 648 SER A N 1
ATOM 5210 C CA . SER A 1 648 ? -7.488 5.102 -18.982 1.00 94.25 648 SER A CA 1
ATOM 5211 C C . SER A 1 648 ? -6.364 4.502 -18.131 1.00 94.25 648 SER A C 1
ATOM 5213 O O . SER A 1 648 ? -5.514 3.767 -18.634 1.00 94.25 648 SER A O 1
ATOM 5215 N N . SER A 1 649 ? -6.347 4.807 -16.830 1.00 94.50 649 SER A N 1
ATOM 5216 C CA . SER A 1 649 ? -5.350 4.324 -15.877 1.00 94.50 649 SER A CA 1
ATOM 5217 C C . SER A 1 649 ? -5.879 4.365 -14.444 1.00 94.50 649 SER A C 1
ATOM 5219 O O . SER A 1 649 ? -6.737 5.180 -14.087 1.00 94.50 649 SER A O 1
ATOM 5221 N N . THR A 1 650 ? -5.351 3.485 -13.598 1.00 95.25 650 THR A N 1
ATOM 5222 C CA . THR A 1 650 ? -5.724 3.406 -12.184 1.00 95.25 650 THR A CA 1
ATOM 5223 C C . THR A 1 650 ? -5.326 4.665 -11.421 1.00 95.25 650 THR A C 1
ATOM 5225 O O . THR A 1 650 ? -4.233 5.202 -11.616 1.00 95.25 650 THR A O 1
ATOM 5228 N N . SER A 1 651 ? -6.173 5.071 -10.480 1.00 91.75 651 SER A N 1
ATOM 5229 C CA . SER A 1 651 ? -5.964 6.243 -9.624 1.00 91.75 651 SER A CA 1
ATOM 5230 C C . SER A 1 651 ? -5.986 5.887 -8.140 1.00 91.75 651 SER A C 1
ATOM 5232 O O . SER A 1 651 ? -6.710 4.976 -7.733 1.00 91.75 651 SER A O 1
ATOM 5234 N N . ARG A 1 652 ? -5.261 6.672 -7.336 1.00 90.44 652 ARG A N 1
ATOM 5235 C CA . ARG A 1 652 ? -5.340 6.714 -5.864 1.00 90.44 652 ARG A CA 1
ATOM 5236 C C . ARG A 1 652 ? -5.600 8.158 -5.456 1.00 90.44 652 ARG A C 1
ATOM 5238 O O . ARG A 1 652 ? -4.758 9.007 -5.754 1.00 90.44 652 ARG A O 1
ATOM 5245 N N . TYR A 1 653 ? -6.738 8.439 -4.821 1.00 87.88 653 TYR A N 1
ATOM 5246 C CA . TYR A 1 653 ? -7.174 9.805 -4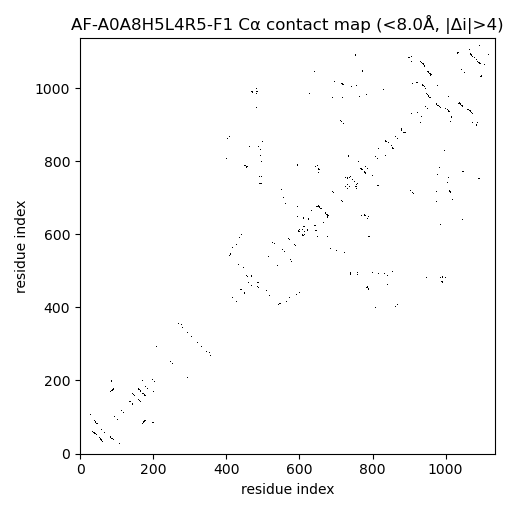.486 1.00 87.88 653 TYR A CA 1
ATOM 5247 C C . TYR A 1 653 ? -7.038 10.781 -5.667 1.00 87.88 653 TYR A C 1
ATOM 5249 O O . TYR A 1 653 ? -6.512 11.888 -5.533 1.00 87.88 653 TYR A O 1
ATOM 5257 N N . GLY A 1 654 ? -7.419 10.310 -6.853 1.00 86.56 654 GLY A N 1
ATOM 5258 C CA . GLY A 1 654 ? -7.051 10.929 -8.120 1.00 86.56 654 GLY A CA 1
ATOM 5259 C C . GLY A 1 654 ? -8.220 11.381 -8.982 1.00 86.56 654 GLY A C 1
ATOM 5260 O O . GLY A 1 654 ? -8.018 12.205 -9.865 1.00 86.56 654 GLY A O 1
ATOM 5261 N N . ILE A 1 655 ? -9.423 10.870 -8.720 1.00 87.69 655 ILE A N 1
ATOM 5262 C CA . ILE A 1 655 ? -10.626 11.230 -9.470 1.00 87.69 655 ILE A CA 1
ATOM 5263 C C . ILE A 1 655 ? -11.448 12.216 -8.648 1.00 87.69 655 ILE A C 1
ATOM 5265 O O . ILE A 1 655 ? -11.826 11.916 -7.514 1.00 87.69 655 ILE A O 1
ATOM 5269 N N . PHE A 1 656 ? -11.735 13.377 -9.229 1.00 86.88 656 PHE A N 1
ATOM 5270 C CA . PHE A 1 656 ? -12.507 14.444 -8.591 1.00 86.88 656 PHE A CA 1
ATOM 5271 C C . PHE A 1 656 ? -13.695 14.826 -9.458 1.00 86.88 656 PHE A C 1
ATOM 5273 O O . PHE A 1 656 ? -13.653 14.686 -10.679 1.00 86.88 656 PHE A O 1
ATOM 5280 N N . ARG A 1 657 ? -14.728 15.380 -8.828 1.00 80.50 657 ARG A N 1
ATOM 5281 C CA . ARG A 1 657 ? -15.878 15.940 -9.534 1.00 80.50 657 ARG A CA 1
ATOM 5282 C C . ARG A 1 657 ? -15.587 17.365 -10.007 1.00 80.50 657 ARG A C 1
ATOM 5284 O O . ARG A 1 657 ? -15.089 18.181 -9.227 1.00 80.50 657 ARG A O 1
ATOM 5291 N N . SER A 1 658 ? -15.912 17.668 -11.258 1.00 77.12 658 SER A N 1
ATOM 5292 C CA . SER A 1 658 ? -15.797 19.014 -11.828 1.00 77.12 658 SER A CA 1
ATOM 5293 C C . SER A 1 658 ? -16.772 19.973 -11.128 1.00 77.12 658 SER A C 1
ATOM 5295 O O . SER A 1 658 ? -17.915 19.612 -10.851 1.00 77.12 658 SER A O 1
ATOM 5297 N N . LYS A 1 659 ? -16.317 21.191 -10.798 1.00 68.44 659 LYS A N 1
ATOM 5298 C CA . LYS A 1 659 ? -17.126 22.197 -10.076 1.00 68.44 659 LYS A CA 1
ATOM 5299 C C . LYS A 1 659 ? -17.942 23.110 -11.000 1.00 68.44 659 LYS A C 1
ATOM 5301 O O . LYS A 1 659 ? -18.964 23.627 -10.563 1.00 68.44 659 LYS A O 1
ATOM 5306 N N . ASP A 1 660 ? -17.524 23.235 -12.260 1.00 66.12 660 ASP A N 1
ATOM 5307 C CA . ASP A 1 660 ? -18.073 24.165 -13.253 1.00 66.12 660 ASP A CA 1
ATOM 5308 C C . ASP A 1 660 ? -18.634 23.393 -14.460 1.00 66.12 660 ASP A C 1
ATOM 5310 O O . ASP A 1 660 ? -18.067 23.412 -15.550 1.00 66.12 660 ASP A O 1
ATOM 5314 N N . ILE A 1 661 ? -19.719 22.642 -14.252 1.00 65.25 661 ILE A N 1
ATOM 5315 C CA . ILE A 1 661 ? -20.373 21.854 -15.309 1.00 65.25 661 ILE A CA 1
ATOM 5316 C C . ILE A 1 661 ? -21.601 22.625 -15.799 1.00 65.25 661 ILE A C 1
ATOM 5318 O O . ILE A 1 661 ? -22.444 23.019 -14.990 1.00 65.25 661 ILE A O 1
ATOM 5322 N N . SER A 1 662 ? -21.692 22.846 -17.112 1.00 65.75 662 SER A N 1
ATOM 5323 C CA . SER A 1 662 ? -22.867 23.457 -17.746 1.00 65.75 662 SER A CA 1
ATOM 5324 C C . SER A 1 662 ? -24.107 22.578 -17.557 1.00 65.75 662 SER A C 1
ATOM 5326 O O . SER A 1 662 ? -24.012 21.355 -17.631 1.00 65.75 662 SER A O 1
ATOM 5328 N N . GLU A 1 663 ? -25.286 23.181 -17.380 1.00 64.69 663 GLU A N 1
ATOM 5329 C CA . GLU A 1 663 ? -26.565 22.446 -17.354 1.00 64.69 663 GLU A CA 1
ATOM 5330 C C . GLU A 1 663 ? -26.875 21.748 -18.695 1.00 64.69 663 GLU A C 1
ATOM 5332 O O . GLU A 1 663 ? -27.702 20.841 -18.738 1.00 64.69 663 GLU A O 1
ATOM 5337 N N . GLU A 1 664 ? -26.182 22.135 -19.772 1.00 67.88 664 GLU A N 1
ATOM 5338 C CA . GLU A 1 664 ? -26.286 21.546 -21.114 1.00 67.88 664 GLU A CA 1
ATOM 5339 C C . GLU A 1 664 ? -25.255 20.428 -21.384 1.00 67.88 664 GLU A C 1
ATOM 5341 O O . GLU A 1 664 ? -25.249 19.857 -22.474 1.00 67.88 664 GLU A O 1
ATOM 5346 N N . GLU A 1 665 ? -24.358 20.118 -20.437 1.00 70.38 665 GLU A N 1
ATOM 5347 C CA . GLU A 1 665 ? -23.356 19.057 -20.614 1.00 70.38 665 GLU A CA 1
ATOM 5348 C C . GLU A 1 665 ? -24.022 17.672 -20.684 1.00 70.38 665 GLU A C 1
ATOM 5350 O O . GLU A 1 665 ? -24.930 17.356 -19.916 1.00 70.38 665 GLU A O 1
ATOM 5355 N N . THR A 1 666 ? -23.563 16.837 -21.617 1.00 66.25 666 THR A N 1
ATOM 5356 C CA . THR A 1 666 ? -24.145 15.512 -21.886 1.00 66.25 666 THR A CA 1
ATOM 5357 C C . THR A 1 666 ? -23.120 14.383 -21.886 1.00 66.25 666 THR A C 1
ATOM 5359 O O . THR A 1 666 ? -23.534 13.227 -21.801 1.00 66.25 666 THR A O 1
ATOM 5362 N N . ASP A 1 667 ? -21.810 14.667 -21.930 1.00 71.12 667 ASP A N 1
ATOM 5363 C CA . ASP A 1 667 ? -20.771 13.642 -21.797 1.00 71.12 667 ASP A CA 1
ATOM 5364 C C . ASP A 1 667 ? -20.383 13.447 -20.321 1.00 71.12 667 ASP A C 1
ATOM 5366 O O . ASP A 1 667 ? -19.771 14.336 -19.719 1.00 71.12 667 ASP A O 1
ATOM 5370 N N . PRO A 1 668 ? -20.648 12.263 -19.728 1.00 67.12 668 PRO A N 1
ATOM 5371 C CA . PRO A 1 668 ? -20.246 11.943 -18.361 1.00 67.12 668 PRO A CA 1
ATOM 5372 C C . PRO A 1 668 ? -18.749 12.130 -18.081 1.00 67.12 668 PRO A C 1
ATOM 5374 O O . PRO A 1 668 ? -18.378 12.360 -16.934 1.00 67.12 668 PRO A O 1
ATOM 5377 N N . ALA A 1 669 ? -17.877 12.046 -19.093 1.00 71.88 669 ALA A N 1
ATOM 5378 C CA . ALA A 1 669 ? -16.441 12.250 -18.908 1.00 71.88 669 ALA A CA 1
ATOM 5379 C C . ALA A 1 669 ? -16.105 13.670 -18.418 1.00 71.88 669 ALA A C 1
ATOM 5381 O O . ALA A 1 669 ? -15.210 13.828 -17.590 1.00 71.88 669 ALA A O 1
ATOM 5382 N N . ASN A 1 670 ? -16.864 14.684 -18.845 1.00 78.81 670 ASN A N 1
ATOM 5383 C CA . ASN A 1 670 ? -16.625 16.086 -18.485 1.00 78.81 670 ASN A CA 1
ATOM 5384 C C . ASN A 1 670 ? -17.020 16.405 -17.029 1.00 78.81 670 ASN A C 1
ATOM 5386 O O . ASN A 1 670 ? -16.584 17.407 -16.452 1.00 78.81 670 ASN A O 1
ATOM 5390 N N . TYR A 1 671 ? -17.785 15.514 -16.387 1.00 77.00 671 TYR A N 1
ATOM 5391 C CA . TYR A 1 671 ? -18.173 15.637 -14.980 1.00 77.00 671 TYR A CA 1
ATOM 5392 C C . TYR A 1 671 ? -17.031 15.311 -14.015 1.00 77.00 671 TYR A C 1
ATOM 5394 O O . TYR A 1 671 ? -17.135 15.609 -12.819 1.00 77.00 671 TYR A O 1
ATOM 5402 N N . PHE A 1 672 ? -15.945 14.714 -14.512 1.00 83.12 672 PHE A N 1
ATOM 5403 C CA . PHE A 1 672 ? -14.840 14.240 -13.695 1.00 83.12 672 PHE A CA 1
ATOM 5404 C C . PHE A 1 672 ? -13.492 14.728 -14.219 1.00 83.12 672 PHE A C 1
ATOM 5406 O O . PHE A 1 672 ? -13.277 14.925 -15.409 1.00 83.12 672 PHE A O 1
ATOM 5413 N N . THR A 1 673 ? -12.538 14.869 -13.306 1.00 86.44 673 THR A N 1
ATOM 5414 C CA . THR A 1 673 ? -11.132 15.142 -13.621 1.00 86.44 673 THR A CA 1
ATOM 5415 C C . THR A 1 673 ? -10.255 14.009 -13.096 1.00 86.44 673 THR A C 1
ATOM 5417 O O . THR A 1 673 ? -10.651 13.272 -12.194 1.00 86.44 673 THR A O 1
ATOM 5420 N N . GLY A 1 674 ? -9.060 13.849 -13.675 1.00 85.75 674 GLY A N 1
ATOM 5421 C CA . GLY A 1 674 ? -8.106 12.807 -13.271 1.00 85.75 674 GLY A CA 1
ATOM 5422 C C . GLY A 1 674 ? -8.354 11.417 -13.870 1.00 85.75 674 GLY A C 1
ATOM 5423 O O . GLY A 1 674 ? -7.750 10.441 -13.427 1.00 85.75 674 GLY A O 1
ATOM 5424 N N . LEU A 1 675 ? -9.189 11.318 -14.911 1.00 88.31 675 LEU A N 1
ATOM 5425 C CA . LEU A 1 675 ? -9.513 10.062 -15.605 1.00 88.31 675 LEU A CA 1
ATOM 5426 C C . LEU A 1 675 ? -8.287 9.370 -16.238 1.00 88.31 675 LEU A C 1
ATOM 5428 O O . LEU A 1 675 ? -8.268 8.151 -16.390 1.00 88.31 675 LEU A O 1
ATOM 5432 N N . HIS A 1 676 ? -7.223 10.119 -16.531 1.00 86.12 676 HIS A N 1
ATOM 5433 C CA . HIS A 1 676 ? -5.971 9.579 -17.073 1.00 86.12 676 HIS A CA 1
ATOM 5434 C C . HIS A 1 676 ? -5.062 8.889 -16.039 1.00 86.12 676 HIS A C 1
ATOM 5436 O O . HIS A 1 676 ? -3.952 8.485 -16.378 1.00 86.12 676 HIS A O 1
ATOM 5442 N N . GLY A 1 677 ? -5.503 8.746 -14.783 1.00 82.62 677 GLY A N 1
ATOM 5443 C CA . GLY A 1 677 ? -4.734 8.099 -13.719 1.00 82.62 677 GLY A CA 1
ATOM 5444 C C . GLY A 1 677 ? -3.916 9.088 -12.894 1.00 82.62 677 GLY A C 1
ATOM 5445 O O . GLY A 1 677 ? -2.776 9.405 -13.230 1.00 82.62 677 GLY A O 1
ATOM 5446 N N . VAL A 1 678 ? -4.465 9.541 -11.765 1.00 83.44 678 VAL A N 1
ATOM 5447 C CA . VAL A 1 678 ? -3.762 10.416 -10.813 1.00 83.44 678 VAL A CA 1
ATOM 5448 C C . VAL A 1 678 ? -3.361 9.627 -9.566 1.00 83.44 678 VAL A C 1
ATOM 5450 O O . VAL A 1 678 ? -4.146 8.883 -8.976 1.00 83.44 678 VAL A O 1
ATOM 5453 N N . ARG A 1 679 ? -2.098 9.790 -9.161 1.00 78.12 679 ARG A N 1
ATOM 5454 C CA . ARG A 1 679 ? -1.439 9.003 -8.108 1.00 78.12 679 ARG A CA 1
ATOM 5455 C C . ARG A 1 679 ? -1.144 9.877 -6.895 1.00 78.12 679 ARG A C 1
ATOM 5457 O O . ARG A 1 679 ? 0.008 10.224 -6.630 1.00 78.12 679 ARG A O 1
ATOM 5464 N N . ASN A 1 680 ? -2.178 10.265 -6.159 1.00 77.19 680 ASN A N 1
ATOM 5465 C CA . ASN A 1 680 ? -2.031 11.112 -4.979 1.00 77.19 680 ASN A CA 1
ATOM 5466 C C . ASN A 1 680 ? -1.628 10.276 -3.749 1.00 77.19 680 ASN A C 1
ATOM 5468 O O . ASN A 1 680 ? -2.357 10.128 -2.767 1.00 77.19 680 ASN A O 1
ATOM 5472 N N . CYS A 1 681 ? -0.418 9.714 -3.811 1.00 72.06 681 CYS A N 1
ATOM 5473 C CA . CYS A 1 681 ? 0.143 8.874 -2.754 1.00 72.06 681 CYS A CA 1
ATOM 5474 C C . CYS A 1 681 ? 0.362 9.638 -1.441 1.00 72.06 681 CYS A C 1
ATOM 5476 O O . CYS A 1 681 ? 0.403 9.026 -0.377 1.00 72.06 681 CYS A O 1
ATOM 5478 N N . TRP A 1 682 ? 0.488 10.968 -1.499 1.00 70.38 682 TRP A N 1
ATOM 5479 C CA . TRP A 1 682 ? 0.546 11.795 -0.297 1.00 70.38 682 TRP A CA 1
ATOM 5480 C C . TRP A 1 682 ? -0.771 11.730 0.477 1.00 70.38 682 TRP A C 1
ATOM 5482 O O . TRP A 1 682 ? -0.745 11.471 1.675 1.00 70.38 682 TRP A O 1
ATOM 5492 N N . GLN A 1 683 ? -1.915 11.881 -0.197 1.00 74.56 683 GLN A N 1
ATOM 5493 C CA . GLN A 1 683 ? -3.219 11.802 0.462 1.00 74.56 683 GLN A CA 1
ATOM 5494 C C . GLN A 1 683 ? -3.492 10.403 1.033 1.00 74.56 683 GLN A C 1
ATOM 5496 O O . GLN A 1 683 ? -3.976 10.293 2.159 1.00 74.56 683 GLN A O 1
ATOM 5501 N N . ALA A 1 684 ? -3.108 9.342 0.313 1.00 73.81 684 ALA A N 1
ATOM 5502 C CA . ALA A 1 684 ? -3.150 7.975 0.840 1.00 73.81 684 ALA A CA 1
ATOM 5503 C C . ALA A 1 684 ? -2.297 7.835 2.115 1.00 73.81 684 ALA A C 1
ATOM 5505 O O . ALA A 1 684 ? -2.763 7.313 3.124 1.00 73.81 684 ALA A O 1
ATOM 5506 N N . ASN A 1 685 ? -1.078 8.385 2.118 1.00 73.69 685 ASN A N 1
ATOM 5507 C CA . ASN A 1 685 ? -0.207 8.384 3.295 1.00 73.69 685 ASN A CA 1
ATOM 5508 C C . ASN A 1 685 ? -0.768 9.203 4.458 1.00 73.69 685 ASN A C 1
ATOM 5510 O O . ASN A 1 685 ? -0.650 8.768 5.596 1.00 73.69 685 ASN A O 1
ATOM 5514 N N . VAL A 1 686 ? -1.397 10.352 4.201 1.00 70.31 686 VAL A N 1
ATOM 5515 C CA . VAL A 1 686 ? -2.063 11.152 5.240 1.00 70.31 686 VAL A CA 1
ATOM 5516 C C . VAL A 1 686 ? -3.200 10.362 5.880 1.00 70.31 686 VAL A C 1
ATOM 5518 O O . VAL A 1 686 ? -3.334 10.377 7.102 1.00 70.31 686 VAL A O 1
ATOM 5521 N N . ASN A 1 687 ? -4.000 9.652 5.085 1.00 73.94 687 ASN A N 1
ATOM 5522 C CA . ASN A 1 687 ? -5.110 8.851 5.596 1.00 73.94 687 ASN A CA 1
ATOM 5523 C C . ASN A 1 687 ? -4.624 7.617 6.365 1.00 73.94 687 ASN A C 1
ATOM 5525 O O . ASN A 1 687 ? -5.118 7.367 7.465 1.00 73.94 687 ASN A O 1
ATOM 5529 N N . LEU A 1 688 ? -3.611 6.910 5.851 1.00 73.25 688 LEU A N 1
ATOM 5530 C CA . LEU A 1 688 ? -2.935 5.831 6.575 1.00 73.25 688 LEU A CA 1
ATOM 5531 C C . LEU A 1 688 ? -2.361 6.349 7.900 1.00 73.25 688 LEU A C 1
ATOM 5533 O O . LEU A 1 688 ? -2.730 5.836 8.948 1.00 73.25 688 LEU A O 1
ATOM 5537 N N . ALA A 1 689 ? -1.581 7.436 7.890 1.00 65.06 689 ALA A N 1
ATOM 5538 C CA . ALA A 1 689 ? -0.985 8.028 9.091 1.00 65.06 689 ALA A CA 1
ATOM 5539 C C . ALA A 1 689 ? -2.027 8.542 10.099 1.00 65.06 689 ALA A C 1
ATOM 5541 O O . ALA A 1 689 ? -1.822 8.424 11.304 1.00 65.06 689 ALA A O 1
ATOM 5542 N N . THR A 1 690 ? -3.173 9.061 9.645 1.00 62.16 690 THR A N 1
ATOM 5543 C CA . THR A 1 690 ? -4.261 9.518 10.534 1.00 62.16 690 THR A CA 1
ATOM 5544 C C . THR A 1 690 ? -4.892 8.361 11.317 1.00 62.16 690 THR A C 1
ATOM 5546 O O . THR A 1 690 ? -5.362 8.571 12.430 1.00 62.16 690 THR A O 1
ATOM 5549 N N . ALA A 1 691 ? -4.826 7.117 10.828 1.00 55.16 691 ALA A N 1
ATOM 5550 C CA . ALA A 1 691 ? -5.185 5.946 11.637 1.00 55.16 691 ALA A CA 1
ATOM 5551 C C . ALA A 1 691 ? -4.228 5.717 12.838 1.00 55.16 691 ALA A C 1
ATOM 5553 O O . ALA A 1 691 ? -4.527 4.898 13.719 1.00 55.16 691 ALA A O 1
ATOM 5554 N N . HIS A 1 692 ? -3.099 6.442 12.893 1.00 53.78 692 HIS A N 1
ATOM 5555 C CA . HIS A 1 692 ? -2.023 6.293 13.877 1.00 53.78 692 HIS A CA 1
ATOM 5556 C C . HIS A 1 692 ? -1.689 7.550 14.697 1.00 53.78 692 HIS A C 1
ATOM 5558 O O . HIS A 1 692 ? -1.239 7.425 15.838 1.00 53.78 692 HIS A O 1
ATOM 5564 N N . GLU A 1 693 ? -1.903 8.751 14.160 1.00 48.12 693 GLU A N 1
ATOM 5565 C CA . GLU A 1 693 ? -1.611 10.018 14.837 1.00 48.12 693 GLU A CA 1
ATOM 5566 C C . GLU A 1 693 ? -2.696 10.389 15.859 1.00 48.12 693 GLU A C 1
ATOM 5568 O O . GLU A 1 693 ? -3.582 11.177 15.565 1.00 48.12 693 GLU A O 1
ATOM 5573 N N . ASN A 1 694 ? -2.601 9.871 17.086 1.00 46.03 694 ASN A N 1
ATOM 5574 C CA . ASN A 1 694 ? -3.284 10.463 18.245 1.00 46.03 694 ASN A CA 1
ATOM 5575 C C . ASN A 1 694 ? -2.328 10.585 19.444 1.00 46.03 694 ASN A C 1
ATOM 5577 O O . ASN A 1 694 ? -2.512 9.984 20.502 1.00 46.03 694 ASN A O 1
ATOM 5581 N N . GLY A 1 695 ? -1.243 11.342 19.249 1.00 37.19 695 GLY A N 1
ATOM 5582 C CA . GLY A 1 695 ? -0.468 11.941 20.338 1.00 37.19 695 GLY A CA 1
ATOM 5583 C C . GLY A 1 695 ? -1.031 13.333 20.684 1.00 37.19 695 GLY A C 1
ATOM 5584 O O . GLY A 1 695 ? -1.460 14.039 19.776 1.00 37.19 695 GLY A O 1
ATOM 5585 N N . PRO A 1 696 ? -1.052 13.747 21.963 1.00 31.69 696 PRO A N 1
ATOM 5586 C CA . PRO A 1 696 ? -1.732 14.966 22.424 1.00 31.69 696 PRO A CA 1
ATOM 5587 C C . PRO A 1 696 ? -1.075 16.302 22.022 1.00 31.69 696 PRO A C 1
ATOM 5589 O O . PRO A 1 696 ? -1.497 17.349 22.508 1.00 31.69 696 PRO A O 1
ATOM 5592 N N . ASP A 1 697 ? -0.024 16.308 21.202 1.00 35.78 697 ASP A N 1
ATOM 5593 C CA . ASP A 1 697 ? 0.828 17.478 20.976 1.00 35.78 697 ASP A CA 1
ATOM 5594 C C . ASP A 1 697 ? 0.711 18.128 19.589 1.00 35.78 697 ASP A C 1
ATOM 5596 O O . ASP A 1 697 ? 1.333 19.167 19.371 1.00 35.78 697 ASP A O 1
ATOM 5600 N N . GLY A 1 698 ? -0.106 17.591 18.673 1.00 36.72 698 GLY A N 1
ATOM 5601 C CA . GLY A 1 698 ? -0.429 18.259 17.401 1.00 36.72 698 GLY A CA 1
ATOM 5602 C C . GLY A 1 698 ? 0.787 18.570 16.513 1.00 36.72 698 GLY A C 1
ATOM 5603 O O . GLY A 1 698 ? 0.727 19.472 15.675 1.00 36.72 698 GLY A O 1
ATOM 5604 N N . LYS A 1 699 ? 1.905 17.855 16.701 1.00 32.25 699 LYS A N 1
ATOM 5605 C CA . LYS A 1 699 ? 3.140 18.004 15.922 1.00 32.25 699 LYS A CA 1
ATOM 5606 C C . LYS A 1 699 ? 3.347 16.799 14.993 1.00 32.25 699 LYS A C 1
ATOM 5608 O O . LYS A 1 699 ? 3.273 15.666 15.465 1.00 32.25 699 LYS A O 1
ATOM 5613 N N . PRO A 1 700 ? 3.675 17.011 13.705 1.00 33.47 700 PRO A N 1
ATOM 5614 C CA . PRO A 1 700 ? 4.177 15.951 12.834 1.00 33.47 700 PRO A CA 1
ATOM 5615 C C . PRO A 1 700 ? 5.488 15.376 13.391 1.00 33.47 700 PRO A C 1
ATOM 5617 O O . PRO A 1 700 ? 6.414 16.128 13.699 1.00 33.47 700 PRO A O 1
ATOM 5620 N N . ARG A 1 701 ? 5.597 14.049 13.498 1.00 42.78 701 ARG A N 1
ATOM 5621 C CA . ARG A 1 701 ? 6.732 13.357 14.144 1.00 42.78 701 ARG A CA 1
ATOM 5622 C C . ARG A 1 701 ? 8.038 13.332 13.337 1.00 42.78 701 ARG A C 1
ATOM 5624 O O . ARG A 1 701 ? 9.004 12.720 13.773 1.00 42.78 701 ARG A O 1
ATOM 5631 N N . TRP A 1 702 ? 8.127 14.026 12.200 1.00 34.28 702 TRP A N 1
ATOM 5632 C CA . TRP A 1 702 ? 9.350 14.051 11.385 1.00 34.28 702 TRP A CA 1
ATOM 5633 C C . TRP A 1 702 ? 10.482 14.929 11.954 1.00 34.28 702 TRP A C 1
ATOM 5635 O O . TRP A 1 702 ? 11.589 14.905 11.420 1.00 34.28 702 TRP A O 1
ATOM 5645 N N . SER A 1 703 ? 10.265 15.674 13.045 1.00 28.72 703 SER A N 1
ATOM 5646 C CA . SER A 1 703 ? 11.341 16.402 13.727 1.00 28.72 703 SER A CA 1
ATOM 5647 C C . SER A 1 703 ? 11.895 15.599 14.911 1.00 28.72 703 SER A C 1
ATOM 5649 O O . SER A 1 703 ? 11.223 15.500 15.934 1.00 28.72 703 SER A O 1
ATOM 5651 N N . THR A 1 704 ? 13.152 15.147 14.792 1.00 29.75 704 THR A N 1
ATOM 5652 C CA . THR A 1 704 ? 14.061 14.575 15.823 1.00 29.75 704 THR A CA 1
ATOM 5653 C C . THR A 1 704 ? 14.256 13.044 15.863 1.00 29.75 704 THR A C 1
ATOM 5655 O O . THR A 1 704 ? 13.971 12.371 16.850 1.00 29.75 704 THR A O 1
ATOM 5658 N N . MET A 1 705 ? 14.929 12.512 14.832 1.00 30.45 705 MET A N 1
ATOM 5659 C CA . MET A 1 705 ? 15.490 11.143 14.785 1.00 30.45 705 MET A CA 1
ATOM 5660 C C . MET A 1 705 ? 16.526 10.816 15.890 1.00 30.45 705 MET A C 1
ATOM 5662 O O . MET A 1 705 ? 16.880 9.652 16.068 1.00 30.45 705 MET A O 1
ATOM 5666 N N . GLU A 1 706 ? 17.034 11.792 16.654 1.00 28.55 706 GLU A N 1
ATOM 5667 C CA . GLU A 1 706 ? 18.095 11.548 17.651 1.00 28.55 706 GLU A CA 1
ATOM 5668 C C . GLU A 1 706 ? 17.605 11.303 19.091 1.00 28.55 706 GLU A C 1
ATOM 5670 O O . GLU A 1 706 ? 18.381 10.808 19.911 1.00 28.55 706 GLU A O 1
ATOM 5675 N N . GLN A 1 707 ? 16.336 11.569 19.433 1.00 31.97 707 GLN A N 1
ATOM 5676 C CA . GLN A 1 707 ? 15.876 11.480 20.834 1.00 31.97 707 GLN A CA 1
ATOM 5677 C C . GLN A 1 707 ? 15.046 10.235 21.188 1.00 31.97 707 GLN A C 1
ATOM 5679 O O . GLN A 1 707 ? 15.028 9.832 22.351 1.00 31.97 707 GLN A O 1
ATOM 5684 N N . HIS A 1 708 ? 14.433 9.544 20.224 1.00 37.81 708 HIS A N 1
ATOM 5685 C CA . HIS A 1 708 ? 13.395 8.550 20.542 1.00 37.81 708 HIS A CA 1
ATOM 5686 C C . HIS A 1 708 ? 13.833 7.079 20.591 1.00 37.81 708 HIS A C 1
ATOM 5688 O O . HIS A 1 708 ? 13.010 6.215 20.880 1.00 37.81 708 HIS A O 1
ATOM 5694 N N . SER A 1 709 ? 15.125 6.755 20.442 1.00 34.66 709 SER A N 1
ATOM 5695 C CA . SER A 1 709 ? 15.607 5.386 20.735 1.00 34.66 709 SER A CA 1
ATOM 5696 C C . SER A 1 709 ? 15.591 5.034 22.236 1.00 34.66 709 SER A C 1
ATOM 5698 O O . SER A 1 709 ? 15.899 3.902 22.606 1.00 34.66 709 SER A O 1
ATOM 5700 N N . LYS A 1 710 ? 15.229 5.990 23.110 1.00 32.81 710 LYS A N 1
ATOM 5701 C CA . LYS A 1 710 ? 15.215 5.828 24.575 1.00 32.81 710 LYS A CA 1
ATOM 5702 C C . LYS A 1 710 ? 13.875 6.132 25.259 1.00 32.81 710 LYS A C 1
ATOM 5704 O O . LYS A 1 710 ? 13.740 5.791 26.435 1.00 32.81 710 LYS A O 1
ATOM 5709 N N . ASP A 1 711 ? 12.892 6.702 24.560 1.00 35.81 711 ASP A N 1
ATOM 5710 C CA . ASP A 1 711 ? 11.571 6.990 25.130 1.00 35.81 711 ASP A CA 1
ATOM 5711 C C . ASP A 1 711 ? 10.561 5.905 24.751 1.00 35.81 711 ASP A C 1
ATOM 5713 O O . ASP A 1 711 ? 10.078 5.821 23.627 1.00 35.81 711 ASP A O 1
ATOM 5717 N N . TYR A 1 712 ? 10.229 5.070 25.734 1.00 36.59 712 TYR A N 1
ATOM 5718 C CA . TYR A 1 712 ? 9.284 3.957 25.616 1.00 36.59 712 TYR A CA 1
ATOM 5719 C C . TYR A 1 712 ? 7.812 4.404 25.441 1.00 36.59 712 TYR A C 1
ATOM 5721 O O . TYR A 1 712 ? 6.939 3.555 25.336 1.00 36.59 712 TYR A O 1
ATOM 5729 N N . THR A 1 713 ? 7.504 5.706 25.408 1.00 48.81 713 THR A N 1
ATOM 5730 C CA . THR A 1 713 ? 6.143 6.276 25.497 1.00 48.81 713 THR A CA 1
ATOM 5731 C C . THR A 1 713 ? 5.530 6.641 24.133 1.00 48.81 713 THR A C 1
ATOM 5733 O O . THR A 1 713 ? 5.077 7.770 23.936 1.00 48.81 713 THR A O 1
ATOM 5736 N N . TRP A 1 714 ? 5.535 5.726 23.160 1.00 56.50 714 TRP A N 1
ATOM 5737 C CA . TRP A 1 714 ? 5.008 5.981 21.808 1.00 56.50 714 TRP A CA 1
ATOM 5738 C C . TRP A 1 714 ? 3.609 5.368 21.598 1.00 56.50 714 TRP A C 1
ATOM 5740 O O . TRP A 1 714 ? 3.346 4.248 22.026 1.00 56.50 714 TRP A O 1
ATOM 5750 N N . ASN A 1 715 ? 2.710 6.111 20.936 1.00 65.25 715 ASN A N 1
ATOM 5751 C CA . ASN A 1 715 ? 1.365 5.644 20.563 1.00 65.25 715 ASN A CA 1
ATOM 5752 C C . ASN A 1 715 ? 1.433 4.825 19.251 1.00 65.25 715 ASN A C 1
ATOM 5754 O O . ASN A 1 715 ? 1.806 5.418 18.233 1.00 65.25 715 ASN A O 1
ATOM 5758 N N . PRO A 1 716 ? 1.050 3.529 19.252 1.00 66.38 716 PRO A N 1
ATOM 5759 C CA . PRO A 1 716 ? 1.122 2.657 18.081 1.00 66.38 716 PRO A CA 1
ATOM 5760 C C . PRO A 1 716 ? -0.026 2.804 17.071 1.00 66.38 716 PRO A C 1
ATOM 5762 O O . PRO A 1 716 ? 0.055 2.288 15.952 1.00 66.38 716 PRO A O 1
ATOM 5765 N N . GLY A 1 717 ? -1.087 3.529 17.424 1.00 72.75 717 GLY A N 1
ATOM 5766 C CA . GLY A 1 717 ? -2.242 3.733 16.557 1.00 72.75 717 GLY A CA 1
ATOM 5767 C C . GLY A 1 717 ? -3.241 2.575 16.546 1.00 72.75 717 GLY A C 1
ATOM 5768 O O . GLY A 1 717 ? -2.981 1.477 17.038 1.00 72.75 717 GLY A O 1
ATOM 5769 N N . SER A 1 718 ? -4.408 2.836 15.956 1.00 78.25 718 SER A N 1
ATOM 5770 C CA . SER A 1 718 ? -5.559 1.919 15.966 1.00 78.25 718 SER A CA 1
ATOM 5771 C C . SER A 1 718 ? -5.351 0.657 15.125 1.00 78.25 718 SER A C 1
ATOM 5773 O O . SER A 1 718 ? -5.795 -0.423 15.506 1.00 78.25 718 SER A O 1
ATOM 5775 N N . LEU A 1 719 ? -4.643 0.774 14.001 1.00 83.75 719 LEU A N 1
ATOM 5776 C CA . LEU A 1 719 ? -4.429 -0.321 13.057 1.00 83.75 719 LEU A CA 1
ATOM 5777 C C . LEU A 1 719 ? -3.406 -1.349 13.568 1.00 83.75 719 LEU A C 1
ATOM 5779 O O . LEU A 1 719 ? -3.662 -2.548 13.488 1.00 83.75 719 LEU A O 1
ATOM 5783 N N . SER A 1 720 ? -2.294 -0.895 14.162 1.00 85.44 720 SER A N 1
ATOM 5784 C CA . SER A 1 720 ? -1.332 -1.789 14.834 1.00 85.44 720 SER A CA 1
ATOM 5785 C C . SER A 1 720 ? -1.988 -2.504 16.018 1.00 85.44 720 SER A C 1
ATOM 5787 O O . SER A 1 720 ? -1.827 -3.712 16.181 1.00 85.44 720 SER A O 1
ATOM 5789 N N . ASP A 1 721 ? -2.797 -1.785 16.809 1.00 86.88 721 ASP A N 1
ATOM 5790 C CA . ASP A 1 721 ? -3.551 -2.370 17.923 1.00 86.88 721 ASP A CA 1
ATOM 5791 C C . ASP A 1 721 ? -4.581 -3.404 17.441 1.00 86.88 721 ASP A C 1
ATOM 5793 O O . ASP A 1 721 ? -4.688 -4.474 18.034 1.00 86.88 721 ASP A O 1
ATOM 5797 N N . ALA A 1 722 ? -5.289 -3.146 16.335 1.00 90.31 722 ALA A N 1
ATOM 5798 C CA . ALA A 1 722 ? -6.225 -4.104 15.747 1.00 90.31 722 ALA A CA 1
ATOM 5799 C C . ALA A 1 722 ? -5.524 -5.391 15.274 1.00 90.31 722 ALA A C 1
ATOM 5801 O O . ALA A 1 722 ? -5.987 -6.487 15.593 1.00 90.31 722 ALA A O 1
ATOM 5802 N N . VAL A 1 723 ? -4.381 -5.278 14.582 1.00 92.25 723 VAL A N 1
ATOM 5803 C CA . VAL A 1 723 ? -3.580 -6.447 14.167 1.00 92.25 723 VAL A CA 1
ATOM 5804 C C . VAL A 1 723 ? -3.032 -7.200 15.383 1.00 92.25 723 VAL A C 1
ATOM 5806 O O . VAL A 1 723 ? -3.092 -8.428 15.416 1.00 92.25 723 VAL A O 1
ATOM 5809 N N . ASN A 1 724 ? -2.555 -6.496 16.417 1.00 91.50 724 ASN A N 1
ATOM 5810 C CA . ASN A 1 724 ? -2.092 -7.128 17.656 1.00 91.50 724 ASN A CA 1
ATOM 5811 C C . ASN A 1 724 ? -3.217 -7.915 18.351 1.00 91.50 724 ASN A C 1
ATOM 5813 O O . ASN A 1 724 ? -3.030 -9.082 18.701 1.00 91.50 724 ASN A O 1
ATOM 5817 N N . ARG A 1 725 ? -4.398 -7.300 18.497 1.00 90.94 725 ARG A N 1
ATOM 5818 C CA . ARG A 1 725 ? -5.593 -7.911 19.101 1.00 90.94 725 ARG A CA 1
ATOM 5819 C C . ARG A 1 725 ? -6.033 -9.166 18.358 1.00 90.94 725 ARG A C 1
ATOM 5821 O O . ARG A 1 725 ? -6.263 -10.181 19.004 1.00 90.94 725 ARG A O 1
ATOM 5828 N N . MET A 1 726 ? -6.060 -9.135 17.026 1.00 92.19 726 MET A N 1
ATOM 5829 C CA . MET A 1 726 ? -6.403 -10.295 16.189 1.00 92.19 726 MET A CA 1
ATOM 5830 C C . MET A 1 726 ? -5.507 -11.521 16.470 1.00 92.19 726 MET A C 1
ATOM 5832 O O . MET A 1 726 ? -5.955 -12.662 16.377 1.00 92.19 726 MET A O 1
ATOM 5836 N N . PHE A 1 727 ? -4.242 -11.315 16.858 1.00 91.94 727 PHE A N 1
ATOM 5837 C CA . PHE A 1 727 ? -3.320 -12.399 17.229 1.00 91.94 727 PHE A CA 1
ATOM 5838 C C . PHE A 1 727 ? -3.274 -12.712 18.734 1.00 91.94 727 PHE A C 1
ATOM 5840 O O . PHE A 1 727 ? -2.634 -13.695 19.149 1.00 91.94 727 PHE A O 1
ATOM 5847 N N . ALA A 1 728 ? -3.940 -11.910 19.569 1.00 87.69 728 ALA A N 1
ATOM 5848 C CA . ALA A 1 728 ? -3.981 -12.125 21.007 1.00 87.69 728 ALA A CA 1
ATOM 5849 C C . ALA A 1 728 ? -4.680 -13.454 21.331 1.00 87.69 728 ALA A C 1
ATOM 5851 O O . ALA A 1 728 ? -5.659 -13.867 20.704 1.00 87.69 728 ALA A O 1
ATOM 5852 N N . LYS A 1 729 ? -4.136 -14.175 22.315 1.00 84.06 729 LYS A N 1
ATOM 5853 C CA . LYS A 1 729 ? -4.620 -15.516 22.657 1.00 84.06 729 LYS A CA 1
ATOM 5854 C C . LYS A 1 729 ? -6.079 -15.445 23.119 1.00 84.06 729 LYS A C 1
ATOM 5856 O O . LYS A 1 729 ? -6.367 -14.796 24.118 1.00 84.06 729 LYS A O 1
ATOM 5861 N N . GLY A 1 730 ? -6.957 -16.174 22.431 1.00 77.56 730 GLY A N 1
ATOM 5862 C CA . GLY A 1 730 ? -8.382 -16.258 22.762 1.00 77.56 730 GLY A CA 1
ATOM 5863 C C . GLY A 1 730 ? -9.221 -15.061 22.306 1.00 77.56 730 GLY A C 1
ATOM 5864 O O . GLY A 1 730 ? -10.381 -14.989 22.697 1.00 77.56 730 GLY A O 1
ATOM 5865 N N . TYR A 1 731 ? -8.667 -14.140 21.504 1.00 83.25 731 TYR A N 1
ATOM 5866 C CA . TYR A 1 731 ? -9.414 -12.980 21.005 1.00 83.25 731 TYR A CA 1
ATOM 5867 C C . TYR A 1 731 ? -10.466 -13.375 19.960 1.00 83.25 731 TYR A C 1
ATOM 5869 O O . TYR A 1 731 ? -11.638 -13.025 20.103 1.00 83.25 731 TYR A O 1
ATOM 5877 N N . ASN A 1 732 ? -10.050 -14.161 18.959 1.00 83.81 732 ASN A N 1
ATOM 5878 C CA . ASN A 1 732 ? -10.930 -14.915 18.069 1.00 83.81 732 ASN A CA 1
ATOM 5879 C C . ASN A 1 732 ? -10.980 -16.371 18.558 1.00 83.81 732 ASN A C 1
ATOM 5881 O O . ASN A 1 732 ? -9.944 -16.980 18.834 1.00 83.81 732 ASN A O 1
ATOM 5885 N N . SER A 1 733 ? -12.187 -16.914 18.685 1.00 79.94 733 SER A N 1
ATOM 5886 C CA . SER A 1 733 ? -12.445 -18.244 19.255 1.00 79.94 733 SER A CA 1
ATOM 5887 C C . SER A 1 733 ? -12.673 -19.340 18.214 1.00 79.94 733 SER A C 1
ATOM 5889 O O . SER A 1 733 ? -12.609 -20.511 18.570 1.00 79.94 733 SER A O 1
ATOM 5891 N N . ASN A 1 734 ? -12.896 -18.964 16.951 1.00 85.00 734 ASN A N 1
ATOM 5892 C CA . ASN A 1 734 ? -13.083 -19.875 15.823 1.00 85.00 734 ASN A CA 1
ATOM 5893 C C . ASN A 1 734 ? -12.608 -19.240 14.504 1.00 85.00 734 ASN A C 1
ATOM 5895 O O . ASN A 1 734 ? -12.318 -18.038 14.449 1.00 85.00 734 ASN A O 1
ATOM 5899 N N . TRP A 1 735 ? -12.547 -20.048 13.442 1.00 86.56 735 TRP A N 1
ATOM 5900 C CA . TRP A 1 735 ? -12.183 -19.624 12.087 1.00 86.56 735 TRP A CA 1
ATOM 5901 C C . TRP A 1 735 ? -13.061 -18.490 11.561 1.00 86.56 735 TRP A C 1
ATOM 5903 O O . TRP A 1 735 ? -12.527 -17.525 11.027 1.00 86.56 735 TRP A O 1
ATOM 5913 N N . GLY A 1 736 ? -14.383 -18.559 11.739 1.00 85.06 736 GLY A N 1
ATOM 5914 C CA . GLY A 1 736 ? -15.300 -17.566 11.172 1.00 85.06 736 GLY A CA 1
ATOM 5915 C C . GLY A 1 736 ? -15.075 -16.152 11.695 1.00 85.06 736 GLY A C 1
ATOM 5916 O O . GLY A 1 736 ? -15.005 -15.214 10.905 1.00 85.06 736 GLY A O 1
ATOM 5917 N N . GLN A 1 737 ? -14.843 -16.014 13.002 1.00 86.50 737 GLN A N 1
ATOM 5918 C CA . GLN A 1 737 ? -14.514 -14.731 13.636 1.00 86.50 737 GLN A CA 1
ATOM 5919 C C . GLN A 1 737 ? -13.197 -14.132 13.133 1.00 86.50 737 GLN A C 1
ATOM 5921 O O . GLN A 1 737 ? -13.036 -12.915 13.130 1.00 86.50 737 GLN A O 1
ATOM 5926 N N . PHE A 1 738 ? -12.226 -14.972 12.769 1.00 91.06 738 PHE A N 1
ATOM 5927 C CA . PHE A 1 738 ? -10.955 -14.512 12.215 1.00 91.06 738 PHE A CA 1
ATOM 5928 C C . PHE A 1 738 ? -11.068 -14.206 10.718 1.00 91.06 738 PHE A C 1
ATOM 5930 O O . PHE A 1 738 ? -10.565 -13.184 10.261 1.00 91.06 738 PHE A O 1
ATOM 5937 N N . ALA A 1 739 ? -11.702 -15.088 9.952 1.00 90.88 739 ALA A N 1
ATOM 5938 C CA . ALA A 1 739 ? -11.624 -15.097 8.500 1.00 90.88 739 ALA A CA 1
ATOM 5939 C C . ALA A 1 739 ? -12.431 -13.974 7.849 1.00 90.88 739 ALA A C 1
ATOM 5941 O O . ALA A 1 739 ? -11.943 -13.372 6.897 1.00 90.88 739 ALA A O 1
ATOM 5942 N N . SER A 1 740 ? -13.640 -13.693 8.344 1.00 88.31 740 SER A N 1
ATOM 5943 C CA . SER A 1 740 ? -14.614 -12.893 7.602 1.00 88.31 740 SER A CA 1
ATOM 5944 C C . SER A 1 740 ? -15.321 -11.846 8.451 1.00 88.31 740 SER A C 1
ATOM 5946 O O . SER A 1 740 ? -15.401 -11.947 9.672 1.00 88.31 740 SER A O 1
ATOM 5948 N N . THR A 1 741 ? -15.866 -10.824 7.795 1.00 89.19 741 THR A N 1
ATOM 5949 C CA . THR A 1 741 ? -16.859 -9.933 8.398 1.00 89.19 741 THR A CA 1
ATOM 5950 C C . THR A 1 741 ? -18.217 -10.596 8.597 1.00 89.19 741 THR A C 1
ATOM 5952 O O . THR A 1 741 ? -19.032 -10.005 9.291 1.00 89.19 741 THR A O 1
ATOM 5955 N N . LYS A 1 742 ? -18.495 -11.778 8.026 1.00 83.12 742 LYS A N 1
ATOM 5956 C CA . LYS A 1 742 ? -19.810 -12.432 8.130 1.00 83.12 742 LYS A CA 1
ATOM 5957 C C . LYS A 1 742 ? -20.233 -12.596 9.593 1.00 83.12 742 LYS A C 1
ATOM 5959 O O . LYS A 1 742 ? -19.511 -13.183 10.398 1.00 83.12 742 LYS A O 1
ATOM 5964 N N . TRP A 1 743 ? -21.416 -12.096 9.938 1.00 78.69 743 TRP A N 1
ATOM 5965 C CA . TRP A 1 743 ? -21.973 -12.244 11.277 1.00 78.69 743 TRP A CA 1
ATOM 5966 C C . TRP A 1 743 ? -22.703 -13.588 11.401 1.00 78.69 743 TRP A C 1
ATOM 5968 O O . TRP A 1 743 ? -23.671 -13.835 10.693 1.00 78.69 743 TRP A O 1
ATOM 5978 N N . ILE A 1 744 ? -22.204 -14.468 12.277 1.00 63.94 744 ILE A N 1
ATOM 5979 C CA . ILE A 1 744 ? -22.636 -15.881 12.396 1.00 63.94 744 ILE A CA 1
ATOM 5980 C C . ILE A 1 744 ? -23.431 -16.130 13.703 1.00 63.94 744 ILE A C 1
ATOM 5982 O O . ILE A 1 744 ? -23.886 -17.234 13.978 1.00 63.94 744 ILE A O 1
ATOM 5986 N N . ALA A 1 745 ? -23.613 -15.110 14.547 1.00 54.31 745 ALA A N 1
ATOM 5987 C CA . ALA A 1 745 ? -24.177 -15.260 15.890 1.00 54.31 745 ALA A CA 1
ATOM 5988 C C . ALA A 1 745 ? -25.672 -14.903 15.965 1.00 54.31 745 ALA A C 1
ATOM 5990 O O . ALA A 1 745 ? -26.053 -14.020 16.731 1.00 54.31 745 ALA A O 1
ATOM 5991 N N . GLU A 1 746 ? -26.511 -15.592 15.189 1.00 45.28 746 GLU A N 1
ATOM 5992 C CA . GLU A 1 746 ? -27.971 -15.410 15.263 1.00 45.28 746 GLU A CA 1
ATOM 5993 C C . GLU A 1 746 ? -28.579 -16.049 16.535 1.00 45.28 746 GLU A C 1
ATOM 5995 O O . GLU A 1 746 ? -29.570 -15.537 17.052 1.00 45.28 746 GLU A O 1
ATOM 6000 N N . ASP A 1 747 ? -27.914 -17.049 17.143 1.00 37.06 747 ASP A N 1
ATOM 6001 C CA . ASP A 1 747 ? -28.536 -17.907 18.176 1.00 37.06 747 ASP A CA 1
ATOM 6002 C C . ASP A 1 747 ? -27.841 -17.932 19.555 1.00 37.06 747 ASP A C 1
ATOM 6004 O O . ASP A 1 747 ? -28.295 -18.614 20.477 1.00 37.06 747 ASP A O 1
ATOM 6008 N N . GLN A 1 748 ? -26.738 -17.203 19.749 1.00 42.84 748 GLN A N 1
ATOM 6009 C CA . GLN A 1 748 ? -26.042 -17.139 21.042 1.00 42.84 748 GLN A CA 1
ATOM 6010 C C . GLN A 1 748 ? -25.813 -15.685 21.435 1.00 42.84 748 GLN A C 1
ATOM 6012 O O . GLN A 1 748 ? -25.077 -14.967 20.761 1.00 42.84 748 GLN A O 1
ATOM 6017 N N . GLY A 1 749 ? -26.462 -15.255 22.522 1.00 42.25 749 GLY A N 1
ATOM 6018 C CA . GLY A 1 749 ? -26.442 -13.879 23.015 1.00 42.25 749 GLY A CA 1
ATOM 6019 C C . GLY A 1 749 ? -25.075 -13.195 22.890 1.00 42.25 749 GLY A C 1
ATOM 6020 O O . GLY A 1 749 ? -24.077 -13.699 23.394 1.00 42.25 749 GLY A O 1
ATOM 6021 N N . CYS A 1 750 ? -25.079 -12.053 22.196 1.00 39.66 750 CYS A N 1
ATOM 6022 C CA . CYS A 1 750 ? -24.038 -11.025 22.062 1.00 39.66 750 CYS A CA 1
ATOM 6023 C C . CYS A 1 750 ? -22.564 -11.514 22.120 1.00 39.66 750 CYS A C 1
ATOM 6025 O O . CYS A 1 750 ? -22.019 -11.734 23.207 1.00 39.66 750 CYS A O 1
ATOM 6027 N N . PRO A 1 751 ? -21.856 -11.625 20.979 1.00 49.91 751 PRO A N 1
ATOM 6028 C CA . PRO A 1 751 ? -20.496 -12.155 20.960 1.00 49.91 751 PRO A CA 1
ATOM 6029 C C . PRO A 1 751 ? -19.456 -11.303 21.702 1.00 49.91 751 PRO A C 1
ATOM 6031 O O . PRO A 1 751 ? -19.334 -10.087 21.539 1.00 49.91 751 PRO A O 1
ATOM 6034 N N . LYS A 1 752 ? -18.640 -12.030 22.466 1.00 65.12 752 LYS A N 1
ATOM 6035 C CA . LYS A 1 752 ? -17.404 -11.633 23.156 1.00 65.12 752 LYS A CA 1
ATOM 6036 C C . LYS A 1 752 ? -16.301 -11.359 22.122 1.00 65.12 752 LYS A C 1
ATOM 6038 O O . LYS A 1 752 ? -16.151 -12.200 21.250 1.00 65.12 752 LYS A O 1
ATOM 6043 N N . THR A 1 753 ? -15.567 -10.238 22.225 1.00 63.53 753 THR A N 1
ATOM 6044 C CA . THR A 1 753 ? -14.298 -9.813 21.544 1.00 63.53 753 THR A CA 1
ATOM 6045 C C . THR A 1 753 ? -14.024 -10.091 20.050 1.00 63.53 753 THR A C 1
ATOM 6047 O O . THR A 1 753 ? -13.284 -9.318 19.449 1.00 63.53 753 THR A O 1
ATOM 6050 N N . GLY A 1 754 ? -14.600 -11.106 19.409 1.00 72.25 754 GLY A N 1
ATOM 6051 C CA . GLY A 1 754 ? -14.246 -11.637 18.090 1.00 72.25 754 GLY A CA 1
ATOM 6052 C C . GLY A 1 754 ? -14.861 -10.909 16.897 1.00 72.25 754 GLY A C 1
ATOM 6053 O O . GLY A 1 754 ? -15.272 -11.564 15.947 1.00 72.25 754 GLY A O 1
ATOM 6054 N N . TYR A 1 755 ? -14.963 -9.579 16.954 1.00 87.00 755 TYR A N 1
ATOM 6055 C CA . TYR A 1 755 ? -15.456 -8.738 15.848 1.00 87.00 755 TYR A CA 1
ATOM 6056 C C . TYR A 1 755 ? -14.312 -8.087 15.045 1.00 87.00 755 TYR A C 1
ATOM 6058 O O . TYR A 1 755 ? -14.562 -7.369 14.081 1.00 87.00 755 TYR A O 1
ATOM 6066 N N . ILE A 1 756 ? -13.051 -8.325 15.431 1.00 90.88 756 ILE A N 1
ATOM 6067 C CA . ILE A 1 756 ? -11.880 -7.998 14.606 1.00 90.88 756 ILE A CA 1
ATOM 6068 C C . ILE A 1 756 ? -11.557 -9.221 13.749 1.00 90.88 756 ILE A C 1
ATOM 6070 O O . ILE A 1 756 ? -10.948 -10.174 14.239 1.00 90.88 756 ILE A O 1
ATOM 6074 N N . SER A 1 757 ? -11.962 -9.177 12.482 1.00 93.00 757 SER A N 1
ATOM 6075 C CA . SER A 1 757 ? -11.588 -10.161 11.466 1.00 93.00 757 SER A CA 1
ATOM 6076 C C . SER A 1 757 ? -10.490 -9.627 10.544 1.00 93.00 757 SER A C 1
ATOM 6078 O O . SER A 1 757 ? -10.280 -8.415 10.420 1.00 93.00 757 SER A O 1
ATOM 6080 N N . LEU A 1 758 ? -9.804 -10.543 9.863 1.00 96.25 758 LEU A N 1
ATOM 6081 C CA . LEU A 1 758 ? -8.834 -10.241 8.817 1.00 96.25 758 LEU A CA 1
ATOM 6082 C C . LEU A 1 758 ? -9.481 -9.423 7.690 1.00 96.25 758 LEU A C 1
ATOM 6084 O O . LEU A 1 758 ? -8.903 -8.434 7.242 1.00 96.25 758 LEU A O 1
ATOM 6088 N N . GLU A 1 759 ? -10.699 -9.798 7.287 1.00 94.75 759 GLU A N 1
ATOM 6089 C CA . GLU A 1 759 ? -11.475 -9.102 6.256 1.00 94.75 759 GLU A CA 1
ATOM 6090 C C . GLU A 1 759 ? -11.855 -7.668 6.668 1.00 94.75 759 GLU A C 1
ATOM 6092 O O . GLU A 1 759 ? -11.756 -6.750 5.858 1.00 94.75 759 GLU A O 1
ATOM 6097 N N . TYR A 1 760 ? -12.214 -7.426 7.935 1.00 94.31 760 TYR A N 1
ATOM 6098 C CA . TYR A 1 760 ? -12.486 -6.067 8.421 1.00 94.31 760 TYR A CA 1
ATOM 6099 C C . TYR A 1 760 ? -11.269 -5.148 8.252 1.00 94.31 760 TYR A C 1
ATOM 6101 O O . TYR A 1 760 ? -11.392 -4.030 7.743 1.00 94.31 760 TYR A O 1
ATOM 6109 N N . ILE A 1 761 ? -10.087 -5.616 8.662 1.00 95.00 761 ILE A N 1
ATOM 6110 C CA . ILE A 1 761 ? -8.871 -4.807 8.562 1.00 95.00 761 ILE A CA 1
ATOM 6111 C C . ILE A 1 761 ? -8.505 -4.583 7.086 1.00 95.00 761 ILE A C 1
ATOM 6113 O O . ILE A 1 761 ? -8.202 -3.456 6.698 1.00 95.00 761 ILE A O 1
ATOM 6117 N N . HIS A 1 762 ? -8.603 -5.627 6.259 1.00 96.69 762 HIS A N 1
ATOM 6118 C CA . HIS A 1 762 ? -8.447 -5.561 4.803 1.00 96.69 762 HIS A CA 1
ATOM 6119 C C . HIS A 1 762 ? -9.331 -4.475 4.166 1.00 96.69 762 HIS A C 1
ATOM 6121 O O . HIS A 1 762 ? -8.821 -3.593 3.472 1.00 96.69 762 HIS A O 1
ATOM 6127 N N . ASN A 1 763 ? -10.631 -4.468 4.474 1.00 94.69 763 ASN A N 1
ATOM 6128 C CA . ASN A 1 763 ? -11.592 -3.519 3.907 1.00 94.69 763 ASN A CA 1
ATOM 6129 C C . ASN A 1 763 ? -11.190 -2.063 4.187 1.00 94.69 763 ASN A C 1
ATOM 6131 O O . ASN A 1 763 ? -11.249 -1.209 3.302 1.00 94.69 763 ASN A O 1
ATOM 6135 N N . ASN A 1 764 ? -10.721 -1.769 5.401 1.00 93.50 764 ASN A N 1
ATOM 6136 C CA . ASN A 1 764 ? -10.262 -0.425 5.740 1.00 93.50 764 ASN A CA 1
ATOM 6137 C C . ASN A 1 764 ? -9.010 -0.017 4.939 1.00 93.50 764 ASN A C 1
ATOM 6139 O O . ASN A 1 764 ? -8.914 1.133 4.513 1.00 93.50 764 ASN A O 1
ATOM 6143 N N . ILE A 1 765 ? -8.071 -0.933 4.675 1.00 94.31 765 ILE A N 1
ATOM 6144 C CA . ILE A 1 765 ? -6.861 -0.628 3.888 1.00 94.31 765 ILE A CA 1
ATOM 6145 C C . ILE A 1 765 ? -7.186 -0.324 2.427 1.00 94.31 765 ILE A C 1
ATOM 6147 O O . ILE A 1 765 ? -6.588 0.593 1.856 1.00 94.31 765 ILE A O 1
ATOM 6151 N N . HIS A 1 766 ? -8.167 -1.012 1.842 1.00 95.25 766 HIS A N 1
ATOM 6152 C CA . HIS A 1 766 ? -8.703 -0.676 0.522 1.00 95.25 766 HIS A CA 1
ATOM 6153 C C . HIS A 1 766 ? -9.146 0.791 0.445 1.00 95.25 766 HIS A C 1
ATOM 6155 O O . HIS A 1 766 ? -8.686 1.550 -0.415 1.00 95.25 766 HIS A O 1
ATOM 6161 N N . ASN A 1 767 ? -9.956 1.230 1.412 1.00 92.50 767 ASN A N 1
ATOM 6162 C CA . ASN A 1 767 ? -10.432 2.610 1.474 1.00 92.50 767 ASN A CA 1
ATOM 6163 C C . ASN A 1 767 ? -9.305 3.623 1.717 1.00 92.50 767 ASN A C 1
ATOM 6165 O O . ASN A 1 767 ? -9.196 4.606 0.986 1.00 92.50 767 ASN A O 1
ATOM 6169 N N . LEU A 1 768 ? -8.450 3.370 2.716 1.00 89.44 768 LEU A N 1
ATOM 6170 C CA . LEU A 1 768 ? -7.347 4.258 3.107 1.00 89.44 768 LEU A CA 1
ATOM 6171 C C . LEU A 1 768 ? -6.294 4.435 2.005 1.00 89.44 768 LEU A C 1
ATOM 6173 O O . LEU A 1 768 ? -5.571 5.430 1.996 1.00 89.44 768 LEU A O 1
ATOM 6177 N N . THR A 1 769 ? -6.202 3.478 1.081 1.00 90.88 769 THR A N 1
ATOM 6178 C CA . THR A 1 769 ? -5.267 3.523 -0.049 1.00 90.88 769 THR A CA 1
ATOM 6179 C C . THR A 1 769 ? -5.897 4.154 -1.292 1.00 90.88 769 THR A C 1
ATOM 6181 O O . THR A 1 769 ? -5.233 4.918 -1.994 1.00 90.88 769 THR A O 1
ATOM 6184 N N . GLY A 1 770 ? -7.161 3.829 -1.585 1.00 90.69 770 GLY A N 1
ATOM 6185 C CA . GLY A 1 770 ? -7.835 4.243 -2.818 1.00 90.69 770 GLY A CA 1
ATOM 6186 C C . GLY A 1 770 ? -8.538 5.595 -2.745 1.00 90.69 770 GLY A C 1
ATOM 6187 O O . GLY A 1 770 ? -8.432 6.375 -3.690 1.00 90.69 770 GLY A O 1
ATOM 6188 N N . GLY A 1 771 ? -9.229 5.874 -1.639 1.00 90.38 771 GLY A N 1
ATOM 6189 C CA . GLY A 1 771 ? -10.125 7.021 -1.498 1.00 90.38 771 GLY A CA 1
ATOM 6190 C C . GLY A 1 771 ? -11.522 6.768 -2.065 1.00 90.38 771 GLY A C 1
ATOM 6191 O O . GLY A 1 771 ? -11.677 6.229 -3.161 1.00 90.38 771 GLY A O 1
ATOM 6192 N N . SER A 1 772 ? -12.545 7.155 -1.304 1.00 88.38 772 SER A N 1
ATOM 6193 C CA . SER A 1 772 ? -13.970 6.944 -1.609 1.00 88.38 772 SER A CA 1
ATOM 6194 C C . SER A 1 772 ? -14.796 8.237 -1.564 1.00 88.38 772 SER A C 1
ATOM 6196 O O . SER A 1 772 ? -16.020 8.180 -1.520 1.00 88.38 772 SER A O 1
ATOM 6198 N N . ASP A 1 773 ? -14.149 9.406 -1.574 1.00 86.88 773 ASP A N 1
ATOM 6199 C CA . ASP A 1 773 ? -14.790 10.720 -1.440 1.00 86.88 773 ASP A CA 1
ATOM 6200 C C . ASP A 1 773 ? -14.289 11.659 -2.546 1.00 86.88 773 ASP A C 1
ATOM 6202 O O . ASP A 1 773 ? -13.093 11.940 -2.617 1.00 86.88 773 ASP A O 1
ATOM 6206 N N . TYR A 1 774 ? -15.186 12.182 -3.388 1.00 83.94 774 TYR A N 1
ATOM 6207 C CA . TYR A 1 774 ? -14.826 13.089 -4.485 1.00 83.94 774 TYR A CA 1
ATOM 6208 C C . TYR A 1 774 ? -14.164 14.392 -4.024 1.00 83.94 774 TYR A C 1
ATOM 6210 O O . TYR A 1 774 ? -13.424 14.998 -4.799 1.00 83.94 774 TYR A O 1
ATOM 6218 N N . ALA A 1 775 ? -14.406 14.838 -2.789 1.00 81.31 775 ALA A N 1
ATOM 6219 C CA . ALA A 1 775 ? -13.789 16.041 -2.237 1.00 81.31 775 ALA A CA 1
ATOM 6220 C C . ALA A 1 775 ? -12.299 15.840 -1.928 1.00 81.31 775 ALA A C 1
ATOM 6222 O O . ALA A 1 775 ? -11.517 16.784 -2.044 1.00 81.31 775 ALA A O 1
ATOM 6223 N N . THR A 1 776 ? -11.904 14.621 -1.549 1.00 79.69 776 THR A N 1
ATOM 6224 C CA . THR A 1 776 ? -10.499 14.264 -1.263 1.00 79.69 776 THR A CA 1
ATOM 6225 C C . THR A 1 776 ? -9.838 13.460 -2.383 1.00 79.69 776 THR A C 1
ATOM 6227 O O . THR A 1 776 ? -8.613 13.347 -2.417 1.00 79.69 776 THR A O 1
ATOM 6230 N N . GLY A 1 777 ? -10.639 12.967 -3.326 1.00 86.50 777 GLY A N 1
ATOM 6231 C CA . GLY A 1 777 ? -10.247 12.155 -4.465 1.00 86.50 777 GLY A CA 1
ATOM 6232 C C . GLY A 1 777 ? -10.677 10.695 -4.303 1.00 86.50 777 GLY A C 1
ATOM 6233 O O . GLY A 1 777 ? -10.509 10.086 -3.246 1.00 86.50 777 GLY A O 1
ATOM 6234 N N . MET A 1 778 ? -11.172 10.110 -5.391 1.00 87.94 778 MET A N 1
ATOM 6235 C CA . MET A 1 778 ? -11.514 8.688 -5.483 1.00 87.94 778 MET A CA 1
ATOM 6236 C C . MET A 1 778 ? -10.430 7.884 -6.205 1.00 87.94 778 MET A C 1
ATOM 6238 O O . MET A 1 778 ? -9.596 8.438 -6.933 1.00 87.94 778 MET A O 1
ATOM 6242 N N . GLY A 1 779 ? -10.430 6.566 -6.014 1.00 92.06 779 GLY A N 1
ATOM 6243 C CA . GLY A 1 779 ? -9.445 5.677 -6.621 1.00 92.06 779 GLY A CA 1
ATOM 6244 C C . GLY A 1 779 ? -9.865 4.213 -6.635 1.00 92.06 779 GLY A C 1
ATOM 6245 O O . GLY A 1 779 ? -10.779 3.807 -5.928 1.00 92.06 779 GLY A O 1
ATOM 6246 N N . HIS A 1 780 ? -9.176 3.413 -7.449 1.00 93.31 780 HIS A N 1
ATOM 6247 C CA . HIS A 1 780 ? -9.614 2.054 -7.792 1.00 93.31 780 HIS A CA 1
ATOM 6248 C C . HIS A 1 780 ? -9.536 1.111 -6.585 1.00 93.31 780 HIS A C 1
ATOM 6250 O O . HIS A 1 780 ? -10.419 0.285 -6.394 1.00 93.31 780 HIS A O 1
ATOM 6256 N N . MET A 1 781 ? -8.524 1.278 -5.720 1.00 94.38 781 MET A N 1
ATOM 6257 C CA . MET A 1 781 ? -8.353 0.458 -4.512 1.00 94.38 781 MET A CA 1
ATOM 6258 C C . MET A 1 781 ? -9.544 0.511 -3.545 1.00 94.38 781 MET A C 1
ATOM 6260 O O . MET A 1 781 ? -9.651 -0.389 -2.720 1.00 94.38 781 MET A O 1
ATOM 6264 N N . SER A 1 782 ? -10.430 1.512 -3.618 1.00 92.06 782 SER A N 1
ATOM 6265 C CA . SER A 1 782 ? -11.594 1.608 -2.729 1.00 92.06 782 SER A CA 1
ATOM 6266 C C . SER A 1 782 ? -12.841 0.896 -3.261 1.00 92.06 782 SER A C 1
ATOM 6268 O O . SER A 1 782 ? -13.821 0.808 -2.521 1.00 92.06 782 SER A O 1
ATOM 6270 N N . ASP A 1 783 ? -12.816 0.358 -4.485 1.00 86.56 783 ASP A N 1
ATOM 6271 C CA . ASP A 1 783 ? -13.981 -0.266 -5.116 1.00 86.56 783 ASP A CA 1
ATOM 6272 C C . ASP A 1 783 ? -13.707 -1.706 -5.572 1.00 86.56 783 ASP A C 1
ATOM 6274 O O . ASP A 1 783 ? -12.784 -1.962 -6.349 1.00 86.56 783 ASP A O 1
ATOM 6278 N N . VAL A 1 784 ? -14.510 -2.663 -5.093 1.00 83.81 784 VAL A N 1
ATOM 6279 C CA . VAL A 1 784 ? -14.291 -4.108 -5.309 1.00 83.81 784 VAL A CA 1
ATOM 6280 C C . VAL A 1 784 ? -14.116 -4.469 -6.793 1.00 83.81 784 VAL A C 1
ATOM 6282 O O . VAL A 1 784 ? -13.152 -5.176 -7.105 1.00 83.81 784 VAL A O 1
ATOM 6285 N N . PRO A 1 785 ? -14.963 -4.002 -7.736 1.00 80.88 785 PRO A N 1
ATOM 6286 C CA . PRO A 1 785 ? -14.894 -4.440 -9.128 1.00 80.88 785 PRO A CA 1
ATOM 6287 C C . PRO A 1 785 ? -13.586 -4.082 -9.837 1.00 80.88 785 PRO A C 1
ATOM 6289 O O . PRO A 1 785 ? -13.220 -4.753 -10.800 1.00 80.88 785 PRO A O 1
ATOM 6292 N N . VAL A 1 786 ? -12.881 -3.044 -9.375 1.00 89.62 786 VAL A N 1
ATOM 6293 C CA . VAL A 1 786 ? -11.699 -2.497 -10.058 1.00 89.62 786 VAL A CA 1
ATOM 6294 C C . VAL A 1 786 ? -10.434 -2.442 -9.194 1.00 89.62 786 VAL A C 1
ATOM 6296 O O . VAL A 1 786 ? -9.364 -2.116 -9.709 1.00 89.62 786 VAL A O 1
ATOM 6299 N N . ALA A 1 787 ? -10.501 -2.795 -7.906 1.00 93.62 787 ALA A N 1
ATOM 6300 C CA . ALA A 1 787 ? -9.358 -2.715 -6.994 1.00 93.62 787 ALA A CA 1
ATOM 6301 C C . ALA A 1 787 ? -8.132 -3.504 -7.481 1.00 93.62 787 ALA A C 1
ATOM 6303 O O . ALA A 1 787 ? -7.011 -3.004 -7.388 1.00 93.62 787 ALA A O 1
ATOM 6304 N N . ALA A 1 788 ? -8.339 -4.692 -8.061 1.00 96.00 788 ALA A N 1
ATOM 6305 C CA . ALA A 1 788 ? -7.262 -5.573 -8.519 1.00 96.00 788 ALA A CA 1
ATOM 6306 C C . ALA A 1 788 ? -6.417 -5.012 -9.676 1.00 96.00 788 ALA A C 1
ATOM 6308 O O . ALA A 1 788 ? -5.307 -5.497 -9.916 1.00 96.00 788 ALA A O 1
ATOM 6309 N N . PHE A 1 789 ? -6.906 -3.978 -10.370 1.00 97.19 789 PHE A N 1
ATOM 6310 C CA . PHE A 1 789 ? -6.133 -3.301 -11.407 1.00 97.19 789 PHE A CA 1
ATOM 6311 C C . PHE A 1 789 ? -5.004 -2.439 -10.834 1.00 97.19 789 PHE A C 1
ATOM 6313 O O . PHE A 1 789 ? -4.030 -2.192 -11.538 1.00 97.19 789 PHE A O 1
ATOM 6320 N N . ASP A 1 790 ? -5.093 -1.953 -9.590 1.00 97.56 790 ASP A N 1
ATOM 6321 C CA . ASP A 1 790 ? -3.995 -1.190 -8.989 1.00 97.56 790 ASP A CA 1
ATOM 6322 C C . ASP A 1 790 ? -2.873 -2.152 -8.542 1.00 97.56 790 ASP A C 1
ATOM 6324 O O . ASP A 1 790 ? -3.124 -3.051 -7.738 1.00 97.56 790 ASP A O 1
ATOM 6328 N N . PRO A 1 791 ? -1.606 -1.979 -8.975 1.00 97.25 791 PRO A N 1
ATOM 6329 C CA . PRO A 1 791 ? -0.506 -2.857 -8.576 1.00 97.25 791 PRO A CA 1
ATOM 6330 C C . PRO A 1 791 ? -0.304 -3.024 -7.062 1.00 97.25 791 PRO A C 1
ATOM 6332 O O . PRO A 1 791 ? 0.241 -4.046 -6.638 1.00 97.25 791 PRO A O 1
ATOM 6335 N N . ILE A 1 792 ? -0.736 -2.063 -6.235 1.00 96.44 792 ILE A N 1
ATOM 6336 C CA . ILE A 1 792 ? -0.632 -2.177 -4.771 1.00 96.44 792 ILE A CA 1
ATOM 6337 C C . ILE A 1 792 ? -1.593 -3.214 -4.178 1.00 96.44 792 ILE A C 1
ATOM 6339 O O . ILE A 1 792 ? -1.302 -3.742 -3.104 1.00 96.44 792 ILE A O 1
ATOM 6343 N N . PHE A 1 793 ? -2.672 -3.566 -4.889 1.00 98.31 793 PHE A N 1
ATOM 6344 C CA . PHE A 1 793 ? -3.608 -4.631 -4.520 1.00 98.31 793 PHE A CA 1
ATOM 6345 C C . PHE A 1 793 ? -2.870 -5.932 -4.204 1.00 98.31 793 PHE A C 1
ATOM 6347 O O . PHE A 1 793 ? -3.037 -6.528 -3.145 1.00 98.31 793 PHE A O 1
ATOM 6354 N N . TRP A 1 794 ? -1.973 -6.339 -5.096 1.00 98.50 794 TRP A N 1
ATOM 6355 C CA . TRP A 1 794 ? -1.258 -7.604 -4.978 1.00 98.50 794 TRP A CA 1
ATOM 6356 C C . TRP A 1 794 ? -0.340 -7.617 -3.755 1.00 98.50 794 TRP A C 1
ATOM 6358 O O . TRP A 1 794 ? -0.295 -8.592 -3.016 1.00 98.50 794 TRP A O 1
ATOM 6368 N N . LEU A 1 795 ? 0.337 -6.504 -3.468 1.00 98.12 795 LEU A N 1
ATOM 6369 C CA . LEU A 1 795 ? 1.175 -6.371 -2.272 1.00 98.12 795 LEU A CA 1
ATOM 6370 C C . LEU A 1 795 ? 0.352 -6.396 -0.980 1.00 98.12 795 LEU A C 1
ATOM 6372 O O . LEU A 1 795 ? 0.792 -6.970 0.021 1.00 98.12 795 LEU A O 1
ATOM 6376 N N . HIS A 1 796 ? -0.830 -5.773 -1.011 1.00 97.69 796 HIS A N 1
ATOM 6377 C CA . HIS A 1 796 ? -1.792 -5.794 0.081 1.00 97.69 796 HIS A CA 1
ATOM 6378 C C . HIS A 1 796 ? -2.276 -7.224 0.358 1.00 97.69 796 HIS A C 1
ATOM 6380 O O . HIS A 1 796 ? -2.175 -7.691 1.491 1.00 97.69 796 HIS A O 1
ATOM 6386 N N . HIS A 1 797 ? -2.701 -7.966 -0.666 1.00 98.56 797 HIS A N 1
ATOM 6387 C CA . HIS A 1 797 ? -3.205 -9.332 -0.499 1.00 98.56 797 HIS A CA 1
ATOM 6388 C C . HIS A 1 797 ? -2.122 -10.358 -0.150 1.00 98.56 797 HIS A C 1
ATOM 6390 O O . HIS A 1 797 ? -2.413 -11.324 0.554 1.00 98.56 797 HIS A O 1
ATOM 6396 N N . VAL A 1 798 ? -0.858 -10.140 -0.529 1.00 98.56 798 VAL A N 1
ATOM 6397 C CA . VAL A 1 798 ? 0.248 -10.969 -0.020 1.00 98.56 798 VAL A CA 1
ATOM 6398 C C . VAL A 1 798 ? 0.482 -10.725 1.477 1.00 98.56 798 VAL A C 1
ATOM 6400 O O . VAL A 1 798 ? 0.800 -11.670 2.203 1.00 98.56 798 VAL A O 1
ATOM 6403 N N . GLN A 1 799 ? 0.276 -9.496 1.968 1.00 97.50 799 GLN A N 1
ATOM 6404 C CA . GLN A 1 799 ? 0.271 -9.212 3.408 1.00 97.50 799 GLN A CA 1
ATOM 6405 C C . GLN A 1 799 ? -0.934 -9.860 4.107 1.00 97.50 799 GLN A C 1
ATOM 6407 O O . GLN A 1 799 ? -0.765 -10.417 5.188 1.00 97.50 799 GLN A O 1
ATOM 6412 N N . ILE A 1 800 ? -2.126 -9.863 3.503 1.00 98.38 800 ILE A N 1
ATOM 6413 C CA . ILE A 1 800 ? -3.286 -10.605 4.036 1.00 98.38 800 ILE A CA 1
ATOM 6414 C C . ILE A 1 800 ? -2.979 -12.104 4.141 1.00 98.38 800 ILE A C 1
ATOM 6416 O O . ILE A 1 800 ? -3.210 -12.710 5.187 1.00 98.38 800 ILE A O 1
ATOM 6420 N N . ASP A 1 801 ? -2.370 -12.687 3.108 1.00 98.50 801 ASP A N 1
ATOM 6421 C CA . ASP A 1 801 ? -1.935 -14.085 3.115 1.00 98.50 801 ASP A CA 1
ATOM 6422 C C . ASP A 1 801 ? -0.852 -14.361 4.183 1.00 98.50 801 ASP A C 1
ATOM 6424 O O . ASP A 1 801 ? -0.866 -15.406 4.839 1.00 98.50 801 ASP A O 1
ATOM 6428 N N . ARG A 1 802 ? 0.046 -13.393 4.440 1.00 97.69 802 ARG A N 1
ATOM 6429 C CA . ARG A 1 802 ? 1.036 -13.471 5.530 1.00 97.69 802 ARG A CA 1
ATOM 6430 C C . ARG A 1 802 ? 0.361 -13.498 6.895 1.00 97.69 802 ARG A C 1
ATOM 6432 O O . ARG A 1 802 ? 0.709 -14.327 7.733 1.00 97.69 802 ARG A O 1
ATOM 6439 N N . LEU A 1 803 ? -0.613 -12.617 7.124 1.00 97.81 803 LEU A N 1
ATOM 6440 C CA . LEU A 1 803 ? -1.370 -12.574 8.377 1.00 97.81 803 LEU A CA 1
ATOM 6441 C C . LEU A 1 803 ? -2.163 -13.873 8.593 1.00 97.81 803 LEU A C 1
ATOM 6443 O O . LEU A 1 803 ? -2.206 -14.374 9.718 1.00 97.81 803 LEU A O 1
ATOM 6447 N N . LEU A 1 804 ? -2.706 -14.466 7.523 1.00 97.38 804 LEU A N 1
ATOM 6448 C CA . LEU A 1 804 ? -3.310 -15.799 7.550 1.00 97.38 804 LEU A CA 1
ATOM 6449 C C . LEU A 1 804 ? -2.296 -16.874 7.975 1.00 97.38 804 LEU A C 1
ATOM 6451 O O . LEU A 1 804 ? -2.568 -17.622 8.912 1.00 97.38 804 LEU A O 1
ATOM 6455 N N . ALA A 1 805 ? -1.117 -16.930 7.352 1.00 96.31 805 ALA A N 1
ATOM 6456 C CA . ALA A 1 805 ? -0.065 -17.890 7.702 1.00 96.31 805 ALA A CA 1
ATOM 6457 C C . ALA A 1 805 ? 0.396 -17.756 9.168 1.00 96.31 805 ALA A C 1
ATOM 6459 O O . ALA A 1 805 ? 0.528 -18.751 9.887 1.00 96.31 805 ALA A O 1
ATOM 6460 N N . ILE A 1 806 ? 0.572 -16.521 9.652 1.00 95.81 806 ILE A N 1
ATOM 6461 C CA . ILE A 1 806 ? 0.875 -16.239 11.062 1.00 95.81 806 ILE A CA 1
ATOM 6462 C C . ILE A 1 806 ? -0.247 -16.760 11.968 1.00 95.81 806 ILE A C 1
ATOM 6464 O O . ILE A 1 806 ? 0.023 -17.432 12.967 1.00 95.81 806 ILE A O 1
ATOM 6468 N N . TRP A 1 807 ? -1.509 -16.488 11.628 1.00 94.44 807 TRP A N 1
ATOM 6469 C CA . TRP A 1 807 ? -2.643 -16.939 12.428 1.00 94.44 807 TRP A CA 1
ATOM 6470 C C . TRP A 1 807 ? -2.738 -18.468 12.474 1.00 94.44 807 TRP A C 1
ATOM 6472 O O . TRP A 1 807 ? -2.917 -19.028 13.555 1.00 94.44 807 TRP A O 1
ATOM 6482 N N . GLN A 1 808 ? -2.535 -19.153 11.343 1.00 92.75 808 GLN A N 1
ATOM 6483 C CA . GLN A 1 808 ? -2.497 -20.618 11.259 1.00 92.75 808 GLN A CA 1
ATOM 6484 C C . GLN A 1 808 ? -1.379 -21.208 12.138 1.00 92.75 808 GLN A C 1
ATOM 6486 O O . GLN A 1 808 ? -1.598 -22.208 12.822 1.00 92.75 808 GLN A O 1
ATOM 6491 N N . CYS A 1 809 ? -0.203 -20.568 12.183 1.00 92.50 809 CYS A N 1
ATOM 6492 C CA . CYS A 1 809 ? 0.893 -20.945 13.083 1.00 92.50 809 CYS A CA 1
ATOM 6493 C C . CYS A 1 809 ? 0.516 -20.808 14.566 1.00 92.50 809 CYS A C 1
ATOM 6495 O O . CYS A 1 809 ? 0.890 -21.653 15.382 1.00 92.50 809 CYS A O 1
ATOM 6497 N N . LEU A 1 810 ? -0.210 -19.749 14.935 1.00 90.88 810 LEU A N 1
ATOM 6498 C CA . LEU A 1 810 ? -0.616 -19.482 16.319 1.00 90.88 810 LEU A CA 1
ATOM 6499 C C . LEU A 1 810 ? -1.838 -20.291 16.770 1.00 90.88 810 LEU A C 1
ATOM 6501 O O . LEU A 1 810 ? -1.968 -20.559 17.967 1.00 90.88 810 LEU A O 1
ATOM 6505 N N . ASN A 1 811 ? -2.709 -20.668 15.832 1.00 89.12 811 ASN A N 1
ATOM 6506 C CA . ASN A 1 811 ? -3.995 -21.321 16.072 1.00 89.12 811 ASN A CA 1
ATOM 6507 C C . ASN A 1 811 ? -4.190 -22.559 15.169 1.00 89.12 811 ASN A C 1
ATOM 6509 O O . ASN A 1 811 ? -5.200 -22.664 14.477 1.00 89.12 811 ASN A O 1
ATOM 6513 N N . PRO A 1 812 ? -3.280 -23.554 15.187 1.00 86.62 812 PRO A N 1
ATOM 6514 C CA . PRO A 1 812 ? -3.277 -24.656 14.215 1.00 86.62 812 PRO A CA 1
ATOM 6515 C C . PRO A 1 812 ? -4.522 -25.557 14.262 1.00 86.62 812 PRO A C 1
ATOM 6517 O O . PRO A 1 812 ? -4.742 -26.333 13.334 1.00 86.62 812 PRO A O 1
ATOM 6520 N N . LYS A 1 813 ? -5.328 -25.476 15.328 1.00 86.12 813 LYS A N 1
ATOM 6521 C CA . LYS A 1 813 ? -6.564 -26.253 15.511 1.00 86.12 813 LYS A CA 1
ATOM 6522 C C . LYS A 1 813 ? -7.833 -25.529 15.049 1.00 86.12 813 LYS A C 1
ATOM 6524 O O . LYS A 1 813 ? -8.836 -26.198 14.850 1.00 86.12 813 LYS A O 1
ATOM 6529 N N . LEU A 1 814 ? -7.795 -24.205 14.896 1.00 86.44 814 LEU A N 1
ATOM 6530 C CA . LEU A 1 814 ? -8.957 -23.407 14.504 1.00 86.44 814 LEU A CA 1
ATOM 6531 C C . LEU A 1 814 ? -8.952 -23.289 12.976 1.00 86.44 814 LEU A C 1
ATOM 6533 O O . LEU A 1 814 ? -8.217 -22.488 12.415 1.00 86.44 814 LEU A O 1
ATOM 6537 N N . TRP A 1 815 ? -9.667 -24.163 12.276 1.00 85.94 815 TRP A N 1
ATOM 6538 C CA . TRP A 1 815 ? -9.723 -24.160 10.813 1.00 85.94 815 TRP A CA 1
ATOM 6539 C C . TRP A 1 815 ? -11.018 -24.812 10.362 1.00 85.94 815 TRP A C 1
ATOM 6541 O O . TRP A 1 815 ? -11.127 -26.034 10.453 1.00 85.94 815 TRP A O 1
ATOM 6551 N N . PHE A 1 816 ? -11.984 -24.006 9.911 1.00 84.94 816 PHE A N 1
ATOM 6552 C CA . PHE A 1 816 ? -13.348 -24.473 9.631 1.00 84.94 816 PHE A CA 1
ATOM 6553 C C . PHE A 1 816 ? -13.895 -25.338 10.786 1.00 84.94 816 PHE A C 1
ATOM 6555 O O . PHE A 1 816 ? -14.531 -26.365 10.582 1.00 84.94 816 PHE A O 1
ATOM 6562 N N . ASP A 1 817 ? -13.605 -24.911 12.017 1.00 77.69 817 ASP A N 1
ATOM 6563 C CA . ASP A 1 817 ? -13.826 -25.624 13.279 1.00 77.69 817 ASP A CA 1
ATOM 6564 C C . ASP A 1 817 ? -15.279 -25.572 13.781 1.00 77.69 817 ASP A C 1
ATOM 6566 O O . ASP A 1 817 ? -15.598 -26.113 14.839 1.00 77.69 817 ASP A O 1
ATOM 6570 N N . ASN A 1 818 ? -16.174 -24.976 12.994 1.00 62.72 818 ASN A N 1
ATOM 6571 C CA . ASN A 1 818 ? -17.608 -25.000 13.235 1.00 62.72 818 ASN A CA 1
ATOM 6572 C C . ASN A 1 818 ? -18.190 -26.346 12.765 1.00 62.72 818 ASN A C 1
ATOM 6574 O O . ASN A 1 818 ? -18.799 -26.434 11.699 1.00 62.72 818 ASN A O 1
ATOM 6578 N N . GLU A 1 819 ? -18.050 -27.406 13.563 1.00 46.78 819 GLU A N 1
ATOM 6579 C CA . GLU A 1 819 ? -19.051 -28.474 13.511 1.00 46.78 819 GLU A CA 1
ATOM 6580 C C . GLU A 1 819 ? -20.355 -27.895 14.074 1.00 46.78 819 GLU A C 1
ATOM 6582 O O . GLU A 1 819 ? -20.416 -27.483 15.235 1.00 46.78 819 GLU A O 1
ATOM 6587 N N . GLN A 1 820 ? -21.394 -27.806 13.237 1.00 40.34 820 GLN A N 1
ATOM 6588 C CA . GLN A 1 820 ? -22.745 -27.471 13.683 1.00 40.34 820 GLN A CA 1
ATOM 6589 C C . GLN A 1 820 ? -23.092 -28.329 14.902 1.00 40.34 820 GLN A C 1
ATOM 6591 O O . GLN A 1 820 ? -23.184 -29.554 14.810 1.00 40.34 820 GLN A O 1
ATOM 6596 N N . SER A 1 821 ? -23.330 -27.681 16.041 1.00 30.73 821 SER A N 1
ATOM 6597 C CA . SER A 1 821 ? -24.069 -28.317 17.124 1.00 30.73 821 SER A CA 1
ATOM 6598 C C . SER A 1 821 ? -25.446 -28.660 16.560 1.00 30.73 821 SER A C 1
ATOM 6600 O O . SER A 1 821 ? -26.235 -27.773 16.242 1.00 30.73 821 SER A O 1
ATOM 6602 N N . ALA A 1 822 ? -25.709 -29.948 16.349 1.00 30.39 822 ALA A N 1
ATOM 6603 C CA . ALA A 1 822 ? -27.021 -30.440 15.967 1.00 30.39 822 ALA A CA 1
ATOM 6604 C C . ALA A 1 822 ? -28.022 -30.094 17.086 1.00 30.39 822 ALA A C 1
ATOM 6606 O O . ALA A 1 822 ? -28.083 -30.770 18.110 1.00 30.39 822 ALA A O 1
ATOM 6607 N N . GLY A 1 823 ? -28.777 -29.014 16.892 1.00 31.67 823 GLY A N 1
ATOM 6608 C CA . GLY A 1 823 ? -29.719 -28.442 17.857 1.00 31.67 823 GLY A CA 1
ATOM 6609 C C . GLY A 1 823 ? -29.269 -27.025 18.199 1.00 31.67 823 GLY A C 1
ATOM 6610 O O . GLY A 1 823 ? -28.290 -26.849 18.904 1.00 31.67 823 GLY A O 1
ATOM 6611 N N . THR A 1 824 ? -29.873 -25.968 17.676 1.00 28.30 824 THR A N 1
ATOM 6612 C CA . THR A 1 824 ? -31.306 -25.674 17.586 1.00 28.30 824 THR A CA 1
ATOM 6613 C C . THR A 1 824 ? -31.569 -24.784 16.376 1.00 28.30 824 THR A C 1
ATOM 6615 O O . THR A 1 824 ? -30.816 -23.860 16.115 1.00 28.30 824 THR A O 1
ATOM 6618 N N . ALA A 1 825 ? -32.639 -25.069 15.640 1.00 35.31 825 ALA A N 1
ATOM 6619 C CA . ALA A 1 825 ? -33.028 -24.326 14.454 1.00 35.31 825 ALA A CA 1
ATOM 6620 C C . ALA A 1 825 ? -33.601 -22.936 14.797 1.00 35.31 825 ALA A C 1
ATOM 6622 O O . ALA A 1 825 ? -34.767 -22.832 15.176 1.00 35.31 825 ALA A O 1
ATOM 6623 N N . ALA A 1 826 ? -32.829 -21.880 14.549 1.00 33.69 826 ALA A N 1
ATOM 6624 C CA . ALA A 1 826 ? -33.319 -20.724 13.809 1.00 33.69 826 ALA A CA 1
ATOM 6625 C C . ALA A 1 826 ? -32.388 -20.549 12.600 1.00 33.69 826 ALA A C 1
ATOM 6627 O O . ALA A 1 826 ? -31.212 -20.235 12.704 1.00 33.69 826 ALA A O 1
ATOM 6628 N N . ALA A 1 827 ? -32.890 -20.946 11.435 1.00 36.59 827 ALA A N 1
ATOM 6629 C CA . ALA A 1 827 ? -32.087 -21.112 10.240 1.00 36.59 827 ALA A CA 1
ATOM 6630 C C . ALA A 1 827 ? -31.677 -19.757 9.642 1.00 36.59 827 ALA A C 1
ATOM 6632 O O . ALA A 1 827 ? -32.503 -19.107 8.998 1.00 36.59 827 ALA A O 1
ATOM 6633 N N . SER A 1 828 ? -30.387 -19.414 9.709 1.00 43.28 828 SER A N 1
ATOM 6634 C CA . SER A 1 828 ? -29.750 -18.723 8.585 1.00 43.28 828 SER A CA 1
ATOM 6635 C C . SER A 1 828 ? -30.066 -19.550 7.336 1.00 43.28 828 SER A C 1
ATOM 6637 O O . SER A 1 828 ? -29.681 -20.718 7.230 1.00 43.28 828 SER A O 1
ATOM 6639 N N . SER A 1 829 ? -30.811 -18.975 6.394 1.00 43.84 829 SER A N 1
ATOM 6640 C CA . SER A 1 829 ? -31.185 -19.643 5.138 1.00 43.84 829 SER A CA 1
ATOM 6641 C C . SER A 1 829 ? -29.988 -19.876 4.197 1.00 43.84 829 SER A C 1
ATOM 6643 O O . SER A 1 829 ? -30.141 -20.509 3.152 1.00 43.84 829 SER A O 1
ATOM 6645 N N . VAL A 1 830 ? -28.785 -19.430 4.591 1.00 56.00 830 VAL A N 1
ATOM 6646 C CA . VAL A 1 830 ? -27.515 -19.614 3.876 1.00 56.00 830 VAL A CA 1
ATOM 6647 C C . VAL A 1 830 ? -26.644 -20.637 4.589 1.00 56.00 830 VAL A C 1
ATOM 6649 O O . VAL A 1 830 ? -26.271 -20.452 5.748 1.00 56.00 830 VAL A O 1
ATOM 6652 N N . THR A 1 831 ? -26.252 -21.691 3.878 1.00 63.38 831 THR A N 1
ATOM 6653 C CA . THR A 1 831 ? -25.221 -22.621 4.348 1.00 63.38 831 THR A CA 1
ATOM 6654 C C . THR A 1 831 ? -23.851 -21.946 4.337 1.00 63.38 831 THR A C 1
ATOM 6656 O O . THR A 1 831 ? -23.483 -21.333 3.337 1.00 63.38 831 THR A O 1
ATOM 6659 N N . ASP A 1 832 ? -23.093 -22.077 5.425 1.00 68.56 832 ASP A N 1
ATOM 6660 C CA . ASP A 1 832 ? -21.703 -21.614 5.492 1.00 68.56 832 ASP A CA 1
ATOM 6661 C C . ASP A 1 832 ? -20.793 -22.358 4.505 1.00 68.56 832 ASP A C 1
ATOM 6663 O O . ASP A 1 832 ? -21.005 -23.544 4.229 1.00 68.56 832 ASP A O 1
ATOM 6667 N N . ASP A 1 833 ? -19.761 -21.658 4.013 1.00 74.31 833 ASP A N 1
ATOM 6668 C CA . ASP A 1 833 ? -18.759 -22.259 3.134 1.00 74.31 833 ASP A CA 1
ATOM 6669 C C . ASP A 1 833 ? -17.985 -23.358 3.871 1.00 74.31 833 ASP A C 1
ATOM 6671 O O . ASP A 1 833 ? -17.591 -23.215 5.035 1.00 74.31 833 ASP A O 1
ATOM 6675 N N . LYS A 1 834 ? -17.707 -24.448 3.166 1.00 80.31 834 LYS A N 1
ATOM 6676 C CA . LYS A 1 834 ? -16.914 -25.572 3.660 1.00 80.31 834 LYS A CA 1
ATOM 6677 C C . LYS A 1 834 ? -15.488 -25.468 3.155 1.00 80.31 834 LYS A C 1
ATOM 6679 O O . LYS A 1 834 ? -15.223 -24.973 2.061 1.00 80.31 834 LYS A O 1
ATOM 6684 N N . GLU A 1 835 ? -14.557 -26.069 3.894 1.00 84.81 835 GLU A N 1
ATOM 6685 C CA . GLU A 1 835 ? -13.155 -26.111 3.466 1.00 84.81 835 GLU A CA 1
ATOM 6686 C C . GLU A 1 835 ? -12.921 -26.898 2.159 1.00 84.81 835 GLU A C 1
ATOM 6688 O O . GLU A 1 835 ? -11.838 -26.834 1.575 1.00 84.81 835 GLU A O 1
ATOM 6693 N N . THR A 1 836 ? -13.916 -27.675 1.724 1.00 83.69 836 THR A N 1
ATOM 6694 C CA . THR A 1 836 ? -13.917 -28.474 0.492 1.00 83.69 836 THR A CA 1
ATOM 6695 C C . THR A 1 836 ? -14.542 -27.765 -0.697 1.00 83.69 836 THR A C 1
ATOM 6697 O O . THR A 1 836 ? -14.505 -28.320 -1.793 1.00 83.69 836 THR A O 1
ATOM 6700 N N . ASP A 1 837 ? -15.153 -26.600 -0.492 1.00 81.12 837 ASP A N 1
ATOM 6701 C CA . ASP A 1 837 ? -15.794 -25.874 -1.581 1.00 81.12 837 ASP A CA 1
ATOM 6702 C C . ASP A 1 837 ? -14.738 -25.381 -2.576 1.00 81.12 837 ASP A C 1
ATOM 6704 O O . ASP A 1 837 ? -13.609 -25.035 -2.205 1.00 81.12 837 ASP A O 1
ATOM 6708 N N . ALA A 1 838 ? -15.108 -25.395 -3.856 1.00 83.12 838 ALA A N 1
ATOM 6709 C CA . ALA A 1 838 ? -14.240 -24.977 -4.944 1.00 83.12 838 ALA A CA 1
ATOM 6710 C C . ALA A 1 838 ? -13.919 -23.479 -4.842 1.00 83.12 838 ALA A C 1
ATOM 6712 O O . ALA A 1 838 ? -14.810 -22.636 -4.734 1.00 83.12 838 ALA A O 1
ATOM 6713 N N . LEU A 1 839 ? -12.634 -23.147 -4.910 1.00 84.69 839 LEU A N 1
ATOM 6714 C CA . LEU A 1 839 ? -12.123 -21.785 -5.006 1.00 84.69 839 LEU A CA 1
ATOM 6715 C C . LEU A 1 839 ? -11.974 -21.425 -6.485 1.00 84.69 839 LEU A C 1
ATOM 6717 O O . LEU A 1 839 ? -10.867 -21.334 -7.016 1.00 84.69 839 LEU A O 1
ATOM 6721 N N . GLU A 1 840 ? -13.109 -21.287 -7.164 1.00 82.94 840 GLU A N 1
ATOM 6722 C CA . GLU A 1 840 ? -13.150 -20.912 -8.578 1.00 82.94 840 GLU A CA 1
ATOM 6723 C C . GLU A 1 840 ? -12.503 -19.536 -8.809 1.00 82.94 840 GLU A C 1
ATOM 6725 O O . GLU A 1 840 ? -12.661 -18.651 -7.967 1.00 82.94 840 GLU A O 1
ATOM 6730 N N . PRO A 1 841 ? -11.805 -19.309 -9.934 1.00 84.38 841 PRO A N 1
ATOM 6731 C CA . PRO A 1 841 ? -11.657 -20.197 -11.090 1.00 84.38 841 PRO A CA 1
ATOM 6732 C C . PRO A 1 841 ? -10.328 -20.984 -11.080 1.00 84.38 841 PRO A C 1
ATOM 6734 O O . PRO A 1 841 ? -9.751 -21.273 -12.129 1.00 84.38 841 PRO A O 1
ATOM 6737 N N . PHE A 1 842 ? -9.747 -21.244 -9.903 1.00 88.00 842 PHE A N 1
ATOM 6738 C CA . PHE A 1 842 ? -8.372 -21.731 -9.809 1.00 88.00 842 PHE A CA 1
ATOM 6739 C C . PHE A 1 842 ? -8.296 -23.266 -9.897 1.00 88.00 842 PHE A C 1
ATOM 6741 O O . PHE A 1 842 ? -8.662 -23.978 -8.958 1.00 88.00 842 PHE A O 1
ATOM 6748 N N . HIS A 1 843 ? -7.715 -23.790 -10.979 1.00 86.31 843 HIS A N 1
ATOM 6749 C CA . HIS A 1 843 ? -7.443 -25.223 -11.157 1.00 86.31 843 HIS A CA 1
ATOM 6750 C C . HIS A 1 843 ? -6.052 -25.639 -10.642 1.00 86.31 843 HIS A C 1
ATOM 6752 O O . HIS A 1 843 ? -5.097 -24.862 -10.688 1.00 86.31 843 HIS A O 1
ATOM 6758 N N . ARG A 1 844 ? -5.912 -26.890 -10.164 1.00 78.44 844 ARG A N 1
ATOM 6759 C CA . ARG A 1 844 ? -4.648 -27.411 -9.593 1.00 78.44 844 ARG A CA 1
ATOM 6760 C C . ARG A 1 844 ? -3.773 -28.233 -10.559 1.00 78.44 844 ARG A C 1
ATOM 6762 O O . ARG A 1 844 ? -2.588 -28.405 -10.289 1.00 78.44 844 ARG A O 1
ATOM 6769 N N . LYS A 1 845 ? -4.319 -28.799 -11.646 1.00 68.94 845 LYS A N 1
ATOM 6770 C CA . LYS A 1 845 ? -3.592 -29.699 -12.576 1.00 68.94 845 LYS A CA 1
ATOM 6771 C C . LYS A 1 845 ? -3.835 -29.337 -14.041 1.00 68.94 845 LYS A C 1
ATOM 6773 O O . LYS A 1 845 ? -4.951 -28.994 -14.407 1.00 68.94 845 LYS A O 1
ATOM 6778 N N . ASP A 1 846 ? -2.832 -29.548 -14.897 1.00 56.59 846 ASP A N 1
ATOM 6779 C CA . ASP A 1 846 ? -2.872 -29.101 -16.298 1.00 56.59 846 ASP A CA 1
ATOM 6780 C C . ASP A 1 846 ? -3.583 -30.042 -17.301 1.00 56.59 846 ASP A C 1
ATOM 6782 O O . ASP A 1 846 ? -4.080 -29.537 -18.299 1.00 56.59 846 ASP A O 1
ATOM 6786 N N . ASN A 1 847 ? -3.802 -31.357 -17.075 1.00 49.56 847 ASN A N 1
ATOM 6787 C CA . ASN A 1 847 ? -4.344 -32.270 -18.129 1.00 49.56 847 ASN A CA 1
ATOM 6788 C C . ASN A 1 847 ? -5.261 -33.435 -17.659 1.00 49.56 847 ASN A C 1
ATOM 6790 O O . ASN A 1 847 ? -4.798 -34.554 -17.492 1.00 49.56 847 ASN A O 1
ATOM 6794 N N . ASP A 1 848 ? -6.560 -33.188 -17.490 1.00 48.06 848 ASP A N 1
ATOM 6795 C CA . ASP A 1 848 ? -7.616 -34.108 -17.020 1.00 48.06 848 ASP A CA 1
ATOM 6796 C C . ASP A 1 848 ? -9.005 -33.410 -17.203 1.00 48.06 848 ASP A C 1
ATOM 6798 O O . ASP A 1 848 ? -9.113 -32.225 -16.883 1.00 48.06 848 ASP A O 1
ATOM 6802 N N . PRO A 1 849 ? -10.038 -34.034 -17.799 1.00 40.66 849 PRO A N 1
ATOM 6803 C CA . PRO A 1 849 ? -11.360 -33.426 -18.021 1.00 40.66 849 PRO A CA 1
ATOM 6804 C C . PRO A 1 849 ? -12.298 -33.344 -16.793 1.00 40.66 849 PRO A C 1
ATOM 6806 O O . PRO A 1 849 ? -13.359 -32.742 -16.918 1.00 40.66 849 PRO A O 1
ATOM 6809 N N . GLU A 1 850 ? -11.933 -33.902 -15.627 1.00 50.06 850 GLU A N 1
ATOM 6810 C CA . GLU A 1 850 ? -12.739 -33.894 -14.376 1.00 50.06 850 GLU A CA 1
ATOM 6811 C C . GLU A 1 850 ? -12.087 -33.084 -13.215 1.00 50.06 850 GLU A C 1
ATOM 6813 O O . GLU A 1 850 ? -12.303 -33.360 -12.035 1.00 50.06 850 GLU A O 1
ATOM 6818 N N . LYS A 1 851 ? -11.222 -32.108 -13.528 1.00 57.53 851 LYS A N 1
ATOM 6819 C CA . LYS A 1 851 ? -10.201 -31.539 -12.616 1.00 57.53 851 LYS A CA 1
ATOM 6820 C C . LYS A 1 851 ? -10.664 -30.922 -11.293 1.00 57.53 851 LYS A C 1
ATOM 6822 O O . LYS A 1 851 ? -11.416 -29.961 -11.240 1.00 57.53 851 LYS A O 1
ATOM 6827 N N . GLU A 1 852 ? -9.968 -31.379 -10.253 1.00 72.94 852 GLU A N 1
ATOM 6828 C CA . GLU A 1 852 ? -9.874 -30.860 -8.885 1.00 72.94 852 GLU A CA 1
ATOM 6829 C C . GLU A 1 852 ? -9.487 -29.359 -8.843 1.00 72.94 852 GLU A C 1
ATOM 6831 O O . GLU A 1 852 ? -8.330 -28.980 -9.075 1.00 72.94 852 GLU A O 1
ATOM 6836 N N . THR A 1 853 ? -10.462 -28.500 -8.545 1.00 79.62 853 THR A N 1
ATOM 6837 C CA . THR A 1 853 ? -10.283 -27.075 -8.222 1.00 79.62 853 THR A CA 1
ATOM 6838 C C . THR A 1 853 ? -9.481 -26.905 -6.930 1.00 79.62 853 THR A C 1
ATOM 6840 O O . THR A 1 853 ? -9.466 -27.790 -6.066 1.00 79.62 853 THR A O 1
ATOM 6843 N N . TRP A 1 854 ? -8.830 -25.754 -6.741 1.00 86.88 854 TRP A N 1
ATOM 6844 C CA . TRP A 1 854 ? -8.306 -25.401 -5.421 1.00 86.88 854 TRP A CA 1
ATOM 6845 C C . TRP A 1 854 ? -9.446 -25.370 -4.399 1.00 86.88 854 TRP A C 1
ATOM 6847 O O . TRP A 1 854 ? -10.573 -25.003 -4.710 1.00 86.88 854 TRP A O 1
ATOM 6857 N N . THR A 1 855 ? -9.150 -25.780 -3.171 1.00 88.31 855 THR A N 1
ATOM 6858 C CA . THR A 1 855 ? -10.064 -25.731 -2.023 1.00 88.31 855 THR A CA 1
ATOM 6859 C C . THR A 1 855 ? -9.303 -25.153 -0.840 1.00 88.31 855 THR A C 1
ATOM 6861 O O . THR A 1 855 ? -8.069 -25.234 -0.803 1.00 88.31 855 THR A O 1
ATOM 6864 N N . ALA A 1 856 ? -10.007 -24.609 0.153 1.00 87.81 856 ALA A N 1
ATOM 6865 C CA . ALA A 1 856 ? -9.366 -24.123 1.373 1.00 87.81 856 ALA A CA 1
ATOM 6866 C C . ALA A 1 856 ? -8.525 -25.221 2.044 1.00 87.81 856 ALA A C 1
ATOM 6868 O O . ALA A 1 856 ? -7.400 -24.968 2.475 1.00 87.81 856 ALA A O 1
ATOM 6869 N N . ARG A 1 857 ? -9.017 -26.467 2.052 1.00 88.38 857 ARG A N 1
ATOM 6870 C CA . ARG A 1 857 ? -8.267 -27.639 2.522 1.00 88.38 857 ARG A CA 1
ATOM 6871 C C . ARG A 1 857 ? -6.954 -27.820 1.757 1.00 88.38 857 ARG A C 1
ATOM 6873 O O . ARG A 1 857 ? -5.916 -28.022 2.382 1.00 88.38 857 ARG A O 1
ATOM 6880 N N . ALA A 1 858 ? -6.990 -27.746 0.426 1.00 86.94 858 ALA A N 1
ATOM 6881 C CA . ALA A 1 858 ? -5.821 -27.983 -0.422 1.00 86.94 858 ALA A CA 1
ATOM 6882 C C . ALA A 1 858 ? -4.752 -26.882 -0.315 1.00 86.94 858 ALA A C 1
ATOM 6884 O O . ALA A 1 858 ? -3.575 -27.178 -0.486 1.00 86.94 858 ALA A O 1
ATOM 6885 N N . CYS A 1 859 ? -5.134 -25.636 -0.018 1.00 89.19 859 CYS A N 1
ATOM 6886 C CA . CYS A 1 859 ? -4.197 -24.520 0.154 1.00 89.19 859 CYS A CA 1
ATOM 6887 C C . CYS A 1 859 ? -3.949 -24.140 1.627 1.00 89.19 859 CYS A C 1
ATOM 6889 O O . CYS A 1 859 ? -3.416 -23.061 1.912 1.00 89.19 859 CYS A O 1
ATOM 6891 N N . ARG A 1 860 ? -4.346 -24.992 2.585 1.00 90.00 860 ARG A N 1
ATOM 6892 C CA . ARG A 1 860 ? -4.134 -24.746 4.020 1.00 90.00 860 ARG A CA 1
ATOM 6893 C C . ARG A 1 860 ? -2.648 -24.660 4.349 1.00 90.00 860 ARG A C 1
ATOM 6895 O O . ARG A 1 860 ? -2.243 -23.723 5.035 1.00 90.00 860 ARG A O 1
ATOM 6902 N N . ASP A 1 861 ? -1.863 -25.617 3.866 1.00 88.56 861 ASP A N 1
ATOM 6903 C CA . ASP A 1 861 ? -0.407 -25.587 3.968 1.00 88.56 861 ASP A CA 1
ATOM 6904 C C . ASP A 1 861 ? 0.164 -24.772 2.804 1.00 88.56 861 ASP A C 1
ATOM 6906 O O . ASP A 1 861 ? 0.200 -25.223 1.661 1.00 88.56 861 ASP A O 1
ATOM 6910 N N . TRP A 1 862 ? 0.591 -23.543 3.090 1.00 92.06 862 TRP A N 1
ATOM 6911 C CA . TRP A 1 862 ? 1.184 -22.673 2.076 1.00 92.06 862 TRP A CA 1
ATOM 6912 C C . TRP A 1 862 ? 2.600 -23.101 1.671 1.00 92.06 862 TRP A C 1
ATOM 6914 O O . TRP A 1 862 ? 3.086 -22.694 0.618 1.00 92.06 862 TRP A O 1
ATOM 6924 N N . THR A 1 863 ? 3.276 -23.932 2.470 1.00 88.38 863 THR A N 1
ATOM 6925 C CA . THR A 1 863 ? 4.644 -24.379 2.174 1.00 88.38 863 THR A CA 1
ATOM 6926 C C . THR A 1 863 ? 4.676 -25.403 1.040 1.00 88.38 863 THR A C 1
ATOM 6928 O O . THR A 1 863 ? 5.607 -25.389 0.233 1.00 88.38 863 THR A O 1
ATOM 6931 N N . GLU A 1 864 ? 3.603 -26.185 0.879 1.00 87.19 864 GLU A N 1
ATOM 6932 C CA . GLU A 1 864 ? 3.361 -27.061 -0.282 1.00 87.19 864 GLU A CA 1
ATOM 6933 C C . GLU A 1 864 ? 3.179 -26.269 -1.588 1.00 87.19 864 GLU A C 1
ATOM 6935 O O . GLU A 1 864 ? 3.404 -26.775 -2.686 1.00 87.19 864 GLU A O 1
ATOM 6940 N N . LEU A 1 865 ? 2.844 -24.981 -1.475 1.00 87.94 865 LEU A N 1
ATOM 6941 C CA . LEU A 1 865 ? 2.740 -24.035 -2.588 1.00 87.94 865 LEU A CA 1
ATOM 6942 C C . LEU A 1 865 ? 4.100 -23.388 -2.913 1.00 87.94 865 LEU A C 1
ATOM 6944 O O . LEU A 1 865 ? 4.189 -22.460 -3.717 1.00 87.94 865 LEU A O 1
ATOM 6948 N N . ASN A 1 866 ? 5.178 -23.906 -2.311 1.00 90.62 866 ASN A N 1
ATOM 6949 C CA . ASN A 1 866 ? 6.571 -23.555 -2.559 1.00 90.62 866 ASN A CA 1
ATOM 6950 C C . ASN A 1 866 ? 6.937 -22.109 -2.176 1.00 90.62 866 ASN A C 1
ATOM 6952 O O . ASN A 1 866 ? 7.810 -21.507 -2.807 1.00 90.62 866 ASN A O 1
ATOM 6956 N N . TYR A 1 867 ? 6.313 -21.534 -1.147 1.00 93.62 867 TYR A N 1
ATOM 6957 C CA . TYR A 1 867 ? 6.730 -20.251 -0.572 1.00 93.62 867 TYR A CA 1
ATOM 6958 C C . TYR A 1 867 ? 6.670 -20.250 0.960 1.00 93.62 867 TYR A C 1
ATOM 6960 O O . TYR A 1 867 ? 6.010 -21.073 1.588 1.00 93.62 867 TYR A O 1
ATOM 6968 N N . GLN A 1 868 ? 7.393 -19.310 1.565 1.00 93.31 868 GLN A N 1
ATOM 6969 C CA . GLN A 1 868 ? 7.372 -19.014 2.998 1.00 93.31 868 GLN A CA 1
ATOM 6970 C C . GLN A 1 868 ? 7.450 -17.490 3.205 1.00 93.31 868 GLN A C 1
ATOM 6972 O O . GLN A 1 868 ? 7.654 -16.754 2.243 1.00 93.31 868 GLN A O 1
ATOM 6977 N N . TYR A 1 869 ? 7.300 -16.999 4.430 1.00 95.31 869 TYR A N 1
ATOM 6978 C CA . TYR A 1 869 ? 7.533 -15.600 4.795 1.00 95.31 869 TYR A CA 1
ATOM 6979 C C . TYR A 1 869 ? 8.871 -15.427 5.513 1.00 95.31 869 TYR A C 1
ATOM 6981 O O . TYR A 1 869 ? 9.316 -16.317 6.241 1.00 95.31 869 TYR A O 1
ATOM 6989 N N . ASP A 1 870 ? 9.537 -14.303 5.261 1.00 89.88 870 ASP A N 1
ATOM 6990 C CA . ASP A 1 870 ? 10.876 -14.005 5.777 1.00 89.88 870 ASP A CA 1
ATOM 6991 C C . ASP A 1 870 ? 10.948 -14.046 7.309 1.00 89.88 870 ASP A C 1
ATOM 6993 O O . ASP A 1 870 ? 11.839 -14.686 7.869 1.00 89.88 870 ASP A O 1
ATOM 6997 N N . ASP A 1 871 ? 9.973 -13.452 7.984 1.00 84.88 871 ASP A N 1
ATOM 6998 C CA . ASP A 1 871 ? 9.868 -13.442 9.439 1.00 84.88 871 ASP A CA 1
ATOM 6999 C C . ASP A 1 871 ? 9.534 -14.817 10.039 1.00 84.88 871 ASP A C 1
ATOM 7001 O O . ASP A 1 871 ? 10.169 -15.235 11.011 1.00 84.88 871 ASP A O 1
ATOM 7005 N N . LEU A 1 872 ? 8.600 -15.571 9.447 1.00 90.31 872 LEU A N 1
ATOM 7006 C CA . LEU A 1 872 ? 8.292 -16.940 9.882 1.00 90.31 872 LEU A CA 1
ATOM 7007 C C . LEU A 1 872 ? 9.513 -17.857 9.741 1.00 90.31 872 LEU A C 1
ATOM 7009 O O . LEU A 1 872 ? 9.812 -18.639 10.649 1.00 90.31 872 LEU A O 1
ATOM 7013 N N . ALA A 1 873 ? 10.245 -17.738 8.629 1.00 89.00 873 ALA A N 1
ATOM 7014 C CA . ALA A 1 873 ? 11.476 -18.484 8.401 1.00 89.00 873 ALA A CA 1
ATOM 7015 C C . ALA A 1 873 ? 12.562 -18.110 9.421 1.00 89.00 873 ALA A C 1
ATOM 7017 O O . ALA A 1 873 ? 13.155 -19.001 10.031 1.00 89.00 873 ALA A O 1
ATOM 7018 N N . GLU A 1 874 ? 12.789 -16.815 9.660 1.00 88.50 874 GLU A N 1
ATOM 7019 C CA . GLU A 1 874 ? 13.784 -16.332 10.623 1.00 88.50 874 GLU A CA 1
ATOM 7020 C C . GLU A 1 874 ? 13.482 -16.819 12.050 1.00 88.50 874 GLU A C 1
ATOM 7022 O O . GLU A 1 874 ? 14.376 -17.317 12.747 1.00 88.50 874 GLU A O 1
ATOM 7027 N N . VAL A 1 875 ? 12.222 -16.721 12.489 1.00 86.94 875 VAL A N 1
ATOM 7028 C CA . VAL A 1 875 ? 11.784 -17.167 13.821 1.00 86.94 875 VAL A CA 1
ATOM 7029 C C . VAL A 1 875 ? 11.973 -18.678 13.980 1.00 86.94 875 VAL A C 1
ATOM 7031 O O . VAL A 1 875 ? 12.523 -19.128 14.993 1.00 86.94 875 VAL A O 1
ATOM 7034 N N . ALA A 1 876 ? 11.588 -19.469 12.977 1.00 86.38 876 ALA A N 1
ATOM 7035 C CA . ALA A 1 876 ? 11.795 -20.915 12.980 1.00 86.38 876 ALA A CA 1
ATOM 7036 C C . ALA A 1 876 ? 13.290 -21.280 13.017 1.00 86.38 876 ALA A C 1
ATOM 7038 O O . ALA A 1 876 ? 13.722 -22.082 13.842 1.00 86.38 876 ALA A O 1
ATOM 7039 N N . GLU A 1 877 ? 14.127 -20.640 12.201 1.00 85.81 877 GLU A N 1
ATOM 7040 C CA . GLU A 1 877 ? 15.570 -20.907 12.183 1.00 85.81 877 GLU A CA 1
ATOM 7041 C C . GLU A 1 877 ? 16.264 -20.509 13.488 1.00 85.81 877 GLU A C 1
ATOM 7043 O O . GLU A 1 877 ? 17.186 -21.186 13.950 1.00 85.81 877 GLU A O 1
ATOM 7048 N N . ARG A 1 878 ? 15.853 -19.398 14.102 1.00 83.25 878 ARG A N 1
ATOM 7049 C CA . ARG A 1 878 ? 16.379 -18.946 15.395 1.00 83.25 878 ARG A CA 1
ATOM 7050 C C . ARG A 1 878 ? 16.026 -19.920 16.518 1.00 83.25 878 ARG A C 1
ATOM 7052 O O . ARG A 1 878 ? 16.908 -20.280 17.298 1.00 83.25 878 ARG A O 1
ATOM 7059 N N . THR A 1 879 ? 14.781 -20.385 16.577 1.00 80.94 879 THR A N 1
ATOM 7060 C CA . THR A 1 879 ? 14.346 -21.368 17.586 1.00 80.94 879 THR A CA 1
ATOM 7061 C C . THR A 1 879 ? 15.028 -22.721 17.382 1.00 80.94 879 THR A C 1
ATOM 7063 O O . THR A 1 879 ? 15.557 -23.292 18.337 1.00 80.94 879 THR A O 1
ATOM 7066 N N . MET A 1 880 ? 15.160 -23.183 16.137 1.00 81.31 880 MET A N 1
ATOM 7067 C CA . MET A 1 880 ? 15.915 -24.398 15.815 1.00 81.31 880 MET A CA 1
ATOM 7068 C C . MET A 1 880 ? 17.396 -24.298 16.188 1.00 81.31 880 MET A C 1
ATOM 7070 O O . MET A 1 880 ? 17.944 -25.252 16.732 1.00 81.31 880 MET A O 1
ATOM 7074 N N . ARG A 1 881 ? 18.055 -23.156 15.939 1.00 84.00 881 ARG A N 1
ATOM 7075 C CA . ARG A 1 881 ? 19.455 -22.936 16.352 1.00 84.00 881 ARG A CA 1
ATOM 7076 C C . ARG A 1 881 ? 19.633 -23.037 17.863 1.00 84.00 881 ARG A C 1
ATOM 7078 O O . ARG A 1 881 ? 20.638 -23.569 18.318 1.00 84.00 881 ARG A O 1
ATOM 7085 N N . LYS A 1 882 ? 18.660 -22.541 18.627 1.00 81.94 882 LYS A N 1
ATOM 7086 C CA . LYS A 1 882 ? 18.694 -22.559 20.090 1.00 81.94 882 LYS A CA 1
ATOM 7087 C C . LYS A 1 882 ? 18.448 -23.954 20.677 1.00 81.94 882 LYS A C 1
ATOM 7089 O O . LYS A 1 882 ? 19.092 -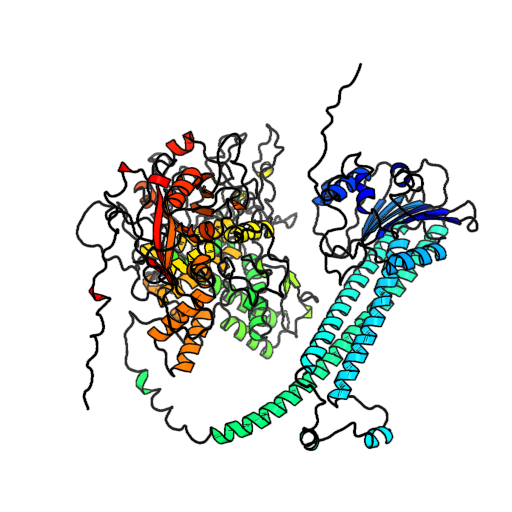24.312 21.656 1.00 81.94 882 LYS A O 1
ATOM 7094 N N . HIS A 1 883 ? 17.536 -24.732 20.094 1.00 73.62 883 HIS A N 1
ATOM 7095 C CA . HIS A 1 883 ? 17.089 -26.016 20.656 1.00 73.62 883 HIS A CA 1
ATOM 7096 C C . HIS A 1 883 ? 17.602 -27.260 19.905 1.00 73.62 883 HIS A C 1
ATOM 7098 O O . HIS A 1 883 ? 17.308 -28.384 20.306 1.00 73.62 883 HIS A O 1
ATOM 7104 N N . GLY A 1 884 ? 18.334 -27.092 18.801 1.00 74.75 884 GLY A N 1
ATOM 7105 C CA . GLY A 1 884 ? 18.848 -28.178 17.954 1.00 74.75 884 GLY A CA 1
ATOM 7106 C C . GLY A 1 884 ? 17.799 -28.873 17.070 1.00 74.75 884 GLY A C 1
ATOM 7107 O O . GLY A 1 884 ? 18.165 -29.658 16.199 1.00 74.75 884 GLY A O 1
ATOM 7108 N N . ARG A 1 885 ? 16.504 -28.584 17.256 1.00 75.62 885 ARG A N 1
ATOM 7109 C CA . ARG A 1 885 ? 15.365 -29.112 16.481 1.00 75.62 885 ARG A CA 1
ATOM 7110 C C . ARG A 1 885 ? 14.191 -28.128 16.489 1.00 75.62 885 ARG A C 1
ATOM 7112 O O . ARG A 1 885 ? 14.174 -27.210 17.306 1.00 75.62 885 ARG A O 1
ATOM 7119 N N . PHE A 1 886 ? 13.208 -28.331 15.612 1.00 77.44 886 PHE A N 1
ATOM 7120 C CA . PHE A 1 886 ? 11.971 -27.544 15.616 1.00 77.44 886 PHE A CA 1
ATOM 7121 C C . PHE A 1 886 ? 11.061 -27.995 16.769 1.00 77.44 886 PHE A C 1
ATOM 7123 O O . PHE A 1 886 ? 10.759 -29.182 16.886 1.00 77.44 886 PHE A O 1
ATOM 7130 N N . ILE A 1 887 ? 10.657 -27.058 17.631 1.00 79.75 887 ILE A N 1
ATOM 7131 C CA . ILE A 1 887 ? 9.748 -27.290 18.762 1.00 79.75 887 ILE A CA 1
ATOM 7132 C C . ILE A 1 887 ? 8.558 -26.330 18.594 1.00 79.75 887 ILE A C 1
ATOM 7134 O O . ILE A 1 887 ? 8.765 -25.119 18.717 1.00 79.75 887 ILE A O 1
ATOM 7138 N N . PRO A 1 888 ? 7.340 -26.828 18.296 1.00 80.81 888 PRO A N 1
ATOM 7139 C CA . PRO A 1 888 ? 6.177 -25.988 18.005 1.00 80.81 888 PRO A CA 1
ATOM 7140 C C . PRO A 1 888 ? 5.849 -24.958 19.091 1.00 80.81 888 PRO A C 1
ATOM 7142 O O . PRO A 1 888 ? 5.585 -23.801 18.769 1.00 80.81 888 PRO A O 1
ATOM 7145 N N . GLU A 1 889 ? 5.903 -25.335 20.370 1.00 84.44 889 GLU A N 1
ATOM 7146 C CA . GLU A 1 889 ? 5.548 -24.442 21.480 1.00 84.44 889 GLU A CA 1
ATOM 7147 C C . GLU A 1 889 ? 6.550 -23.288 21.643 1.00 84.44 889 GLU A C 1
ATOM 7149 O O . GLU A 1 889 ? 6.160 -22.141 21.877 1.00 84.44 889 GLU A O 1
ATOM 7154 N N . GLU A 1 890 ? 7.844 -23.571 21.472 1.00 84.38 890 GLU A N 1
ATOM 7155 C CA . GLU A 1 890 ? 8.905 -22.555 21.501 1.00 84.38 890 GLU A CA 1
ATOM 7156 C C . GLU A 1 890 ? 8.802 -21.628 20.285 1.00 84.38 890 GLU A C 1
ATOM 7158 O O . GLU A 1 890 ? 8.918 -20.410 20.421 1.00 84.38 890 GLU A O 1
ATOM 7163 N N . PHE A 1 891 ? 8.513 -22.184 19.102 1.00 86.12 891 PHE A N 1
ATOM 7164 C CA . PHE A 1 891 ? 8.253 -21.401 17.895 1.00 86.12 891 PHE A CA 1
ATOM 7165 C C . PHE A 1 891 ? 7.065 -20.454 18.076 1.00 86.12 891 PHE A C 1
ATOM 7167 O O . PHE A 1 891 ? 7.196 -19.266 17.802 1.00 86.12 891 PHE A O 1
ATOM 7174 N N . GLN A 1 892 ? 5.928 -20.939 18.585 1.00 88.31 892 GLN A N 1
ATOM 7175 C CA . GLN A 1 892 ? 4.752 -20.102 18.840 1.00 88.31 892 GLN A CA 1
ATOM 7176 C C . GLN A 1 892 ? 5.031 -19.010 19.873 1.00 88.31 892 GLN A C 1
ATOM 7178 O O . GLN A 1 892 ? 4.565 -17.884 19.710 1.00 88.31 892 GLN A O 1
ATOM 7183 N N . THR A 1 893 ? 5.792 -19.324 20.923 1.00 86.75 893 THR A N 1
ATOM 7184 C CA . THR A 1 893 ? 6.186 -18.347 21.948 1.00 86.75 893 THR A CA 1
ATOM 7185 C C . THR A 1 893 ? 7.045 -17.242 21.338 1.00 86.75 893 THR A C 1
ATOM 7187 O O . THR A 1 893 ? 6.753 -16.056 21.501 1.00 86.75 893 THR A O 1
ATOM 7190 N N . GLU A 1 894 ? 8.061 -17.613 20.560 1.00 86.31 894 GLU A N 1
ATOM 7191 C CA . GLU A 1 894 ? 8.941 -16.652 19.902 1.00 86.31 894 GLU A CA 1
ATOM 7192 C C . GLU A 1 894 ? 8.217 -15.858 18.803 1.00 86.31 894 GLU A C 1
ATOM 7194 O O . GLU A 1 894 ? 8.442 -14.657 18.659 1.00 86.31 894 GLU A O 1
ATOM 7199 N N . LEU A 1 895 ? 7.298 -16.491 18.069 1.00 89.31 895 LEU A N 1
ATOM 7200 C CA . LEU A 1 895 ? 6.462 -15.838 17.062 1.00 89.31 895 LEU A CA 1
ATOM 7201 C C . LEU A 1 895 ? 5.533 -14.801 17.700 1.00 89.31 895 LEU A C 1
ATOM 7203 O O . LEU A 1 895 ? 5.462 -13.672 17.219 1.00 89.31 895 LEU A O 1
ATOM 7207 N N . ARG A 1 896 ? 4.874 -15.127 18.821 1.00 88.25 896 ARG A N 1
ATOM 7208 C CA . ARG A 1 896 ? 4.089 -14.145 19.593 1.00 88.25 896 ARG A CA 1
ATOM 7209 C C . ARG A 1 896 ? 4.960 -12.983 20.047 1.00 88.25 896 ARG A C 1
ATOM 7211 O O . ARG A 1 896 ? 4.534 -11.835 19.947 1.00 88.25 896 ARG A O 1
ATOM 7218 N N . SER A 1 897 ? 6.179 -13.265 20.505 1.00 84.25 897 SER A N 1
ATOM 7219 C CA . SER A 1 897 ? 7.111 -12.213 20.904 1.00 84.25 897 SER A CA 1
ATOM 7220 C C . SER A 1 897 ? 7.485 -11.298 19.734 1.00 84.25 897 SER A C 1
ATOM 7222 O O . SER A 1 897 ? 7.468 -10.073 19.875 1.00 84.25 897 SER A O 1
ATOM 7224 N N . HIS A 1 898 ? 7.760 -11.882 18.566 1.00 85.31 898 HIS A N 1
ATOM 7225 C CA . HIS A 1 898 ? 8.034 -11.143 17.337 1.00 85.31 898 HIS A CA 1
ATOM 7226 C C . HIS A 1 898 ? 6.854 -10.236 16.956 1.00 85.31 898 HIS A C 1
ATOM 7228 O O . HIS A 1 898 ? 7.047 -9.034 16.794 1.00 85.31 898 HIS A O 1
ATOM 7234 N N . ILE A 1 899 ? 5.631 -10.777 16.922 1.00 86.31 899 ILE A N 1
ATOM 7235 C CA . ILE A 1 899 ? 4.383 -10.052 16.614 1.00 86.31 899 ILE A CA 1
ATOM 7236 C C . ILE A 1 899 ? 4.158 -8.884 17.570 1.00 86.31 899 ILE A C 1
ATOM 7238 O O . ILE A 1 899 ? 3.939 -7.768 17.117 1.00 86.31 899 ILE A O 1
ATOM 7242 N N . ASN A 1 900 ? 4.267 -9.104 18.883 1.00 82.94 900 ASN A N 1
ATOM 7243 C CA . ASN A 1 900 ? 4.104 -8.038 19.879 1.00 82.94 900 ASN A CA 1
ATOM 7244 C C . ASN A 1 900 ? 5.155 -6.927 19.738 1.00 82.94 900 ASN A C 1
ATOM 7246 O O . ASN A 1 900 ? 4.922 -5.801 20.172 1.00 82.94 900 ASN A O 1
ATOM 7250 N N . THR A 1 901 ? 6.310 -7.242 19.147 1.00 80.56 901 THR A N 1
ATOM 7251 C CA . THR A 1 901 ? 7.376 -6.273 18.879 1.00 80.56 901 THR A CA 1
ATOM 7252 C C . THR A 1 901 ? 7.100 -5.467 17.609 1.00 80.56 901 THR A C 1
ATOM 7254 O O . THR A 1 901 ? 7.306 -4.256 17.604 1.00 80.56 901 THR A O 1
ATOM 7257 N N . ILE A 1 902 ? 6.651 -6.113 16.526 1.00 81.25 902 ILE A N 1
ATOM 7258 C CA . ILE A 1 902 ? 6.420 -5.439 15.235 1.00 81.25 902 ILE A CA 1
ATOM 7259 C C . ILE A 1 902 ? 5.047 -4.759 15.141 1.00 81.25 902 ILE A C 1
ATOM 7261 O O . ILE A 1 902 ? 4.920 -3.776 14.413 1.00 81.25 902 ILE A O 1
ATOM 7265 N N . TYR A 1 903 ? 4.067 -5.243 15.909 1.00 86.00 903 TYR A N 1
ATOM 7266 C CA . TYR A 1 903 ? 2.713 -4.704 16.043 1.00 86.00 903 TYR A CA 1
ATOM 7267 C C . TYR A 1 903 ? 2.423 -4.409 17.521 1.00 86.00 903 TYR A C 1
ATOM 7269 O O . TYR A 1 903 ? 1.704 -5.166 18.179 1.00 86.00 903 TYR A O 1
ATOM 7277 N N . PRO A 1 904 ? 3.016 -3.354 18.101 1.00 80.56 904 PRO A N 1
ATOM 7278 C CA . PRO A 1 904 ? 2.686 -2.933 19.456 1.00 80.56 904 PRO A CA 1
ATOM 7279 C C . PRO A 1 904 ? 1.204 -2.540 19.558 1.00 80.56 904 PRO A C 1
ATOM 7281 O O . PRO A 1 904 ? 0.650 -1.904 18.662 1.00 80.56 904 PRO A O 1
ATOM 7284 N N . GLY A 1 905 ? 0.567 -2.914 20.666 1.00 84.50 905 GLY A N 1
ATOM 7285 C CA . GLY A 1 905 ? -0.832 -2.594 20.959 1.00 84.50 905 GLY A CA 1
ATOM 7286 C C . GLY A 1 905 ? -1.003 -1.851 22.282 1.00 84.50 905 GLY A C 1
ATOM 7287 O O . GLY A 1 905 ? -0.056 -1.308 22.855 1.00 84.50 905 GLY A O 1
ATOM 7288 N N . THR A 1 906 ? -2.219 -1.868 22.814 1.00 85.94 906 THR A N 1
ATOM 7289 C CA . THR A 1 906 ? -2.598 -1.152 24.042 1.00 85.94 906 THR A CA 1
ATOM 7290 C C . THR A 1 906 ? -1.704 -1.517 25.236 1.00 85.94 906 THR A C 1
ATOM 7292 O O . THR A 1 906 ? -1.277 -0.636 25.982 1.00 85.94 906 THR A O 1
ATOM 7295 N N . GLY A 1 907 ? -1.346 -2.797 25.399 1.00 83.00 907 GLY A N 1
ATOM 7296 C CA . GLY A 1 907 ? -0.467 -3.234 26.487 1.00 83.00 907 GLY A CA 1
ATOM 7297 C C . GLY A 1 907 ? 0.942 -2.640 26.421 1.00 83.00 907 GLY A C 1
ATOM 7298 O O . GLY A 1 907 ? 1.518 -2.369 27.469 1.00 83.00 907 GLY A O 1
ATOM 7299 N N . HIS A 1 908 ? 1.482 -2.367 25.227 1.00 80.12 908 HIS A N 1
ATOM 7300 C CA . HIS A 1 908 ? 2.774 -1.685 25.070 1.00 80.12 908 HIS A CA 1
ATOM 7301 C C . HIS A 1 908 ? 2.714 -0.261 25.640 1.00 80.12 908 HIS A C 1
ATOM 7303 O O . HIS A 1 908 ? 3.564 0.123 26.445 1.00 80.12 908 HIS A O 1
ATOM 7309 N N . VAL A 1 909 ? 1.659 0.485 25.295 1.00 77.19 909 VAL A N 1
ATOM 7310 C CA . VAL A 1 909 ? 1.418 1.842 25.811 1.00 77.19 909 VAL A CA 1
ATOM 7311 C C . VAL A 1 909 ? 1.300 1.814 27.334 1.00 77.19 909 VAL A C 1
ATOM 7313 O O . VAL A 1 909 ? 2.019 2.535 28.022 1.00 77.19 909 VAL A O 1
ATOM 7316 N N . VAL A 1 910 ? 0.466 0.922 27.872 1.00 78.69 910 VAL A N 1
ATOM 7317 C CA . VAL A 1 910 ? 0.270 0.753 29.321 1.00 78.69 910 VAL A CA 1
ATOM 7318 C C . VAL A 1 910 ? 1.566 0.338 30.029 1.00 78.69 910 VAL A C 1
ATOM 7320 O O . VAL A 1 910 ? 1.881 0.871 31.090 1.00 78.69 910 VAL A O 1
ATOM 7323 N N . GLY A 1 911 ? 2.342 -0.579 29.449 1.00 74.81 911 GLY A N 1
ATOM 7324 C CA . GLY A 1 911 ? 3.603 -1.068 30.012 1.00 74.81 911 GLY A CA 1
ATOM 7325 C C . GLY A 1 911 ? 4.712 -0.015 30.039 1.00 74.81 911 GLY A C 1
ATOM 7326 O O . GLY A 1 911 ? 5.572 -0.054 30.917 1.00 74.81 911 GLY A O 1
ATOM 7327 N N . SER A 1 912 ? 4.678 0.955 29.122 1.00 70.19 912 SER A N 1
ATOM 7328 C CA . SER A 1 912 ? 5.643 2.061 29.083 1.00 70.19 912 SER A CA 1
ATOM 7329 C C . SER A 1 912 ? 5.434 3.125 30.167 1.00 70.19 912 SER A C 1
ATOM 7331 O O . SER A 1 912 ? 6.349 3.890 30.490 1.00 70.19 912 SER A O 1
ATOM 7333 N N . MET A 1 913 ? 4.235 3.185 30.753 1.00 70.81 913 MET A N 1
ATOM 7334 C CA . MET A 1 913 ? 3.879 4.155 31.782 1.00 70.81 913 MET A CA 1
ATOM 7335 C C . MET A 1 913 ? 4.534 3.754 33.116 1.00 70.81 913 MET A C 1
ATOM 7337 O O . MET A 1 913 ? 4.005 2.941 33.868 1.00 70.81 913 MET A O 1
ATOM 7341 N N . LYS A 1 914 ? 5.705 4.342 33.417 1.00 51.91 914 LYS A N 1
ATOM 7342 C CA . LYS A 1 914 ? 6.604 4.006 34.552 1.00 51.91 914 LYS A CA 1
ATOM 7343 C C . LYS A 1 914 ? 5.945 3.925 35.943 1.00 51.91 914 LYS A C 1
ATOM 7345 O O . LYS A 1 914 ? 6.514 3.295 36.827 1.00 51.91 914 LYS A O 1
ATOM 7350 N N . ASN A 1 915 ? 4.774 4.534 36.145 1.00 53.06 915 ASN A N 1
ATOM 7351 C CA . ASN A 1 915 ? 3.978 4.440 37.370 1.00 53.06 915 ASN A CA 1
ATOM 7352 C C . ASN A 1 915 ? 2.525 4.103 37.015 1.00 53.06 915 ASN A C 1
ATOM 7354 O O . ASN A 1 915 ? 1.949 4.752 36.144 1.00 53.06 915 ASN A O 1
ATOM 7358 N N . SER A 1 916 ? 1.876 3.215 37.779 1.00 49.34 916 SER A N 1
ATOM 7359 C CA . SER A 1 916 ? 0.419 2.981 37.689 1.00 49.34 916 SER A CA 1
ATOM 7360 C C . SER A 1 916 ? -0.394 4.275 37.822 1.00 49.34 916 SER A C 1
ATOM 7362 O O . SER A 1 916 ? -1.513 4.353 37.331 1.00 49.34 916 SER A O 1
ATOM 7364 N N . HIS A 1 917 ? 0.205 5.306 38.435 1.00 46.50 917 HIS A N 1
ATOM 7365 C CA . HIS A 1 917 ? -0.342 6.647 38.589 1.00 46.50 917 HIS A CA 1
ATOM 7366 C C . HIS A 1 917 ? -0.440 7.476 37.292 1.00 46.50 917 HIS A C 1
ATOM 7368 O O . HIS A 1 917 ? -1.154 8.475 37.287 1.00 46.50 917 HIS A O 1
ATOM 7374 N N . ALA A 1 918 ? 0.237 7.067 36.214 1.00 53.97 918 ALA A N 1
ATOM 7375 C CA . ALA A 1 918 ? 0.209 7.741 34.913 1.00 53.97 918 ALA A CA 1
ATOM 7376 C C . ALA A 1 918 ? -0.944 7.275 34.003 1.00 53.97 918 ALA A C 1
ATOM 7378 O O . ALA A 1 918 ? -1.314 7.993 33.081 1.00 53.97 918 ALA A O 1
ATOM 7379 N N . ILE A 1 919 ? -1.553 6.117 34.286 1.00 61.06 919 ILE A N 1
ATOM 7380 C CA . ILE A 1 919 ? -2.814 5.706 33.650 1.00 61.06 919 ILE A CA 1
ATOM 7381 C C . ILE A 1 919 ? -3.938 6.549 34.276 1.00 61.06 919 ILE A C 1
ATOM 7383 O O . ILE A 1 919 ? -3.990 6.613 35.513 1.00 61.06 919 ILE A O 1
ATOM 7387 N N . PRO A 1 920 ? -4.850 7.170 33.502 1.00 64.69 920 PRO A N 1
ATOM 7388 C CA . PRO A 1 920 ? -6.023 7.846 34.057 1.00 64.69 920 PRO A CA 1
ATOM 7389 C C . PRO A 1 920 ? -6.743 6.941 35.062 1.00 64.69 920 PRO A C 1
ATOM 7391 O O . PRO A 1 920 ? -6.917 5.752 34.790 1.00 64.69 920 PRO A O 1
ATOM 7394 N N . TYR A 1 921 ? -7.112 7.471 36.235 1.00 63.88 921 TYR A N 1
ATOM 7395 C CA . TYR A 1 921 ? -7.681 6.683 37.344 1.00 63.88 921 TYR A CA 1
ATOM 7396 C C . TYR A 1 921 ? -8.827 5.769 36.876 1.00 63.88 921 TYR A C 1
ATOM 7398 O O . TYR A 1 921 ? -8.891 4.603 37.262 1.00 63.88 921 TYR A O 1
ATOM 7406 N N . ASP A 1 922 ? -9.623 6.247 35.922 1.00 66.19 922 ASP A N 1
ATOM 7407 C CA . ASP A 1 922 ? -10.825 5.569 35.433 1.00 66.19 922 ASP A CA 1
ATOM 7408 C C . ASP A 1 922 ? -10.571 4.495 34.383 1.00 66.19 922 ASP A C 1
ATOM 7410 O O . ASP A 1 922 ? -11.450 3.674 34.131 1.00 66.19 922 ASP A O 1
ATOM 7414 N N . LEU A 1 923 ? -9.354 4.441 33.836 1.00 73.44 923 LEU A N 1
ATOM 7415 C CA . LEU A 1 923 ? -8.862 3.342 33.005 1.00 73.44 923 LEU A CA 1
ATOM 7416 C C . LEU A 1 923 ? -8.083 2.298 33.821 1.00 73.44 923 LEU A C 1
ATOM 7418 O O . LEU A 1 923 ? -7.669 1.277 33.271 1.00 73.44 923 LEU A O 1
ATOM 7422 N N . ARG A 1 924 ? -7.897 2.498 35.134 1.00 71.69 924 ARG A N 1
ATOM 7423 C CA . ARG A 1 924 ? -7.276 1.496 36.014 1.00 71.69 924 ARG A CA 1
ATOM 7424 C C . ARG A 1 924 ? -8.287 0.449 36.463 1.00 71.69 924 ARG A C 1
ATOM 7426 O O . ARG A 1 924 ? -9.470 0.723 36.664 1.00 71.69 924 ARG A O 1
ATOM 7433 N N . THR A 1 925 ? -7.797 -0.760 36.707 1.00 63.56 925 THR A N 1
ATOM 7434 C CA . THR A 1 925 ? -8.552 -1.782 37.440 1.00 63.56 925 THR A CA 1
ATOM 7435 C C . THR A 1 925 ? -8.456 -1.543 38.950 1.00 63.56 925 THR A C 1
ATOM 7437 O O . THR A 1 925 ? -7.388 -1.183 39.447 1.00 63.56 925 THR A O 1
ATOM 7440 N N . CYS A 1 926 ? -9.529 -1.814 39.697 1.00 52.25 926 CYS A N 1
ATOM 7441 C CA . CYS A 1 926 ? -9.642 -1.530 41.136 1.00 52.25 926 CYS A CA 1
ATOM 7442 C C . CYS A 1 926 ? -8.620 -2.269 42.032 1.00 52.25 926 CYS A C 1
ATOM 7444 O O . CYS A 1 926 ? -8.455 -1.899 43.188 1.00 52.25 926 CYS A O 1
ATOM 7446 N N . GLN A 1 927 ? -7.927 -3.299 41.525 1.00 55.75 927 GLN A N 1
ATOM 7447 C CA . GLN A 1 927 ? -7.070 -4.188 42.328 1.00 55.75 927 GLN A CA 1
ATOM 7448 C C . GLN A 1 927 ? -5.594 -3.765 42.459 1.00 55.75 927 GLN A C 1
ATOM 7450 O O . GLN A 1 927 ? -4.809 -4.508 43.040 1.00 55.75 927 GLN A O 1
ATOM 7455 N N . GLY A 1 928 ? -5.166 -2.620 41.913 1.00 51.50 928 GLY A N 1
ATOM 7456 C CA . GLY A 1 928 ? -3.768 -2.167 42.049 1.00 51.50 928 GLY A CA 1
ATOM 7457 C C . GLY A 1 928 ? -2.715 -3.088 41.402 1.00 51.50 928 GLY A C 1
ATOM 7458 O O . GLY A 1 928 ? -1.522 -2.908 41.640 1.00 51.50 928 GLY A O 1
ATOM 7459 N N . GLN A 1 929 ? -3.136 -4.058 40.582 1.00 59.97 929 GLN A N 1
ATOM 7460 C CA . GLN A 1 929 ? -2.245 -4.946 39.836 1.00 59.97 929 GLN A CA 1
ATOM 7461 C C . GLN A 1 929 ? -1.523 -4.155 38.737 1.00 59.97 929 GLN A C 1
ATOM 7463 O O . GLN A 1 929 ? -2.151 -3.483 37.915 1.00 59.97 929 GLN A O 1
ATOM 7468 N N . THR A 1 930 ? -0.192 -4.221 38.719 1.00 63.34 930 THR A N 1
ATOM 7469 C CA . THR A 1 930 ? 0.631 -3.620 37.665 1.00 63.34 930 THR A CA 1
ATOM 7470 C C . THR A 1 930 ? 0.329 -4.284 36.316 1.00 63.34 930 THR A C 1
ATOM 7472 O O . THR A 1 930 ? 0.220 -5.504 36.227 1.00 63.34 930 THR A O 1
ATOM 7475 N N . GLY A 1 931 ? 0.168 -3.482 35.257 1.00 70.62 931 GLY A N 1
ATOM 7476 C CA . GLY A 1 931 ? -0.080 -3.984 33.898 1.00 70.62 931 GLY A CA 1
ATOM 7477 C C . GLY A 1 931 ? -1.526 -4.380 33.566 1.00 70.62 931 GLY A C 1
ATOM 7478 O O . GLY A 1 931 ? -1.732 -5.031 32.548 1.00 70.62 931 GLY A O 1
ATOM 7479 N N . CYS A 1 932 ? -2.528 -4.009 34.371 1.00 80.31 932 CYS A N 1
ATOM 7480 C CA . CYS A 1 932 ? -3.952 -4.215 34.056 1.00 80.31 932 CYS A CA 1
ATOM 7481 C C . CYS A 1 932 ? -4.672 -2.884 33.763 1.00 80.31 932 CYS A C 1
ATOM 7483 O O . CYS A 1 932 ? -4.403 -1.878 34.425 1.00 80.31 932 CYS A O 1
ATOM 7485 N N . TRP A 1 933 ? -5.613 -2.875 32.812 1.00 85.56 933 TRP A N 1
ATOM 7486 C CA . TRP A 1 933 ? -6.413 -1.697 32.441 1.00 85.56 933 TRP A CA 1
ATOM 7487 C C . TRP A 1 933 ? -7.864 -2.060 32.086 1.00 85.56 933 TRP A C 1
ATOM 7489 O O . TRP A 1 933 ? -8.171 -3.202 31.743 1.00 85.56 933 TRP A O 1
ATOM 7499 N N . LYS A 1 934 ? -8.767 -1.078 32.165 1.00 86.50 934 LYS A N 1
ATOM 7500 C CA . LYS A 1 934 ? -10.131 -1.168 31.628 1.00 86.50 934 LYS A CA 1
ATOM 7501 C C . LYS A 1 934 ? -10.082 -0.899 30.125 1.00 86.50 934 LYS A C 1
ATOM 7503 O O . LYS A 1 934 ? -9.779 0.215 29.697 1.00 86.50 934 LYS A O 1
ATOM 7508 N N . ASP A 1 935 ? -10.356 -1.923 29.331 1.00 89.31 935 ASP A N 1
ATOM 7509 C CA . ASP A 1 935 ? -10.311 -1.848 27.874 1.00 89.31 935 ASP A CA 1
ATOM 7510 C C . ASP A 1 935 ? -11.670 -1.431 27.307 1.00 89.31 935 ASP A C 1
ATOM 7512 O O . ASP A 1 935 ? -12.693 -1.923 27.769 1.00 89.31 935 ASP A O 1
ATOM 7516 N N . HIS A 1 936 ? -11.691 -0.540 26.318 1.00 90.38 936 HIS A N 1
ATOM 7517 C CA . HIS A 1 936 ? -12.911 -0.063 25.673 1.00 90.38 936 HIS A CA 1
ATOM 7518 C C . HIS A 1 936 ? -12.853 -0.311 24.165 1.00 90.38 936 HIS A C 1
ATOM 7520 O O . HIS A 1 936 ? -11.832 -0.060 23.514 1.00 90.38 936 HIS A O 1
ATOM 7526 N N . ILE A 1 937 ? -13.972 -0.769 23.609 1.00 92.00 937 ILE A N 1
ATOM 7527 C CA . ILE A 1 937 ? -14.132 -1.090 22.186 1.00 92.00 937 ILE A CA 1
ATOM 7528 C C . ILE A 1 937 ? -15.518 -0.666 21.691 1.00 92.00 937 ILE A C 1
ATOM 7530 O O . ILE A 1 937 ? -16.474 -0.617 22.470 1.00 92.00 937 ILE A O 1
ATOM 7534 N N . ILE A 1 938 ? -15.631 -0.401 20.390 1.00 92.81 938 ILE A N 1
ATOM 7535 C CA . ILE A 1 938 ? -16.911 -0.283 19.683 1.00 92.81 938 ILE A CA 1
ATOM 7536 C C . ILE A 1 938 ? -17.110 -1.543 18.851 1.00 92.81 938 ILE A C 1
ATOM 7538 O O . ILE A 1 938 ? -16.290 -1.818 17.981 1.00 92.81 938 ILE A O 1
ATOM 7542 N N . ASN A 1 939 ? -18.202 -2.265 19.072 1.00 92.62 939 ASN A N 1
ATOM 7543 C CA . ASN A 1 939 ? -18.669 -3.323 18.181 1.00 92.62 939 ASN A CA 1
ATOM 7544 C C . ASN A 1 939 ? -19.725 -2.759 17.226 1.00 92.62 939 ASN A C 1
ATOM 7546 O O . ASN A 1 939 ? -20.633 -2.040 17.649 1.00 92.62 939 ASN A O 1
ATOM 7550 N N . VAL A 1 940 ? -19.624 -3.127 15.953 1.00 92.31 940 VAL A N 1
ATOM 7551 C CA . VAL A 1 940 ? -20.537 -2.710 14.888 1.00 92.31 940 VAL A CA 1
ATOM 7552 C C . VAL A 1 940 ? -21.063 -3.956 14.188 1.00 92.31 940 VAL A C 1
ATOM 7554 O O . VAL A 1 940 ? -20.266 -4.763 13.722 1.00 92.31 940 VAL A O 1
ATOM 7557 N N . VAL A 1 941 ? -22.382 -4.100 14.094 1.00 90.81 941 VAL A N 1
ATOM 7558 C CA . VAL A 1 941 ? -23.064 -5.034 13.188 1.00 90.81 941 VAL A CA 1
ATOM 7559 C C . VAL A 1 941 ? -23.782 -4.193 12.140 1.00 90.81 941 VAL A C 1
ATOM 7561 O O . VAL A 1 941 ? -24.499 -3.260 12.493 1.00 90.81 941 VAL A O 1
ATOM 7564 N N . TYR A 1 942 ? -23.549 -4.461 10.861 1.00 89.38 942 TYR A N 1
ATOM 7565 C CA . TYR A 1 942 ? -24.010 -3.628 9.755 1.00 89.38 942 TYR A CA 1
ATOM 7566 C C . TYR A 1 942 ? -24.465 -4.472 8.564 1.00 89.38 942 TYR A C 1
ATOM 7568 O O . TYR A 1 942 ? -23.992 -5.585 8.358 1.00 89.38 942 TYR A O 1
ATOM 7576 N N . ASP A 1 943 ? -25.381 -3.925 7.767 1.00 85.00 943 ASP A N 1
ATOM 7577 C CA . ASP A 1 943 ? -25.852 -4.544 6.529 1.00 85.00 943 ASP A CA 1
ATOM 7578 C C . ASP A 1 943 ? -25.027 -4.011 5.351 1.00 85.00 943 ASP A C 1
ATOM 7580 O O . ASP A 1 943 ? -25.207 -2.866 4.939 1.00 85.00 943 ASP A O 1
ATOM 7584 N N . ARG A 1 944 ? -24.131 -4.833 4.790 1.00 80.06 944 ARG A N 1
ATOM 7585 C CA . ARG A 1 944 ? -23.298 -4.458 3.628 1.00 80.06 944 ARG A CA 1
ATOM 7586 C C . ARG A 1 944 ? -24.139 -4.018 2.417 1.00 80.06 944 ARG A C 1
ATOM 7588 O O . ARG A 1 944 ? -23.627 -3.322 1.545 1.00 80.06 944 ARG A O 1
ATOM 7595 N N . TYR A 1 945 ? -25.422 -4.375 2.377 1.00 76.44 945 TYR A N 1
ATOM 7596 C CA . TYR A 1 945 ? -26.365 -4.044 1.312 1.00 76.44 945 TYR A CA 1
ATOM 7597 C C . TYR A 1 945 ? -27.309 -2.886 1.659 1.00 76.44 945 TYR A C 1
ATOM 7599 O O . TYR A 1 945 ? -28.216 -2.604 0.877 1.00 76.44 945 TYR A O 1
ATOM 7607 N N . ALA A 1 946 ? -27.074 -2.162 2.762 1.00 80.31 946 ALA A N 1
ATOM 7608 C CA . ALA A 1 946 ? -27.888 -1.014 3.183 1.00 80.31 946 ALA A CA 1
ATOM 7609 C C . ALA A 1 946 ? -28.091 0.033 2.070 1.00 80.31 946 ALA A C 1
ATOM 7611 O O . ALA A 1 946 ? -29.164 0.614 1.954 1.00 80.31 946 ALA A O 1
ATOM 7612 N N . LEU A 1 947 ? -27.087 0.246 1.211 1.00 77.12 947 LEU A N 1
ATOM 7613 C CA . LEU A 1 947 ? -27.163 1.140 0.045 1.00 77.12 947 LEU A CA 1
ATOM 7614 C C . LEU A 1 947 ? -27.208 0.368 -1.279 1.00 77.12 947 LEU A C 1
ATOM 7616 O O . LEU A 1 947 ? -26.551 0.722 -2.257 1.00 77.12 947 LEU A O 1
ATOM 7620 N N . GLY A 1 948 ? -27.930 -0.753 -1.296 1.00 67.75 948 GLY A N 1
ATOM 7621 C CA . GLY A 1 948 ? -28.052 -1.615 -2.470 1.00 67.75 948 GLY A CA 1
ATOM 7622 C C . GLY A 1 948 ? -26.742 -2.282 -2.894 1.00 67.75 948 GLY A C 1
ATOM 7623 O O . GLY A 1 948 ? -26.673 -2.740 -4.027 1.00 67.75 948 GLY A O 1
ATOM 7624 N N . GLY A 1 949 ? -25.738 -2.325 -2.006 1.00 69.12 949 GLY A N 1
ATOM 7625 C CA . GLY A 1 949 ? -24.391 -2.855 -2.255 1.00 69.12 949 GLY A CA 1
ATOM 7626 C C . GLY A 1 949 ? -23.320 -1.798 -2.564 1.00 69.12 949 GLY A C 1
ATOM 7627 O O . GLY A 1 949 ? -22.148 -2.152 -2.734 1.00 69.12 949 GLY A O 1
ATOM 7628 N N . LEU A 1 950 ? -23.683 -0.510 -2.632 1.00 74.81 950 LEU A N 1
ATOM 7629 C CA . LEU A 1 950 ? -22.701 0.572 -2.701 1.00 74.81 950 LEU A CA 1
ATOM 7630 C C . LEU A 1 950 ? -21.909 0.646 -1.398 1.00 74.81 950 LEU A C 1
ATOM 7632 O O . LEU A 1 950 ? -22.465 0.515 -0.304 1.00 74.81 950 LEU A O 1
ATOM 7636 N N . SER A 1 951 ? -20.606 0.884 -1.530 1.00 85.00 951 SER A N 1
ATOM 7637 C CA . SER A 1 951 ? -19.731 1.069 -0.380 1.00 85.00 951 SER A CA 1
ATOM 7638 C C . SER A 1 951 ? -20.169 2.265 0.469 1.00 85.00 951 SER A C 1
ATOM 7640 O O . SER A 1 951 ? -20.702 3.259 -0.023 1.00 85.00 951 SER A O 1
ATOM 7642 N N . TYR A 1 952 ? -19.911 2.204 1.767 1.00 88.88 952 TYR A N 1
ATOM 7643 C CA . TYR A 1 952 ? -20.068 3.334 2.670 1.00 88.88 952 TYR A CA 1
ATOM 7644 C C . TYR A 1 952 ? -19.090 3.206 3.838 1.00 88.88 952 TYR A C 1
ATOM 7646 O O . TYR A 1 952 ? -18.535 2.142 4.120 1.00 88.88 952 TYR A O 1
ATOM 7654 N N . THR A 1 953 ? -18.859 4.317 4.529 1.00 91.75 953 THR A N 1
ATOM 7655 C CA . THR A 1 953 ? -17.973 4.382 5.692 1.00 91.75 953 THR A CA 1
ATOM 7656 C C . THR A 1 953 ? -18.757 4.813 6.924 1.00 91.75 953 THR A C 1
ATOM 7658 O O . THR A 1 953 ? -19.385 5.871 6.922 1.00 91.75 953 THR A O 1
ATOM 7661 N N . ILE A 1 954 ? -18.672 4.042 8.007 1.00 93.31 954 ILE A N 1
ATOM 7662 C CA . ILE A 1 954 ? -19.135 4.451 9.338 1.00 93.31 954 ILE A CA 1
ATOM 7663 C C . ILE A 1 954 ? -17.939 5.061 10.067 1.00 93.31 954 ILE A C 1
ATOM 7665 O O . ILE A 1 954 ? -16.979 4.356 10.369 1.00 93.31 954 ILE A O 1
ATOM 7669 N N . GLN A 1 955 ? -17.977 6.366 10.327 1.00 90.12 955 GLN A N 1
ATOM 7670 C CA . GLN A 1 955 ? -16.872 7.124 10.926 1.00 90.12 955 GLN A CA 1
ATOM 7671 C C . GLN A 1 955 ? -17.173 7.462 12.388 1.00 90.12 955 GLN A C 1
ATOM 7673 O O . GLN A 1 955 ? -18.252 7.980 12.676 1.00 90.12 955 GLN A O 1
ATOM 7678 N N . PHE A 1 956 ? -16.216 7.224 13.290 1.00 88.62 956 PHE A N 1
ATOM 7679 C CA . PHE A 1 956 ? -16.349 7.452 14.733 1.00 88.62 956 PHE A CA 1
ATOM 7680 C C . PHE A 1 956 ? -15.473 8.608 15.218 1.00 88.62 956 PHE A C 1
ATOM 7682 O O . PHE A 1 956 ? -14.308 8.729 14.833 1.00 88.62 956 PHE A O 1
ATOM 7689 N N . PHE A 1 957 ? -16.033 9.430 16.106 1.00 83.69 957 PHE A N 1
ATOM 7690 C CA . PHE A 1 957 ? -15.396 10.637 16.631 1.00 83.69 957 PHE A CA 1
ATOM 7691 C C . PHE A 1 957 ? -15.680 10.833 18.123 1.00 83.69 957 PHE A C 1
ATOM 7693 O O . PHE A 1 957 ? -16.737 10.435 18.615 1.00 83.69 957 PHE A O 1
ATOM 7700 N N . ILE A 1 958 ? -14.782 11.525 18.824 1.00 79.69 958 ILE A N 1
ATOM 7701 C CA . ILE A 1 958 ? -14.951 11.966 20.215 1.00 79.69 958 ILE A CA 1
ATOM 7702 C C . ILE A 1 958 ? -14.915 13.517 20.275 1.00 79.69 958 ILE A C 1
ATOM 7704 O O . ILE A 1 958 ? -13.875 14.111 20.008 1.00 79.69 958 ILE A O 1
ATOM 7708 N N . GLY A 1 959 ? -16.047 14.183 20.610 1.00 67.81 959 GLY A N 1
ATOM 7709 C CA . GLY A 1 959 ? -16.148 15.631 20.958 1.00 67.81 959 GLY A CA 1
ATOM 7710 C C . GLY A 1 959 ? -17.551 16.337 20.915 1.00 67.81 959 GLY A C 1
ATOM 7711 O O . GLY A 1 959 ? -18.354 16.024 20.040 1.00 67.81 959 GLY A O 1
ATOM 7712 N N . GLY A 1 960 ? -17.795 17.327 21.827 1.00 52.81 960 GLY A N 1
ATOM 7713 C CA . GLY A 1 960 ? -18.732 18.518 21.815 1.00 52.81 960 GLY A CA 1
ATOM 7714 C C . GLY A 1 960 ? -20.114 18.469 22.563 1.00 52.81 960 GLY A C 1
ATOM 7715 O O . GLY A 1 960 ? -20.849 17.508 22.321 1.00 52.81 960 GLY A O 1
ATOM 7716 N N . PRO A 1 961 ? -20.526 19.465 23.432 1.00 43.31 961 PRO A N 1
ATOM 7717 C CA . PRO A 1 961 ? -21.522 20.548 23.078 1.00 43.31 961 PRO A CA 1
ATOM 7718 C C . PRO A 1 961 ? -21.401 21.888 23.906 1.00 43.31 961 PRO A C 1
ATOM 7720 O O . PRO A 1 961 ? -20.492 21.968 24.732 1.00 43.31 961 PRO A O 1
ATOM 7723 N N . PRO A 1 962 ? -22.320 22.905 23.881 1.00 44.22 962 PRO A N 1
ATOM 7724 C CA . PRO A 1 962 ? -23.277 23.440 22.886 1.00 44.22 962 PRO A CA 1
ATOM 7725 C C . PRO A 1 962 ? -23.111 24.981 22.699 1.00 44.22 962 PRO A C 1
ATOM 7727 O O . PRO A 1 962 ? -23.316 25.762 23.621 1.00 44.22 962 PRO A O 1
ATOM 7730 N N . SER A 1 963 ? -22.854 25.509 21.514 1.00 41.56 963 SER A N 1
ATOM 7731 C CA . SER A 1 963 ? -23.932 26.333 20.949 1.00 41.56 963 SER A CA 1
ATOM 7732 C C . SER A 1 963 ? -23.986 26.266 19.438 1.00 41.56 963 SER A C 1
ATOM 7734 O O . SER A 1 963 ? -25.072 26.390 18.894 1.00 41.56 963 SER A O 1
ATOM 7736 N N . GLU A 1 964 ? -22.880 26.022 18.740 1.00 41.75 964 GLU A N 1
ATOM 7737 C CA . GLU A 1 964 ? -22.889 26.060 17.279 1.00 41.75 964 GLU A CA 1
ATOM 7738 C C . GLU A 1 964 ? -21.851 25.111 16.670 1.00 41.75 964 GLU A C 1
ATOM 7740 O O . GLU A 1 964 ? -20.665 25.151 16.991 1.00 41.75 964 GLU A O 1
ATOM 7745 N N . GLY A 1 965 ? -22.317 24.273 15.742 1.00 45.59 965 GLY A N 1
ATOM 7746 C CA . GLY A 1 965 ? -21.563 23.947 14.530 1.00 45.59 965 GLY A CA 1
ATOM 7747 C C . GLY A 1 965 ? -20.321 23.054 14.620 1.00 45.59 965 GLY A C 1
ATOM 7748 O O . GLY A 1 965 ? -19.558 23.023 13.659 1.00 45.59 965 GLY A O 1
ATOM 7749 N N . THR A 1 966 ? -20.077 22.287 15.686 1.00 41.09 966 THR A N 1
ATOM 7750 C CA . THR A 1 966 ? -18.877 21.421 15.763 1.00 41.09 966 THR A CA 1
ATOM 7751 C C . THR A 1 966 ? -19.033 20.055 15.079 1.00 41.09 966 THR A C 1
ATOM 7753 O O . THR A 1 966 ? -18.511 19.055 15.564 1.00 41.09 966 THR A O 1
ATOM 7756 N N . THR A 1 967 ? -19.714 19.991 13.933 1.00 39.44 967 THR A N 1
ATOM 7757 C CA . THR A 1 967 ? -19.454 18.948 12.919 1.00 39.44 967 THR A CA 1
ATOM 7758 C C . THR A 1 967 ? -18.209 19.270 12.085 1.00 39.44 967 THR A C 1
ATOM 7760 O O . THR A 1 967 ? -17.851 18.498 11.196 1.00 39.44 967 THR A O 1
ATOM 7763 N N . SER A 1 968 ? -17.507 20.376 12.376 1.00 38.28 968 SER A N 1
ATOM 7764 C CA . SER A 1 968 ? -16.190 20.652 11.807 1.00 38.28 968 SER A CA 1
ATOM 7765 C C . SER A 1 968 ? -15.216 19.543 12.216 1.00 38.28 968 SER A C 1
ATOM 7767 O O . SER A 1 968 ? -14.786 19.475 13.371 1.00 38.28 968 SER A O 1
ATOM 7769 N N . VAL A 1 969 ? -14.890 18.669 11.267 1.00 44.75 969 VAL A N 1
ATOM 7770 C CA . VAL A 1 969 ? -13.874 17.622 11.387 1.00 44.75 969 VAL A CA 1
ATOM 7771 C C . VAL A 1 969 ? -12.564 18.265 11.851 1.00 44.75 969 VAL A C 1
ATOM 7773 O O . VAL A 1 969 ? -11.904 18.961 11.085 1.00 44.75 969 VAL A O 1
ATOM 7776 N N . LYS A 1 970 ? -12.193 18.062 13.117 1.00 49.78 970 LYS A N 1
ATOM 7777 C CA . LYS A 1 970 ? -10.827 18.300 13.596 1.00 49.78 970 LYS A CA 1
ATOM 7778 C C . LYS A 1 970 ? -10.117 16.954 13.610 1.00 49.78 970 LYS A C 1
ATOM 7780 O O . LYS A 1 970 ? -10.692 15.983 14.098 1.00 49.78 970 LYS A O 1
ATOM 7785 N N . LYS A 1 971 ? -8.900 16.906 13.059 1.00 50.53 971 LYS A N 1
ATOM 7786 C CA . LYS A 1 971 ? -8.079 15.687 12.947 1.00 50.53 971 LYS A CA 1
ATOM 7787 C C . LYS A 1 971 ? -7.971 14.949 14.293 1.00 50.53 971 LYS A C 1
ATOM 7789 O O . LYS A 1 971 ? -8.132 13.738 14.334 1.00 50.53 971 LYS A O 1
ATOM 7794 N N . ASP A 1 972 ? -7.867 15.713 15.377 1.00 53.94 972 ASP A N 1
ATOM 7795 C CA . ASP A 1 972 ? -7.667 15.238 16.754 1.00 53.94 972 ASP A CA 1
ATOM 7796 C C . ASP A 1 972 ? -8.892 14.537 17.383 1.00 53.94 972 ASP A C 1
ATOM 7798 O O . ASP A 1 972 ? -8.773 13.905 18.429 1.00 53.94 972 ASP A O 1
ATOM 7802 N N . ASN A 1 973 ? -10.079 14.637 16.7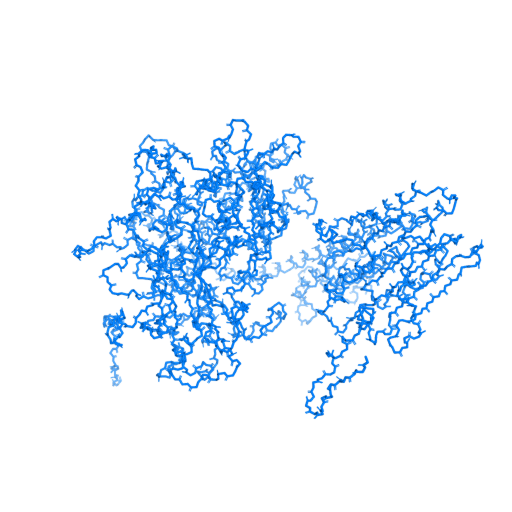67 1.00 69.81 973 ASN A N 1
ATOM 7803 C CA . ASN A 1 973 ? -11.316 14.046 17.296 1.00 69.81 973 ASN A CA 1
ATOM 7804 C C . ASN A 1 973 ? -11.672 12.704 16.633 1.00 69.81 973 ASN A C 1
ATOM 7806 O O . ASN A 1 973 ? -12.667 12.089 17.016 1.00 69.81 973 ASN A O 1
ATOM 7810 N N . TYR A 1 974 ? -10.938 12.266 15.606 1.00 76.12 974 TYR A N 1
ATOM 7811 C CA . TYR A 1 974 ? -11.238 11.037 14.869 1.00 76.12 974 TYR A CA 1
ATOM 7812 C C . TYR A 1 974 ? -10.692 9.799 15.585 1.00 76.12 974 TYR A C 1
ATOM 7814 O O . TYR A 1 974 ? -9.538 9.768 16.004 1.00 76.12 974 TYR A O 1
ATOM 7822 N N . VAL A 1 975 ? -11.530 8.769 15.706 1.00 78.44 975 VAL A N 1
ATOM 7823 C CA . VAL A 1 975 ? -11.214 7.532 16.438 1.00 78.44 975 VAL A CA 1
ATOM 7824 C C . VAL A 1 975 ? -10.902 6.376 15.493 1.00 78.44 975 VAL A C 1
ATOM 7826 O O . VAL A 1 975 ? -10.010 5.570 15.741 1.00 78.44 975 VAL A O 1
ATOM 7829 N N . GLY A 1 976 ? -11.677 6.248 14.420 1.00 82.75 976 GLY A N 1
ATOM 7830 C CA . GLY A 1 976 ? -11.593 5.117 13.508 1.00 82.75 976 GLY A CA 1
ATOM 7831 C C . GLY A 1 976 ? -12.851 4.975 12.664 1.00 82.75 976 GLY A C 1
ATOM 7832 O O . GLY A 1 976 ? -13.781 5.780 12.761 1.00 82.75 976 GLY A O 1
ATOM 7833 N N . HIS A 1 977 ? -12.879 3.946 11.824 1.00 89.69 977 HIS A N 1
ATOM 7834 C CA . HIS A 1 977 ? -13.993 3.702 10.918 1.00 89.69 977 HIS A CA 1
ATOM 7835 C C . HIS A 1 977 ? -14.179 2.227 10.584 1.00 89.69 977 HIS A C 1
ATOM 7837 O O . HIS A 1 977 ? -13.282 1.404 10.767 1.00 89.69 977 HIS A O 1
ATOM 7843 N N . VAL A 1 978 ? -15.358 1.937 10.046 1.00 93.94 978 VAL A N 1
ATOM 7844 C CA . VAL A 1 978 ? -15.698 0.677 9.392 1.00 93.94 978 VAL A CA 1
ATOM 7845 C C . VAL A 1 978 ? -16.047 0.992 7.945 1.00 93.94 978 VAL A C 1
ATOM 7847 O O . VAL A 1 978 ? -16.968 1.772 7.696 1.00 93.94 978 VAL A O 1
ATOM 7850 N N . TYR A 1 979 ? -15.314 0.408 7.002 1.00 93.75 979 TYR A N 1
ATOM 7851 C CA . TYR A 1 979 ? -15.633 0.489 5.582 1.00 93.75 979 TYR A CA 1
ATOM 7852 C C . TYR A 1 979 ? -16.403 -0.752 5.125 1.00 93.75 979 TYR A C 1
ATOM 7854 O O . TYR A 1 979 ? -15.893 -1.871 5.213 1.00 93.75 979 TYR A O 1
ATOM 7862 N N . SER A 1 980 ? -17.621 -0.565 4.612 1.00 89.44 980 SER A N 1
ATOM 7863 C CA . SER A 1 980 ? -18.365 -1.637 3.952 1.00 89.44 980 SER A CA 1
ATOM 7864 C C . SER A 1 980 ? -17.846 -1.766 2.520 1.00 89.44 980 SER A C 1
ATOM 7866 O O . SER A 1 980 ? -18.421 -1.220 1.582 1.00 89.44 980 SER A O 1
ATOM 7868 N N . PHE A 1 981 ? -16.706 -2.430 2.349 1.00 78.69 981 PHE A N 1
ATOM 7869 C CA . PHE A 1 981 ? -16.091 -2.587 1.034 1.00 78.69 981 PHE A CA 1
ATOM 7870 C C . PHE A 1 981 ? -17.044 -3.352 0.111 1.00 78.69 981 PHE A C 1
ATOM 7872 O O . PHE A 1 981 ? -17.225 -4.550 0.289 1.00 78.69 981 PHE A O 1
ATOM 7879 N N . GLY A 1 982 ? -17.713 -2.651 -0.799 1.00 69.12 982 GLY A N 1
ATOM 7880 C CA . GLY A 1 982 ? -18.690 -3.121 -1.783 1.00 69.12 982 GLY A CA 1
ATOM 7881 C C . GLY A 1 982 ? -18.406 -2.441 -3.128 1.00 69.12 982 GLY A C 1
ATOM 7882 O O . GLY A 1 982 ? -17.239 -2.250 -3.456 1.00 69.12 982 GLY A O 1
ATOM 7883 N N . GLY A 1 983 ? -19.431 -2.057 -3.897 1.00 53.25 983 GLY A N 1
ATOM 7884 C CA . GLY A 1 983 ? -19.219 -1.483 -5.236 1.00 53.25 983 GLY A CA 1
ATOM 7885 C C . GLY A 1 983 ? -20.321 -1.578 -6.309 1.00 53.25 983 GLY A C 1
ATOM 7886 O O . GLY A 1 983 ? -19.984 -1.493 -7.487 1.00 53.25 983 GLY A O 1
ATOM 7887 N N . ARG A 1 984 ? -21.614 -1.760 -5.987 1.00 55.44 984 ARG A N 1
ATOM 7888 C CA . ARG A 1 984 ? -22.694 -1.423 -6.949 1.00 55.44 984 ARG A CA 1
ATOM 7889 C C . ARG A 1 984 ? -24.074 -1.362 -6.300 1.00 55.44 984 ARG A C 1
ATOM 7891 O O . ARG A 1 984 ? -24.293 -2.002 -5.283 1.00 55.44 984 ARG A O 1
ATOM 7898 N N . GLN A 1 985 ? -24.988 -0.629 -6.938 1.00 44.62 985 GLN A N 1
ATOM 7899 C CA . GLN A 1 985 ? -26.430 -0.596 -6.660 1.00 44.62 985 GLN A CA 1
ATOM 7900 C C . GLN A 1 985 ? -27.181 -1.570 -7.595 1.00 44.62 985 GLN A C 1
ATOM 7902 O O . GLN A 1 985 ? -26.725 -1.858 -8.702 1.00 44.62 985 GLN A O 1
ATOM 7907 N N . ILE A 1 986 ? -28.349 -2.051 -7.164 1.00 39.31 986 ILE A N 1
ATOM 7908 C CA . ILE A 1 986 ? -29.204 -3.044 -7.843 1.00 39.31 986 ILE A CA 1
ATOM 7909 C C . ILE A 1 986 ? -29.715 -2.549 -9.214 1.00 39.31 986 ILE A C 1
ATOM 7911 O O . ILE A 1 986 ? -30.684 -1.795 -9.272 1.00 39.31 986 ILE A O 1
ATOM 7915 N N . THR A 1 987 ? -29.137 -3.020 -10.327 1.00 36.72 987 THR A N 1
ATOM 7916 C CA . THR A 1 987 ? -29.779 -2.986 -11.663 1.00 36.72 987 THR A CA 1
ATOM 7917 C C . THR A 1 987 ? -30.015 -4.383 -12.206 1.00 36.72 987 THR A C 1
ATOM 7919 O O . THR A 1 987 ? -29.352 -5.334 -11.820 1.00 36.72 987 THR A O 1
ATOM 7922 N N . SER A 1 988 ? -30.969 -4.485 -13.130 1.00 34.72 988 SER A N 1
ATOM 7923 C CA . SER A 1 988 ? -31.574 -5.706 -13.673 1.00 34.72 988 SER A CA 1
ATOM 7924 C C . SER A 1 988 ? -30.666 -6.670 -14.460 1.00 34.72 988 SER A C 1
ATOM 7926 O O . SER A 1 988 ? -31.204 -7.465 -15.222 1.00 34.72 988 SER A O 1
ATOM 7928 N N . GLU A 1 989 ? -29.338 -6.639 -14.330 1.00 36.34 989 GLU A N 1
ATOM 7929 C CA . GLU A 1 989 ? -28.440 -7.496 -15.125 1.00 36.34 989 GLU A CA 1
ATOM 7930 C C . GLU A 1 989 ? -27.155 -7.895 -14.353 1.00 36.34 989 GLU A C 1
ATOM 7932 O O . GLU A 1 989 ? -26.261 -7.068 -14.178 1.00 36.34 989 GLU A O 1
ATOM 7937 N N . GLY A 1 990 ? -27.061 -9.184 -13.963 1.00 41.47 990 GLY A N 1
ATOM 7938 C CA . GLY A 1 990 ? -25.823 -9.910 -13.576 1.00 41.47 990 GLY A CA 1
ATOM 7939 C C . GLY A 1 990 ? -25.638 -10.211 -12.072 1.00 41.47 990 GLY A C 1
ATOM 7940 O O . GLY A 1 990 ? -25.834 -9.322 -11.256 1.00 41.47 990 GLY A O 1
ATOM 7941 N N . SER A 1 991 ? -25.269 -11.446 -11.665 1.00 37.72 991 SER A N 1
ATOM 7942 C CA . SER A 1 991 ? -25.016 -11.776 -10.239 1.00 37.72 991 SER A C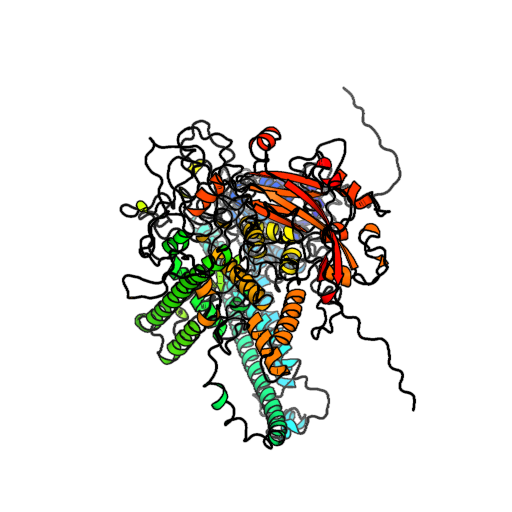A 1
ATOM 7943 C C . SER A 1 991 ? -23.909 -12.815 -9.968 1.00 37.72 991 SER A C 1
ATOM 7945 O O . SER A 1 991 ? -23.777 -13.813 -10.663 1.00 37.72 991 SER A O 1
ATOM 7947 N N . CYS A 1 992 ? -23.191 -12.662 -8.855 1.00 44.50 992 CYS A N 1
ATOM 7948 C CA . CYS A 1 992 ? -22.488 -13.739 -8.149 1.00 44.50 992 CYS A CA 1
ATOM 7949 C C . CYS A 1 992 ? -23.459 -14.514 -7.229 1.00 44.50 992 CYS A C 1
ATOM 7951 O O . CYS A 1 992 ? -24.311 -13.926 -6.559 1.00 44.50 992 CYS A O 1
ATOM 7953 N N . GLY A 1 993 ? -23.323 -15.846 -7.158 1.00 44.47 993 GLY A N 1
ATOM 7954 C CA . GLY A 1 993 ? -24.243 -16.721 -6.416 1.00 44.47 993 GLY A CA 1
ATOM 7955 C C . GLY A 1 993 ? -24.223 -16.556 -4.888 1.00 44.47 993 GLY A C 1
ATOM 7956 O O . GLY A 1 993 ? -25.279 -16.624 -4.268 1.00 44.47 993 GLY A O 1
ATOM 7957 N N . ASN A 1 994 ? -23.058 -16.307 -4.278 1.00 44.56 994 ASN A N 1
ATOM 7958 C CA . ASN A 1 994 ? -22.916 -16.208 -2.816 1.00 44.56 994 ASN A CA 1
ATOM 7959 C C . ASN A 1 994 ? -23.551 -14.921 -2.260 1.00 44.56 994 ASN A C 1
ATOM 7961 O O . ASN A 1 994 ? -24.384 -14.970 -1.360 1.00 44.56 994 ASN A O 1
ATOM 7965 N N . CYS A 1 995 ? -23.236 -13.765 -2.850 1.00 50.84 995 CYS A N 1
ATOM 7966 C CA . CYS A 1 995 ? -23.798 -12.477 -2.437 1.00 50.84 995 CYS A CA 1
ATOM 7967 C C . CYS A 1 995 ? -25.330 -12.437 -2.560 1.00 50.84 995 CYS A C 1
ATOM 7969 O O . CYS A 1 995 ? -25.995 -11.823 -1.730 1.00 50.84 995 CYS A O 1
ATOM 7971 N N . LYS A 1 996 ? -25.897 -13.138 -3.557 1.00 48.41 996 LYS A N 1
ATOM 7972 C CA . LYS A 1 996 ? -27.355 -13.224 -3.766 1.00 48.41 996 LYS A CA 1
ATOM 7973 C C . LYS A 1 996 ? -28.035 -13.917 -2.620 1.00 48.41 996 LYS A C 1
ATOM 7975 O O . LYS A 1 996 ? -28.923 -13.349 -1.994 1.00 48.41 996 LYS A O 1
ATOM 7980 N N . ILE A 1 997 ? -27.536 -15.103 -2.321 1.00 53.72 997 ILE A N 1
ATOM 7981 C CA . ILE A 1 997 ? -28.028 -15.903 -1.217 1.00 53.72 997 ILE A CA 1
ATOM 7982 C C . ILE A 1 997 ? -27.887 -15.115 0.094 1.00 53.72 997 ILE A C 1
ATOM 7984 O O . ILE A 1 997 ? -28.824 -15.080 0.879 1.00 53.72 997 ILE A O 1
ATOM 7988 N N . GLN A 1 998 ? -26.770 -14.410 0.302 1.00 55.03 998 GLN A N 1
ATOM 7989 C CA . GLN A 1 998 ? -26.546 -13.613 1.510 1.00 55.03 998 GLN A CA 1
ATOM 7990 C C . GLN A 1 998 ? -27.494 -12.422 1.659 1.00 55.03 998 GLN A C 1
ATOM 7992 O O . GLN A 1 998 ? -28.037 -12.221 2.740 1.00 55.03 998 GLN A O 1
ATOM 7997 N N . ALA A 1 999 ? -27.715 -11.633 0.612 1.00 57.75 999 ALA A N 1
ATOM 7998 C CA . ALA A 1 999 ? -28.597 -10.475 0.701 1.00 57.75 999 ALA A CA 1
ATOM 7999 C C . ALA A 1 999 ? -30.079 -10.856 0.794 1.00 57.75 999 ALA A C 1
ATOM 8001 O O . ALA A 1 999 ? -30.806 -10.253 1.584 1.00 57.75 999 ALA A O 1
ATOM 8002 N N . GLU A 1 1000 ? -30.522 -11.874 0.044 1.00 56.94 1000 GLU A N 1
ATOM 8003 C CA . GLU A 1 1000 ? -31.872 -12.446 0.172 1.00 56.94 1000 GLU A CA 1
ATOM 8004 C C . GLU A 1 1000 ? -32.098 -12.992 1.587 1.00 56.94 1000 GLU A C 1
ATOM 8006 O O . GLU A 1 1000 ? -33.153 -12.777 2.182 1.00 56.94 1000 GLU A O 1
ATOM 8011 N N . ALA A 1 1001 ? -31.073 -13.625 2.157 1.00 58.25 1001 ALA A N 1
ATOM 8012 C CA . ALA A 1 1001 ? -31.082 -14.117 3.526 1.00 58.25 1001 ALA A CA 1
ATOM 8013 C C . ALA A 1 1001 ? -30.793 -13.049 4.588 1.00 58.25 1001 ALA A C 1
ATOM 8015 O O . ALA A 1 1001 ? -30.782 -13.372 5.771 1.00 58.25 1001 ALA A O 1
ATOM 8016 N N . GLN A 1 1002 ? -30.567 -11.792 4.190 1.00 67.88 1002 GLN A N 1
ATOM 8017 C CA . GLN A 1 1002 ? -30.277 -10.674 5.089 1.00 67.88 1002 GLN A CA 1
ATOM 8018 C C . GLN A 1 1002 ? -29.049 -10.874 5.996 1.00 67.88 1002 GLN A C 1
ATOM 8020 O O . GLN A 1 1002 ? -29.011 -10.345 7.107 1.00 67.88 1002 GLN A O 1
ATOM 8025 N N . VAL A 1 1003 ? -28.032 -11.587 5.508 1.00 72.12 1003 VAL A N 1
ATOM 8026 C CA . VAL A 1 1003 ? -26.775 -11.829 6.226 1.00 72.12 1003 VAL A CA 1
ATOM 8027 C C . VAL A 1 1003 ? -26.089 -10.502 6.546 1.00 72.12 1003 VAL A C 1
ATOM 8029 O O . VAL A 1 1003 ? -25.809 -9.695 5.658 1.00 72.12 1003 VAL A O 1
ATOM 8032 N N . LEU A 1 1004 ? -25.782 -10.294 7.825 1.00 83.50 1004 LEU A N 1
ATOM 8033 C CA . LEU A 1 1004 ? -25.094 -9.098 8.303 1.00 83.50 1004 LEU A CA 1
ATOM 8034 C C . LEU A 1 1004 ? -23.575 -9.288 8.341 1.00 83.50 1004 LEU A C 1
ATOM 8036 O O . LEU A 1 1004 ? -23.037 -10.394 8.240 1.00 83.50 1004 LEU A O 1
ATOM 8040 N N . SER A 1 1005 ? -22.884 -8.172 8.526 1.00 86.69 1005 SER A N 1
ATOM 8041 C CA . SER A 1 1005 ? -21.446 -8.094 8.733 1.00 86.69 1005 SER A CA 1
ATOM 8042 C C . SER A 1 1005 ? -21.133 -7.517 10.116 1.00 86.69 1005 SER A C 1
ATOM 8044 O O . SER A 1 1005 ? -21.903 -6.721 10.648 1.00 86.69 1005 SER A O 1
ATOM 8046 N N . CYS A 1 1006 ? -19.992 -7.871 10.706 1.00 90.38 1006 CYS A N 1
ATOM 8047 C CA . CYS A 1 1006 ? -19.509 -7.327 11.970 1.00 90.38 1006 CYS A CA 1
ATOM 8048 C C . CYS A 1 1006 ? -18.089 -6.749 11.863 1.00 90.38 1006 CYS A C 1
ATOM 8050 O O . CYS A 1 1006 ? -17.281 -7.179 11.039 1.00 90.38 1006 CYS A O 1
ATOM 8052 N N . ALA A 1 1007 ? -17.797 -5.754 12.698 1.00 92.50 1007 ALA A N 1
ATOM 8053 C CA . ALA A 1 1007 ? -16.511 -5.068 12.796 1.00 92.50 1007 ALA A CA 1
ATOM 8054 C C . ALA A 1 1007 ? -16.288 -4.516 14.214 1.00 92.50 1007 ALA A C 1
ATOM 8056 O O . ALA A 1 1007 ? -17.238 -4.373 14.992 1.00 92.50 1007 ALA A O 1
ATOM 8057 N N . GLN A 1 1008 ? -15.044 -4.158 14.551 1.00 92.00 1008 GLN A N 1
ATOM 8058 C CA . GLN A 1 1008 ? -14.718 -3.579 15.856 1.00 92.00 1008 GLN A CA 1
ATOM 8059 C C . GLN A 1 1008 ? -13.632 -2.502 15.789 1.00 92.00 1008 GLN A C 1
ATOM 8061 O O . GLN A 1 1008 ? -12.575 -2.689 15.189 1.00 92.00 1008 GLN A O 1
ATOM 8066 N N . VAL A 1 1009 ? -13.880 -1.383 16.471 1.00 92.12 1009 VAL A N 1
ATOM 8067 C CA . VAL A 1 1009 ? -12.972 -0.230 16.552 1.00 92.12 1009 VAL A CA 1
ATOM 8068 C C . VAL A 1 1009 ? -12.407 -0.115 17.979 1.00 92.12 1009 VAL A C 1
ATOM 8070 O O . VAL A 1 1009 ? -13.183 0.094 18.918 1.00 92.12 1009 VAL A O 1
ATOM 8073 N N . PRO A 1 1010 ? -11.079 -0.241 18.181 1.00 90.56 1010 PRO A N 1
ATOM 8074 C CA . PRO A 1 1010 ? -10.454 -0.053 19.492 1.00 90.56 1010 PRO A CA 1
ATOM 8075 C C . PRO A 1 1010 ? -10.534 1.399 19.995 1.00 90.56 1010 PRO A C 1
ATOM 8077 O O . PRO A 1 1010 ? -10.190 2.335 19.271 1.00 90.56 1010 PRO A O 1
ATOM 8080 N N . LEU A 1 1011 ? -10.927 1.600 21.260 1.00 87.62 1011 LEU A N 1
ATOM 8081 C CA . LEU A 1 1011 ? -11.030 2.934 21.877 1.00 87.62 1011 LEU A CA 1
ATOM 8082 C C . LEU A 1 1011 ? -9.918 3.242 22.875 1.00 87.62 1011 LEU A C 1
ATOM 8084 O O . LEU A 1 1011 ? -9.585 4.408 23.074 1.00 87.62 1011 LEU A O 1
ATOM 8088 N N . THR A 1 1012 ? -9.351 2.228 23.526 1.00 86.69 1012 THR A N 1
ATOM 8089 C CA . THR A 1 1012 ? -8.517 2.430 24.719 1.00 86.69 1012 THR A CA 1
ATOM 8090 C C . THR A 1 1012 ? -7.325 3.349 24.487 1.00 86.69 1012 THR A C 1
ATOM 8092 O O . THR A 1 1012 ? -7.088 4.241 25.293 1.00 86.69 1012 THR A O 1
ATOM 8095 N N . ILE A 1 1013 ? -6.597 3.178 23.381 1.00 80.75 1013 ILE A N 1
ATOM 8096 C CA . ILE A 1 1013 ? -5.453 4.037 23.045 1.00 80.75 1013 ILE A CA 1
ATOM 8097 C C . ILE A 1 1013 ? -5.887 5.504 22.915 1.00 80.75 1013 ILE A C 1
ATOM 8099 O O . ILE A 1 1013 ? -5.231 6.382 23.467 1.00 80.75 1013 ILE A O 1
ATOM 8103 N N . HIS A 1 1014 ? -7.020 5.773 22.260 1.00 77.31 1014 HIS A N 1
ATOM 8104 C CA . HIS A 1 1014 ? -7.564 7.127 22.152 1.00 77.31 1014 HIS A CA 1
ATOM 8105 C C . HIS A 1 1014 ? -7.874 7.704 23.534 1.00 77.31 1014 HIS A C 1
ATOM 8107 O O . HIS A 1 1014 ? -7.436 8.805 23.846 1.00 77.31 1014 HIS A O 1
ATOM 8113 N N . LEU A 1 1015 ? -8.538 6.934 24.400 1.00 78.12 1015 LEU A N 1
ATOM 8114 C CA . LEU A 1 1015 ? -8.860 7.356 25.767 1.00 78.12 1015 LEU A CA 1
ATOM 8115 C C . LEU A 1 1015 ? -7.613 7.580 26.643 1.00 78.12 1015 LEU A C 1
ATOM 8117 O O . LEU A 1 1015 ? -7.639 8.441 27.517 1.00 78.12 1015 LEU A O 1
ATOM 8121 N N . LEU A 1 1016 ? -6.522 6.840 26.412 1.00 73.88 1016 LEU A N 1
ATOM 8122 C CA . LEU A 1 1016 ? -5.247 7.020 27.122 1.00 73.88 1016 LEU A CA 1
ATOM 8123 C C . LEU A 1 1016 ? -4.525 8.318 26.730 1.00 73.88 1016 LEU A C 1
ATOM 8125 O O . LEU A 1 1016 ? -3.791 8.868 27.549 1.00 73.88 1016 LEU A O 1
ATOM 8129 N N . HIS A 1 1017 ? -4.715 8.798 25.499 1.00 65.44 1017 HIS A N 1
ATOM 8130 C CA . HIS A 1 1017 ? -4.005 9.959 24.953 1.00 65.44 1017 HIS A CA 1
ATOM 8131 C C . HIS A 1 1017 ? -4.855 11.238 24.861 1.00 65.44 1017 HIS A C 1
ATOM 8133 O O . HIS A 1 1017 ? -4.317 12.301 24.553 1.00 65.44 1017 HIS A O 1
ATOM 8139 N N . HIS A 1 1018 ? -6.157 11.176 25.147 1.00 59.66 1018 HIS A N 1
ATOM 8140 C CA . HIS A 1 1018 ? -7.059 12.314 24.989 1.00 59.66 1018 HIS A CA 1
ATOM 8141 C C . HIS A 1 1018 ? -6.895 13.351 26.121 1.00 59.66 1018 HIS A C 1
ATOM 8143 O O . HIS A 1 1018 ? -7.343 13.144 27.249 1.00 59.66 1018 HIS A O 1
ATOM 8149 N N . ASN A 1 1019 ? -6.285 14.503 25.819 1.00 48.47 1019 ASN A N 1
ATOM 8150 C CA . ASN A 1 1019 ? -6.116 15.624 26.751 1.00 48.47 1019 ASN A CA 1
ATOM 8151 C C . ASN A 1 1019 ? -7.268 16.631 26.555 1.00 48.47 1019 ASN A C 1
ATOM 8153 O O . ASN A 1 1019 ? -7.195 17.516 25.705 1.00 48.47 1019 ASN A O 1
ATOM 8157 N N . ILE A 1 1020 ? -8.384 16.469 27.274 1.00 46.69 1020 ILE A N 1
ATOM 8158 C CA . ILE A 1 1020 ? -9.560 17.337 27.094 1.00 46.69 1020 ILE A CA 1
ATOM 8159 C C . ILE A 1 1020 ? -9.268 18.705 27.714 1.00 46.69 1020 ILE A C 1
ATOM 8161 O O . ILE A 1 1020 ? -9.141 18.834 28.932 1.00 46.69 1020 ILE A O 1
ATOM 8165 N N . SER A 1 1021 ? -9.229 19.745 26.885 1.00 36.72 1021 SER A N 1
ATOM 8166 C CA . SER A 1 1021 ? -9.244 21.147 27.298 1.00 36.72 1021 SER A CA 1
ATOM 8167 C C . SER A 1 1021 ? -10.482 21.445 28.162 1.00 36.72 1021 SER A C 1
ATOM 8169 O O . SER A 1 1021 ? -11.557 21.773 27.670 1.00 36.72 1021 SER A O 1
ATOM 8171 N N . GLY A 1 1022 ? -10.327 21.303 29.482 1.00 44.06 1022 GLY A N 1
ATOM 8172 C CA . GLY A 1 1022 ? -11.292 21.737 30.499 1.00 44.06 1022 GLY A CA 1
ATOM 8173 C C . GLY A 1 1022 ? -12.012 20.640 31.292 1.00 44.06 1022 GLY A C 1
ATOM 8174 O O . GLY A 1 1022 ? -12.636 20.975 32.294 1.00 44.06 1022 GLY A O 1
ATOM 8175 N N . HIS A 1 1023 ? -11.901 19.356 30.930 1.00 46.22 1023 HIS A N 1
ATOM 8176 C CA . HIS A 1 1023 ? -12.502 18.254 31.701 1.00 46.22 1023 HIS A CA 1
ATOM 8177 C C . HIS A 1 1023 ? -11.411 17.304 32.208 1.00 46.22 1023 HIS A C 1
ATOM 8179 O O . HIS A 1 1023 ? -11.009 16.365 31.528 1.00 46.22 1023 HIS A O 1
ATOM 8185 N N . SER A 1 1024 ? -10.915 17.563 33.420 1.00 45.09 1024 SER A N 1
ATOM 8186 C CA . SER A 1 1024 ? -10.141 16.570 34.170 1.00 45.09 1024 SER A CA 1
ATOM 8187 C C . SER A 1 1024 ? -11.100 15.453 34.563 1.00 45.09 1024 SER A C 1
ATOM 8189 O O . SER A 1 1024 ? -11.929 15.671 35.441 1.00 45.09 1024 SER A O 1
ATOM 8191 N N . ILE A 1 1025 ? -10.972 14.293 33.923 1.00 48.94 1025 ILE A N 1
ATOM 8192 C CA . ILE A 1 1025 ? -11.662 13.063 34.311 1.00 48.94 1025 ILE A CA 1
ATOM 8193 C C . ILE A 1 1025 ? -11.162 12.670 35.726 1.00 48.94 1025 ILE A C 1
ATOM 8195 O O . ILE A 1 1025 ? -9.957 12.483 35.921 1.00 48.94 1025 ILE A O 1
ATOM 8199 N N . LYS A 1 1026 ? -12.038 12.697 36.738 1.00 41.38 1026 LYS A N 1
ATOM 8200 C CA . LYS A 1 1026 ? -11.736 12.594 38.181 1.00 41.38 1026 LYS A CA 1
ATOM 8201 C C . LYS A 1 1026 ? -12.342 11.355 38.864 1.00 41.38 1026 LYS A C 1
ATOM 8203 O O . LYS A 1 1026 ? -11.971 11.115 40.016 1.00 41.38 1026 LYS A O 1
ATOM 8208 N N . SER A 1 1027 ? -13.237 10.583 38.233 1.00 45.31 1027 SER A N 1
ATOM 8209 C CA . SER A 1 1027 ? -13.911 9.442 38.880 1.00 45.31 1027 SER A CA 1
ATOM 8210 C C . SER A 1 1027 ? -14.468 8.354 37.942 1.00 45.31 1027 SER A C 1
ATOM 8212 O O . SER A 1 1027 ? -14.814 8.597 36.789 1.00 45.31 1027 SER A O 1
ATOM 8214 N N . SER A 1 1028 ? -14.597 7.133 38.489 1.00 41.53 1028 SER A N 1
ATOM 8215 C CA . SER A 1 1028 ? -14.814 5.847 37.788 1.00 41.53 1028 SER A CA 1
ATOM 8216 C C . SER A 1 1028 ? -15.984 5.810 36.795 1.00 41.53 1028 SER A C 1
ATOM 8218 O O . SER A 1 1028 ? -15.949 5.014 35.851 1.00 41.53 1028 SER A O 1
ATOM 8220 N N . ASP A 1 1029 ? -16.994 6.653 37.001 1.00 54.16 1029 ASP A N 1
ATOM 8221 C CA . ASP A 1 1029 ? -18.227 6.700 36.208 1.00 54.16 1029 ASP A CA 1
ATOM 8222 C C . ASP A 1 1029 ? -18.184 7.778 35.104 1.00 54.16 1029 ASP A C 1
ATOM 8224 O O . ASP A 1 1029 ? -19.083 7.867 34.266 1.00 54.16 1029 ASP A O 1
ATOM 8228 N N . GLU A 1 1030 ? -17.104 8.565 35.029 1.00 67.31 1030 GLU A N 1
ATOM 8229 C CA . GLU A 1 1030 ? -16.989 9.687 34.095 1.00 67.31 1030 GLU A CA 1
ATOM 8230 C C . GLU A 1 1030 ? -16.665 9.263 32.663 1.00 67.31 1030 GLU A C 1
ATOM 8232 O O . GLU A 1 1030 ? -17.075 9.968 31.753 1.00 67.31 1030 GLU A O 1
ATOM 8237 N N . ILE A 1 1031 ? -16.003 8.124 32.407 1.00 76.25 1031 ILE A N 1
ATOM 8238 C CA . ILE A 1 1031 ? -15.728 7.680 31.021 1.00 76.25 1031 ILE A CA 1
ATOM 8239 C C . ILE A 1 1031 ? -17.016 7.266 30.304 1.00 76.25 1031 ILE A C 1
ATOM 8241 O O . ILE A 1 1031 ? -17.200 7.612 29.137 1.00 76.25 1031 ILE A O 1
ATOM 8245 N N . GLY A 1 1032 ? -17.913 6.551 30.990 1.00 79.75 1032 GLY A N 1
ATOM 8246 C CA . GLY A 1 1032 ? -19.207 6.167 30.425 1.00 79.75 1032 GLY A CA 1
ATOM 8247 C C . GLY A 1 1032 ? -20.036 7.399 30.071 1.00 79.75 1032 GLY A C 1
ATOM 8248 O O . GLY A 1 1032 ? -20.481 7.550 28.934 1.00 79.75 1032 GLY A O 1
ATOM 8249 N N . GLU A 1 1033 ? -20.143 8.344 31.005 1.00 78.62 1033 GLU A N 1
ATOM 8250 C CA . GLU A 1 1033 ? -20.841 9.611 30.784 1.00 78.62 1033 GLU A CA 1
ATOM 8251 C C . GLU A 1 1033 ? -20.152 10.488 29.723 1.00 78.62 1033 GLU A C 1
ATOM 8253 O O . GLU A 1 1033 ? -20.803 11.073 28.856 1.00 78.62 1033 GLU A O 1
ATOM 8258 N N . TYR A 1 1034 ? -18.821 10.522 29.717 1.00 79.06 1034 TYR A N 1
ATOM 8259 C CA . TYR A 1 1034 ? -18.025 11.242 28.732 1.00 79.06 1034 TYR A CA 1
ATOM 8260 C C . TYR A 1 1034 ? -18.260 10.708 27.322 1.00 79.06 1034 TYR A C 1
ATOM 8262 O O . TYR A 1 1034 ? -18.558 11.490 26.418 1.00 79.06 1034 TYR A O 1
ATOM 8270 N N . LEU A 1 1035 ? -18.174 9.391 27.124 1.00 85.81 1035 LEU A N 1
ATOM 8271 C CA . LEU A 1 1035 ? -18.458 8.751 25.842 1.00 85.81 1035 LEU A CA 1
ATOM 8272 C C . LEU A 1 1035 ? -19.934 8.926 25.462 1.00 85.81 1035 LEU A C 1
ATOM 8274 O O . LEU A 1 1035 ? -20.241 9.200 24.303 1.00 85.81 1035 LEU A O 1
ATOM 8278 N N . ARG A 1 1036 ? -20.871 8.858 26.414 1.00 85.88 1036 ARG A N 1
ATOM 8279 C CA . ARG A 1 1036 ? -22.287 9.156 26.150 1.00 85.88 1036 ARG A CA 1
ATOM 8280 C C . ARG A 1 1036 ? -22.449 10.559 25.561 1.00 85.88 1036 ARG A C 1
ATOM 8282 O O . ARG A 1 1036 ? -23.097 10.721 24.522 1.00 85.88 1036 ARG A O 1
ATOM 8289 N N . LEU A 1 1037 ? -21.802 11.554 26.158 1.00 79.69 1037 LEU A N 1
ATOM 8290 C CA . LEU A 1 1037 ? -21.885 12.947 25.729 1.00 79.69 1037 LEU A CA 1
ATOM 8291 C C . LEU A 1 1037 ? -21.091 13.246 24.452 1.00 79.69 1037 LEU A C 1
ATOM 8293 O O . LEU A 1 1037 ? -21.585 14.016 23.634 1.00 79.69 1037 LEU A O 1
ATOM 8297 N N . ASN A 1 1038 ? -19.927 12.624 24.244 1.00 80.00 1038 ASN A N 1
ATOM 8298 C CA . ASN A 1 1038 ? -18.950 13.041 23.227 1.00 80.00 1038 ASN A CA 1
ATOM 8299 C C . ASN A 1 1038 ? -18.732 12.032 22.093 1.00 80.00 1038 ASN A C 1
ATOM 8301 O O . ASN A 1 1038 ? -18.291 12.441 21.023 1.00 80.00 1038 ASN A O 1
ATOM 8305 N N . LEU A 1 1039 ? -19.036 10.741 22.275 1.00 86.62 1039 LEU A N 1
ATOM 8306 C CA . LEU A 1 1039 ? -18.936 9.763 21.189 1.00 86.62 1039 LEU A CA 1
ATOM 8307 C C . LEU A 1 1039 ? -20.050 10.025 20.176 1.00 86.62 1039 LEU A C 1
ATOM 8309 O O . LEU A 1 1039 ? -21.246 10.011 20.514 1.00 86.62 1039 LEU A O 1
ATOM 8313 N N . ARG A 1 1040 ? -19.644 10.254 18.933 1.00 86.50 1040 ARG A N 1
ATOM 8314 C CA . ARG A 1 1040 ? -20.512 10.508 17.785 1.00 86.50 1040 ARG A CA 1
ATOM 8315 C C . ARG A 1 1040 ? -20.064 9.648 16.614 1.00 86.50 1040 ARG A C 1
ATOM 8317 O O . ARG A 1 1040 ? -18.893 9.285 16.506 1.00 86.50 1040 ARG A O 1
ATOM 8324 N N . TRP A 1 1041 ? -20.999 9.354 15.723 1.00 90.06 1041 TRP A N 1
ATOM 8325 C CA . TRP A 1 1041 ? -20.705 8.700 14.460 1.00 90.06 1041 TRP A CA 1
ATOM 8326 C C . TRP A 1 1041 ? -21.577 9.257 13.348 1.00 90.06 1041 TRP A C 1
ATOM 8328 O O . TRP A 1 1041 ? -22.642 9.824 13.595 1.00 90.06 1041 TRP A O 1
ATOM 8338 N N . ARG A 1 1042 ? -21.102 9.089 12.118 1.00 89.19 1042 ARG A N 1
ATOM 8339 C CA . ARG A 1 1042 ? -21.848 9.400 10.899 1.00 89.19 1042 ARG A CA 1
ATOM 8340 C C . ARG A 1 1042 ? -21.577 8.345 9.841 1.00 89.19 1042 ARG A C 1
ATOM 8342 O O . ARG A 1 1042 ? -20.551 7.664 9.893 1.00 89.19 1042 ARG A O 1
ATOM 8349 N N . ILE A 1 1043 ? -22.479 8.261 8.876 1.00 90.44 1043 ILE A N 1
ATOM 8350 C CA . ILE A 1 1043 ? -22.349 7.383 7.719 1.00 90.44 1043 ILE A CA 1
ATOM 8351 C C . ILE A 1 1043 ? -22.076 8.256 6.502 1.00 90.44 1043 ILE A C 1
ATOM 8353 O O . ILE A 1 1043 ? -22.793 9.228 6.267 1.00 90.44 1043 ILE A O 1
ATOM 8357 N N . VAL A 1 1044 ? -21.023 7.921 5.767 1.00 87.69 1044 VAL A N 1
ATOM 8358 C CA . VAL A 1 1044 ? -20.611 8.610 4.543 1.00 87.69 1044 VAL A CA 1
ATOM 8359 C C . VAL A 1 1044 ? -20.748 7.634 3.384 1.00 87.69 1044 VAL A C 1
ATOM 8361 O O . VAL A 1 1044 ? -20.178 6.543 3.438 1.00 87.69 1044 VAL A O 1
ATOM 8364 N N . LYS A 1 1045 ? -21.513 8.005 2.360 1.00 85.25 1045 LYS A N 1
ATOM 8365 C CA . LYS A 1 1045 ? -21.653 7.232 1.126 1.00 85.25 1045 LYS A CA 1
ATOM 8366 C C . LYS A 1 1045 ? -20.341 7.186 0.351 1.00 85.25 1045 LYS A C 1
ATOM 8368 O O . LYS A 1 1045 ? -19.502 8.082 0.472 1.00 85.25 1045 LYS A O 1
ATOM 8373 N N . TYR A 1 1046 ? -20.209 6.186 -0.513 1.00 82.50 1046 TYR A N 1
ATOM 8374 C CA . TYR A 1 1046 ? -19.273 6.261 -1.629 1.00 82.50 1046 TYR A CA 1
ATOM 8375 C C . TYR A 1 1046 ? -19.562 7.524 -2.458 1.00 82.50 1046 TYR A C 1
ATOM 8377 O O . TYR A 1 1046 ? -20.702 7.764 -2.835 1.00 82.50 1046 TYR A O 1
ATOM 8385 N N . GLY A 1 1047 ? -18.550 8.361 -2.675 1.00 79.94 1047 GLY A N 1
ATOM 8386 C CA . GLY A 1 1047 ? -18.683 9.695 -3.267 1.00 79.94 1047 GLY A CA 1
ATOM 8387 C C . GLY A 1 1047 ? -18.553 10.850 -2.265 1.00 79.94 1047 GLY A C 1
ATOM 8388 O O . GLY A 1 1047 ? -18.252 11.965 -2.687 1.00 79.94 1047 GLY A O 1
ATOM 8389 N N . GLY A 1 1048 ? -18.673 10.594 -0.953 1.00 82.50 1048 GLY A N 1
ATOM 8390 C CA . GLY A 1 1048 ? -18.372 11.564 0.115 1.00 82.50 1048 GLY A CA 1
ATOM 8391 C C . GLY A 1 1048 ? -19.582 12.224 0.790 1.00 82.50 1048 GLY A C 1
ATOM 8392 O O . GLY A 1 1048 ? -19.413 12.990 1.741 1.00 82.50 1048 GLY A O 1
ATOM 8393 N N . GLU A 1 1049 ? -20.808 11.929 0.351 1.00 83.88 1049 GLU A N 1
ATOM 8394 C CA . GLU A 1 1049 ? -22.024 12.504 0.938 1.00 83.88 1049 GLU A CA 1
ATOM 8395 C C . GLU A 1 1049 ? -22.324 11.907 2.326 1.00 83.88 1049 GLU A C 1
ATOM 8397 O O . GLU A 1 1049 ? -22.298 10.689 2.519 1.00 83.88 1049 GLU A O 1
ATOM 8402 N N . VAL A 1 1050 ? -22.642 12.753 3.312 1.00 86.75 1050 VAL A N 1
ATOM 8403 C CA . VAL A 1 1050 ? -23.079 12.303 4.644 1.00 86.75 1050 VAL A CA 1
ATOM 8404 C C . VAL A 1 1050 ? -24.569 11.985 4.612 1.00 86.75 1050 VAL A C 1
ATOM 8406 O O . VAL A 1 1050 ? -25.374 12.817 4.208 1.00 86.75 1050 VAL A O 1
ATOM 8409 N N . ILE A 1 1051 ? -24.949 10.810 5.108 1.00 84.56 1051 ILE A N 1
ATOM 8410 C CA . ILE A 1 1051 ? -26.347 10.378 5.104 1.00 84.56 1051 ILE A CA 1
ATOM 8411 C C . ILE A 1 1051 ? -27.200 11.186 6.083 1.00 84.56 1051 ILE A C 1
ATOM 8413 O O . ILE A 1 1051 ? -26.846 11.359 7.251 1.00 84.56 1051 ILE A O 1
ATOM 8417 N N . SER A 1 1052 ? -28.342 11.664 5.579 1.00 85.06 1052 SER A N 1
ATOM 8418 C CA . SER A 1 1052 ? -29.354 12.398 6.341 1.00 85.06 1052 SER A CA 1
ATOM 8419 C C . SER A 1 1052 ? -30.068 11.506 7.363 1.00 85.06 1052 SER A C 1
ATOM 8421 O O . SER A 1 1052 ? -30.055 10.278 7.264 1.00 85.06 1052 SER A O 1
ATOM 8423 N N . GLU A 1 1053 ? -30.751 12.106 8.343 1.00 80.56 1053 GLU A N 1
ATOM 8424 C CA . GLU A 1 1053 ? -31.533 11.337 9.326 1.00 80.56 1053 GLU A CA 1
ATOM 8425 C C . GLU A 1 1053 ? -32.638 10.486 8.680 1.00 80.56 1053 GLU A C 1
ATOM 8427 O O . GLU A 1 1053 ? -32.924 9.382 9.143 1.00 80.56 1053 GLU A O 1
ATOM 8432 N N . GLU A 1 1054 ? -33.256 10.981 7.608 1.00 81.06 1054 GLU A N 1
ATOM 8433 C CA . GLU A 1 1054 ? -34.266 10.235 6.859 1.00 81.06 1054 GLU A CA 1
ATOM 8434 C C . GLU A 1 1054 ? -33.642 9.050 6.115 1.00 81.06 1054 GLU A C 1
ATOM 8436 O O . GLU A 1 1054 ? -34.113 7.921 6.265 1.00 81.06 1054 GLU A O 1
ATOM 8441 N N . GLY A 1 1055 ? -32.529 9.275 5.407 1.00 82.12 1055 GLY A N 1
ATOM 8442 C CA . GLY A 1 1055 ? -31.789 8.206 4.733 1.00 82.12 1055 GLY A CA 1
ATOM 8443 C C . GLY A 1 1055 ? -31.283 7.144 5.712 1.00 82.12 1055 GLY A C 1
ATOM 8444 O O . GLY A 1 1055 ? -31.301 5.953 5.403 1.00 82.12 1055 GLY A O 1
ATOM 8445 N N . PHE A 1 1056 ? -30.914 7.549 6.931 1.00 85.00 1056 PHE A N 1
ATOM 8446 C CA . PHE A 1 1056 ? -30.570 6.626 8.008 1.00 85.00 1056 PHE A CA 1
ATOM 8447 C C . PHE A 1 1056 ? -31.752 5.717 8.375 1.00 85.00 1056 PHE A C 1
ATOM 8449 O O . PHE A 1 1056 ? -31.603 4.496 8.407 1.00 85.00 1056 PHE A O 1
ATOM 8456 N N . ARG A 1 1057 ? -32.937 6.295 8.632 1.00 81.38 1057 ARG A N 1
ATOM 8457 C CA . ARG A 1 1057 ? -34.143 5.536 9.023 1.00 81.38 1057 ARG A CA 1
ATOM 8458 C C . ARG A 1 1057 ? -34.601 4.564 7.939 1.00 81.38 1057 ARG A C 1
ATOM 8460 O O . ARG A 1 1057 ? -35.104 3.496 8.275 1.00 81.38 1057 ARG A O 1
ATOM 8467 N N . GLN A 1 1058 ? -34.437 4.937 6.673 1.00 82.75 1058 GLN A N 1
ATOM 8468 C CA . GLN A 1 1058 ? -34.837 4.112 5.535 1.00 82.75 1058 GLN A CA 1
ATOM 8469 C C . GLN A 1 1058 ? -33.881 2.934 5.311 1.00 82.75 1058 GLN A C 1
ATOM 8471 O O . GLN A 1 1058 ? -34.335 1.803 5.160 1.00 82.75 1058 GLN A O 1
ATOM 8476 N N . ASN A 1 1059 ? -32.569 3.185 5.331 1.00 82.06 1059 ASN A N 1
ATOM 8477 C CA . ASN A 1 1059 ? -31.585 2.239 4.795 1.00 82.06 1059 ASN A CA 1
ATOM 8478 C C . ASN A 1 1059 ? -30.768 1.493 5.865 1.00 82.06 1059 ASN A C 1
ATOM 8480 O O . ASN A 1 1059 ? -30.216 0.434 5.585 1.00 82.06 1059 ASN A O 1
ATOM 8484 N N . PHE A 1 1060 ? -30.692 2.002 7.100 1.00 86.44 1060 PHE A N 1
ATOM 8485 C CA . PHE A 1 1060 ? -29.789 1.483 8.144 1.00 86.44 1060 PHE A CA 1
ATOM 8486 C C . PHE A 1 1060 ? -30.527 0.951 9.376 1.00 86.44 1060 PHE A C 1
ATOM 8488 O O . PHE A 1 1060 ? -30.005 0.979 10.489 1.00 86.44 1060 PHE A O 1
ATOM 8495 N N . SER A 1 1061 ? -31.737 0.422 9.194 1.00 83.44 1061 SER A N 1
ATOM 8496 C CA . SER A 1 1061 ? -32.565 -0.117 10.285 1.00 83.44 1061 SER A CA 1
ATOM 8497 C C . SER A 1 1061 ? -31.932 -1.301 11.032 1.00 83.44 1061 SER A C 1
ATOM 8499 O O . SER A 1 1061 ? -32.244 -1.514 12.202 1.00 83.44 1061 SER A O 1
ATOM 8501 N N . LYS A 1 1062 ? -31.026 -2.045 10.382 1.00 84.50 1062 LYS A N 1
ATOM 8502 C CA . LYS A 1 1062 ? -30.293 -3.190 10.958 1.00 84.50 1062 LYS A CA 1
ATOM 8503 C C . LYS A 1 1062 ? -28.927 -2.827 11.550 1.00 84.50 1062 LYS A C 1
ATOM 8505 O O . LYS A 1 1062 ? -28.234 -3.702 12.060 1.00 84.50 1062 LYS A O 1
ATOM 8510 N N . LEU A 1 1063 ? -28.506 -1.564 11.452 1.00 89.56 1063 LEU A N 1
ATOM 8511 C CA . LEU A 1 1063 ? -27.236 -1.131 12.024 1.00 89.56 1063 LEU A CA 1
ATOM 8512 C C . LEU A 1 1063 ? -27.313 -1.184 13.553 1.00 89.56 1063 LEU A C 1
ATOM 8514 O O . LEU A 1 1063 ? -28.175 -0.546 14.156 1.00 89.56 1063 LEU A O 1
ATOM 8518 N N . GLN A 1 1064 ? -26.364 -1.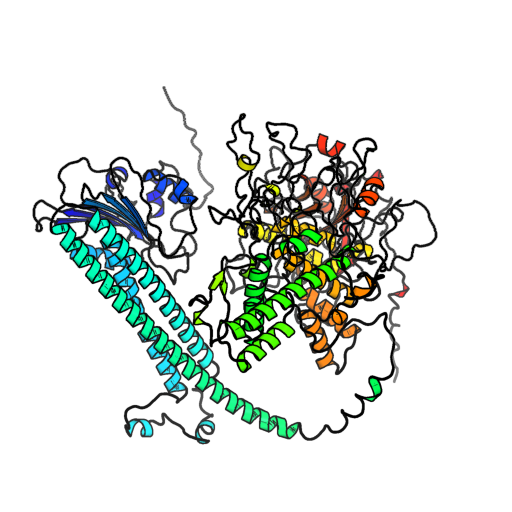886 14.168 1.00 90.06 1064 GLN A N 1
ATOM 8519 C CA . GLN A 1 1064 ? -26.215 -1.970 15.614 1.00 90.06 1064 GLN A CA 1
ATOM 8520 C C . GLN A 1 1064 ? -24.790 -1.598 16.028 1.00 90.06 1064 GLN A C 1
ATOM 8522 O O . GLN A 1 1064 ? -23.818 -2.266 15.684 1.00 90.06 1064 GLN A O 1
ATOM 8527 N N . ILE A 1 1065 ? -24.671 -0.540 16.819 1.00 91.88 1065 ILE A N 1
ATOM 8528 C CA . ILE A 1 1065 ? -23.428 -0.025 17.383 1.00 91.88 1065 ILE A CA 1
ATOM 8529 C C . ILE A 1 1065 ? -23.512 -0.172 18.896 1.00 91.88 1065 ILE A C 1
ATOM 8531 O O . ILE A 1 1065 ? -24.445 0.314 19.534 1.00 91.88 1065 ILE A O 1
ATOM 8535 N N . SER A 1 1066 ? -22.519 -0.826 19.483 1.00 90.75 1066 SER A N 1
ATOM 8536 C CA . SER A 1 1066 ? -22.431 -1.032 20.927 1.00 90.75 1066 SER A CA 1
ATOM 8537 C C . SER A 1 1066 ? -21.041 -0.677 21.429 1.00 90.75 1066 SER A C 1
ATOM 8539 O O . SER A 1 1066 ? -20.043 -0.926 20.755 1.00 90.75 1066 SER A O 1
ATOM 8541 N N . VAL A 1 1067 ? -20.972 -0.082 22.617 1.00 91.50 1067 VAL A N 1
ATOM 8542 C CA . VAL A 1 1067 ? -19.707 0.153 23.319 1.00 91.50 1067 VAL A CA 1
ATOM 8543 C C . VAL A 1 1067 ? -19.589 -0.877 24.428 1.00 91.50 1067 VAL A C 1
ATOM 8545 O O . VAL A 1 1067 ? -20.542 -1.092 25.174 1.00 91.50 1067 VAL A O 1
ATOM 8548 N N . LEU A 1 1068 ? -18.434 -1.529 24.522 1.00 88.75 1068 LEU A N 1
ATOM 8549 C CA . LEU A 1 1068 ? -18.159 -2.517 25.558 1.00 88.75 1068 LEU A CA 1
ATOM 8550 C C . LEU A 1 1068 ? -16.939 -2.098 26.370 1.00 88.75 1068 LEU A C 1
ATOM 8552 O O . LEU A 1 1068 ? -15.990 -1.510 25.842 1.00 88.75 1068 LEU A O 1
ATOM 8556 N N . ARG A 1 1069 ? -16.957 -2.472 27.648 1.00 89.19 1069 ARG A N 1
ATOM 8557 C CA . ARG A 1 1069 ? -15.830 -2.353 28.571 1.00 89.19 1069 ARG A CA 1
ATOM 8558 C C . ARG A 1 1069 ? -15.392 -3.736 29.020 1.00 89.19 1069 ARG A C 1
ATOM 8560 O O . ARG A 1 1069 ? -16.196 -4.459 29.595 1.00 89.19 1069 ARG A O 1
ATOM 8567 N N . GLY A 1 1070 ? -14.127 -4.065 28.814 1.00 87.69 1070 GLY A N 1
ATOM 8568 C CA . GLY A 1 1070 ? -13.486 -5.284 29.297 1.00 87.69 1070 GLY A CA 1
ATOM 8569 C C . GLY A 1 1070 ? -12.268 -5.001 30.167 1.00 87.69 1070 GLY A C 1
ATOM 8570 O O . GLY A 1 1070 ? -12.031 -3.877 30.622 1.00 87.69 1070 GLY A O 1
ATOM 8571 N N . ILE A 1 1071 ? -11.474 -6.041 30.390 1.00 86.12 1071 ILE A N 1
ATOM 8572 C CA . ILE A 1 1071 ? -10.224 -6.005 31.143 1.00 86.12 1071 ILE A CA 1
ATOM 8573 C C . ILE A 1 1071 ? -9.088 -6.428 30.217 1.00 86.12 1071 ILE A C 1
ATOM 8575 O O . ILE A 1 1071 ? -9.087 -7.545 29.697 1.00 86.12 1071 ILE A O 1
ATOM 8579 N N . GLY A 1 1072 ? -8.113 -5.538 30.048 1.00 87.94 1072 GLY A N 1
ATOM 8580 C CA . GLY A 1 1072 ? -6.836 -5.833 29.414 1.00 87.94 1072 GLY A CA 1
ATOM 8581 C C . GLY A 1 1072 ? -5.751 -6.106 30.457 1.00 87.94 1072 GLY A C 1
ATOM 8582 O O . GLY A 1 1072 ? -5.719 -5.463 31.511 1.00 87.94 1072 GLY A O 1
ATOM 8583 N N . ARG A 1 1073 ? -4.871 -7.077 30.198 1.00 85.88 1073 ARG A N 1
ATOM 8584 C CA . ARG A 1 1073 ? -3.772 -7.460 31.100 1.00 85.88 1073 ARG A CA 1
ATOM 8585 C C . ARG A 1 1073 ? -2.482 -7.708 30.329 1.00 85.88 1073 ARG A C 1
ATOM 8587 O O . ARG A 1 1073 ? -2.495 -8.409 29.320 1.00 85.88 1073 ARG A O 1
ATOM 8594 N N . ILE A 1 1074 ? -1.363 -7.199 30.838 1.00 83.12 1074 ILE A N 1
ATOM 8595 C CA . ILE A 1 1074 ? -0.024 -7.591 30.396 1.00 83.12 1074 ILE A CA 1
ATOM 8596 C C . ILE A 1 1074 ? 0.288 -8.944 31.024 1.00 83.12 1074 ILE A C 1
ATOM 8598 O O . ILE A 1 1074 ? 0.281 -9.088 32.248 1.00 83.12 1074 ILE A O 1
ATOM 8602 N N . LYS A 1 1075 ? 0.583 -9.943 30.197 1.00 70.25 1075 LYS A N 1
ATOM 8603 C CA . LYS A 1 1075 ? 1.058 -11.231 30.691 1.00 70.25 1075 LYS A CA 1
ATOM 8604 C C . LYS A 1 1075 ? 2.550 -11.109 31.042 1.00 70.25 1075 LYS A C 1
ATOM 8606 O O . LYS A 1 1075 ? 3.336 -10.770 30.157 1.00 70.25 1075 LYS A O 1
ATOM 8611 N N . PRO A 1 1076 ? 2.969 -11.393 32.290 1.00 56.34 1076 PRO A N 1
ATOM 8612 C CA . PRO A 1 1076 ? 4.383 -11.498 32.624 1.00 56.34 1076 PRO A CA 1
ATOM 8613 C C . PRO A 1 1076 ? 4.930 -12.780 31.989 1.00 56.34 1076 PRO A C 1
ATOM 8615 O O . PRO A 1 1076 ? 4.828 -13.865 32.555 1.00 56.34 1076 PRO A O 1
ATOM 8618 N N . GLU A 1 1077 ? 5.447 -12.682 30.769 1.00 53.84 1077 GLU A N 1
ATOM 8619 C CA . GLU A 1 1077 ? 6.190 -13.772 30.140 1.00 53.84 1077 GLU A CA 1
ATOM 8620 C C . GLU A 1 1077 ? 7.693 -13.534 30.290 1.00 53.84 1077 GLU A C 1
ATOM 8622 O O . GLU A 1 1077 ? 8.174 -12.404 30.207 1.00 53.84 1077 GLU A O 1
ATOM 8627 N N . ASN A 1 1078 ? 8.444 -14.621 30.478 1.00 42.53 1078 ASN A N 1
ATOM 8628 C CA . ASN A 1 1078 ? 9.903 -14.634 30.386 1.00 42.53 1078 ASN A CA 1
ATOM 8629 C C . ASN A 1 1078 ? 10.318 -14.451 28.911 1.00 42.53 1078 ASN A C 1
ATOM 8631 O O . ASN A 1 1078 ? 10.770 -15.396 28.265 1.00 42.53 1078 ASN A O 1
ATOM 8635 N N . ALA A 1 1079 ? 10.097 -13.267 28.337 1.00 40.53 1079 ALA A N 1
ATOM 8636 C CA . ALA A 1 1079 ? 10.466 -12.980 26.956 1.00 40.53 1079 ALA A CA 1
ATOM 8637 C C . ALA A 1 1079 ? 11.996 -12.891 26.813 1.00 40.53 1079 ALA A C 1
ATOM 8639 O O . ALA A 1 1079 ? 12.675 -12.240 27.606 1.00 40.53 1079 ALA A O 1
ATOM 8640 N N . GLN A 1 1080 ? 12.540 -13.544 25.783 1.00 46.06 1080 GLN A N 1
ATOM 8641 C CA . GLN A 1 1080 ? 13.979 -13.548 25.474 1.00 46.06 1080 GLN A CA 1
ATOM 8642 C C . GLN A 1 1080 ? 14.417 -12.336 24.636 1.00 46.06 1080 GLN A C 1
ATOM 8644 O O . GLN A 1 1080 ? 15.605 -12.027 24.581 1.00 46.06 1080 GLN A O 1
ATOM 8649 N N . SER A 1 1081 ? 13.474 -11.624 24.010 1.00 47.50 1081 SER A N 1
ATOM 8650 C CA . SER A 1 1081 ? 13.719 -10.373 23.288 1.00 47.50 1081 SER A CA 1
ATOM 8651 C C . SER A 1 1081 ? 13.348 -9.169 24.156 1.00 47.50 1081 SER A C 1
ATOM 8653 O O . SER A 1 1081 ? 12.194 -9.028 24.568 1.00 47.50 1081 SER A O 1
ATOM 8655 N N . ALA A 1 1082 ? 14.314 -8.287 24.421 1.00 46.00 1082 ALA A N 1
ATOM 8656 C CA . ALA A 1 1082 ? 14.100 -7.059 25.182 1.00 46.00 1082 ALA A CA 1
ATOM 8657 C C . ALA A 1 1082 ? 12.993 -6.193 24.537 1.00 46.00 1082 ALA A C 1
ATOM 8659 O O . ALA A 1 1082 ? 13.152 -5.749 23.404 1.00 46.00 1082 ALA A O 1
ATOM 8660 N N . GLY A 1 1083 ? 11.882 -5.960 25.251 1.00 55.22 1083 GLY A N 1
ATOM 8661 C CA . GLY A 1 1083 ? 10.834 -4.998 24.862 1.00 55.22 1083 GLY A CA 1
ATOM 8662 C C . GLY A 1 1083 ? 9.476 -5.561 24.405 1.00 55.22 1083 GLY A C 1
ATOM 8663 O O . GLY A 1 1083 ? 8.574 -4.771 24.138 1.00 55.22 1083 GLY A O 1
ATOM 8664 N N . SER A 1 1084 ? 9.291 -6.884 24.338 1.00 66.81 1084 SER A N 1
ATOM 8665 C CA . SER A 1 1084 ? 8.009 -7.501 23.945 1.00 66.81 1084 SER A CA 1
ATOM 8666 C C . SER A 1 1084 ? 6.959 -7.442 25.065 1.00 66.81 1084 SER A C 1
ATOM 8668 O O . SER A 1 1084 ? 7.256 -7.796 26.207 1.00 66.81 1084 SER A O 1
ATOM 8670 N N . VAL A 1 1085 ? 5.726 -7.020 24.744 1.00 69.50 1085 VAL A N 1
ATOM 8671 C CA . VAL A 1 1085 ? 4.606 -6.924 25.701 1.00 69.50 1085 VAL A CA 1
ATOM 8672 C C . VAL A 1 1085 ? 3.394 -7.693 25.178 1.00 69.50 1085 VAL A C 1
ATOM 8674 O O . VAL A 1 1085 ? 2.745 -7.271 24.224 1.00 69.50 1085 VAL A O 1
ATOM 8677 N N . CYS A 1 1086 ? 3.068 -8.820 25.816 1.00 79.00 1086 CYS A N 1
ATOM 8678 C CA . CYS A 1 1086 ? 1.904 -9.629 25.454 1.00 79.00 1086 CYS A CA 1
ATOM 8679 C C . CYS A 1 1086 ? 0.648 -9.153 26.194 1.00 79.00 1086 CYS A C 1
ATOM 8681 O O . CYS A 1 1086 ? 0.634 -9.110 27.426 1.00 79.00 1086 CYS A O 1
ATOM 8683 N N . SER A 1 1087 ? -0.405 -8.839 25.436 1.00 83.50 1087 SER A N 1
ATOM 8684 C CA . SER A 1 1087 ? -1.704 -8.406 25.964 1.00 83.50 1087 SER A CA 1
ATOM 8685 C C . SER A 1 1087 ? -2.728 -9.542 25.934 1.00 83.50 1087 SER A C 1
ATOM 8687 O O . SER A 1 1087 ? -2.803 -10.302 24.968 1.00 83.50 1087 SER A O 1
ATOM 8689 N N . LEU A 1 1088 ? -3.538 -9.639 26.985 1.00 85.25 1088 LEU A N 1
ATOM 8690 C CA . LEU A 1 1088 ? -4.728 -10.486 27.070 1.00 85.25 1088 LEU A CA 1
ATOM 8691 C C . LEU A 1 1088 ? -5.957 -9.608 27.297 1.00 85.25 1088 LEU A C 1
ATOM 8693 O O . LEU A 1 1088 ? -5.864 -8.614 28.014 1.00 85.25 1088 LEU A O 1
ATOM 8697 N N . TYR A 1 1089 ? -7.091 -10.005 26.726 1.00 86.25 1089 TYR A N 1
ATOM 8698 C CA . TYR A 1 1089 ? -8.350 -9.265 26.782 1.00 86.25 1089 TYR A CA 1
ATOM 8699 C C . TYR A 1 1089 ? -9.481 -10.197 27.223 1.00 86.25 1089 TYR A C 1
ATOM 8701 O O . TYR A 1 1089 ? -9.569 -11.330 26.752 1.00 86.25 1089 TYR A O 1
ATOM 8709 N N . SER A 1 1090 ? -10.323 -9.741 28.148 1.00 84.31 1090 SER A N 1
ATOM 8710 C CA . SER A 1 1090 ? -11.343 -10.574 28.804 1.00 84.31 1090 SER A CA 1
ATOM 8711 C C . SER A 1 1090 ? -12.475 -9.734 29.402 1.00 84.31 1090 SER A C 1
ATOM 8713 O O . SER A 1 1090 ? -12.379 -8.511 29.448 1.00 84.31 1090 SER A O 1
ATOM 8715 N N . ASP A 1 1091 ? -13.522 -10.398 29.898 1.00 81.06 1091 ASP A N 1
ATOM 8716 C CA . ASP A 1 1091 ? -14.546 -9.818 30.783 1.00 81.06 1091 ASP A CA 1
ATOM 8717 C C . ASP A 1 1091 ? -15.291 -8.599 30.208 1.00 81.06 1091 ASP A C 1
ATOM 8719 O O . ASP A 1 1091 ? -15.597 -7.648 30.926 1.00 81.06 1091 ASP A O 1
ATOM 8723 N N . TYR A 1 1092 ? -15.572 -8.606 28.900 1.00 83.62 1092 TYR A N 1
ATOM 8724 C CA . TYR A 1 1092 ? -16.311 -7.515 28.267 1.00 83.62 1092 TYR A CA 1
ATOM 8725 C C . TYR A 1 1092 ? -17.781 -7.525 28.669 1.00 83.62 1092 TYR A C 1
ATOM 8727 O O . TYR A 1 1092 ? -18.458 -8.546 28.569 1.00 83.62 1092 TYR A O 1
ATOM 8735 N N . VAL A 1 1093 ? -18.267 -6.350 29.054 1.00 83.00 1093 VAL A N 1
ATOM 8736 C CA . VAL A 1 1093 ? -19.667 -6.057 29.358 1.00 83.00 1093 VAL A CA 1
ATOM 8737 C C . VAL A 1 1093 ? -20.135 -4.872 28.507 1.00 83.00 1093 VAL A C 1
ATOM 8739 O O . VAL A 1 1093 ? -19.375 -3.908 28.347 1.00 83.00 1093 VAL A O 1
ATOM 8742 N N . PRO A 1 1094 ? -21.351 -4.926 27.932 1.00 84.44 1094 PRO A N 1
ATOM 8743 C CA . PRO A 1 1094 ? -21.912 -3.818 27.170 1.00 84.44 1094 PRO A CA 1
ATOM 8744 C C . PRO A 1 1094 ? -22.230 -2.626 28.077 1.00 84.44 1094 PRO A C 1
ATOM 8746 O O . PRO A 1 1094 ? -22.638 -2.796 29.223 1.00 84.44 1094 PRO A O 1
ATOM 8749 N N . LEU A 1 1095 ? -22.063 -1.422 27.532 1.00 86.69 1095 LEU A N 1
ATOM 8750 C CA . LEU A 1 1095 ? -22.388 -0.139 28.158 1.00 86.69 1095 LEU A CA 1
ATOM 8751 C C . LEU A 1 1095 ? -23.495 0.557 27.344 1.00 86.69 1095 LEU A C 1
ATOM 8753 O O . LEU A 1 1095 ? -23.216 1.516 26.610 1.00 86.69 1095 LEU A O 1
ATOM 8757 N N . PRO A 1 1096 ? -24.744 0.050 27.385 1.00 84.44 1096 PRO A N 1
ATOM 8758 C CA . PRO A 1 1096 ? -25.829 0.546 26.539 1.00 84.44 1096 PRO A CA 1
ATOM 8759 C C . PRO A 1 1096 ? -26.125 2.031 26.769 1.00 84.44 1096 PRO A C 1
ATOM 8761 O O . PRO A 1 1096 ? -26.501 2.729 25.838 1.00 84.44 1096 PRO A O 1
ATOM 8764 N N . GLU A 1 1097 ? -25.878 2.566 27.965 1.00 86.25 1097 GLU A N 1
ATOM 8765 C CA . GLU A 1 1097 ? -26.026 3.986 28.286 1.00 86.25 1097 GLU A CA 1
ATOM 8766 C C . GLU A 1 1097 ? -25.233 4.939 27.385 1.00 86.25 1097 GLU A C 1
ATOM 8768 O O . GLU A 1 1097 ? -25.613 6.102 27.279 1.00 86.25 1097 GLU A O 1
ATOM 8773 N N . ILE A 1 1098 ? -24.162 4.476 26.733 1.00 89.25 1098 ILE A N 1
ATOM 8774 C CA . ILE A 1 1098 ? -23.337 5.290 25.828 1.00 89.25 1098 ILE A CA 1
ATOM 8775 C C . ILE A 1 1098 ? -23.996 5.445 24.453 1.00 89.25 1098 ILE A C 1
ATOM 8777 O O . ILE A 1 1098 ? -23.816 6.473 23.784 1.00 89.25 1098 ILE A O 1
ATOM 8781 N N . THR A 1 1099 ? -24.715 4.412 24.016 1.00 89.38 1099 THR A N 1
ATOM 8782 C CA . THR A 1 1099 ? -25.286 4.288 22.670 1.00 89.38 1099 THR A CA 1
ATOM 8783 C C . THR A 1 1099 ? -26.795 4.498 22.639 1.00 89.38 1099 THR A C 1
ATOM 8785 O O . THR A 1 1099 ? -27.333 4.797 21.576 1.00 89.38 1099 THR A O 1
ATOM 8788 N N . ASP A 1 1100 ? -27.464 4.392 23.783 1.00 85.88 1100 ASP A N 1
ATOM 8789 C CA . ASP A 1 1100 ? -28.907 4.553 23.913 1.00 85.88 1100 ASP A CA 1
ATOM 8790 C C . ASP A 1 1100 ? -29.379 5.926 23.407 1.00 85.88 1100 ASP A C 1
ATOM 8792 O O . ASP A 1 1100 ? -28.758 6.964 23.658 1.00 85.88 1100 ASP A O 1
ATOM 8796 N N . GLY A 1 1101 ? -30.466 5.919 22.637 1.00 82.75 1101 GLY A N 1
ATOM 8797 C CA . GLY A 1 1101 ? -31.012 7.109 21.978 1.00 82.75 1101 GLY A CA 1
ATOM 8798 C C . GLY A 1 1101 ? -30.198 7.663 20.796 1.00 82.75 1101 GLY A C 1
ATOM 8799 O O . GLY A 1 1101 ? -30.620 8.658 20.207 1.00 82.75 1101 GLY A O 1
ATOM 8800 N N . LYS A 1 1102 ? -29.063 7.056 20.411 1.00 88.00 1102 LYS A N 1
ATOM 8801 C CA . LYS A 1 1102 ? -28.282 7.453 19.221 1.00 88.00 1102 LYS A CA 1
ATOM 8802 C C . LYS A 1 1102 ? -28.648 6.600 17.991 1.00 88.00 1102 LYS A C 1
ATOM 8804 O O . LYS A 1 1102 ? -29.025 5.439 18.156 1.00 88.00 1102 LYS A O 1
ATOM 8809 N N . PRO A 1 1103 ? -28.507 7.118 16.752 1.00 85.12 1103 PRO A N 1
ATOM 8810 C CA . PRO A 1 1103 ? -28.844 6.375 15.532 1.00 85.12 1103 PRO A CA 1
ATOM 8811 C C . PRO A 1 1103 ? -28.100 5.035 15.425 1.00 85.12 1103 PRO A C 1
ATOM 8813 O O . PRO A 1 1103 ? -26.874 5.015 15.358 1.00 85.12 1103 PRO A O 1
ATOM 8816 N N . GLY A 1 1104 ? -28.830 3.916 15.411 1.00 85.88 1104 GLY A N 1
ATOM 8817 C CA . GLY A 1 1104 ? -28.250 2.565 15.340 1.00 85.88 1104 GLY A CA 1
ATOM 8818 C C . GLY A 1 1104 ? -27.538 2.117 16.619 1.00 85.88 1104 GLY A C 1
ATOM 8819 O O . GLY A 1 1104 ? -26.837 1.115 16.606 1.00 85.88 1104 GLY A O 1
ATOM 8820 N N . GLY A 1 1105 ? -27.665 2.852 17.725 1.00 86.56 1105 GLY A N 1
ATOM 8821 C CA . GLY A 1 1105 ? -27.083 2.467 19.006 1.00 86.56 1105 GLY A CA 1
ATOM 8822 C C . GLY A 1 1105 ? -27.844 1.325 19.686 1.00 86.56 1105 GLY A C 1
ATOM 8823 O O . GLY A 1 1105 ? -29.067 1.231 19.582 1.00 86.56 1105 GLY A O 1
ATOM 8824 N N . LEU A 1 1106 ? -27.126 0.470 20.420 1.00 83.88 1106 LEU A N 1
ATOM 8825 C CA . LEU A 1 1106 ? -27.731 -0.542 21.287 1.00 83.88 1106 LEU A CA 1
ATOM 8826 C C . LEU A 1 1106 ? -28.568 0.146 22.376 1.00 83.88 1106 LEU A C 1
ATOM 8828 O O . LEU A 1 1106 ? -28.043 0.965 23.134 1.00 83.88 1106 LEU A O 1
ATOM 8832 N N . GLN A 1 1107 ? -29.854 -0.207 22.434 1.00 78.81 1107 GLN A N 1
ATOM 8833 C CA . GLN A 1 1107 ? -30.819 0.320 23.400 1.00 78.81 1107 GLN A CA 1
ATOM 8834 C C . GLN A 1 1107 ? -30.711 -0.410 24.746 1.00 78.81 1107 GLN A C 1
ATOM 8836 O O . GLN A 1 1107 ? -30.358 -1.592 24.793 1.00 78.81 1107 GLN A O 1
ATOM 8841 N N . ARG A 1 1108 ? -31.019 0.288 25.847 1.00 76.06 1108 ARG A N 1
ATOM 8842 C CA . ARG A 1 1108 ? -30.910 -0.258 27.217 1.00 76.06 1108 ARG A CA 1
ATOM 8843 C C . ARG A 1 1108 ? -31.835 -1.441 27.489 1.00 76.06 1108 ARG A C 1
ATOM 8845 O O . ARG A 1 1108 ? -31.430 -2.368 28.174 1.00 76.06 1108 ARG A O 1
ATOM 8852 N N . ASP A 1 1109 ? -33.045 -1.411 26.950 1.00 66.12 1109 ASP A N 1
ATOM 8853 C CA . ASP A 1 1109 ? -34.060 -2.467 27.064 1.00 66.12 1109 ASP A CA 1
ATOM 8854 C C . ASP A 1 1109 ? -33.711 -3.735 26.267 1.00 66.12 1109 ASP A C 1
ATOM 8856 O O . ASP A 1 1109 ? -34.241 -4.808 26.539 1.00 66.12 1109 ASP A O 1
ATOM 8860 N N . LYS A 1 1110 ? -32.799 -3.615 25.297 1.00 62.78 1110 LYS A N 1
ATOM 8861 C CA . LYS A 1 1110 ? -32.280 -4.723 24.482 1.00 62.78 1110 LYS A CA 1
ATOM 8862 C C . LYS A 1 1110 ? -30.917 -5.229 24.954 1.00 62.78 1110 LYS A C 1
ATOM 8864 O O . LYS A 1 1110 ? -30.358 -6.138 24.340 1.00 62.78 1110 LYS A O 1
ATOM 8869 N N . ALA A 1 1111 ? -30.356 -4.634 26.005 1.00 59.94 1111 ALA A N 1
ATOM 8870 C CA . ALA A 1 1111 ? -29.129 -5.115 26.618 1.00 59.94 1111 ALA A CA 1
ATOM 8871 C C . ALA A 1 1111 ? -29.445 -6.292 27.562 1.00 59.94 1111 ALA A C 1
ATOM 8873 O O . ALA A 1 1111 ? -30.473 -6.259 28.236 1.00 59.94 1111 ALA A O 1
ATOM 8874 N N . PRO A 1 1112 ? -28.594 -7.331 27.632 1.00 55.59 1112 PRO A N 1
ATOM 8875 C CA . PRO A 1 1112 ? -28.803 -8.439 28.564 1.00 55.59 1112 PRO A CA 1
ATOM 8876 C C . PRO A 1 1112 ? -28.911 -7.921 30.011 1.00 55.59 1112 PRO A C 1
ATOM 8878 O O . PRO A 1 1112 ? -28.082 -7.119 30.445 1.00 55.59 1112 PRO A O 1
ATOM 8881 N N . GLU A 1 1113 ? -29.956 -8.343 30.735 1.00 41.25 1113 GLU A N 1
ATOM 8882 C CA . GLU A 1 1113 ? -30.231 -7.901 32.107 1.00 41.25 1113 GLU A CA 1
ATOM 8883 C C . GLU A 1 1113 ? -29.106 -8.327 33.065 1.00 41.25 1113 GLU A C 1
ATOM 8885 O O . GLU A 1 1113 ? -28.767 -9.503 33.163 1.00 41.25 1113 GLU A O 1
ATOM 8890 N N . ASN A 1 1114 ? -28.613 -7.356 33.840 1.00 40.59 1114 ASN A N 1
ATOM 8891 C CA . ASN A 1 1114 ? -27.658 -7.476 34.948 1.00 40.59 1114 ASN A CA 1
ATOM 8892 C C . ASN A 1 1114 ? -26.184 -7.679 34.557 1.00 40.59 1114 ASN A C 1
ATOM 8894 O O . ASN A 1 1114 ? -25.815 -8.554 33.783 1.00 40.59 1114 ASN A O 1
ATOM 8898 N N . GLY A 1 1115 ? -25.324 -6.846 35.157 1.00 41.62 1115 GLY A N 1
ATOM 8899 C CA . GLY A 1 1115 ? -23.872 -6.785 34.962 1.00 41.62 1115 GLY A CA 1
ATOM 8900 C C . GLY A 1 1115 ? -23.081 -7.986 35.487 1.00 41.62 1115 GLY A C 1
ATOM 8901 O O . GLY A 1 1115 ? -22.016 -7.797 36.076 1.00 41.62 1115 GLY A O 1
ATOM 8902 N N . GLU A 1 1116 ? -23.574 -9.205 35.280 1.00 36.88 1116 GLU A N 1
ATOM 8903 C CA . GLU A 1 1116 ? -22.734 -10.391 35.369 1.00 36.88 1116 GLU A CA 1
ATOM 8904 C C . GLU A 1 1116 ? -21.819 -10.474 34.135 1.00 36.88 1116 GLU A C 1
ATOM 8906 O O . GLU A 1 1116 ? -22.232 -10.128 33.022 1.00 36.88 1116 GLU A O 1
ATOM 8911 N N . PRO A 1 1117 ? -20.552 -10.897 34.299 1.00 36.91 1117 PRO A N 1
ATOM 8912 C CA . PRO A 1 1117 ? -19.668 -11.136 33.171 1.00 36.91 1117 PRO A CA 1
ATOM 8913 C C . PRO A 1 1117 ? -20.342 -12.092 32.187 1.00 36.91 1117 PRO A C 1
ATOM 8915 O O . PRO A 1 1117 ? -20.802 -13.163 32.573 1.00 36.91 1117 PRO A O 1
ATOM 8918 N N . LEU A 1 1118 ? -20.309 -11.770 30.893 1.00 40.34 1118 LEU A N 1
ATOM 8919 C CA . LEU A 1 1118 ? -20.819 -12.650 29.832 1.00 40.34 1118 LEU A CA 1
ATOM 8920 C C . LEU A 1 1118 ? -20.064 -14.010 29.761 1.00 40.34 1118 LEU A C 1
ATOM 8922 O O . LEU A 1 1118 ? -20.380 -14.852 28.917 1.00 40.34 1118 LEU A O 1
ATOM 8926 N N . ILE A 1 1119 ? -19.052 -14.241 30.618 1.00 36.94 1119 ILE A N 1
ATOM 8927 C CA . ILE A 1 1119 ? -18.267 -15.478 30.761 1.00 36.94 1119 ILE A CA 1
ATOM 8928 C C . ILE A 1 1119 ? -17.929 -15.749 32.242 1.00 36.94 1119 ILE A C 1
ATOM 8930 O O . ILE A 1 1119 ? -17.229 -14.952 32.859 1.00 36.94 1119 ILE A O 1
ATOM 8934 N N . SER A 1 1120 ? -18.271 -16.932 32.762 1.00 31.34 1120 SER A N 1
ATOM 8935 C CA . SER A 1 1120 ? -17.432 -17.639 33.743 1.00 31.34 1120 SER A CA 1
ATOM 8936 C C . SER A 1 1120 ? -16.546 -18.628 32.973 1.00 31.34 1120 SER A C 1
ATOM 8938 O O . SER A 1 1120 ? -17.027 -19.334 32.085 1.00 31.34 1120 SER A O 1
ATOM 8940 N N . GLN A 1 1121 ? -15.228 -18.633 33.199 1.00 36.94 1121 GLN A N 1
ATOM 8941 C CA . GLN A 1 1121 ? -14.363 -19.636 32.566 1.00 36.94 1121 GLN A CA 1
ATOM 8942 C C . GLN A 1 1121 ? -14.306 -20.921 33.393 1.00 36.94 1121 GLN A C 1
ATOM 8944 O O . GLN A 1 1121 ? -14.285 -20.882 34.620 1.00 36.94 1121 GLN A O 1
ATOM 8949 N N . ASN A 1 1122 ? -14.211 -22.045 32.674 1.00 33.00 1122 ASN A N 1
ATOM 8950 C CA . ASN A 1 1122 ? -13.859 -23.366 33.185 1.00 33.00 1122 ASN A CA 1
ATOM 8951 C C . ASN A 1 1122 ? -12.646 -23.288 34.127 1.00 33.00 1122 ASN A C 1
ATOM 8953 O O . ASN A 1 1122 ? -11.532 -22.974 33.699 1.00 33.00 1122 ASN A O 1
ATOM 8957 N N . GLU A 1 1123 ? -12.844 -23.677 35.385 1.00 31.70 1123 GLU A N 1
ATOM 8958 C CA . GLU A 1 1123 ? -11.797 -23.798 36.409 1.00 31.70 1123 GLU A CA 1
ATOM 8959 C C . GLU A 1 1123 ? -10.657 -24.764 36.010 1.00 31.70 1123 GLU A C 1
ATOM 8961 O O . GLU A 1 1123 ? -9.589 -24.769 36.617 1.00 31.70 1123 GLU A O 1
ATOM 8966 N N . SER A 1 1124 ? -10.815 -25.556 34.943 1.00 30.70 1124 SER A N 1
ATOM 8967 C CA . SER A 1 1124 ? -9.832 -26.556 34.510 1.00 30.70 1124 SER A CA 1
ATOM 8968 C C . SER A 1 1124 ? -8.567 -25.994 33.841 1.00 30.70 1124 SER A C 1
ATOM 8970 O O . SER A 1 1124 ? -7.633 -26.756 33.601 1.00 30.70 1124 SER A O 1
ATOM 8972 N N . ALA A 1 1125 ? -8.493 -24.691 33.539 1.00 27.80 1125 ALA A N 1
ATOM 8973 C CA . ALA A 1 1125 ? -7.269 -24.053 33.026 1.00 27.80 1125 ALA A CA 1
ATOM 8974 C C . ALA A 1 1125 ? -6.330 -23.541 34.137 1.00 27.80 1125 ALA A C 1
ATOM 8976 O O . ALA A 1 1125 ? -5.227 -23.072 33.849 1.00 27.80 1125 ALA A O 1
ATOM 8977 N N . VAL A 1 1126 ? -6.747 -23.647 35.402 1.00 29.39 1126 VAL A N 1
ATOM 8978 C CA . VAL A 1 1126 ? -5.973 -23.224 36.570 1.00 29.39 1126 VAL A CA 1
ATOM 8979 C C . VAL A 1 1126 ? -6.087 -24.312 37.632 1.00 29.39 1126 VAL A C 1
ATOM 8981 O O . VAL A 1 1126 ? -6.899 -24.216 38.542 1.00 29.39 1126 VAL A O 1
ATOM 8984 N N . GLN A 1 1127 ? -5.252 -25.351 37.560 1.00 22.58 1127 GLN A N 1
ATOM 8985 C CA . GLN A 1 1127 ? -4.914 -26.041 38.803 1.00 22.58 1127 GLN A CA 1
ATOM 8986 C C . GLN A 1 1127 ? -3.918 -25.163 39.569 1.00 22.58 1127 GLN A C 1
ATOM 8988 O O . GLN A 1 1127 ? -2.839 -24.871 39.042 1.00 22.58 1127 GLN A O 1
ATOM 8993 N N . PRO A 1 1128 ? -4.236 -24.731 40.800 1.00 24.72 1128 PRO A N 1
ATOM 8994 C CA . PRO A 1 1128 ? -3.236 -24.167 41.686 1.00 24.72 1128 PRO A CA 1
ATOM 8995 C C . PRO A 1 1128 ? -2.191 -25.251 41.962 1.00 24.72 1128 PRO A C 1
ATOM 8997 O O . PRO A 1 1128 ? -2.529 -26.356 42.387 1.00 24.72 1128 PRO A O 1
ATOM 9000 N N . LEU A 1 1129 ? -0.915 -24.939 41.735 1.00 25.72 1129 LEU A N 1
ATOM 9001 C CA . LEU A 1 1129 ? 0.187 -25.729 42.281 1.00 25.72 1129 LEU A CA 1
ATOM 9002 C C . LEU A 1 1129 ? -0.049 -25.932 43.794 1.00 25.72 1129 LEU A C 1
ATOM 9004 O O . LEU A 1 1129 ? -0.310 -24.943 44.487 1.00 25.72 1129 LEU A O 1
ATOM 9008 N N . PRO A 1 1130 ? 0.048 -27.165 44.331 1.00 26.31 1130 PRO A N 1
ATOM 9009 C CA . PRO A 1 1130 ? -0.114 -27.401 45.759 1.00 26.31 1130 PRO A CA 1
ATOM 9010 C C . PRO A 1 1130 ? 0.908 -26.585 46.556 1.00 26.31 1130 PRO A C 1
ATOM 9012 O O . PRO A 1 1130 ? 2.116 -26.654 46.313 1.00 26.31 1130 PRO A O 1
ATOM 9015 N N . LEU A 1 1131 ? 0.417 -25.808 47.521 1.00 30.62 1131 LEU A N 1
ATOM 9016 C CA . LEU A 1 1131 ? 1.246 -25.099 48.487 1.00 30.62 1131 LEU A CA 1
ATOM 9017 C C . LEU A 1 1131 ? 2.138 -26.088 49.257 1.00 30.62 1131 LEU A C 1
ATOM 9019 O O . LEU A 1 1131 ? 1.642 -26.971 49.945 1.00 30.62 1131 LEU A O 1
ATOM 9023 N N . LYS A 1 1132 ? 3.454 -25.863 49.158 1.00 31.83 1132 LYS A N 1
ATOM 9024 C CA . LYS A 1 1132 ? 4.516 -26.191 50.128 1.00 31.83 1132 LYS A CA 1
ATOM 9025 C C . LYS A 1 1132 ? 4.369 -27.512 50.906 1.00 31.83 1132 LYS A C 1
ATOM 9027 O O . LYS A 1 1132 ? 3.749 -27.556 51.962 1.00 31.83 1132 LYS A O 1
ATOM 9032 N N . LEU A 1 1133 ? 5.166 -28.510 50.518 1.00 28.41 1133 LEU A N 1
ATOM 9033 C CA . LEU A 1 1133 ? 5.741 -29.455 51.479 1.00 28.41 1133 LEU A CA 1
ATOM 9034 C C . LEU A 1 1133 ? 7.093 -28.908 51.949 1.00 28.41 1133 LEU A C 1
ATOM 9036 O O . LEU A 1 1133 ? 8.106 -28.978 51.254 1.00 28.41 1133 LEU A O 1
ATOM 9040 N N . THR A 1 1134 ? 7.083 -28.327 53.145 1.00 31.44 1134 THR A N 1
ATOM 9041 C CA . THR A 1 1134 ? 8.266 -28.135 53.984 1.00 31.44 1134 THR A CA 1
ATOM 9042 C C . THR A 1 1134 ? 8.953 -29.482 54.200 1.00 31.44 1134 THR A C 1
ATOM 9044 O O . THR A 1 1134 ? 8.369 -30.370 54.819 1.00 31.44 1134 THR A O 1
ATOM 9047 N N . LYS A 1 1135 ? 10.190 -29.643 53.720 1.00 30.38 1135 LYS A N 1
ATOM 9048 C CA . LYS A 1 1135 ? 11.063 -30.728 54.180 1.00 30.38 1135 LYS A CA 1
ATOM 9049 C C . LYS A 1 1135 ? 11.665 -30.334 55.525 1.00 30.38 1135 LYS A C 1
ATOM 9051 O O . LYS A 1 1135 ? 12.425 -29.373 55.608 1.00 30.38 1135 LYS A O 1
ATOM 9056 N N . SER A 1 1136 ? 11.290 -31.073 56.564 1.00 29.81 1136 SER A N 1
ATOM 9057 C CA . SER A 1 1136 ? 12.140 -31.284 57.729 1.00 29.81 1136 SER A CA 1
ATOM 9058 C C . SER A 1 1136 ? 13.320 -32.179 57.340 1.00 29.81 1136 SER A C 1
ATOM 9060 O O . SER A 1 1136 ? 13.118 -33.115 56.564 1.00 29.81 1136 SER A O 1
ATOM 9062 N N . THR A 1 1137 ? 14.467 -31.889 57.966 1.00 33.19 1137 THR A N 1
ATOM 9063 C CA . THR A 1 1137 ? 15.775 -32.581 57.963 1.00 33.19 1137 THR A CA 1
ATOM 9064 C C . THR A 1 1137 ? 16.561 -32.573 56.665 1.00 33.19 1137 THR A C 1
ATOM 9066 O O . THR A 1 1137 ? 16.141 -33.255 55.703 1.00 33.19 1137 THR A O 1
#

Foldseek 3Di:
DDDDDDDDDDDDDDDPPPPPPPDDLQLVLLVLCAPPQQKKKWKWFDDPDLVPIDIDIFGSHPVCPPGDDRPCVLLPDDDPDPGDAMEIETEAEADPVCPPDDSADPVNVVSVCVVNVHDPCVVPDDDPDPPFDADQDPDPPAKGWGKDDDDDDDPVQDQKIKIWIADLSNLYIYMYIPNHHSVLSVQLVVVCVVPSSLNSPRCPSVLSSLVVLLVVLVVVLVVLVVLLVVLCQLLQNDDDPDPDPVVVVVVSHDDDPRSVVPPPDDGRDLVCSLVSLVVSLVVLVSSLVSLVSSLSNLVVSLVVLVVSVVVHPDDDSSVVSSVVSNVSSVVSNVSSVVSNVSSVVSNVSSVVVSVVSVVVVVVVVVVVVVVVVVVVPPDDDPPPPPVVVVPPDDDDPADDQDDDPPFFAAAAPVCLQPDPPPLSLLLNQLLQQLLVVLLLDACPPCLGLNNLLQLQFPPQADHPPPDGQDKDDDPPDDDPQFAFTRHLADAQALCNLVLLLVSLLSVFVSSLVSSLVVLVCCVPPVVDDPVQSVSSNVSSVSHGHHAHDQLFQDPPFNFRARPCLQQDQWGAHDDDPSRCVVDDPVSTDGRSQQKRFNSQADPPPRAFDQQCCHDPPCNSRRDDWFPPQLPDPPRPPPDQTDDRSQARMWEALFKAADPDDDSPDDDPNNRIPRSPYYRPRVQLRVLSRLQFPQFQPPDDPPPDPPPPVPQLQGGSGFLLQLLLLLLAPPLAPASSLAAHLFDDPPDDPDDDRSLRYLSQSLLVSLCSGAPQANVRGGTQSLARNRNSRNSNSSSSSVVSNVSLSLSCLLCVPRRQVDPDPPDDDPDLLDDHDDQQDASPPAFDDDDDPVTDHDGNVNCVNVVVVSYHHPVLNVLQVVQCVVVVHGDSVSSSQSSSQVSCVRRPHPLSNQLSPPDPVLFQPQQDDPPPDRFKGKWKKKKKKFQCCLVQFFKKKKWKFFDDDDDDDPVPDDSNGTQDIGISRGHHHDDDIRDRPNVSSCSVSRTIGMHMTTCNSSVSNDDDPPDRPDDNCVVLVRLLHTMDIWMATRHGDTDDPVSLVRRTPVMEMWMKIWMKGWDPDPDPDPRRTRIDTAQIATSQSSQDPHRRYDHPVNGPPDSDGPDDDDPVVDDDDDPDDDDDD

Organism: Gibberella subglutinans (NCBI:txid42677)

Nearest PDB structures (foldseek):
  8zak-assembly1_A  TM=5.691E-01  e=3.074E-04  Campylobacter jejuni
  8zah-assembly2_B  TM=5.294E-01  e=6.019E-04  Campylobacter jejuni
  5c21-assembly1_B  TM=3.916E-01  e=8.357E+00  Escherichia coli
  7n6g-assembly1_6B  TM=2.062E-01  e=9.140E+00  Chlamydomonas reinhardtii

Mean predicted aligned error: 19.51 Å